Protein AF-A0A3S2P4Y9-F1 (afdb_monomer)

Nearest PDB structures (foldseek):
  6fpy-assembly2_B  TM=5.788E-01  e=8.755E-29  Homo sapiens
  6fpz-assembly2_B  TM=5.767E-01  e=5.624E-29  Homo sapiens
  6fpy-assembly1_A  TM=5.795E-01  e=1.075E-27  Homo sapiens
  9c4f-assembly1_I  TM=8.216E-01  e=9.064E-08  Homo sapiens
  8ebt-assembly1_E  TM=7.254E-01  e=9.772E-05  Homo sapiens

Organism: Oryzias javanicus (NCBI:txid123683)

Solvent-accessible surface area (backbone atoms only — not comparable to full-atom values): 72864 Å² total; per-residue (Å²): 137,90,83,88,80,89,87,90,84,88,91,83,93,82,94,76,88,78,83,87,80,83,86,76,89,74,84,61,69,68,46,63,61,51,43,27,37,67,83,71,46,73,41,50,61,53,39,37,41,38,45,37,43,32,52,64,63,33,34,41,42,38,42,37,42,34,31,35,35,83,49,96,50,65,33,50,26,48,31,43,45,66,51,61,36,77,43,20,45,49,48,49,34,41,30,50,79,88,52,73,45,68,38,49,62,36,48,38,65,63,29,49,50,58,40,55,52,32,50,74,63,36,32,42,24,36,41,37,35,50,40,94,54,42,66,27,32,36,41,33,40,40,38,56,48,46,49,67,40,39,42,40,40,39,41,32,34,35,38,78,45,50,75,49,98,84,57,23,35,44,48,76,47,76,48,54,66,60,49,28,50,57,75,96,80,67,88,67,79,53,31,50,47,75,82,78,60,54,89,67,60,85,29,41,40,48,42,38,38,39,41,35,32,102,41,35,58,73,53,75,50,55,82,58,68,62,44,82,76,39,66,77,46,97,73,28,31,29,36,36,38,32,55,40,92,81,36,59,61,56,54,60,50,36,37,38,40,30,45,51,77,58,78,59,66,47,70,51,32,37,61,37,43,94,88,41,60,77,86,40,80,58,24,28,29,35,35,42,37,42,39,49,54,81,72,60,68,72,63,67,66,62,55,54,48,51,27,28,40,36,38,39,37,53,16,17,48,74,30,58,38,67,42,35,100,86,52,101,84,49,27,44,37,57,53,52,42,57,34,49,52,52,51,68,52,41,51,54,64,73,16,28,34,37,45,36,40,32,2,67,53,67,50,62,79,48,102,56,70,39,68,56,39,54,68,54,48,54,56,49,48,66,53,47,78,71,64,61,38,76,41,46,44,57,52,61,60,58,54,50,57,50,59,73,69,49,81,82,55,88,90,22,60,30,36,36,39,40,42,37,48,44,40,50,50,62,38,56,65,44,37,58,53,38,43,77,43,37,90,65,36,30,20,32,20,37,23,47,27,81,51,30,36,48,41,51,27,46,37,42,2,63,41,11,54,48,51,54,48,78,33,39,70,87,55,60,57,45,38,56,56,36,49,53,49,57,54,70,36,48,73,74,52,40,78,58,44,82,48,78,48,61,55,93,60,47,48,76,46,76,38,40,80,79,71,79,63,73,51,74,81,45,77,44,76,46,30,27,41,46,50,43,78,58,77,80,47,101,60,96,58,64,75,29,37,43,33,44,32,32,26,47,87,92,40,84,48,75,51,76,47,76,42,58,72,73,48,54,80,87,74,79,60,53,66,55,31,47,35,48,39,40,32,44,54,51,50,64,49,54,35,75,71,47,80,55,87,60,29,63,59,45,51,48,50,44,39,53,52,23,50,72,60,40,25,69,41,87,57,25,18,33,29,24,69,54,86,78,65,85,71,56,64,88,68,88,83,74,90,65,88,74,89,85,90,88,80,86,74,89,65,84,73,81,83,79,82,83,80,88,84,83,87,84,80,82,90,77,92,81,83,91,80,89,79,90,86,87,86,87,88,84,88,85,88,84,90,87,86,85,90,85,87,88,88,84,87,85,90,87,88,88,80,91,87,85,90,86,87,85,85,86,80,91,87,84,92,78,87,86,75,90,77,81,86,75,80,85,76,76,86,81,70,57,58,65,61,52,54,54,69,58,42,41,55,74,30,40,25,60,74,40,63,67,52,18,56,63,72,76,48,51,47,68,57,56,59,72,49,50,58,96,78,54,56,57,40,59,51,29,31,49,54,52,49,52,44,43,70,72,77,35,64,95,47,40,66,54,46,50,56,42,49,52,40,24,52,53,40,60,62,64,75,49,80,50,72,75,50,78,47,76,50,76,52,74,54,98,58,35,34,43,38,40,40,37,43,32,35,43,38,84,47,97,49,31,30,29,40,37,48,57,34,40,52,63,82,71,49,33,45,57,46,48,34,38,30,47,86,87,52,76,42,68,39,48,65,37,46,32,68,62,29,49,52,58,39,52,56,30,49,78,63,30,30,39,24,36,39,42,32,41,36,81,76,17,74,20,24,33,40,37,39,40,35,57,45,46,51,68,40,39,41,41,36,42,40,31,32,36,39,78,42,50,71,46,100,85,72,47,73,51,83,82,81,78,92,66,56,73,69,68,54,82,90,74,46,60,30,74,86,72,98,76,74,74,66,71,56,80,58,82,75,61,65,76,68,72,67,48,78,64,63,67,30,35,38,38,40,37,40,50,12,16,51,73,29,57,41,55,44,31,96,90,44,83,87,45,24,41,38,55,54,52,42,56,37,48,55,51,50,64,75,64,57,63,93,84,46,47,72,44,45,35,41,32,3,71,50,76,47,81,56,80,70,60,75,68,56,43,51,57,51,50,76,69,63,62,40,74,43,38,52,59,49,64,55,60,60,49,58,52,54,75,68,50,81,64,65,93,74,28,40,39,38,36,38,39,40,41,45,59,72,49,97,57,46,68,63,43,41,52,51,41,32,56,58,61,66,46,91,56,96,51,64,49,32,19,34,21,36,23,44,34,94,67,25,33,63,58,56,29,44,40,43,5,61,46,20,69,49,48,55,48,76,35,46,67,87,53,63,56,57,60,58,53,50,52,52,50,53,60,71,40,50,81,71,49,64,84,59,80,88,86,86,90,67,62,93,92,60,84,85,82,81,52,65,79,78,61,59,65,54,52,77,80,53,76,52,83,57,66,72,55,40,47,49,27,14,43,41,24,40,67,28,58,25,83,69,41,94,54,89,62,24,65,66,26,52,51,50,36,36,54,48,26,53,74,69,46,34,72,39,62,56,24,18,33,31,25,67,52,88,79,63,87,69,56,62,85,68,78,73,43,79,45,67,52,79,42,79,57,65,57,49,73,51,74,111

Radius of gyration: 42.06 Å; Cα contacts (8 Å, |Δi|>4): 2464; chains: 1; bounding box: 150×98×100 Å

Sequence (1279 aa):
MPFGALQRSPPSSGRVLKRRDSLEFVGIKTNCCGLLTAQKNPVPLQSVEVELQVKDHVATVISTLNYQNKEDKPVEAVFVFPLPGDAAVCHFSAKIGQTHIVAELKEKQQAREEYDDALSSGQQAFLLGESEQSPDVFSLSVGSLPPGESASIRLEYVIELAVEADEALRFCLPAVLNPRYQPQGSEAPGLPVNSVPSSEVPYTLSFSARVSSPRPVSKVESSCSLEPLQYLNSDHTEAAVKLAAGHKFDRDVELLIYYKDAHQPSAVVEAGQDSAEPGTLMGDPVVMLSLYPEFPESVMSSRASCGEFVFLLDRSGSMDSMINNKNLVETRISSARDTLLLLLKSLPMGCYFNIYSFGSRFEQVFPKSVEYSEKSMEEALKKVEGMQADLGGTEILQPLKHIYSQPCISNQPRQLFVFTDGEVWNTKEVLDLVRKNAASHRCFSFGIGEGASSALINGLAQEGRGHAQFITGSDRMPAKVMQSLKFALQPVVKDISVTWDLPKGVSATVLSPPITTIFQGQRSLLYAQLRGKALVRKSSLTDCSVTVNYTLADHPYKNQMQFDLNPAKDTGLTVHRLAARSLIRSLEVEERENRGESDEDMKKKVVELSVQSGVSSAHTAFIAVNKDSGDAVQGPLVRRNVPTPGFISLMAAPRHAALHGMSFDRDEMDFDELDMGLEYEAMYDAHFHADEIDLDYEPHRSFSTPACPHPSGMGVATQCNAKRASKPEPPRRNPLLQLVSLQKASGCWLLDAALASVLGKTSEELEKSKPEKVSSEVWATILALTWLHGFKMDAKDEWELLAVKAASWVQAQNVPLQSVEVELQVKDHVATVISTLNYQNKEDKPVEAVFVFPLPGDAAVCHFSAKIGQTHIVAELKEKQQAREEYDDALSSGQQAFLLEESEQSPDVFSLSVGSLPPGESASIRLEYVIELAVEADEALRFCLPAVLNPRYQPQGTLMGDPVVMLSLYPEFPESVMSSRASCGEFVFLLDRSGSMSCPINNKNQQETRISSARDTLLLLLKSLPMGCYFNIYGFGKSVEYSEKSMEEALKKVEGMQADLGGTEILQPLKHIYSQPCISNQPRQLFVFTDGEVWNTKEVLDLVRKNAASHSSVVGRCFSFGIGEGASSALINGLAQEGRGHAQFITGSDRMQAKVMQSLKFALQPVVKDISVTWDLPKGVSATVLSPSITTIFQGQRLTVHRLAARSLIRSLEVEERENKGESDEDMKKKVVELSVQSGVSSGHTAFIAVNKDSGDAVQGPLVRRDVPTPRELFSILV

Mean predicted aligned error: 20.89 Å

pLDDT: mean 70.26, std 22.05, range [19.75, 98.25]

InterPro domains:
  IPR002035 von Willebrand factor, type A [PF13768] (310-470)
  IPR002035 von Willebrand factor, type A [PF13768] (986-1145)
  IPR002035 von Willebrand factor, type A [PS50234] (308-496)
  IPR002035 von Willebrand factor, type A [PS50234] (986-1171)
  IPR002035 von Willebrand factor, type A [SM00327] (306-489)
  IPR002035 von Willebrand factor, type A [SM00327] (984-1162)
  IPR013694 VIT domain [PF08487] (45-157)
  IPR013694 VIT domain [PF08487] (817-929)
  IPR013694 VIT domain [PS51468] (29-159)
  IPR013694 VIT domain [PS51468] (801-931)
  IPR013694 VIT domain [SM00609] (29-159)
  IPR013694 VIT domain [SM00609] (801-931)
  IPR036465 von Willebrand factor A-like domain superfamily [G3DSA:3.40.50.410] (308-486)
  IPR036465 von Willebrand factor A-like domain superfamily [G3DSA:3.40.50.410] (986-1161)
  IPR036465 von Willebrand factor A-like domain superfamily [SSF53300] (309-481)
  IPR036465 von Willebrand factor A-like domain superfamily [SSF53300] (987-1157)

Secondary structure (DSSP, 8-state):
---------------------------------EEE-TTS-B--EEEEEEEEEEETTEEEEEEEEEEE--SSS-EEEEEEEE--TT-EEEEEEEEETTEEEEPEEEEHHHHHHHHHHHHHTT--EEEEEE-SS-TTEEEEEEEEE-TT-EEEEEEEEEEEPEE-TTSPEEEEE----------TT-SS-----PPPPGGG--SEEEEEEEEE-SS-EEEEEESSPBPPPEESSTTSSEEEEEBPTT-B--S-EEEEEEETTTTS-EEEEEPPPTTSPTTSTTTS-EEEEEE-----HHHHHS--S--EEEEEEE-BGGGGSBS-TT-TT-BHHHHHHHHHHHHHHHPPTT-EEEEEEESSSEEESSSS-EE--HHHHHHHHHHHTT--S-SBS--THHHHHHHHHSPPPTT--EEEEEEE----S-HHHHHHHHHHTTTTEEEEEEEESTT--HHHHHHHHHHTTS-EEEE-TT--HHHHHHHHHHHHTSPPPEEEEEEEE--BTEEEEE-SPP-----TTPPEEEEEEEEETTTTS-S----EEEEEEEEETTEEEEEEEEE---PBS---SHHHHHHHHHHHHHHHHHHHH--STTHHHHHHHHHHHHHHHT---TTEEEEEE--S--S---S-------------------------------------------------------------------------------------PPPPPPPPPPP---HHHHHHHH--TTS----SHHHHHHHTS-HHHHHHTS-TTS-HHHHHHHHHHHHHHHH-GGGHHHHHHHHHHHHHHHHTTS--EEEEEEEEEEETTEEEEEEEEEEE--SSS-EEEEEEEE--TT-EEEEEEEEETTEEEEPEEEEHHHHHHHHHHHHHTT--EEEEEEETTEEEEEEEEEEEE-TT-EEEEEEEEEEEPEEPTTS-EE----SS-------------S-PPP--------HHHHTS-----EEEEEEE-SGGGGSBSSTT-TT-BHHHHHHHHHHHHHHTSPTT-EEEEEEESSSEEEE-S-HHHHHHHHHT--S-S-S--THHHHHHHHHSPPGGGPPEEEEEEESS--TTHHHHHHHHHHHHTS--S---EEEEEEESTT--HHHHHHHHHHTTSEEEEE-TT--HHHHHHHHHHHHHS--EES--------TT------S----EE-TT-----SSHHHHHHHHHHHHHHHH--STHHHHHHHHHHHHHHHHT---TTEEEEEE-TT--S---S--EEEE---HHHHHTT--

Structure (mmCIF, N/CA/C/O backbone):
data_AF-A0A3S2P4Y9-F1
#
_entry.id   AF-A0A3S2P4Y9-F1
#
loop_
_atom_site.group_PDB
_atom_site.id
_atom_site.type_symbol
_atom_site.label_atom_id
_atom_site.label_alt_id
_atom_site.label_comp_id
_atom_site.label_asym_id
_atom_site.label_entity_id
_atom_site.label_seq_id
_atom_site.pdbx_PDB_ins_code
_atom_site.Cartn_x
_atom_site.Cartn_y
_atom_site.Cartn_z
_atom_site.occupancy
_atom_site.B_iso_or_equiv
_atom_site.auth_seq_id
_atom_site.auth_comp_id
_atom_site.auth_asym_id
_atom_site.auth_atom_id
_atom_site.pdbx_PDB_model_num
ATOM 1 N N . MET A 1 1 ? -72.694 -19.494 0.933 1.00 24.64 1 MET A N 1
ATOM 2 C CA . MET A 1 1 ? -73.681 -20.514 1.369 1.00 24.64 1 MET A CA 1
ATOM 3 C C . MET A 1 1 ? -73.437 -20.835 2.856 1.00 24.64 1 MET A C 1
ATOM 5 O O . MET A 1 1 ? -72.425 -20.359 3.357 1.00 24.64 1 MET A O 1
ATOM 9 N N . PRO A 1 2 ? -74.391 -21.450 3.586 1.00 43.50 2 PRO A N 1
ATOM 10 C CA . PRO A 1 2 ? -74.563 -21.288 5.050 1.00 43.50 2 PRO A CA 1
ATOM 11 C C . PRO A 1 2 ? -73.961 -22.457 5.873 1.00 43.50 2 PRO A C 1
ATOM 13 O O . PRO A 1 2 ? -73.405 -23.365 5.268 1.00 43.50 2 PRO A O 1
ATOM 16 N N . PHE A 1 3 ? -74.012 -22.554 7.215 1.00 25.31 3 PHE A N 1
ATOM 17 C CA . PHE A 1 3 ? -74.630 -21.794 8.340 1.00 25.31 3 PHE A CA 1
ATOM 18 C C . PHE A 1 3 ? -73.515 -21.413 9.369 1.00 25.31 3 PHE A C 1
ATOM 20 O O . PHE A 1 3 ? -72.374 -21.799 9.159 1.00 25.31 3 PHE A O 1
ATOM 27 N N . GLY A 1 4 ? -73.663 -20.645 10.464 1.00 29.52 4 GLY A N 1
ATOM 28 C CA . GLY A 1 4 ? -74.808 -20.266 11.318 1.00 29.52 4 GLY A CA 1
ATOM 29 C C . GLY A 1 4 ? -74.863 -21.131 12.605 1.00 29.52 4 GLY A C 1
ATOM 30 O O . GLY A 1 4 ? -74.587 -22.319 12.519 1.00 29.52 4 GLY A O 1
ATOM 31 N N . ALA A 1 5 ? -75.227 -20.651 13.807 1.00 29.55 5 ALA A N 1
ATOM 32 C CA . ALA A 1 5 ? -75.594 -19.301 14.278 1.00 29.55 5 ALA A CA 1
ATOM 33 C C . ALA A 1 5 ? -75.728 -19.264 15.838 1.00 29.55 5 ALA A C 1
ATOM 35 O O . ALA A 1 5 ? -75.578 -20.303 16.471 1.00 29.55 5 ALA A O 1
ATOM 36 N N . LEU A 1 6 ? -76.154 -18.109 16.405 1.00 29.52 6 LEU A N 1
ATOM 37 C CA . LEU A 1 6 ? -76.733 -17.901 17.769 1.00 29.52 6 LEU A CA 1
ATOM 38 C C . LEU A 1 6 ? -75.754 -17.926 18.976 1.00 29.52 6 LEU A C 1
ATOM 40 O O . LEU A 1 6 ? -74.796 -18.680 18.959 1.00 29.52 6 LEU A O 1
ATOM 44 N N . GLN A 1 7 ? -75.957 -17.226 20.110 1.00 26.94 7 GLN A N 1
ATOM 45 C CA . GLN A 1 7 ? -76.559 -15.914 20.494 1.00 26.94 7 GLN A CA 1
ATOM 46 C C . GLN A 1 7 ? -76.173 -15.657 21.997 1.00 26.94 7 GLN A C 1
ATOM 48 O O . GLN A 1 7 ? -75.542 -16.527 22.583 1.00 26.94 7 GLN A O 1
ATOM 53 N N . ARG A 1 8 ? -76.452 -14.560 22.733 1.00 24.94 8 ARG A N 1
ATOM 54 C CA . ARG A 1 8 ? -77.341 -13.376 22.608 1.00 24.94 8 ARG A CA 1
ATOM 55 C C . ARG A 1 8 ? -76.698 -12.130 23.294 1.00 24.94 8 ARG A C 1
ATOM 57 O O . ARG A 1 8 ? -75.547 -12.163 23.702 1.00 24.94 8 ARG A O 1
ATOM 64 N N . SER A 1 9 ? -77.458 -11.041 23.394 1.00 22.39 9 SER A N 1
ATOM 65 C CA . SER A 1 9 ? -77.200 -9.700 23.968 1.00 22.39 9 SER A CA 1
ATOM 66 C C . SER A 1 9 ? -78.364 -9.295 24.917 1.00 22.39 9 SER A C 1
ATOM 68 O O . SER A 1 9 ? -79.208 -10.164 25.166 1.00 22.39 9 SER A O 1
ATOM 70 N N . PRO A 1 10 ? -78.583 -8.017 25.331 1.00 45.16 10 PRO A N 1
ATOM 71 C CA . PRO A 1 10 ? -77.719 -6.840 25.603 1.00 45.16 10 PRO A CA 1
ATOM 72 C C . PRO A 1 10 ? -77.788 -6.540 27.144 1.00 45.16 10 PRO A C 1
ATOM 74 O O . PRO A 1 10 ? -77.883 -7.528 27.871 1.00 45.16 10 PRO A O 1
ATOM 77 N N . PRO A 1 11 ? -77.869 -5.305 27.723 1.00 40.47 11 PRO A N 1
ATOM 78 C CA . PRO A 1 11 ? -77.462 -3.920 27.371 1.00 40.47 11 PRO A CA 1
ATOM 79 C C . PRO A 1 11 ? -76.451 -3.362 28.441 1.00 40.47 11 PRO A C 1
ATOM 81 O O . PRO A 1 11 ? -75.646 -4.154 28.907 1.00 40.47 11 PRO A O 1
ATOM 84 N N . SER A 1 12 ? -76.323 -2.092 28.898 1.00 24.92 12 SER A N 1
ATOM 85 C CA . SER A 1 12 ? -76.929 -0.762 28.617 1.00 24.92 12 SER A CA 1
ATOM 86 C C . SER A 1 12 ? -76.018 0.424 29.035 1.00 24.92 12 SER A C 1
ATOM 88 O O . SER A 1 12 ? -75.497 0.437 30.142 1.00 24.92 12 SER A O 1
ATOM 90 N N . SER A 1 13 ? -75.953 1.463 28.190 1.00 30.12 13 SER A N 1
ATOM 91 C CA . SER A 1 13 ? -75.682 2.902 28.453 1.00 30.12 13 SER A CA 1
ATOM 92 C C . SER A 1 13 ? -74.927 3.376 29.724 1.00 30.12 13 SER A C 1
ATOM 94 O O . SER A 1 13 ? -75.533 3.596 30.771 1.00 30.12 13 SER A O 1
ATOM 96 N N . GLY A 1 14 ? -73.676 3.820 29.535 1.00 26.36 14 GLY A N 1
ATOM 97 C CA . GLY A 1 14 ? -72.984 4.816 30.373 1.00 26.36 14 GLY A CA 1
ATOM 98 C C . GLY A 1 14 ? -71.970 5.614 29.533 1.00 26.36 14 GLY A C 1
ATOM 99 O O . GLY A 1 14 ? -71.284 5.026 28.699 1.00 26.36 14 GLY A O 1
ATOM 100 N N . ARG A 1 15 ? -71.897 6.949 29.675 1.00 30.95 15 ARG A N 1
ATOM 101 C CA . ARG A 1 15 ? -70.997 7.807 28.867 1.00 30.95 15 ARG A CA 1
ATOM 102 C C . ARG A 1 15 ? -69.619 7.970 29.520 1.00 30.95 15 ARG A C 1
ATOM 104 O O . ARG A 1 15 ? -69.534 8.555 30.593 1.00 30.95 15 ARG A O 1
ATOM 111 N N . VAL A 1 16 ? -68.558 7.607 28.800 1.00 26.58 16 VAL A N 1
ATOM 112 C CA . VAL A 1 16 ? -67.180 8.106 28.994 1.00 26.58 16 VAL A CA 1
ATOM 113 C C . VAL A 1 16 ? -66.602 8.437 27.608 1.00 26.58 16 VAL A C 1
ATOM 115 O O . VAL A 1 16 ? -67.036 7.862 26.606 1.00 26.58 16 VAL A O 1
ATOM 118 N N . LEU A 1 17 ? -65.698 9.417 27.515 1.00 25.88 17 LEU A N 1
ATOM 119 C CA . LEU A 1 17 ? -65.214 9.938 26.233 1.00 25.88 17 LEU A CA 1
ATOM 120 C C . LEU A 1 17 ? -64.321 8.928 25.497 1.00 25.88 17 LEU A C 1
ATOM 122 O O . LEU A 1 17 ? -63.355 8.422 26.060 1.00 25.88 17 LEU A O 1
ATOM 126 N N . LYS A 1 18 ? -64.570 8.735 24.196 1.00 25.16 18 LYS A N 1
ATOM 127 C CA . LYS A 1 18 ? -63.552 8.227 23.267 1.00 25.16 18 LYS A CA 1
ATOM 128 C C . LYS A 1 18 ? -62.760 9.404 22.702 1.00 25.16 18 LYS A C 1
ATOM 130 O O . LYS A 1 18 ? -63.318 10.177 21.926 1.00 25.16 18 LYS A O 1
ATOM 135 N N . ARG A 1 19 ? -61.458 9.480 22.994 1.00 24.64 19 ARG A N 1
ATOM 136 C CA . ARG A 1 19 ? -60.522 10.006 21.992 1.00 24.64 19 ARG A CA 1
ATOM 137 C C . ARG A 1 19 ? -60.370 8.954 20.893 1.00 24.64 19 ARG A C 1
ATOM 139 O O . ARG A 1 19 ? -60.270 7.762 21.180 1.00 24.64 19 ARG A O 1
ATOM 146 N N . ARG A 1 20 ? -60.386 9.404 19.642 1.00 28.20 20 ARG A N 1
ATOM 147 C CA . ARG A 1 20 ? -59.700 8.727 18.542 1.00 28.20 20 ARG A CA 1
ATOM 148 C C . ARG A 1 20 ? -58.362 9.434 18.424 1.00 28.20 20 ARG A C 1
ATOM 150 O O . ARG A 1 20 ? -58.381 10.611 18.103 1.00 28.20 20 ARG A O 1
ATOM 157 N N . ASP A 1 21 ? -57.277 8.710 18.632 1.00 25.95 21 ASP A N 1
ATOM 158 C CA . ASP A 1 21 ? -55.947 9.085 18.162 1.00 25.95 21 ASP A CA 1
ATOM 159 C C . ASP A 1 21 ? -55.282 7.782 17.706 1.00 25.95 21 ASP A C 1
ATOM 161 O O . ASP A 1 21 ? -54.760 7.010 18.507 1.00 25.95 21 ASP A O 1
ATOM 165 N N . SER A 1 22 ? -55.416 7.473 16.417 1.00 23.48 22 SER A N 1
ATOM 166 C CA . SER A 1 22 ? -54.584 6.471 15.753 1.00 23.48 22 SER A CA 1
ATOM 167 C C . SER A 1 22 ? -53.234 7.123 15.481 1.00 23.48 22 SER A C 1
ATOM 169 O O . SER A 1 22 ? -53.180 8.092 14.727 1.00 23.48 22 SER A O 1
ATOM 171 N N . LEU A 1 23 ? -52.171 6.628 16.114 1.00 25.73 23 LEU A N 1
ATOM 172 C CA . LEU A 1 23 ? -50.821 7.161 15.933 1.00 25.73 23 LEU A CA 1
ATOM 173 C C . LEU A 1 23 ? -50.298 6.802 14.537 1.00 25.73 23 LEU A C 1
ATOM 175 O O . LEU A 1 23 ? -49.822 5.693 14.302 1.00 25.73 23 LEU A O 1
ATOM 179 N N . GLU A 1 24 ? -50.419 7.750 13.613 1.00 22.31 24 GLU A N 1
ATOM 180 C CA . GLU A 1 24 ? -49.786 7.691 12.297 1.00 22.31 24 GLU A CA 1
ATOM 181 C C . GLU A 1 24 ? -48.262 7.818 12.450 1.00 22.31 24 GLU A C 1
ATOM 183 O O . GLU A 1 24 ? -47.763 8.712 13.140 1.00 22.31 24 GLU A O 1
ATOM 188 N N . PHE A 1 25 ? -47.510 6.934 11.791 1.00 25.89 25 PHE A N 1
ATOM 189 C CA . PHE A 1 25 ? -46.062 7.082 11.660 1.00 25.89 25 PHE A CA 1
ATOM 190 C C . PHE A 1 25 ? -45.765 8.233 10.691 1.00 25.89 25 PHE A C 1
ATOM 192 O O . PHE A 1 25 ? -45.989 8.116 9.489 1.00 25.89 25 PHE A O 1
ATOM 199 N N . VAL A 1 26 ? -45.250 9.347 11.213 1.00 23.16 26 VAL A N 1
ATOM 200 C CA . VAL A 1 26 ? -44.796 10.488 10.405 1.00 23.16 26 VAL A CA 1
ATOM 201 C C . VAL A 1 26 ? -43.286 10.383 10.193 1.00 23.16 26 VAL A C 1
ATOM 203 O O . VAL A 1 26 ? -42.527 10.315 11.160 1.00 23.16 26 VAL A O 1
ATOM 206 N N . GLY A 1 27 ? -42.862 10.372 8.926 1.00 24.41 27 GLY A N 1
ATOM 207 C CA . GLY A 1 27 ? -41.465 10.195 8.521 1.00 24.41 27 GLY A CA 1
ATOM 208 C C . GLY A 1 27 ? -40.502 11.234 9.113 1.00 24.41 27 GLY A C 1
ATOM 209 O O . GLY A 1 27 ? -40.839 12.404 9.294 1.00 24.41 27 GLY A O 1
ATOM 210 N N . ILE A 1 28 ? -39.281 10.790 9.410 1.00 27.31 28 ILE A N 1
ATOM 211 C CA . ILE A 1 28 ? -38.267 11.534 10.172 1.00 27.31 28 ILE A CA 1
ATOM 212 C C . ILE A 1 28 ? -37.176 12.032 9.212 1.00 27.31 28 ILE A C 1
ATOM 214 O O . ILE A 1 28 ? -36.656 11.230 8.441 1.00 27.31 28 ILE A O 1
ATOM 218 N N . LYS A 1 29 ? -36.797 13.326 9.266 1.00 28.58 29 LYS A N 1
ATOM 219 C CA . LYS A 1 29 ? -35.641 13.895 8.529 1.00 28.58 29 LYS A CA 1
ATOM 220 C C . LYS A 1 29 ? -34.794 14.883 9.360 1.00 28.58 29 LYS A C 1
ATOM 222 O O . LYS A 1 29 ? -35.354 15.709 10.078 1.00 28.58 29 LYS A O 1
ATOM 227 N N . THR A 1 30 ? -33.462 14.833 9.176 1.00 27.20 30 THR A N 1
ATOM 228 C CA . THR A 1 30 ? -32.332 15.569 9.838 1.00 27.20 30 THR A CA 1
ATOM 229 C C . THR A 1 30 ? -31.837 15.051 11.209 1.00 27.20 30 THR A C 1
ATOM 231 O O . THR A 1 30 ? -32.601 15.017 12.172 1.00 27.20 30 THR A O 1
ATOM 234 N N . ASN A 1 31 ? -30.543 14.689 11.277 1.00 31.19 31 ASN A N 1
ATOM 235 C CA . ASN A 1 31 ? -29.764 14.320 12.474 1.00 31.19 31 ASN A CA 1
ATOM 236 C C . ASN A 1 31 ? -28.810 15.476 12.814 1.00 31.19 31 ASN A C 1
ATOM 238 O O . ASN A 1 31 ? -28.437 16.243 11.937 1.00 31.19 31 ASN A O 1
ATOM 242 N N . CYS A 1 32 ? -28.324 15.538 14.050 1.00 36.84 32 CYS A N 1
ATOM 243 C CA . CYS A 1 32 ? -27.057 16.198 14.379 1.00 36.84 32 CYS A CA 1
ATOM 244 C C . CYS A 1 32 ? -26.282 15.280 15.337 1.00 36.84 32 CYS A C 1
ATOM 246 O O . CYS A 1 32 ? -26.895 14.466 16.029 1.00 36.84 32 CYS A O 1
ATOM 248 N N . CYS A 1 33 ? -24.957 15.401 15.378 1.00 42.50 33 CYS A N 1
ATOM 249 C CA . CYS A 1 33 ? -24.109 14.611 16.274 1.00 42.50 33 CYS A CA 1
ATOM 250 C C . CYS A 1 33 ? -23.752 15.410 17.542 1.00 42.50 33 CYS A C 1
ATOM 252 O O . CYS A 1 33 ? -23.764 16.642 17.536 1.00 42.50 33 CYS A O 1
ATOM 254 N N . GLY A 1 34 ? -23.438 14.708 18.633 1.00 46.53 34 GLY A N 1
ATOM 255 C CA . GLY A 1 34 ? -23.354 15.287 19.984 1.00 46.53 34 GLY A CA 1
ATOM 256 C C . GLY A 1 34 ? -24.630 15.061 20.808 1.00 46.53 34 GLY A C 1
ATOM 257 O O . GLY A 1 34 ? -25.580 14.455 20.326 1.00 46.53 34 GLY A O 1
ATOM 258 N N . LEU A 1 35 ? -24.633 15.502 22.068 1.00 51.97 35 LEU A N 1
ATOM 259 C CA . LEU A 1 35 ? -25.773 15.376 22.983 1.00 51.97 35 LEU A CA 1
ATOM 260 C C . LEU A 1 35 ? -26.730 16.563 22.761 1.00 51.97 35 LEU A C 1
ATOM 262 O O . LEU A 1 35 ? -26.292 17.709 22.847 1.00 51.97 35 LEU A O 1
ATOM 266 N N . LEU A 1 36 ? -28.009 16.324 22.452 1.00 50.84 36 LEU A N 1
ATOM 267 C CA . LEU A 1 36 ? -28.951 17.368 21.994 1.00 50.84 36 LEU A CA 1
ATOM 268 C C . LEU A 1 36 ? -30.247 17.407 22.819 1.00 50.84 36 LEU A C 1
ATOM 270 O O . LEU A 1 36 ? -30.720 16.363 23.253 1.00 50.84 36 LEU A O 1
ATOM 274 N N . THR A 1 37 ? -30.859 18.585 22.983 1.00 48.56 37 THR A N 1
ATOM 275 C CA . THR A 1 37 ? -32.151 18.755 23.677 1.00 48.56 37 THR A CA 1
ATOM 276 C C . THR A 1 37 ? -33.355 18.546 22.752 1.00 48.56 37 THR A C 1
ATOM 278 O O . THR A 1 37 ? -33.233 18.542 21.524 1.00 48.56 37 THR A O 1
ATOM 281 N N . ALA A 1 38 ? -34.554 18.429 23.335 1.00 47.03 38 ALA A N 1
ATOM 282 C CA . ALA A 1 38 ? -35.818 18.238 22.612 1.00 47.03 38 ALA A CA 1
ATOM 283 C C . ALA A 1 38 ? -36.155 19.357 21.595 1.00 47.03 38 ALA A C 1
ATOM 285 O O . ALA A 1 38 ? -37.004 19.170 20.724 1.00 47.03 38 ALA A O 1
ATOM 286 N N . GLN A 1 39 ? -35.493 20.514 21.677 1.00 42.09 39 GLN A N 1
ATOM 287 C CA . GLN A 1 39 ? -35.622 21.641 20.748 1.00 42.09 39 GLN A CA 1
ATOM 288 C C . GLN A 1 39 ? -34.568 21.619 19.621 1.00 42.09 39 GLN A C 1
ATOM 290 O O . GLN A 1 39 ? -34.534 22.545 18.816 1.00 42.09 39 GLN A O 1
ATOM 295 N N . LYS A 1 40 ? -33.728 20.572 19.546 1.00 47.47 40 LYS A N 1
ATOM 296 C CA . LYS A 1 40 ? -32.494 20.488 18.735 1.00 47.47 40 LYS A CA 1
ATOM 297 C C . LYS A 1 40 ? -31.388 21.477 19.151 1.00 47.47 40 LYS A C 1
ATOM 299 O O . LYS A 1 40 ? -30.454 21.698 18.382 1.00 47.47 40 LYS A O 1
ATOM 304 N N . ASN A 1 41 ? -31.433 22.030 20.368 1.00 51.09 41 ASN A N 1
ATOM 305 C CA . ASN A 1 41 ? -30.292 22.775 20.913 1.00 51.09 41 ASN A CA 1
ATOM 306 C C . ASN A 1 41 ? -29.163 21.786 21.264 1.00 51.09 41 ASN A C 1
ATOM 308 O O . ASN A 1 41 ? -29.454 20.731 21.831 1.00 51.09 41 ASN A O 1
ATOM 312 N N . PRO A 1 42 ? -27.882 22.085 20.997 1.00 54.69 42 PRO A N 1
ATOM 313 C CA . PRO A 1 42 ? -26.787 21.258 21.492 1.00 54.69 42 PRO A CA 1
ATOM 314 C C . PRO A 1 42 ? -26.605 21.444 23.006 1.00 54.69 42 PRO A C 1
ATOM 316 O O . PRO A 1 42 ? -26.438 22.568 23.480 1.00 54.69 42 PRO A O 1
ATOM 319 N N . VAL A 1 43 ? -26.574 20.343 23.765 1.00 62.03 43 VAL A N 1
ATOM 320 C CA . VAL A 1 43 ? -26.078 20.327 25.149 1.00 62.03 43 VAL A CA 1
ATOM 321 C C . VAL A 1 43 ? -24.560 20.514 25.077 1.00 62.03 43 VAL A C 1
ATOM 323 O O . VAL A 1 43 ? -23.879 19.654 24.512 1.00 62.03 43 VAL A O 1
ATOM 326 N N . PRO A 1 44 ? -23.984 21.617 25.591 1.00 62.91 44 PRO A N 1
ATOM 327 C CA . PRO A 1 44 ? -22.594 21.929 25.284 1.00 62.91 44 PRO A CA 1
ATOM 328 C C . PRO A 1 44 ? -21.601 20.908 25.859 1.00 62.91 44 PRO A C 1
ATOM 330 O O . PRO A 1 44 ? -21.400 20.821 27.074 1.00 62.91 44 PRO A O 1
ATOM 333 N N . LEU A 1 45 ? -20.912 20.195 24.966 1.00 69.62 45 LEU A N 1
ATOM 334 C CA . LEU A 1 45 ? -19.680 19.459 25.262 1.00 69.62 45 LEU A CA 1
ATOM 335 C C . LEU A 1 45 ? -18.631 20.444 25.808 1.00 69.62 45 LEU A C 1
ATOM 337 O O . LEU A 1 45 ? -18.460 21.530 25.254 1.00 69.62 45 LEU A O 1
ATOM 341 N N . GLN A 1 46 ? -17.996 20.112 26.933 1.00 76.44 46 GLN A N 1
ATOM 342 C CA . GLN A 1 46 ? -17.019 20.960 27.631 1.00 76.44 46 GLN A CA 1
ATOM 343 C C . GLN A 1 46 ? -15.580 20.467 27.413 1.00 76.44 46 GLN A C 1
ATOM 345 O O . GLN A 1 46 ? -14.698 21.272 27.123 1.00 76.44 46 GLN A O 1
ATOM 350 N N . SER A 1 47 ? -15.349 19.155 27.501 1.00 78.62 47 SER A N 1
ATOM 351 C CA . SER A 1 47 ? -14.067 18.521 27.169 1.00 78.62 47 SER A CA 1
ATOM 352 C C . SER A 1 47 ? -14.258 17.092 26.662 1.00 78.62 47 SER A C 1
ATOM 354 O O . SER A 1 47 ? -15.263 16.437 26.961 1.00 78.62 47 SER A O 1
ATOM 356 N N . VAL A 1 48 ? -13.264 16.620 25.911 1.00 83.31 48 VAL A N 1
ATOM 357 C CA . VAL A 1 48 ? -13.076 15.213 25.549 1.00 83.31 48 VAL A CA 1
ATOM 358 C C . VAL A 1 48 ? -11.730 14.756 26.105 1.00 83.31 48 VAL A C 1
ATOM 360 O O . VAL A 1 48 ? -10.728 15.457 25.969 1.00 83.31 48 VAL A O 1
ATOM 363 N N . GLU A 1 49 ? -11.702 13.586 26.729 1.00 89.25 49 GLU A N 1
ATOM 364 C CA . GLU A 1 49 ? -10.501 12.957 27.280 1.00 89.25 49 GLU A CA 1
ATOM 365 C C . GLU A 1 49 ? -10.369 11.549 26.692 1.00 89.25 49 GLU A C 1
ATOM 367 O O . GLU A 1 49 ? -11.298 10.750 26.806 1.00 89.25 49 GLU A O 1
ATOM 372 N N . VAL A 1 50 ? -9.241 11.245 26.043 1.00 91.19 50 VAL A N 1
ATOM 373 C CA . VAL A 1 50 ? -8.992 9.941 25.408 1.00 91.19 50 VAL A CA 1
ATOM 374 C C . VAL A 1 50 ? -7.682 9.328 25.895 1.00 91.19 50 VAL A C 1
ATOM 376 O O . VAL A 1 50 ? -6.617 9.949 25.836 1.00 91.19 50 VAL A O 1
ATOM 379 N N . GLU A 1 51 ? -7.762 8.075 26.334 1.00 95.19 51 GLU A N 1
ATOM 380 C CA . GLU A 1 51 ? -6.616 7.220 26.631 1.00 95.19 51 GLU A CA 1
ATOM 381 C C . GLU A 1 51 ? -6.546 6.085 25.605 1.00 95.19 51 GLU A C 1
ATOM 383 O O . GLU A 1 51 ? -7.494 5.317 25.436 1.00 95.19 51 GLU A O 1
ATOM 388 N N . LEU A 1 52 ? -5.403 5.967 24.932 1.00 95.12 52 LEU A N 1
ATOM 389 C CA . LEU A 1 52 ? -5.094 4.896 23.992 1.00 95.12 52 LEU A CA 1
ATOM 390 C C . LEU A 1 52 ? -4.073 3.937 24.618 1.00 95.12 52 LEU A C 1
ATOM 392 O O . LEU A 1 52 ? -3.006 4.362 25.064 1.00 95.12 52 LEU A O 1
ATOM 396 N N . GLN A 1 53 ? -4.366 2.639 24.619 1.00 94.00 53 GLN A N 1
ATOM 397 C CA . GLN A 1 53 ? -3.442 1.591 25.052 1.00 94.00 53 GLN A CA 1
ATOM 398 C C . GLN A 1 53 ? -3.195 0.616 23.900 1.00 94.00 53 GLN A C 1
ATOM 400 O O . GLN A 1 53 ? -4.029 -0.241 23.618 1.00 94.00 53 GLN A O 1
ATOM 405 N N . VAL A 1 54 ? -2.046 0.747 23.236 1.00 91.75 54 VAL A N 1
ATOM 406 C CA . VAL A 1 54 ? -1.627 -0.134 22.137 1.00 91.75 54 VAL A CA 1
ATOM 407 C C . VAL A 1 54 ? -0.781 -1.284 22.684 1.00 91.75 54 VAL A C 1
ATOM 409 O O . VAL A 1 54 ? 0.178 -1.047 23.422 1.00 91.75 54 VAL A O 1
ATOM 412 N N . LYS A 1 55 ? -1.129 -2.520 22.317 1.00 86.19 55 LYS A N 1
ATOM 413 C CA . LYS A 1 55 ? -0.408 -3.764 22.625 1.00 86.19 55 LYS A CA 1
ATOM 414 C C . LYS A 1 55 ? -0.159 -4.524 21.310 1.00 86.19 55 LYS A C 1
ATOM 416 O O . LYS A 1 55 ? -1.084 -5.110 20.753 1.00 86.19 55 LYS A O 1
ATOM 421 N N . ASP A 1 56 ? 1.083 -4.501 20.816 1.00 82.81 56 ASP A N 1
ATOM 422 C CA . ASP A 1 56 ? 1.480 -4.990 19.479 1.00 82.81 56 ASP A CA 1
ATOM 423 C C . ASP A 1 56 ? 0.547 -4.430 18.380 1.00 82.81 56 ASP A C 1
ATOM 425 O O . ASP A 1 56 ? 0.517 -3.223 18.164 1.00 82.81 56 ASP A O 1
ATOM 429 N N . HIS A 1 57 ? -0.246 -5.262 17.701 1.00 85.31 57 HIS A N 1
ATOM 430 C CA . HIS A 1 57 ? -1.102 -4.841 16.581 1.00 85.31 57 HIS A CA 1
ATOM 431 C C . HIS A 1 57 ? -2.526 -4.381 16.972 1.00 85.31 57 HIS A C 1
ATOM 433 O O . HIS A 1 57 ? -3.367 -4.182 16.094 1.00 85.31 57 HIS A O 1
ATOM 439 N N . VAL A 1 58 ? -2.824 -4.240 18.267 1.00 89.00 58 VAL A N 1
ATOM 440 C CA . VAL A 1 58 ? -4.183 -4.011 18.793 1.00 89.00 58 VAL A CA 1
ATOM 441 C C . VAL A 1 58 ? -4.215 -2.811 19.736 1.00 89.00 58 VAL A C 1
ATOM 443 O O . VAL A 1 58 ? -3.266 -2.586 20.486 1.00 89.00 58 VAL A O 1
ATOM 446 N N . ALA A 1 59 ? -5.317 -2.060 19.738 1.00 91.94 59 ALA A N 1
ATOM 447 C CA . ALA A 1 59 ? -5.517 -0.923 20.626 1.00 91.94 59 ALA A CA 1
ATOM 448 C C . ALA A 1 59 ? -6.831 -0.995 21.414 1.00 91.94 59 ALA A C 1
ATOM 450 O O . ALA A 1 59 ? -7.905 -1.175 20.842 1.00 91.94 59 ALA A O 1
ATOM 451 N N . THR A 1 60 ? -6.740 -0.758 22.723 1.00 93.81 60 THR A N 1
ATOM 452 C CA . THR A 1 60 ? -7.884 -0.423 23.580 1.00 93.81 60 THR A CA 1
ATOM 453 C C . THR A 1 60 ? -7.989 1.095 23.678 1.00 93.81 60 THR A C 1
ATOM 455 O O . THR A 1 60 ? -7.004 1.767 23.991 1.00 93.81 60 THR A O 1
ATOM 458 N N . VAL A 1 61 ? -9.178 1.635 23.428 1.00 92.75 61 VAL A N 1
ATOM 459 C CA . VAL A 1 61 ? -9.481 3.067 23.486 1.00 92.75 61 VAL A CA 1
ATOM 460 C C . VAL A 1 61 ? -10.488 3.315 24.601 1.00 92.75 61 VAL A C 1
ATOM 462 O O . VAL A 1 61 ? -11.535 2.669 24.655 1.00 92.75 61 VAL A O 1
ATOM 465 N N . ILE A 1 62 ? -10.181 4.265 25.479 1.00 92.94 62 ILE A N 1
ATOM 466 C CA . ILE A 1 62 ? -11.085 4.762 26.516 1.00 92.94 62 ILE A CA 1
ATOM 467 C C . ILE A 1 62 ? -11.367 6.228 26.198 1.00 92.94 62 ILE A C 1
ATOM 469 O O . ILE A 1 62 ? -10.446 7.041 26.196 1.00 92.94 62 ILE A O 1
ATOM 473 N N . SER A 1 63 ? -12.632 6.572 25.970 1.00 88.81 63 SER A N 1
ATOM 474 C CA . SER A 1 63 ? -13.071 7.936 25.655 1.00 88.81 63 SER A CA 1
ATOM 475 C C . SER A 1 63 ? -14.053 8.430 26.711 1.00 88.81 63 SER A C 1
ATOM 477 O O . SER A 1 63 ? -15.063 7.779 26.972 1.00 88.81 63 SER A O 1
ATOM 479 N N . THR A 1 64 ? -13.781 9.593 27.299 1.00 88.31 64 THR A N 1
ATOM 480 C CA . THR A 1 64 ? -14.643 10.262 28.281 1.00 88.31 64 THR A CA 1
ATOM 481 C C . THR A 1 64 ? -15.092 11.614 27.731 1.00 88.31 64 THR A C 1
ATOM 483 O O . THR A 1 64 ? -14.266 12.472 27.423 1.00 88.31 64 THR A O 1
ATOM 486 N N . LEU A 1 65 ? -16.404 11.804 27.583 1.00 82.00 65 LEU A N 1
ATOM 487 C CA . LEU A 1 65 ? -17.014 13.012 27.027 1.00 82.00 65 LEU A CA 1
ATOM 488 C C . LEU A 1 65 ? -17.807 13.736 28.119 1.00 82.00 65 LEU A C 1
ATOM 490 O O . LEU A 1 65 ? -18.720 13.159 28.711 1.00 82.00 65 LEU A O 1
ATOM 494 N N . ASN A 1 66 ? -17.467 14.998 28.386 1.00 82.69 66 ASN A N 1
ATOM 495 C CA . ASN A 1 66 ? -18.028 15.768 29.497 1.00 82.69 66 ASN A CA 1
ATOM 496 C C . ASN A 1 66 ? -19.010 16.837 28.997 1.00 82.69 66 ASN A C 1
ATOM 498 O O . ASN A 1 66 ? -18.602 17.853 28.435 1.00 82.69 66 ASN A O 1
ATOM 502 N N . TYR A 1 67 ? -20.304 16.637 29.239 1.00 78.81 67 TYR A N 1
ATOM 503 C CA . TYR A 1 67 ? -21.395 17.541 28.860 1.00 78.81 67 TYR A CA 1
ATOM 504 C C . TYR A 1 67 ? -21.968 18.274 30.077 1.00 78.81 67 TYR A C 1
ATOM 506 O O . TYR A 1 67 ? -21.935 17.753 31.191 1.00 78.81 67 TYR A O 1
ATOM 514 N N . GLN A 1 68 ? -22.563 19.450 29.863 1.00 81.88 68 GLN A N 1
ATOM 515 C CA . GLN A 1 68 ? -23.342 20.157 30.886 1.00 81.88 68 GLN A CA 1
ATOM 516 C C . GLN A 1 68 ? -24.687 20.626 30.331 1.00 81.88 68 GLN A C 1
ATOM 518 O O . GLN A 1 68 ? -24.721 21.343 29.329 1.00 81.88 68 GLN A O 1
ATOM 523 N N . ASN A 1 69 ? -25.786 20.301 31.016 1.00 81.12 69 ASN A N 1
ATOM 524 C CA . ASN A 1 69 ? -27.079 20.917 30.740 1.00 81.12 69 ASN A CA 1
ATOM 525 C C . ASN A 1 69 ? -27.072 22.370 31.236 1.00 81.12 69 ASN A C 1
ATOM 527 O O . ASN A 1 69 ? -26.928 22.627 32.429 1.00 81.12 69 ASN A O 1
ATOM 531 N N . LYS A 1 70 ? -27.217 23.326 30.314 1.00 78.50 70 LYS A N 1
ATOM 532 C CA . LYS A 1 70 ? -27.267 24.768 30.616 1.00 78.50 70 LYS A CA 1
ATOM 533 C C . LYS A 1 70 ? -28.687 25.347 30.510 1.00 78.50 70 LYS A C 1
ATOM 535 O O . LYS A 1 70 ? -28.854 26.553 30.662 1.00 78.50 70 LYS A O 1
ATOM 540 N N . GLU A 1 71 ? -29.695 24.507 30.260 1.00 72.38 71 GLU A N 1
ATOM 541 C CA . GLU A 1 71 ? -31.111 24.886 30.284 1.00 72.38 71 GLU A CA 1
ATOM 542 C C . GLU A 1 71 ? -31.689 24.832 31.715 1.00 72.38 71 GLU A C 1
ATOM 544 O O . GLU A 1 71 ? -31.132 24.218 32.626 1.00 72.38 71 GLU A O 1
ATOM 549 N N . ASP A 1 72 ? -32.841 25.476 31.918 1.00 77.19 72 ASP A N 1
ATOM 550 C CA . ASP A 1 72 ? -33.579 25.540 33.189 1.00 77.19 72 ASP A CA 1
ATOM 551 C C . ASP A 1 72 ? -34.496 24.321 33.433 1.00 77.19 72 ASP A C 1
ATOM 553 O O . ASP A 1 72 ? -35.301 24.319 34.365 1.00 77.19 72 ASP A O 1
ATOM 557 N N . LYS A 1 73 ? -34.410 23.294 32.578 1.00 73.50 73 LYS A N 1
ATOM 558 C CA . LYS A 1 73 ? -35.310 22.129 32.533 1.00 73.50 73 LYS A CA 1
ATOM 559 C C . LYS A 1 73 ? -34.518 20.820 32.403 1.00 73.50 73 LYS A C 1
ATOM 561 O O . LYS A 1 73 ? -33.411 20.840 31.862 1.00 73.50 73 LYS A O 1
ATOM 566 N N . PRO A 1 74 ? -35.052 19.686 32.897 1.00 71.69 74 PRO A N 1
ATOM 567 C CA . PRO A 1 74 ? -34.459 18.380 32.644 1.00 71.69 74 PRO A CA 1
ATOM 568 C C . PRO A 1 74 ? -34.558 18.035 31.153 1.00 71.69 74 PRO A C 1
ATOM 570 O O . PRO A 1 74 ? -35.578 18.295 30.512 1.00 71.69 74 PRO A O 1
ATOM 573 N N . VAL A 1 75 ? -33.497 17.441 30.615 1.00 67.62 75 VAL A N 1
ATOM 574 C CA . VAL A 1 75 ? -33.341 17.136 29.192 1.00 67.62 75 VAL A CA 1
ATOM 575 C C . VAL A 1 75 ? -33.239 15.624 28.991 1.00 67.62 75 VAL A C 1
ATOM 577 O O . VAL A 1 75 ? -32.309 14.987 29.479 1.00 67.62 75 VAL A O 1
ATOM 580 N N . GLU A 1 76 ? -34.168 15.049 28.228 1.00 64.81 76 GLU A N 1
ATOM 581 C CA . GLU A 1 76 ? -33.922 13.797 27.504 1.00 64.81 76 GLU A CA 1
ATOM 582 C C . GLU A 1 76 ? -33.084 14.132 26.263 1.00 64.81 76 GLU A C 1
ATOM 584 O O . GLU A 1 76 ? -33.424 15.065 25.529 1.00 64.81 76 GLU A O 1
ATOM 589 N N . ALA A 1 77 ? -31.982 13.412 26.050 1.00 60.84 77 ALA A N 1
ATOM 590 C CA . ALA A 1 77 ? -31.047 13.688 24.965 1.00 60.84 77 ALA A CA 1
ATOM 591 C C . ALA A 1 77 ? -30.594 12.412 24.260 1.00 60.84 77 ALA A C 1
ATOM 593 O O . ALA A 1 77 ? -30.352 11.392 24.897 1.00 60.84 77 ALA A O 1
ATOM 594 N N . VAL A 1 78 ? -30.411 12.488 22.943 1.00 60.38 78 VAL A N 1
ATOM 595 C CA . VAL A 1 78 ? -29.811 11.409 22.147 1.00 60.38 78 VAL A CA 1
ATOM 596 C C . VAL A 1 78 ? -28.444 11.871 21.653 1.00 60.38 78 VAL A C 1
ATOM 598 O O . VAL A 1 78 ? -28.286 13.025 21.256 1.00 60.38 78 VAL A O 1
ATOM 601 N N . PHE A 1 79 ? -27.466 10.970 21.698 1.00 63.91 79 PHE A N 1
ATOM 602 C CA . PHE A 1 79 ? -26.114 11.141 21.187 1.00 63.91 79 PHE A CA 1
ATOM 603 C C . PHE A 1 79 ? -25.821 10.040 20.165 1.00 63.91 79 PHE A C 1
ATOM 605 O O . PHE A 1 79 ? -25.673 8.870 20.518 1.00 63.91 79 PHE A O 1
ATOM 612 N N . VAL A 1 80 ? -25.742 10.423 18.890 1.00 60.84 80 VAL A N 1
ATOM 613 C CA . VAL A 1 80 ? -25.304 9.544 17.797 1.00 60.84 80 VAL A CA 1
ATOM 614 C C . VAL A 1 80 ? -23.841 9.831 17.480 1.00 60.84 80 VAL A C 1
ATOM 616 O O . VAL A 1 80 ? -23.445 10.996 17.378 1.00 60.84 80 VAL A O 1
ATOM 619 N N . PHE A 1 81 ? -23.047 8.771 17.327 1.00 63.69 81 PHE A N 1
ATOM 620 C CA . PHE A 1 81 ? -21.629 8.856 16.991 1.00 63.69 81 PHE A CA 1
ATOM 621 C C . PHE A 1 81 ? -21.161 7.632 16.180 1.00 63.69 81 PHE A C 1
ATOM 623 O O . PHE A 1 81 ? -21.575 6.505 16.469 1.00 63.69 81 PHE A O 1
ATOM 630 N N . PRO A 1 82 ? -20.305 7.818 15.160 1.00 64.25 82 PRO A N 1
ATOM 631 C CA . PRO A 1 82 ? -19.595 6.720 14.526 1.00 64.25 82 PRO A CA 1
ATOM 632 C C . PRO A 1 82 ? -18.488 6.137 15.416 1.00 64.25 82 PRO A C 1
ATOM 634 O O . PRO A 1 82 ? -17.899 6.826 16.249 1.00 64.25 82 PRO A O 1
ATOM 637 N N . LEU A 1 83 ? -18.179 4.867 15.170 1.00 75.12 83 LEU A N 1
ATOM 638 C CA . LEU A 1 83 ? -16.977 4.150 15.612 1.00 75.12 83 LEU A CA 1
ATOM 639 C C . LEU A 1 83 ? -16.469 3.306 14.430 1.00 75.12 83 LEU A C 1
ATOM 641 O O . LEU A 1 83 ? -17.249 3.062 13.508 1.00 75.12 83 LEU A O 1
ATOM 645 N N . PRO A 1 84 ? -15.221 2.808 14.429 1.00 76.50 84 PRO A N 1
ATOM 646 C CA . PRO A 1 84 ? -14.800 1.792 13.463 1.00 76.50 84 PRO A CA 1
ATOM 647 C C . PRO A 1 84 ? -15.759 0.582 13.489 1.00 76.50 84 PRO A C 1
ATOM 649 O O . PRO A 1 84 ? -16.112 0.098 14.563 1.00 76.50 84 PRO A O 1
ATOM 652 N N . GLY A 1 85 ? -16.257 0.121 12.335 1.00 72.62 85 GLY A N 1
ATOM 653 C CA . GLY A 1 85 ? -17.329 -0.899 12.272 1.00 72.62 85 GLY A CA 1
ATOM 654 C C . GLY A 1 85 ? -16.923 -2.303 12.751 1.00 72.62 85 GLY A C 1
ATOM 655 O O . GLY A 1 85 ? -17.774 -3.133 13.096 1.00 72.62 85 GLY A O 1
ATOM 656 N N . ASP A 1 86 ? -15.615 -2.534 12.790 1.00 79.69 86 ASP A N 1
ATOM 657 C CA . ASP A 1 86 ? -14.893 -3.666 13.368 1.00 79.69 86 ASP A CA 1
ATOM 658 C C . ASP A 1 86 ? -14.667 -3.529 14.887 1.00 79.69 86 ASP A C 1
ATOM 660 O O . ASP A 1 86 ? -14.446 -4.539 15.556 1.00 79.69 86 ASP A O 1
ATOM 664 N N . ALA A 1 87 ? -14.799 -2.328 15.466 1.00 86.50 87 ALA A N 1
ATOM 665 C CA . ALA A 1 87 ? -14.559 -2.084 16.886 1.00 86.50 87 ALA A CA 1
ATOM 666 C C . ALA A 1 87 ? -15.437 -2.953 17.791 1.00 86.50 87 ALA A C 1
ATOM 668 O O . ALA A 1 87 ? -16.663 -3.003 17.649 1.00 86.50 87 ALA A O 1
ATOM 669 N N . ALA A 1 88 ? -14.812 -3.593 18.774 1.00 90.38 88 ALA A N 1
ATOM 670 C CA . ALA A 1 88 ? -15.472 -4.314 19.849 1.00 90.38 88 ALA A CA 1
ATOM 671 C C . ALA A 1 88 ? -15.792 -3.339 20.994 1.00 90.38 88 ALA A C 1
ATOM 673 O O . ALA A 1 88 ? -14.958 -3.119 21.872 1.00 90.38 88 ALA A O 1
ATOM 674 N N . VAL A 1 89 ? -16.986 -2.733 20.987 1.00 90.19 89 VAL A N 1
ATOM 675 C CA . VAL A 1 89 ? -17.462 -1.907 22.113 1.00 90.19 89 VAL A CA 1
ATOM 676 C C . VAL A 1 89 ? -17.754 -2.820 23.295 1.00 90.19 89 VAL A C 1
ATOM 678 O O . VAL A 1 89 ? -18.597 -3.709 23.182 1.00 90.19 89 VAL A O 1
ATOM 681 N N . CYS A 1 90 ? -17.035 -2.617 24.400 1.00 88.75 90 CYS A N 1
ATOM 682 C CA . CYS A 1 90 ? -16.910 -3.614 25.464 1.00 88.75 90 CYS A CA 1
ATOM 683 C C . CYS A 1 90 ? -17.191 -3.102 26.885 1.00 88.75 90 CYS A C 1
ATOM 685 O O . CYS A 1 90 ? -17.309 -3.911 27.804 1.00 88.75 90 CYS A O 1
ATOM 687 N N . HIS A 1 91 ? -17.295 -1.786 27.092 1.00 90.38 91 HIS A N 1
ATOM 688 C CA . HIS A 1 91 ? -17.825 -1.209 28.333 1.00 90.38 91 HIS A CA 1
ATOM 689 C C . HIS A 1 91 ? -18.404 0.190 28.088 1.00 90.38 91 HIS A C 1
ATOM 691 O O . HIS A 1 91 ? -17.853 0.995 27.335 1.00 90.38 91 HIS A O 1
ATOM 697 N N . PHE A 1 92 ? -19.504 0.493 28.777 1.00 89.00 92 PHE A N 1
ATOM 698 C CA . PHE A 1 92 ? -20.135 1.809 28.799 1.00 89.00 92 PHE A CA 1
ATOM 699 C C . PHE A 1 92 ? -20.546 2.169 30.230 1.00 89.00 92 PHE A C 1
ATOM 701 O O . PHE A 1 92 ? -21.149 1.363 30.944 1.00 89.00 92 PHE A O 1
ATOM 708 N N . SER A 1 93 ? -20.240 3.391 30.662 1.00 88.88 93 SER A N 1
ATOM 709 C CA . SER A 1 93 ? -20.788 3.941 31.900 1.00 88.88 93 SER A CA 1
ATOM 710 C C . SER A 1 93 ? -21.001 5.448 31.824 1.00 88.88 93 SER A C 1
ATOM 712 O O . SER A 1 93 ? -20.304 6.165 31.108 1.00 88.88 93 SER A O 1
ATOM 714 N N . ALA A 1 94 ? -21.973 5.935 32.587 1.00 84.81 94 ALA A N 1
ATOM 715 C CA . ALA A 1 94 ? -22.291 7.349 32.692 1.00 84.81 94 ALA A CA 1
ATOM 716 C C . ALA A 1 94 ? -22.194 7.804 34.149 1.00 84.81 94 ALA A C 1
ATOM 718 O O . ALA A 1 94 ? -22.528 7.064 35.076 1.00 84.81 94 ALA A O 1
ATOM 719 N N . LYS A 1 95 ? -21.743 9.038 34.362 1.00 85.69 95 LYS A N 1
ATOM 720 C CA . LYS A 1 95 ? -21.775 9.705 35.660 1.00 85.69 95 LYS A CA 1
ATOM 721 C C . LYS A 1 95 ? -22.585 10.989 35.549 1.00 85.69 95 LYS A C 1
ATOM 723 O O . LYS A 1 95 ? -22.187 11.887 34.810 1.00 85.69 95 LYS A O 1
ATOM 728 N N . ILE A 1 96 ? -23.680 11.081 36.298 1.00 80.19 96 ILE A N 1
ATOM 729 C CA . ILE A 1 96 ? -24.461 12.311 36.469 1.00 80.19 96 ILE A CA 1
ATOM 730 C C . ILE A 1 96 ? -24.286 12.763 37.920 1.00 80.19 96 ILE A C 1
ATOM 732 O O . ILE A 1 96 ? -24.562 12.007 38.853 1.00 80.19 96 ILE A O 1
ATOM 736 N N . GLY A 1 97 ? -23.752 13.971 38.109 1.00 76.31 97 GLY A N 1
ATOM 737 C CA . GLY A 1 97 ? -23.480 14.527 39.437 1.00 76.31 97 GLY A CA 1
ATOM 738 C C . GLY A 1 97 ? -22.535 13.656 40.273 1.00 76.31 97 GLY A C 1
ATOM 739 O O . GLY A 1 97 ? -21.342 13.535 39.978 1.00 76.31 97 GLY A O 1
ATOM 740 N N . GLN A 1 98 ? -23.064 13.065 41.348 1.00 74.50 98 GLN A N 1
ATOM 741 C CA . GLN A 1 98 ? -22.348 12.100 42.198 1.00 74.50 98 GLN A CA 1
ATOM 742 C C . GLN A 1 98 ? -22.492 10.648 41.707 1.00 74.50 98 GLN A C 1
ATOM 744 O O . GLN A 1 98 ? -21.572 9.854 41.900 1.00 74.50 98 GLN A O 1
ATOM 749 N N . THR A 1 99 ? -23.613 10.304 41.072 1.00 78.12 99 THR A N 1
ATOM 750 C CA . THR A 1 99 ? -24.002 8.926 40.748 1.00 78.12 99 THR A CA 1
ATOM 751 C C . THR A 1 99 ? -23.219 8.402 39.550 1.00 78.12 99 THR A C 1
ATOM 753 O O . THR A 1 99 ? -23.243 9.006 38.478 1.00 78.12 99 THR A O 1
ATOM 756 N N . HIS A 1 100 ? -22.548 7.258 39.708 1.00 85.00 100 HIS A N 1
ATOM 757 C CA . HIS A 1 100 ? -21.888 6.532 38.619 1.00 85.00 100 HIS A CA 1
ATOM 758 C C . HIS A 1 100 ? -22.669 5.257 38.305 1.00 85.00 100 HIS A C 1
ATOM 760 O O . HIS A 1 100 ? -22.944 4.466 39.201 1.00 85.00 100 HIS A O 1
ATOM 766 N N . ILE A 1 101 ? -23.043 5.082 37.039 1.00 84.38 101 ILE A N 1
ATOM 767 C CA . ILE A 1 101 ? -23.942 4.027 36.577 1.00 84.38 101 ILE A CA 1
ATOM 768 C C . ILE A 1 101 ? -23.232 3.281 35.445 1.00 84.38 101 ILE A C 1
ATOM 770 O O . ILE A 1 101 ? -22.936 3.851 34.392 1.00 84.38 101 ILE A O 1
ATOM 774 N N . VAL A 1 102 ? -22.926 2.006 35.676 1.00 87.38 102 VAL A N 1
ATOM 775 C CA . VAL A 1 102 ? -22.372 1.091 34.668 1.00 87.38 102 VAL A CA 1
ATOM 776 C C . VAL A 1 102 ? -23.525 0.398 33.953 1.00 87.38 102 VAL A C 1
ATOM 778 O O . VAL A 1 102 ? -24.496 0.012 34.601 1.00 87.38 102 VAL A O 1
ATOM 781 N N . ALA A 1 103 ? -23.439 0.265 32.629 1.00 89.62 103 ALA A N 1
ATOM 782 C CA . ALA A 1 103 ? -24.469 -0.413 31.855 1.00 89.62 103 ALA A CA 1
ATOM 783 C C . ALA A 1 103 ? -24.212 -1.918 31.739 1.00 89.62 103 ALA A C 1
ATOM 785 O O . ALA A 1 103 ? -23.087 -2.364 31.520 1.00 89.62 103 ALA A O 1
ATOM 786 N N . GLU A 1 104 ? -25.290 -2.686 31.829 1.00 91.44 104 GLU A N 1
ATOM 787 C CA . GLU A 1 104 ? -25.325 -4.123 31.585 1.00 91.44 104 GLU A CA 1
ATOM 788 C C . GLU A 1 104 ? -25.645 -4.362 30.101 1.00 91.44 104 GLU A C 1
ATOM 790 O O . GLU A 1 104 ? -26.570 -3.757 29.558 1.00 91.44 104 GLU A O 1
ATOM 795 N N . LEU A 1 105 ? -24.900 -5.241 29.428 1.00 93.19 105 LEU A N 1
ATOM 796 C CA . LEU A 1 105 ? -25.213 -5.650 28.056 1.00 93.19 105 LEU A CA 1
ATOM 797 C C . LEU A 1 105 ? -26.323 -6.710 28.083 1.00 93.19 105 LEU A C 1
ATOM 799 O O . LEU A 1 105 ? -26.169 -7.741 28.739 1.00 93.19 105 LEU A O 1
ATOM 803 N N . LYS A 1 106 ? -27.438 -6.461 27.389 1.00 94.25 106 LYS A N 1
ATOM 804 C CA . LYS A 1 106 ? -28.603 -7.365 27.327 1.00 94.25 106 LYS A CA 1
ATOM 805 C C . LYS A 1 106 ? -29.102 -7.534 25.896 1.00 94.25 106 LYS A C 1
ATOM 807 O O . LYS A 1 106 ? -28.674 -6.823 24.986 1.00 94.25 106 LYS A O 1
ATOM 812 N N . GLU A 1 107 ? -30.023 -8.475 25.707 1.00 94.81 107 GLU A N 1
ATOM 813 C CA . GLU A 1 107 ? -30.779 -8.624 24.460 1.00 94.81 107 GLU A CA 1
ATOM 814 C C . GLU A 1 107 ? -31.501 -7.301 24.129 1.00 94.81 107 GLU A C 1
ATOM 816 O O . GLU A 1 107 ? -31.983 -6.594 25.016 1.00 94.81 107 GLU A O 1
ATOM 821 N N . LYS A 1 108 ? -31.477 -6.891 22.858 1.00 91.12 108 LYS A N 1
ATOM 822 C CA . LYS A 1 108 ? -31.794 -5.515 22.436 1.00 91.12 108 LYS A CA 1
ATOM 823 C C . LYS A 1 108 ? -33.266 -5.141 22.592 1.00 91.12 108 LYS A C 1
ATOM 825 O O . LYS A 1 108 ? -33.552 -3.953 22.715 1.00 91.12 108 LYS A O 1
ATOM 830 N N . GLN A 1 109 ? -34.181 -6.107 22.609 1.00 88.88 109 GLN A N 1
ATOM 831 C CA . GLN A 1 109 ? -35.583 -5.866 22.931 1.00 88.88 109 GLN A CA 1
ATOM 832 C C . GLN A 1 109 ? -35.765 -5.748 24.450 1.00 88.88 109 GLN A C 1
ATOM 834 O O . GLN A 1 109 ? -36.320 -4.750 24.907 1.00 88.88 109 GLN A O 1
ATOM 839 N N . GLN A 1 110 ? -35.180 -6.657 25.238 1.00 92.56 110 GLN A N 1
ATOM 840 C CA . GLN A 1 110 ? -35.181 -6.571 26.706 1.00 92.56 110 GLN A CA 1
ATOM 841 C C . GLN A 1 110 ? -34.590 -5.240 27.219 1.00 92.56 110 GLN A C 1
ATOM 843 O O . GLN A 1 110 ? -35.133 -4.618 28.130 1.00 92.56 110 GLN A O 1
ATOM 848 N N . ALA A 1 111 ? -33.491 -4.779 26.616 1.00 90.81 111 ALA A N 1
ATOM 849 C CA . ALA A 1 111 ? -32.830 -3.520 26.962 1.00 90.81 111 ALA A CA 1
ATOM 850 C C . ALA A 1 111 ? -33.687 -2.279 26.640 1.00 90.81 111 ALA A C 1
ATOM 852 O O . ALA A 1 111 ? -33.633 -1.292 27.374 1.00 90.81 111 ALA A O 1
ATOM 853 N N . ARG A 1 112 ? -34.486 -2.323 25.561 1.00 87.12 112 ARG A N 1
ATOM 854 C CA . ARG A 1 112 ? -35.461 -1.271 25.214 1.00 87.12 112 ARG A CA 1
ATOM 855 C C . ARG A 1 112 ? -36.618 -1.241 26.213 1.00 87.12 112 ARG A C 1
ATOM 857 O O . ARG A 1 112 ? -37.006 -0.164 26.649 1.00 87.12 112 ARG A O 1
ATOM 864 N N . GLU A 1 113 ? -37.122 -2.408 26.605 1.00 87.81 113 GLU A N 1
ATOM 865 C CA . GLU A 1 113 ? -38.221 -2.535 27.569 1.00 87.81 113 GLU A CA 1
ATOM 866 C C . GLU A 1 113 ? -37.813 -2.035 28.968 1.00 87.81 113 GLU A C 1
ATOM 868 O O . GLU A 1 113 ? -38.513 -1.200 29.536 1.00 87.81 113 GLU A O 1
ATOM 873 N N . GLU A 1 114 ? -36.634 -2.420 29.486 1.00 89.06 114 GLU A N 1
ATOM 874 C CA . GLU A 1 114 ? -36.119 -1.896 30.770 1.00 89.06 114 GLU A CA 1
ATOM 875 C C . GLU A 1 114 ? -35.837 -0.375 30.720 1.00 89.06 114 GLU A C 1
ATOM 877 O O . GLU A 1 114 ? -35.979 0.307 31.736 1.00 89.06 114 GLU A O 1
ATOM 882 N N . TYR A 1 115 ? -35.497 0.184 29.550 1.00 85.75 115 TYR A N 1
ATOM 883 C CA . TYR A 1 115 ? -35.341 1.633 29.355 1.00 85.75 115 TYR A CA 1
ATOM 884 C C . TYR A 1 115 ? -36.687 2.379 29.389 1.00 85.75 115 TYR A C 1
ATOM 886 O O . TYR A 1 115 ? -36.828 3.357 30.128 1.00 85.75 115 TYR A O 1
ATOM 894 N N . ASP A 1 116 ? -37.684 1.916 28.628 1.00 81.12 116 ASP A N 1
ATOM 895 C CA . ASP A 1 116 ? -39.008 2.547 28.557 1.00 81.12 116 ASP A CA 1
ATOM 896 C C . ASP A 1 116 ? -39.771 2.442 29.898 1.00 81.12 116 ASP A C 1
ATOM 898 O O . ASP A 1 116 ? -40.434 3.406 30.302 1.00 81.12 116 ASP A O 1
ATOM 902 N N . ASP A 1 117 ? -39.631 1.333 30.637 1.00 83.31 117 ASP A N 1
ATOM 903 C CA . ASP A 1 117 ? -40.189 1.169 31.992 1.00 83.31 117 ASP A CA 1
ATOM 904 C C . ASP A 1 117 ? -39.516 2.104 33.015 1.00 83.31 117 ASP A C 1
ATOM 906 O O . ASP A 1 117 ? -40.197 2.716 33.849 1.00 83.31 117 ASP A O 1
ATOM 910 N N . ALA A 1 118 ? -38.190 2.270 32.944 1.00 83.12 118 ALA A N 1
ATOM 911 C CA . ALA A 1 118 ? -37.447 3.176 33.819 1.00 83.12 118 ALA A CA 1
ATOM 912 C C . ALA A 1 118 ? -37.821 4.650 33.568 1.00 83.12 118 ALA A C 1
ATOM 914 O O . ALA A 1 118 ? -38.122 5.379 34.519 1.00 83.12 118 ALA A O 1
ATOM 915 N N . LEU A 1 119 ? -37.901 5.075 32.299 1.00 76.31 119 LEU A N 1
ATOM 916 C CA . LEU A 1 119 ? -38.397 6.407 31.930 1.00 76.31 119 LEU A CA 1
ATOM 917 C C . LEU A 1 119 ? -39.841 6.630 32.398 1.00 76.31 119 LEU A C 1
ATOM 919 O O . LEU A 1 119 ? -40.152 7.679 32.965 1.00 76.31 119 LEU A O 1
ATOM 923 N N . SER A 1 120 ? -40.717 5.638 32.209 1.00 75.31 120 SER A N 1
ATOM 924 C CA . SER A 1 120 ? -42.117 5.691 32.659 1.00 75.31 120 SER A CA 1
ATOM 925 C C . SER A 1 120 ? -42.246 5.785 34.184 1.00 75.31 120 SER A C 1
ATOM 927 O O . SER A 1 120 ? -43.215 6.352 34.692 1.00 75.31 120 SER A O 1
ATOM 929 N N . SER A 1 121 ? -41.246 5.281 34.911 1.00 78.31 121 SER A N 1
ATOM 930 C CA . SER A 1 121 ? -41.121 5.364 36.370 1.00 78.31 121 SER A CA 1
ATOM 931 C C . SER A 1 121 ? -40.450 6.658 36.862 1.00 78.31 121 SER A C 1
ATOM 933 O O . SER A 1 121 ? -40.329 6.860 38.069 1.00 78.31 121 SER A O 1
ATOM 935 N N . GLY A 1 122 ? -40.010 7.545 35.958 1.00 71.25 122 GLY A N 1
ATOM 936 C CA . GLY A 1 122 ? -39.308 8.789 36.297 1.00 71.25 122 GLY A CA 1
ATOM 937 C C . GLY A 1 122 ? -37.862 8.595 36.773 1.00 71.25 122 GLY A C 1
ATOM 938 O O . GLY A 1 122 ? -37.323 9.488 37.432 1.00 71.25 122 GLY A O 1
ATOM 939 N N . GLN A 1 123 ? -37.253 7.444 36.466 1.00 76.94 123 GLN A N 1
ATOM 940 C CA . GLN A 1 123 ? -35.856 7.121 36.769 1.00 76.94 123 GLN A CA 1
ATOM 941 C C . GLN A 1 123 ? -34.913 7.614 35.662 1.00 76.94 123 GLN A C 1
ATOM 943 O O . GLN A 1 123 ? -35.304 7.772 34.505 1.00 76.94 123 GLN A O 1
ATOM 948 N N . GLN A 1 124 ? -33.640 7.816 36.006 1.00 78.38 124 GLN A N 1
ATOM 949 C CA . GLN A 1 124 ? -32.589 8.059 35.015 1.00 78.38 124 GLN A CA 1
ATOM 950 C C . GLN A 1 124 ? -32.177 6.734 34.368 1.00 78.38 124 GLN A C 1
ATOM 952 O O . GLN A 1 124 ? -31.812 5.789 35.069 1.00 78.38 124 GLN A O 1
ATOM 957 N N . ALA A 1 125 ? -32.203 6.679 33.038 1.00 82.75 125 ALA A N 1
ATOM 958 C CA . ALA A 1 125 ? -31.866 5.489 32.263 1.00 82.75 125 ALA A CA 1
ATOM 959 C C . ALA A 1 125 ? -30.970 5.838 31.067 1.00 82.75 125 ALA A C 1
ATOM 961 O O . ALA A 1 125 ? -30.995 6.961 30.568 1.00 82.75 125 ALA A O 1
ATOM 962 N N . PHE A 1 126 ? -30.184 4.874 30.595 1.00 84.94 126 PHE A N 1
ATOM 963 C CA . PHE A 1 126 ? -29.276 5.016 29.458 1.00 84.94 126 PHE A CA 1
ATOM 964 C C . PHE A 1 126 ? -29.375 3.782 28.571 1.00 84.94 126 PHE A C 1
ATOM 966 O O . PHE A 1 126 ? -29.273 2.669 29.082 1.00 84.94 126 PHE A O 1
ATOM 973 N N . LEU A 1 127 ? -29.516 3.974 27.260 1.00 84.88 127 LEU A N 1
ATOM 974 C CA . LEU A 1 127 ? -29.566 2.887 26.281 1.00 84.88 127 LEU A CA 1
ATOM 975 C C . LEU A 1 127 ? -28.583 3.165 25.141 1.00 84.88 127 LEU A C 1
ATOM 977 O O . LEU A 1 127 ? -28.806 4.092 24.366 1.00 84.88 127 LEU A O 1
ATOM 981 N N . LEU A 1 128 ? -27.518 2.368 25.027 1.00 86.19 128 LEU A N 1
ATOM 982 C CA . LEU A 1 128 ? -26.536 2.430 23.937 1.00 86.19 128 LEU A CA 1
ATOM 983 C C . LEU A 1 128 ? -26.644 1.178 23.057 1.00 86.19 128 LEU A C 1
ATOM 985 O O . LEU A 1 128 ? -26.508 0.059 23.551 1.00 86.19 128 LEU A O 1
ATOM 989 N N . GLY A 1 129 ? -26.828 1.356 21.747 1.00 83.81 129 GLY A N 1
ATOM 990 C CA . GLY A 1 129 ? -26.922 0.246 20.795 1.00 83.81 129 GLY A CA 1
ATOM 991 C C . GLY A 1 129 ? -26.354 0.550 19.408 1.00 83.81 129 GLY A C 1
ATOM 992 O O . GLY A 1 129 ? -26.262 1.705 18.990 1.00 83.81 129 GLY A O 1
ATOM 993 N N . GLU A 1 130 ? -25.994 -0.520 18.696 1.00 83.38 130 GLU A N 1
ATOM 994 C CA . GLU A 1 130 ? -25.530 -0.481 17.305 1.00 83.38 130 GLU A CA 1
ATOM 995 C C . GLU A 1 130 ? -26.712 -0.285 16.332 1.00 83.38 130 GLU A C 1
ATOM 997 O O . GLU A 1 130 ? -27.793 -0.874 16.508 1.00 83.38 130 GLU A O 1
ATOM 1002 N N . SER A 1 131 ? -26.507 0.545 15.304 1.00 74.00 131 SER A N 1
ATOM 1003 C CA . SER A 1 131 ? -27.506 0.858 14.280 1.00 74.00 131 SER A CA 1
ATOM 1004 C C . SER A 1 131 ? -27.864 -0.354 13.417 1.00 74.00 131 SER A C 1
ATOM 1006 O O . SER A 1 131 ? -27.019 -1.121 12.959 1.00 74.00 131 SER A O 1
ATOM 1008 N N . GLU A 1 132 ? -29.155 -0.508 13.125 1.00 69.00 132 GLU A N 1
ATOM 1009 C CA . GLU A 1 132 ? -29.658 -1.620 12.311 1.00 69.00 132 GLU A CA 1
ATOM 1010 C C . GLU A 1 132 ? -29.273 -1.491 10.826 1.00 69.00 132 GLU A C 1
ATOM 1012 O O . GLU A 1 132 ? -29.227 -2.506 10.130 1.00 69.00 132 GLU A O 1
ATOM 1017 N N . GLN A 1 133 ? -28.913 -0.289 10.356 1.00 63.94 133 GLN A N 1
ATOM 1018 C CA . GLN A 1 133 ? -28.506 -0.044 8.964 1.00 63.94 133 GLN A CA 1
ATOM 1019 C C . GLN A 1 133 ? -26.996 -0.196 8.723 1.00 63.94 133 GLN A C 1
ATOM 1021 O O . GLN A 1 133 ? -26.610 -0.721 7.680 1.00 63.94 133 GLN A O 1
ATOM 1026 N N . SER A 1 134 ? -26.137 0.197 9.674 1.00 71.44 134 SER A N 1
ATOM 1027 C CA . SER A 1 134 ? -24.678 0.113 9.499 1.00 71.44 134 SER A CA 1
ATOM 1028 C C . SER A 1 134 ? -23.921 -0.078 10.825 1.00 71.44 134 SER A C 1
ATOM 1030 O O . SER A 1 134 ? -24.258 0.592 11.802 1.00 71.44 134 SER A O 1
ATOM 1032 N N . PRO A 1 135 ? -22.902 -0.961 10.873 1.00 76.00 135 PRO A N 1
ATOM 1033 C CA . PRO A 1 135 ? -22.230 -1.363 12.115 1.00 76.00 135 PRO A CA 1
ATOM 1034 C C . PRO A 1 135 ? -21.297 -0.310 12.733 1.00 76.00 135 PRO A C 1
ATOM 1036 O O . PRO A 1 135 ? -20.912 -0.425 13.892 1.00 76.00 135 PRO A O 1
ATOM 1039 N N . ASP A 1 136 ? -20.924 0.704 11.958 1.00 74.00 136 ASP A N 1
ATOM 1040 C CA . ASP A 1 136 ? -20.040 1.815 12.319 1.00 74.00 136 ASP A CA 1
ATOM 1041 C C . ASP A 1 136 ? -20.811 3.052 12.824 1.00 74.00 136 ASP A C 1
ATOM 1043 O O . ASP A 1 136 ? -20.311 4.172 12.751 1.00 74.00 136 ASP A O 1
ATOM 1047 N N . VAL A 1 137 ? -22.045 2.869 13.319 1.00 75.00 137 VAL A N 1
ATOM 1048 C CA . VAL A 1 137 ? -22.881 3.928 13.912 1.00 75.00 137 VAL A CA 1
ATOM 1049 C C . VAL A 1 137 ? -23.536 3.435 15.200 1.00 75.00 137 VAL A C 1
ATOM 1051 O O . VAL A 1 137 ? -24.306 2.472 15.189 1.00 75.00 137 VAL A O 1
ATOM 1054 N N . PHE A 1 138 ? -23.292 4.154 16.293 1.00 75.62 138 PHE A N 1
ATOM 1055 C CA . PHE A 1 138 ? -23.879 3.901 17.603 1.00 75.62 138 PHE A CA 1
ATOM 1056 C C . PHE A 1 138 ? -24.819 5.036 18.014 1.00 75.62 138 PHE A C 1
ATOM 1058 O O . PHE A 1 138 ? -24.599 6.205 17.693 1.00 75.62 138 PHE A O 1
ATOM 1065 N N . SER A 1 139 ? -25.883 4.678 18.733 1.00 74.69 139 SER A N 1
ATOM 1066 C CA . SER A 1 139 ? -26.857 5.617 19.292 1.00 74.69 139 SER A CA 1
ATOM 1067 C C . SER A 1 139 ? -26.985 5.389 20.791 1.00 74.69 139 SER A C 1
ATOM 1069 O O . SER A 1 139 ? -27.335 4.287 21.214 1.00 74.69 139 SER A O 1
ATOM 1071 N N . LEU A 1 140 ? -26.733 6.438 21.573 1.00 76.75 140 LEU A N 1
ATOM 1072 C CA . LEU A 1 140 ? -26.970 6.508 23.011 1.00 76.75 140 LEU A CA 1
ATOM 1073 C C . LEU A 1 140 ? -28.186 7.399 23.293 1.00 76.75 140 LEU A C 1
ATOM 1075 O O . LEU A 1 140 ? -28.167 8.580 22.957 1.00 76.75 140 LEU A O 1
ATOM 1079 N N . SER A 1 141 ? -29.192 6.875 23.984 1.00 75.50 141 SER A N 1
ATOM 1080 C CA . SER A 1 141 ? -30.263 7.672 24.591 1.00 75.50 141 SER A CA 1
ATOM 1081 C C . SER A 1 141 ? -29.961 7.913 26.073 1.00 75.50 141 SER A C 1
ATOM 1083 O O . SER A 1 141 ? -29.684 6.966 26.808 1.00 75.50 141 SER A O 1
ATOM 1085 N N . VAL A 1 142 ? -30.003 9.176 26.503 1.00 75.12 142 VAL A N 1
ATOM 1086 C CA . VAL A 1 142 ? -29.782 9.655 27.876 1.00 75.12 142 VAL A CA 1
ATOM 1087 C C . VAL A 1 142 ? -31.107 10.153 28.451 1.00 75.12 142 VAL A C 1
ATOM 1089 O O . VAL A 1 142 ? -31.612 11.218 28.084 1.00 75.12 142 VAL A O 1
ATOM 1092 N N . GLY A 1 143 ? -31.661 9.384 29.382 1.00 68.19 143 GLY A N 1
ATOM 1093 C CA . GLY A 1 143 ? -32.905 9.678 30.077 1.00 68.19 143 GLY A CA 1
ATOM 1094 C C . GLY A 1 143 ? -32.732 10.710 31.189 1.00 68.19 143 GLY A C 1
ATOM 1095 O O . GLY A 1 143 ? -32.204 10.398 32.255 1.00 68.19 143 GLY A O 1
ATOM 1096 N N . SER A 1 144 ? -33.259 11.916 30.961 1.00 71.62 144 SER A N 1
ATOM 1097 C CA . SER A 1 144 ? -33.452 12.973 31.964 1.00 71.62 144 SER A CA 1
ATOM 1098 C C . SER A 1 144 ? -32.183 13.446 32.705 1.00 71.62 144 SER A C 1
ATOM 1100 O O . SER A 1 144 ? -32.030 13.245 33.914 1.00 71.62 144 SER A O 1
ATOM 1102 N N . LEU A 1 145 ? -31.323 14.188 32.000 1.00 77.25 145 LEU A N 1
ATOM 1103 C CA . LEU A 1 145 ? -30.247 15.003 32.577 1.00 77.25 145 LEU A CA 1
ATOM 1104 C C . LEU A 1 145 ? -30.823 16.288 33.232 1.00 77.25 145 LEU A C 1
ATOM 1106 O O . LEU A 1 145 ? -31.368 17.127 32.508 1.00 77.25 145 LEU A O 1
ATOM 1110 N N . PRO A 1 146 ? -30.730 16.483 34.564 1.00 81.25 146 PRO A N 1
ATOM 1111 C CA . PRO A 1 146 ? -31.348 17.619 35.265 1.00 81.25 146 PRO A CA 1
ATOM 1112 C C . PRO A 1 146 ? -30.794 19.014 34.891 1.00 81.25 146 PRO A C 1
ATOM 1114 O O . PRO A 1 146 ? -29.724 19.111 34.286 1.00 81.25 146 PRO A O 1
ATOM 1117 N N . PRO A 1 147 ? -31.500 20.113 35.242 1.00 82.12 147 PRO A N 1
ATOM 1118 C CA . PRO A 1 147 ? -31.045 21.487 34.990 1.00 82.12 147 PRO A CA 1
ATOM 1119 C C . PRO A 1 147 ? -29.694 21.789 35.651 1.00 82.12 147 PRO A C 1
ATOM 1121 O O . PRO A 1 147 ? -29.499 21.491 36.828 1.00 82.12 147 PRO A O 1
ATOM 1124 N N . GLY A 1 148 ? -28.773 22.423 34.922 1.00 81.50 148 GLY A N 1
ATOM 1125 C CA . GLY A 1 148 ? -27.456 22.835 35.436 1.00 81.50 148 GLY A CA 1
ATOM 1126 C C . GLY A 1 148 ? -26.438 21.706 35.664 1.00 81.50 148 GLY A C 1
ATOM 1127 O O . GLY A 1 148 ? -25.253 21.994 35.863 1.00 81.50 148 GLY A O 1
ATOM 1128 N N . GLU A 1 149 ? -26.874 20.443 35.644 1.00 85.56 149 GLU A N 1
ATOM 1129 C CA . GLU A 1 149 ? -26.054 19.279 35.978 1.00 85.56 149 GLU A CA 1
ATOM 1130 C C . GLU A 1 149 ? -25.182 18.808 34.800 1.00 85.56 149 GLU A C 1
ATOM 1132 O O . GLU A 1 149 ? -25.472 19.057 33.625 1.00 85.56 149 GLU A O 1
ATOM 1137 N N . SER A 1 150 ? -24.084 18.125 35.128 1.00 85.00 150 SER A N 1
ATOM 1138 C CA . SER A 1 150 ? -23.116 17.606 34.162 1.00 85.00 150 SER A CA 1
ATOM 1139 C C . SER A 1 150 ? -23.193 16.087 34.033 1.00 85.00 150 SER A C 1
ATOM 1141 O O . SER A 1 150 ? -23.300 15.377 35.035 1.00 85.00 150 SER A O 1
ATOM 1143 N N . ALA A 1 151 ? -23.062 15.607 32.796 1.00 82.19 151 ALA A N 1
ATOM 1144 C CA . ALA A 1 151 ? -22.943 14.196 32.449 1.00 82.19 151 ALA A CA 1
ATOM 1145 C C . ALA A 1 151 ? -21.533 13.909 31.916 1.00 82.19 151 ALA A C 1
ATOM 1147 O O . ALA A 1 151 ? -21.109 14.503 30.925 1.00 82.19 151 ALA A O 1
ATOM 1148 N N . SER A 1 152 ? -20.822 12.982 32.552 1.00 86.50 152 SER A N 1
ATOM 1149 C CA . SER A 1 152 ? -19.561 12.429 32.054 1.00 86.50 152 SER A CA 1
ATOM 1150 C C . SER A 1 152 ? -19.832 11.036 31.491 1.00 86.50 152 SER A C 1
ATOM 1152 O O . SER A 1 152 ? -20.314 10.157 32.208 1.00 86.50 152 SER A O 1
ATOM 1154 N N . ILE A 1 153 ? -19.600 10.854 30.193 1.00 83.00 153 ILE A N 1
ATOM 1155 C CA . ILE A 1 153 ? -19.953 9.645 29.442 1.00 83.00 153 ILE A CA 1
ATOM 1156 C C . ILE A 1 153 ? -18.657 8.915 29.088 1.00 83.00 153 ILE A C 1
ATOM 1158 O O . ILE A 1 153 ? -17.867 9.439 28.305 1.00 83.00 153 ILE A O 1
ATOM 1162 N N . ARG A 1 154 ? -18.430 7.726 29.663 1.00 89.06 154 ARG A N 1
ATOM 1163 C CA . ARG A 1 154 ? -17.221 6.912 29.468 1.00 89.06 154 ARG A CA 1
ATOM 1164 C C . ARG A 1 154 ? -17.525 5.687 28.607 1.00 89.06 154 ARG A C 1
ATOM 1166 O O . ARG A 1 154 ? -18.319 4.825 28.983 1.00 89.06 154 ARG A O 1
ATOM 1173 N N . LEU A 1 155 ? -16.833 5.601 27.480 1.00 87.19 155 LEU A N 1
ATOM 1174 C CA . LEU A 1 155 ? -16.886 4.519 26.504 1.00 87.19 155 LEU A CA 1
ATOM 1175 C C . LEU A 1 155 ? -15.534 3.797 26.469 1.00 87.19 155 LEU A C 1
ATOM 1177 O O . LEU A 1 155 ? -14.490 4.445 26.508 1.00 87.19 155 LEU A O 1
ATOM 1181 N N . GLU A 1 156 ? -15.548 2.473 26.362 1.00 91.25 156 GLU A N 1
ATOM 1182 C CA . GLU A 1 156 ? -14.358 1.646 26.152 1.00 91.25 156 GLU A CA 1
ATOM 1183 C C . GLU A 1 156 ? -14.607 0.683 24.985 1.00 91.25 156 GLU A C 1
ATOM 1185 O O . GLU A 1 156 ? -15.630 -0.013 24.942 1.00 91.25 156 GLU A O 1
ATOM 1190 N N . TYR A 1 157 ? -13.678 0.655 24.030 1.00 91.62 157 TYR A N 1
ATOM 1191 C CA . TYR A 1 157 ? -13.731 -0.228 22.867 1.00 91.62 157 TYR A CA 1
ATOM 1192 C C . TYR A 1 157 ? -12.336 -0.703 22.449 1.00 91.62 157 TYR A C 1
ATOM 1194 O O . TYR A 1 157 ? -11.329 -0.070 22.763 1.00 91.62 157 TYR A O 1
ATOM 1202 N N . VAL A 1 158 ? -12.277 -1.826 21.734 1.00 93.25 158 VAL A N 1
ATOM 1203 C CA . VAL A 1 158 ? -11.032 -2.413 21.212 1.00 93.25 158 VAL A CA 1
ATOM 1204 C C . VAL A 1 158 ? -11.073 -2.461 19.684 1.00 93.25 158 VAL A C 1
ATOM 1206 O O . VAL A 1 158 ? -12.113 -2.791 19.116 1.00 93.25 158 VAL A O 1
ATOM 1209 N N . ILE A 1 159 ? -9.953 -2.157 19.024 1.00 91.12 159 ILE A N 1
ATOM 1210 C CA . ILE A 1 159 ? -9.768 -2.240 17.565 1.00 91.12 159 ILE A CA 1
ATOM 1211 C C . ILE A 1 159 ? -8.437 -2.899 17.190 1.00 91.12 159 ILE A C 1
ATOM 1213 O O . ILE A 1 159 ? -7.445 -2.809 17.916 1.00 91.12 159 ILE A O 1
ATOM 1217 N N . GLU A 1 160 ? -8.405 -3.518 16.014 1.00 89.50 160 GLU A N 1
ATOM 1218 C CA . GLU A 1 160 ? -7.162 -3.833 15.310 1.00 89.50 160 GLU A CA 1
ATOM 1219 C C . GLU A 1 160 ? -6.555 -2.546 14.725 1.00 89.50 160 GLU A C 1
ATOM 1221 O O . GLU A 1 160 ? -7.283 -1.675 14.250 1.00 89.50 160 GLU A O 1
ATOM 1226 N N . LEU A 1 161 ? -5.225 -2.415 14.719 1.00 87.62 161 LEU A N 1
ATOM 1227 C CA . LEU A 1 161 ? -4.547 -1.329 14.000 1.00 87.62 161 LEU A CA 1
ATOM 1228 C C . LEU A 1 161 ? -4.142 -1.794 12.599 1.00 87.62 161 LEU A C 1
ATOM 1230 O O . LEU A 1 161 ? -3.556 -2.871 12.445 1.00 87.62 161 LEU A O 1
ATOM 1234 N N . ALA A 1 162 ? -4.430 -0.990 11.577 1.00 80.94 162 ALA A N 1
ATOM 1235 C CA . ALA A 1 162 ? -4.010 -1.257 10.201 1.00 80.94 162 ALA A CA 1
ATOM 1236 C C . ALA A 1 162 ? -2.501 -1.008 10.020 1.00 80.94 162 ALA A C 1
ATOM 1238 O O . ALA A 1 162 ? -1.925 -0.179 10.724 1.00 80.94 162 ALA A O 1
ATOM 1239 N N . VAL A 1 163 ? -1.877 -1.715 9.070 1.00 79.94 163 VAL A N 1
ATOM 1240 C CA . VAL A 1 163 ? -0.485 -1.475 8.647 1.00 79.94 163 VAL A CA 1
ATOM 1241 C C . VAL A 1 163 ? -0.509 -0.656 7.357 1.00 79.94 163 VAL A C 1
ATOM 1243 O O . VAL A 1 163 ? -1.113 -1.090 6.375 1.00 79.94 163 VAL A O 1
ATOM 1246 N N . GLU A 1 164 ? 0.116 0.517 7.362 1.00 76.81 164 GLU A N 1
ATOM 1247 C CA . GLU A 1 164 ? 0.288 1.375 6.182 1.00 76.81 164 GLU A CA 1
ATOM 1248 C C . GLU A 1 164 ? 1.499 0.931 5.332 1.00 76.81 164 GLU A C 1
ATOM 1250 O O . GLU A 1 164 ? 2.242 0.012 5.683 1.00 76.81 164 GLU A O 1
ATOM 1255 N N . ALA A 1 165 ? 1.687 1.566 4.171 1.00 67.88 165 ALA A N 1
ATOM 1256 C CA . ALA A 1 165 ? 2.712 1.195 3.186 1.00 67.88 165 ALA A CA 1
ATOM 1257 C C . ALA A 1 165 ? 4.171 1.355 3.665 1.00 67.88 165 ALA A C 1
ATOM 1259 O O . ALA A 1 165 ? 5.072 0.775 3.064 1.00 67.88 165 ALA A O 1
ATOM 1260 N N . ASP A 1 166 ? 4.402 2.148 4.711 1.00 70.56 166 ASP A N 1
ATOM 1261 C CA . ASP A 1 166 ? 5.703 2.490 5.298 1.00 70.56 166 ASP A CA 1
ATOM 1262 C C . ASP A 1 166 ? 5.960 1.774 6.641 1.00 70.56 166 ASP A C 1
ATOM 1264 O O . ASP A 1 166 ? 6.680 2.273 7.506 1.00 70.56 166 ASP A O 1
ATOM 1268 N N . GLU A 1 167 ? 5.347 0.600 6.813 1.00 77.69 167 GLU A N 1
ATOM 1269 C CA . GLU A 1 167 ? 5.369 -0.249 8.016 1.00 77.69 167 GLU A CA 1
ATOM 1270 C C . GLU A 1 167 ? 4.693 0.352 9.270 1.00 77.69 167 GLU A C 1
ATOM 1272 O O . GLU A 1 167 ? 4.698 -0.271 10.337 1.00 77.69 167 GLU A O 1
ATOM 1277 N N . ALA A 1 168 ? 4.083 1.540 9.175 1.00 85.75 168 ALA A N 1
ATOM 1278 C CA . ALA A 1 168 ? 3.427 2.194 10.304 1.00 85.75 168 ALA A CA 1
ATOM 1279 C C . ALA A 1 168 ? 2.141 1.474 10.737 1.00 85.75 168 ALA A C 1
ATOM 1281 O O . ALA A 1 168 ? 1.296 1.136 9.906 1.00 85.75 168 ALA A O 1
ATOM 1282 N N . LEU A 1 169 ? 1.921 1.340 12.048 1.00 88.06 169 LEU A N 1
ATOM 1283 C CA . LEU A 1 169 ? 0.597 1.038 12.588 1.00 88.06 169 LEU A CA 1
ATOM 1284 C C . LEU A 1 169 ? -0.208 2.328 12.738 1.00 88.06 169 LEU A C 1
ATOM 1286 O O . LEU A 1 169 ? 0.169 3.212 13.512 1.00 88.06 169 LEU A O 1
ATOM 1290 N N . ARG A 1 170 ? -1.325 2.424 12.012 1.00 87.38 170 ARG A N 1
ATOM 1291 C CA . ARG A 1 170 ? -2.198 3.601 12.017 1.00 87.38 170 ARG A CA 1
ATOM 1292 C C . ARG A 1 170 ? -3.325 3.451 13.029 1.00 87.38 170 ARG A C 1
ATOM 1294 O O . ARG A 1 170 ? -4.132 2.526 12.950 1.00 87.38 170 ARG A O 1
ATOM 1301 N N . PHE A 1 171 ? -3.412 4.420 13.931 1.00 89.38 171 PHE A N 1
ATOM 1302 C CA . PHE A 1 171 ? -4.594 4.703 14.739 1.00 89.38 171 PHE A CA 1
ATOM 1303 C C . PHE A 1 171 ? -5.219 6.024 14.272 1.00 89.38 171 PHE A C 1
ATOM 1305 O O . PHE A 1 171 ? -4.496 6.979 13.992 1.00 89.38 171 PHE A O 1
ATOM 1312 N N . CYS A 1 172 ? -6.549 6.094 14.216 1.00 83.56 172 CYS A N 1
ATOM 1313 C CA . CYS A 1 172 ? -7.288 7.313 13.889 1.00 83.56 172 CYS A CA 1
ATOM 1314 C C . CYS A 1 172 ? -8.464 7.498 14.858 1.00 83.56 172 CYS A C 1
ATOM 1316 O O . CYS A 1 172 ? -9.290 6.599 15.030 1.00 83.56 172 CYS A O 1
ATOM 1318 N N . LEU A 1 173 ? -8.526 8.672 15.486 1.00 80.81 173 LEU A N 1
ATOM 1319 C CA . LEU A 1 173 ? -9.627 9.134 16.325 1.00 80.81 173 LEU A CA 1
ATOM 1320 C C . LEU A 1 173 ? -10.392 10.231 15.557 1.00 80.81 173 LEU A C 1
ATOM 1322 O O . LEU A 1 173 ? -9.885 11.355 15.467 1.00 80.81 173 LEU A O 1
ATOM 1326 N N . PRO A 1 174 ? -11.587 9.940 15.008 1.00 67.75 174 PRO A N 1
ATOM 1327 C CA . PRO A 1 174 ? -12.313 10.891 14.174 1.00 67.75 174 PRO A CA 1
ATOM 1328 C C . PRO A 1 174 ? -12.926 12.030 14.997 1.00 67.75 174 PRO A C 1
ATOM 1330 O O . PRO A 1 174 ? -13.582 11.789 16.013 1.00 67.75 174 PRO A O 1
ATOM 1333 N N . ALA A 1 175 ? -12.746 13.268 14.537 1.00 57.88 175 ALA A N 1
ATOM 1334 C CA . ALA A 1 175 ? -13.341 14.469 15.122 1.00 57.88 175 ALA A CA 1
ATOM 1335 C C . ALA A 1 175 ? -14.661 14.853 14.448 1.00 57.88 175 ALA A C 1
ATOM 1337 O O . ALA A 1 175 ? -15.576 15.350 15.111 1.00 57.88 175 ALA A O 1
ATOM 1338 N N . VAL A 1 176 ? -14.770 14.628 13.134 1.00 52.00 176 VAL A N 1
ATOM 1339 C CA . VAL A 1 176 ? -15.967 14.977 12.362 1.00 52.00 176 VAL A CA 1
ATOM 1340 C C . VAL A 1 176 ? -16.891 13.766 12.265 1.00 52.00 176 VAL A C 1
ATOM 1342 O O . VAL A 1 176 ? -16.628 12.782 11.576 1.00 52.00 176 VAL A O 1
ATOM 1345 N N . LEU A 1 177 ? -18.007 13.837 12.990 1.00 48.69 177 LEU A N 1
ATOM 1346 C CA . LEU A 1 177 ? -19.001 12.768 13.069 1.00 48.69 177 LEU A CA 1
ATOM 1347 C C . LEU A 1 177 ? -19.977 12.878 11.879 1.00 48.69 177 LEU A C 1
ATOM 1349 O O . LEU A 1 177 ? -21.079 13.410 12.025 1.00 48.69 177 LEU A O 1
ATOM 1353 N N . ASN A 1 178 ? -19.537 12.433 10.697 1.00 38.88 178 ASN A N 1
ATOM 1354 C CA . ASN A 1 178 ? -20.259 12.612 9.430 1.00 38.88 178 ASN A CA 1
ATOM 1355 C C . ASN A 1 178 ? -21.669 11.973 9.396 1.00 38.88 178 ASN A C 1
ATOM 1357 O O . ASN A 1 178 ? -21.916 10.945 10.038 1.00 38.88 178 ASN A O 1
ATOM 1361 N N . PRO A 1 179 ? -22.594 12.549 8.600 1.00 36.84 179 PRO A N 1
ATOM 1362 C CA . PRO A 1 179 ? -23.881 11.937 8.282 1.00 36.84 179 PRO A CA 1
ATOM 1363 C C . PRO A 1 179 ? -23.767 10.765 7.303 1.00 36.84 179 PRO A C 1
ATOM 1365 O O . PRO A 1 179 ? -22.687 10.380 6.865 1.00 36.84 179 PRO A O 1
ATOM 1368 N N . ARG A 1 180 ? -24.929 10.223 6.914 1.00 43.28 180 ARG A N 1
ATOM 1369 C CA . ARG A 1 180 ? -25.071 9.401 5.706 1.00 43.28 180 ARG A CA 1
ATOM 1370 C C . ARG A 1 180 ? -26.209 9.941 4.856 1.00 43.28 180 ARG A C 1
ATOM 1372 O O . ARG A 1 180 ? -27.322 10.124 5.360 1.00 43.28 180 ARG A O 1
ATOM 1379 N N . TYR A 1 181 ? -25.930 10.161 3.576 1.00 33.75 181 TYR A N 1
ATOM 1380 C CA . TYR A 1 181 ? -26.923 10.504 2.570 1.00 33.75 181 TYR A CA 1
ATOM 1381 C C . TYR A 1 181 ? -28.068 9.482 2.533 1.00 33.75 181 TYR A C 1
ATOM 1383 O O . TYR A 1 181 ? -27.834 8.274 2.523 1.00 33.75 181 TYR A O 1
ATOM 1391 N N . GLN A 1 182 ? -29.310 9.970 2.442 1.00 33.12 182 GLN A N 1
ATOM 1392 C CA . GLN A 1 182 ? -30.488 9.150 2.157 1.00 33.12 182 GLN A CA 1
ATOM 1393 C C . GLN A 1 182 ? -31.235 9.685 0.921 1.00 33.12 182 GLN A C 1
ATOM 1395 O O . GLN A 1 182 ? -31.510 10.891 0.856 1.00 33.12 182 GLN A O 1
ATOM 1400 N N . PRO A 1 183 ? -31.646 8.814 -0.021 1.00 29.89 183 PRO A N 1
ATOM 1401 C CA . PRO A 1 183 ? -32.405 9.203 -1.200 1.00 29.89 183 PRO A CA 1
ATOM 1402 C C . PRO A 1 183 ? -33.790 9.782 -0.884 1.00 29.89 183 PRO A C 1
ATOM 1404 O O . PRO A 1 183 ? -34.406 9.576 0.168 1.00 29.89 183 PRO A O 1
ATOM 1407 N N . GLN A 1 184 ? -34.326 10.511 -1.861 1.00 30.27 184 GLN A N 1
ATOM 1408 C CA . GLN A 1 184 ? -35.693 11.018 -1.823 1.00 30.27 184 GLN A CA 1
ATOM 1409 C C . GLN A 1 184 ? -36.675 9.923 -2.268 1.00 30.27 184 GLN A C 1
ATOM 1411 O O . GLN A 1 184 ? -36.993 9.816 -3.447 1.00 30.27 184 GLN A O 1
ATOM 1416 N N . GLY A 1 185 ? -37.159 9.109 -1.322 1.00 34.41 185 GLY A N 1
ATOM 1417 C CA . GLY A 1 185 ? -38.253 8.157 -1.577 1.00 34.41 185 GLY A CA 1
ATOM 1418 C C . GLY A 1 185 ? -38.333 6.944 -0.644 1.00 34.41 185 GLY A C 1
ATOM 1419 O O . GLY A 1 185 ? -39.373 6.299 -0.590 1.00 34.41 185 GLY A O 1
ATOM 1420 N N . SER A 1 186 ? -37.273 6.629 0.105 1.00 30.52 186 SER A N 1
ATOM 1421 C CA . SER A 1 186 ? -37.256 5.516 1.066 1.00 30.52 186 SER A CA 1
ATOM 1422 C C . SER A 1 186 ? -37.951 5.873 2.388 1.00 30.52 186 SER A C 1
ATOM 1424 O O . SER A 1 186 ? -37.652 6.917 2.964 1.00 30.52 186 SER A O 1
ATOM 1426 N N . GLU A 1 187 ? -38.801 4.984 2.914 1.00 28.08 187 GLU A N 1
ATOM 1427 C CA . GLU A 1 187 ? -39.575 5.204 4.157 1.00 28.08 187 GLU A CA 1
ATOM 1428 C C . GLU A 1 187 ? -38.769 5.039 5.468 1.00 28.08 187 GLU A C 1
ATOM 1430 O O . GLU A 1 187 ? -39.277 5.327 6.551 1.00 28.08 187 GLU A O 1
ATOM 1435 N N . ALA A 1 188 ? -37.508 4.599 5.398 1.00 29.47 188 ALA A N 1
ATOM 1436 C CA . ALA A 1 188 ? -36.626 4.491 6.564 1.00 29.47 188 ALA A CA 1
ATOM 1437 C C . ALA A 1 188 ? -36.150 5.875 7.081 1.00 29.47 188 ALA A C 1
ATOM 1439 O O . ALA A 1 188 ? -36.195 6.851 6.332 1.00 29.47 188 ALA A O 1
ATOM 1440 N N . PRO A 1 189 ? -35.612 5.991 8.312 1.00 30.48 189 PRO A N 1
ATOM 1441 C CA . PRO A 1 189 ? -34.931 7.206 8.776 1.00 30.48 189 PRO A CA 1
ATOM 1442 C C . PRO A 1 189 ? -33.422 7.185 8.436 1.00 30.48 189 PRO A C 1
ATOM 1444 O O . PRO A 1 189 ? -32.653 6.491 9.096 1.00 30.48 189 PRO A O 1
ATOM 1447 N N . GLY A 1 190 ? -32.975 7.965 7.442 1.00 27.16 190 GLY A N 1
ATOM 1448 C CA . GLY A 1 190 ? -31.551 8.252 7.172 1.00 27.16 190 GLY A CA 1
ATOM 1449 C C . GLY A 1 190 ? -31.322 9.752 6.934 1.00 27.16 190 GLY A C 1
ATOM 1450 O O . GLY A 1 190 ? -32.088 10.379 6.204 1.00 27.16 190 GLY A O 1
ATOM 1451 N N . LEU A 1 191 ? -30.362 10.379 7.628 1.00 32.09 191 LEU A N 1
ATOM 1452 C CA . LEU A 1 191 ? -30.429 11.825 7.880 1.00 32.09 191 LEU A CA 1
ATOM 1453 C C . LEU A 1 191 ? -29.077 12.570 7.731 1.00 32.09 191 LEU A C 1
ATOM 1455 O O . LEU A 1 191 ? -28.084 12.116 8.306 1.00 32.09 191 LEU A O 1
ATOM 1459 N N . PRO A 1 192 ? -29.048 13.752 7.070 1.00 27.80 192 PRO A N 1
ATOM 1460 C CA . PRO A 1 192 ? -27.880 14.636 7.028 1.00 27.80 192 PRO A CA 1
ATOM 1461 C C . PRO A 1 192 ? -27.642 15.343 8.374 1.00 27.80 192 PRO A C 1
ATOM 1463 O O . PRO A 1 192 ? -28.585 15.487 9.158 1.00 27.80 192 PRO A O 1
ATOM 1466 N N . VAL A 1 193 ? -26.397 15.791 8.592 1.00 29.95 193 VAL A N 1
ATOM 1467 C CA . VAL A 1 193 ? -25.832 16.395 9.817 1.00 29.95 193 VAL A CA 1
ATOM 1468 C C . VAL A 1 193 ? -25.101 17.682 9.449 1.00 29.95 193 VAL A C 1
AT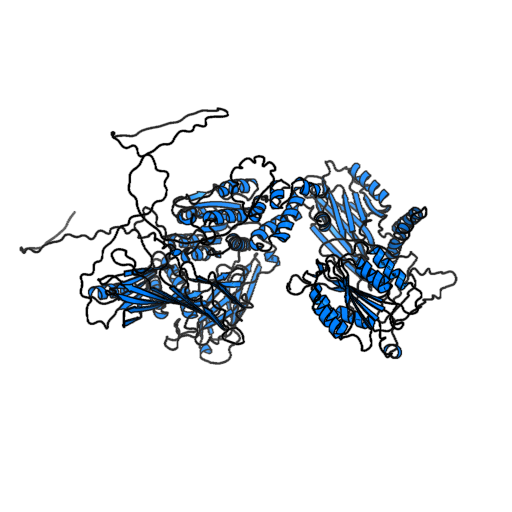OM 1470 O O . VAL A 1 193 ? -24.372 17.716 8.462 1.00 29.95 193 VAL A O 1
ATOM 1473 N N . ASN A 1 194 ? -25.249 18.718 10.276 1.00 29.88 194 ASN A N 1
ATOM 1474 C CA . ASN A 1 194 ? -24.442 19.933 10.179 1.00 29.88 194 ASN A CA 1
ATOM 1475 C C . ASN A 1 194 ? -23.144 19.763 10.984 1.00 29.88 194 ASN A C 1
ATOM 1477 O O . ASN A 1 194 ? -23.199 19.535 12.194 1.00 29.88 194 ASN A O 1
ATOM 1481 N N . SER A 1 195 ? -21.989 19.925 10.339 1.00 34.44 195 SER A N 1
ATOM 1482 C CA . SER A 1 195 ? -20.701 20.078 11.021 1.00 34.44 195 SER A CA 1
ATOM 1483 C C . SER A 1 195 ? -20.551 21.492 11.602 1.00 34.44 195 SER A C 1
ATOM 1485 O O . SER A 1 195 ? -21.050 22.472 11.046 1.00 34.44 195 SER A O 1
ATOM 1487 N N . VAL A 1 196 ? -19.861 21.608 12.739 1.00 34.91 196 VAL A N 1
ATOM 1488 C CA . VAL A 1 196 ? -19.438 22.906 13.293 1.00 34.91 196 VAL A CA 1
ATOM 1489 C C . VAL A 1 196 ? -18.151 23.332 12.573 1.00 34.91 196 VAL A C 1
ATOM 1491 O O . VAL A 1 196 ? -17.263 22.490 12.426 1.00 34.91 196 VAL A O 1
ATOM 1494 N N . PRO A 1 197 ? -17.993 24.600 12.142 1.00 37.41 197 PRO A N 1
ATOM 1495 C CA . PRO A 1 197 ? -16.734 25.075 11.576 1.00 37.41 197 PRO A CA 1
ATOM 1496 C C . PRO A 1 197 ? -15.565 24.853 12.546 1.00 37.41 197 PRO A C 1
ATOM 1498 O O . PRO A 1 197 ? -15.656 25.200 13.724 1.00 37.41 197 PRO A O 1
ATOM 1501 N N . SER A 1 198 ? -14.443 24.318 12.057 1.00 43.53 198 SER A N 1
ATOM 1502 C CA . SER A 1 198 ? -13.267 23.952 12.874 1.00 43.53 198 SER A CA 1
ATOM 1503 C C . SER A 1 198 ? -12.722 25.113 13.724 1.00 43.53 198 SER A C 1
ATOM 1505 O O . SER A 1 198 ? -12.286 24.919 14.860 1.00 43.53 198 SER A O 1
ATOM 1507 N N . SER A 1 199 ? -12.852 26.351 13.239 1.00 38.66 199 SER A N 1
ATOM 1508 C CA . SER A 1 199 ? -12.548 27.579 13.985 1.00 38.66 199 SER A CA 1
ATOM 1509 C C . SER A 1 199 ? -13.349 27.740 15.287 1.00 38.66 199 SER A C 1
ATOM 1511 O O . SER A 1 199 ? -12.816 28.241 16.283 1.00 38.66 199 SER A O 1
ATOM 1513 N N . GLU A 1 200 ? -14.609 27.306 15.305 1.00 48.41 200 GLU A N 1
ATOM 1514 C CA . GLU A 1 200 ? -15.593 27.607 16.354 1.00 48.41 200 GLU A CA 1
ATOM 1515 C C . GLU A 1 200 ? -15.688 26.543 17.456 1.00 48.41 200 GLU A C 1
ATOM 1517 O O . GLU A 1 200 ? -16.332 26.794 18.473 1.00 48.41 200 GLU A O 1
ATOM 1522 N N . VAL A 1 201 ? -15.001 25.399 17.316 1.00 55.88 201 VAL A N 1
ATOM 1523 C CA . VAL A 1 201 ? -14.997 24.307 18.312 1.00 55.88 201 VAL A CA 1
ATOM 1524 C C . VAL A 1 201 ? -14.705 24.856 19.727 1.00 55.88 201 VAL A C 1
ATOM 1526 O O . VAL A 1 201 ? -13.615 25.401 19.942 1.00 55.88 201 VAL A O 1
ATOM 1529 N N . PRO A 1 202 ? -15.651 24.761 20.689 1.00 60.47 202 PRO A N 1
ATOM 1530 C CA . PRO A 1 202 ? -15.557 25.444 21.985 1.00 60.47 202 PRO A CA 1
ATOM 1531 C C . PRO A 1 202 ? -15.003 24.569 23.124 1.00 60.47 202 PRO A C 1
ATOM 1533 O O . PRO A 1 202 ? -14.894 25.045 24.252 1.00 60.47 202 PRO A O 1
ATOM 1536 N N . TYR A 1 203 ? -14.678 23.304 22.847 1.00 67.88 203 TYR A N 1
ATOM 1537 C CA . TYR A 1 203 ? -14.172 22.316 23.805 1.00 67.88 203 TYR A CA 1
ATOM 1538 C C . TYR A 1 203 ? -12.732 21.894 23.484 1.00 67.88 203 TYR A C 1
ATOM 1540 O O . TYR A 1 203 ? -12.285 21.948 22.336 1.00 67.88 203 TYR A O 1
ATOM 1548 N N . THR A 1 204 ? -12.006 21.457 24.513 1.00 77.06 204 THR A N 1
ATOM 1549 C CA . THR A 1 204 ? -10.636 20.940 24.396 1.00 77.06 204 THR A CA 1
ATOM 1550 C C . THR A 1 204 ? -10.606 19.419 24.269 1.00 77.06 204 THR A C 1
ATOM 1552 O O . THR A 1 204 ? -11.491 18.721 24.772 1.00 77.06 204 THR A O 1
ATOM 1555 N N . LEU A 1 205 ? -9.547 18.913 23.634 1.00 82.94 205 LEU A N 1
ATOM 1556 C CA . LEU A 1 205 ? -9.167 17.504 23.661 1.00 82.94 205 LEU A CA 1
ATOM 1557 C C . LEU A 1 205 ? -7.952 17.312 24.574 1.00 82.94 205 LEU A C 1
ATOM 1559 O O . LEU A 1 205 ? -6.905 17.925 24.371 1.00 82.94 205 LEU A O 1
ATOM 1563 N N . SER A 1 206 ? -8.079 16.410 25.541 1.00 89.12 206 SER A N 1
ATOM 1564 C CA . SER A 1 206 ? -6.947 15.747 26.183 1.00 89.12 206 SER A CA 1
ATOM 1565 C C . SER A 1 206 ? -6.771 14.377 25.537 1.00 89.12 206 SER A C 1
ATOM 1567 O O . SER A 1 206 ? -7.731 13.615 25.436 1.00 89.12 206 SER A O 1
ATOM 1569 N N . PHE A 1 207 ? -5.558 14.050 25.102 1.00 92.19 207 PHE A N 1
ATOM 1570 C CA . PHE A 1 207 ? -5.248 12.749 24.517 1.00 92.19 207 PHE A CA 1
ATOM 1571 C C . PHE A 1 207 ? -3.902 12.249 25.037 1.00 92.19 207 PHE A C 1
ATOM 1573 O O . PHE A 1 207 ? -2.907 12.982 25.018 1.00 92.19 207 PHE A O 1
ATOM 1580 N N . SER A 1 208 ? -3.856 10.981 25.441 1.00 94.69 208 SER A N 1
ATOM 1581 C CA . SER A 1 208 ? -2.613 10.283 25.765 1.00 94.69 208 SER A CA 1
ATOM 1582 C C . SER A 1 208 ? -2.605 8.867 25.202 1.00 94.69 208 SER A C 1
ATOM 1584 O O . SER A 1 208 ? -3.625 8.183 25.211 1.00 94.69 208 SER A O 1
ATOM 1586 N N . ALA A 1 209 ? -1.442 8.422 24.734 1.00 96.19 209 ALA A N 1
ATOM 1587 C CA . ALA A 1 209 ? -1.218 7.065 24.267 1.00 96.19 209 ALA A CA 1
ATOM 1588 C C . ALA A 1 209 ? -0.084 6.402 25.051 1.00 96.19 209 ALA A C 1
ATOM 1590 O O . ALA A 1 209 ? 0.985 6.990 25.234 1.00 96.19 209 ALA A O 1
ATOM 1591 N N . ARG A 1 210 ? -0.302 5.152 25.462 1.00 95.44 210 ARG A N 1
ATOM 1592 C CA . ARG A 1 210 ? 0.743 4.210 25.871 1.00 95.44 210 ARG A CA 1
ATOM 1593 C C . ARG A 1 210 ? 0.851 3.130 24.802 1.00 95.44 210 ARG A C 1
ATOM 1595 O O . ARG A 1 210 ? -0.156 2.557 24.396 1.00 95.44 210 ARG A O 1
ATOM 1602 N N . VAL A 1 211 ? 2.072 2.839 24.382 1.00 94.00 211 VAL A N 1
ATOM 1603 C CA . VAL A 1 211 ? 2.402 1.807 23.402 1.00 94.00 211 VAL A CA 1
ATOM 1604 C C . VAL A 1 211 ? 3.267 0.757 24.085 1.00 94.00 211 VAL A C 1
ATOM 1606 O O . VAL A 1 211 ? 4.243 1.103 24.746 1.00 94.00 211 VAL A O 1
ATOM 1609 N N . SER A 1 212 ? 2.914 -0.513 23.923 1.00 88.94 212 SER A N 1
ATOM 1610 C CA . SER A 1 212 ? 3.690 -1.671 24.360 1.00 88.94 212 SER A CA 1
ATOM 1611 C C . SER A 1 212 ? 3.785 -2.670 23.207 1.00 88.94 212 SER A C 1
ATOM 1613 O O . SER A 1 212 ? 2.795 -2.923 22.522 1.00 88.94 212 SER A O 1
ATOM 1615 N N . SER A 1 213 ? 4.968 -3.218 22.949 1.00 86.25 213 SER A N 1
ATOM 1616 C CA . SER A 1 213 ? 5.210 -4.146 21.840 1.00 86.25 213 SER A CA 1
ATOM 1617 C C . SER A 1 213 ? 6.361 -5.094 22.176 1.00 86.25 213 SER A C 1
ATOM 1619 O O . SER A 1 213 ? 7.322 -4.663 22.807 1.00 86.25 213 SER A O 1
ATOM 1621 N N . PRO A 1 214 ? 6.343 -6.367 21.736 1.00 79.94 214 PRO A N 1
ATOM 1622 C CA . PRO A 1 214 ? 7.504 -7.251 21.868 1.00 79.94 214 PRO A CA 1
ATOM 1623 C C . PRO A 1 214 ? 8.700 -6.811 20.998 1.00 79.94 214 PRO A C 1
ATOM 1625 O O . PRO A 1 214 ? 9.771 -7.407 21.092 1.00 79.94 214 PRO A O 1
ATOM 1628 N N . ARG A 1 215 ? 8.530 -5.793 20.140 1.00 86.25 215 ARG A N 1
ATOM 1629 C CA . ARG A 1 215 ? 9.573 -5.187 19.301 1.00 86.25 215 ARG A CA 1
ATOM 1630 C C . ARG A 1 215 ? 9.770 -3.715 19.710 1.00 86.25 215 ARG A C 1
ATOM 1632 O O . ARG A 1 215 ? 8.775 -3.053 20.001 1.00 86.25 215 ARG A O 1
ATOM 1639 N N . PRO A 1 216 ? 11.004 -3.171 19.726 1.00 90.62 216 PRO A N 1
ATOM 1640 C CA . PRO A 1 216 ? 11.243 -1.782 20.122 1.00 90.62 216 PRO A CA 1
ATOM 1641 C C . PRO A 1 216 ? 10.449 -0.769 19.286 1.00 90.62 216 PRO A C 1
ATOM 1643 O O . PRO A 1 216 ? 10.410 -0.861 18.056 1.00 90.62 216 PRO A O 1
ATOM 1646 N N . VAL A 1 217 ? 9.863 0.227 19.952 1.00 93.31 217 VAL A N 1
ATOM 1647 C CA . VAL A 1 217 ? 9.237 1.391 19.310 1.00 93.31 217 VAL A CA 1
ATOM 1648 C C . VAL A 1 217 ? 10.342 2.286 18.746 1.00 93.31 217 VAL A C 1
ATOM 1650 O O . VAL A 1 217 ? 11.265 2.658 19.470 1.00 93.31 217 VAL A O 1
ATOM 1653 N N . SER A 1 218 ? 10.275 2.616 17.454 1.00 90.31 218 SER A N 1
ATOM 1654 C CA . SER A 1 218 ? 11.312 3.399 16.764 1.00 90.31 218 SER A CA 1
ATOM 1655 C C . SER A 1 218 ? 10.958 4.885 16.657 1.00 90.31 218 SER A C 1
ATOM 1657 O O . SER A 1 218 ? 11.813 5.741 16.891 1.00 90.31 218 SER A O 1
ATOM 1659 N N . LYS A 1 219 ? 9.694 5.197 16.345 1.00 91.75 219 LYS A N 1
ATOM 1660 C CA . LYS A 1 219 ? 9.110 6.547 16.383 1.00 91.75 219 LYS A CA 1
ATOM 1661 C C . LYS A 1 219 ? 7.583 6.486 16.518 1.00 91.75 219 LYS A C 1
ATOM 1663 O O . LYS A 1 219 ? 6.961 5.466 16.220 1.00 91.75 219 LYS A O 1
ATOM 1668 N N . VAL A 1 220 ? 6.986 7.601 16.939 1.00 92.56 220 VAL A N 1
ATOM 1669 C CA . VAL A 1 220 ? 5.538 7.849 16.868 1.00 92.56 220 VAL A CA 1
ATOM 1670 C C . VAL A 1 220 ? 5.325 9.242 16.278 1.00 92.56 220 VAL A C 1
ATOM 1672 O O . VAL A 1 220 ? 5.919 10.207 16.755 1.00 92.56 220 VAL A O 1
ATOM 1675 N N . GLU A 1 221 ? 4.495 9.339 15.244 1.00 90.69 221 GLU A N 1
ATOM 1676 C CA . GLU A 1 221 ? 4.168 10.576 14.521 1.00 90.69 221 GLU A CA 1
ATOM 1677 C C . GLU A 1 221 ? 2.652 10.830 14.532 1.00 90.69 221 GLU A C 1
ATOM 1679 O O . GLU A 1 221 ? 1.872 9.937 14.865 1.00 90.69 221 GLU A O 1
ATOM 1684 N N . SER A 1 222 ? 2.219 12.054 14.208 1.00 87.62 222 SER A N 1
ATOM 1685 C CA . SER A 1 222 ? 0.806 12.455 14.249 1.00 87.62 222 SER A CA 1
ATOM 1686 C C . SER A 1 222 ? 0.480 13.590 13.276 1.00 87.62 222 SER A C 1
ATOM 1688 O O . SER A 1 222 ? 1.341 14.409 12.951 1.00 87.62 222 SER A O 1
ATOM 1690 N N . SER A 1 223 ? -0.796 13.690 12.886 1.00 74.81 223 SER A N 1
ATOM 1691 C CA . SER A 1 223 ? -1.381 14.862 12.215 1.00 74.81 223 SER A CA 1
ATOM 1692 C C . SER A 1 223 ? -1.374 16.135 13.091 1.00 74.81 223 SER A C 1
ATOM 1694 O O . SER A 1 223 ? -1.478 17.255 12.568 1.00 74.81 223 SER A O 1
ATOM 1696 N N . CYS A 1 224 ? -1.218 15.967 14.412 1.00 81.50 224 CYS A N 1
ATOM 1697 C CA . CYS A 1 224 ? -1.298 16.991 15.455 1.00 81.50 224 CYS A CA 1
ATOM 1698 C C . CYS A 1 224 ? 0.001 17.104 16.283 1.00 81.50 224 CYS A C 1
ATOM 1700 O O . CYS A 1 224 ? 0.833 16.203 16.317 1.00 81.50 224 CYS A O 1
ATOM 1702 N N . SER A 1 225 ? 0.189 18.228 16.985 1.00 85.75 225 SER A N 1
ATOM 1703 C CA . SER A 1 225 ? 1.411 18.479 17.769 1.00 85.75 225 SER A CA 1
ATOM 1704 C C . SER A 1 225 ? 1.485 17.612 19.032 1.00 85.75 225 SER A C 1
ATOM 1706 O O . SER A 1 225 ? 0.669 17.780 19.945 1.00 85.75 225 SER A O 1
ATOM 1708 N N . LEU A 1 226 ? 2.492 16.741 19.101 1.00 89.12 226 LEU A N 1
ATOM 1709 C CA . LEU A 1 226 ? 2.775 15.856 20.234 1.00 89.12 226 LEU A CA 1
ATOM 1710 C C . LEU A 1 226 ? 3.735 16.495 21.257 1.00 89.12 226 LEU A C 1
ATOM 1712 O O . LEU A 1 226 ? 4.590 17.310 20.907 1.00 89.12 226 LEU A O 1
ATOM 1716 N N . GLU A 1 227 ? 3.632 16.076 22.519 1.00 91.88 227 GLU A N 1
ATOM 1717 C CA . GLU A 1 227 ? 4.736 16.168 23.485 1.00 91.88 227 GLU A CA 1
ATOM 1718 C C . GLU A 1 227 ? 5.871 15.190 23.098 1.00 91.88 227 GLU A C 1
ATOM 1720 O O . GLU A 1 227 ? 5.609 14.201 22.408 1.00 91.88 227 GLU A O 1
ATOM 1725 N N . PRO A 1 228 ? 7.131 15.403 23.534 1.00 91.31 228 PRO A N 1
ATOM 1726 C CA . PRO A 1 228 ? 8.226 14.475 23.245 1.00 91.31 228 PRO A CA 1
ATOM 1727 C C . PRO A 1 228 ? 7.928 13.039 23.705 1.00 91.31 228 PRO A C 1
ATOM 1729 O O . PRO A 1 228 ? 7.490 12.831 24.837 1.00 91.31 228 PRO A O 1
ATOM 1732 N N . LEU A 1 229 ? 8.203 12.059 22.838 1.00 93.38 229 LEU A N 1
ATOM 1733 C CA . LEU A 1 229 ? 8.017 10.627 23.100 1.00 93.38 229 LEU A CA 1
ATOM 1734 C C . LEU A 1 229 ? 8.851 10.171 24.311 1.00 93.38 229 LEU A C 1
ATOM 1736 O O . LEU A 1 229 ? 10.061 10.397 24.362 1.00 93.38 229 LEU A O 1
ATOM 1740 N N . GLN A 1 230 ? 8.209 9.508 25.274 1.00 95.62 230 GLN A N 1
ATOM 1741 C CA . GLN A 1 230 ? 8.825 9.049 26.521 1.00 95.62 230 GLN A CA 1
ATOM 1742 C C . GLN A 1 230 ? 8.921 7.522 26.523 1.00 95.62 230 GLN A C 1
ATOM 1744 O O . GLN A 1 230 ? 7.909 6.841 26.676 1.00 95.62 230 GLN A O 1
ATOM 1749 N N . TYR A 1 231 ? 10.126 6.972 26.377 1.00 95.62 231 TYR A N 1
ATOM 1750 C CA . TYR A 1 231 ? 10.360 5.539 26.581 1.00 95.62 231 TYR A CA 1
ATOM 1751 C C . TYR A 1 231 ? 10.234 5.200 28.071 1.00 95.62 231 TYR A C 1
ATOM 1753 O O . TYR A 1 231 ? 10.810 5.884 28.919 1.00 95.62 231 TYR A O 1
ATOM 1761 N N . LEU A 1 232 ? 9.456 4.165 28.393 1.00 93.75 232 LEU A N 1
ATOM 1762 C CA . LEU A 1 232 ? 9.167 3.763 29.776 1.00 93.75 232 LEU A CA 1
ATOM 1763 C C . LEU A 1 232 ? 10.141 2.691 30.292 1.00 93.75 232 LEU A C 1
ATOM 1765 O O . LEU A 1 232 ? 10.230 2.471 31.499 1.00 93.75 232 LEU A O 1
ATOM 1769 N N . ASN A 1 233 ? 10.882 2.042 29.390 1.00 92.94 233 ASN A N 1
ATOM 1770 C CA . ASN A 1 233 ? 11.878 1.018 29.689 1.00 92.94 233 ASN A CA 1
ATOM 1771 C C . ASN A 1 233 ? 13.130 1.143 28.796 1.00 92.94 233 ASN A C 1
ATOM 1773 O O . ASN A 1 233 ? 13.142 1.843 27.784 1.00 92.94 233 ASN A O 1
ATOM 1777 N N . SER A 1 234 ? 14.222 0.494 29.210 1.00 90.50 234 SER A N 1
ATOM 1778 C CA . SER A 1 234 ? 15.556 0.617 28.592 1.00 90.50 234 SER A CA 1
ATOM 1779 C C . SER A 1 234 ? 15.708 -0.095 27.245 1.00 90.50 234 SER A C 1
ATOM 1781 O O . SER A 1 234 ? 16.650 0.175 26.509 1.00 90.50 234 SER A O 1
ATOM 1783 N N . ASP A 1 235 ? 14.809 -1.025 26.947 1.00 90.31 235 ASP A N 1
ATOM 1784 C CA . ASP A 1 235 ? 14.710 -1.796 25.708 1.00 90.31 235 ASP A CA 1
ATOM 1785 C C . ASP A 1 235 ? 13.727 -1.175 24.695 1.00 90.31 235 ASP A C 1
ATOM 1787 O O . ASP A 1 235 ? 13.581 -1.685 23.585 1.00 90.31 235 ASP A O 1
ATOM 1791 N N . HIS A 1 236 ? 13.095 -0.049 25.056 1.00 93.25 236 HIS A N 1
ATOM 1792 C CA . HIS A 1 236 ? 12.161 0.730 24.233 1.00 93.25 236 HIS A CA 1
ATOM 1793 C C . HIS A 1 236 ? 10.926 -0.068 23.757 1.00 93.25 236 HIS A C 1
ATOM 1795 O O . HIS A 1 236 ? 10.266 0.317 22.791 1.00 93.25 236 HIS A O 1
ATOM 1801 N N . THR A 1 237 ? 10.588 -1.172 24.427 1.00 90.56 237 THR A N 1
ATOM 1802 C CA . THR A 1 237 ? 9.379 -1.974 24.166 1.00 90.56 237 THR A CA 1
ATOM 1803 C C . THR A 1 237 ? 8.118 -1.351 24.772 1.00 90.56 237 THR A C 1
ATOM 1805 O O . THR A 1 237 ? 7.011 -1.688 24.355 1.00 90.56 237 THR A O 1
ATOM 1808 N N . GLU A 1 238 ? 8.261 -0.400 25.704 1.00 93.88 238 GLU A N 1
ATOM 1809 C CA . GLU A 1 238 ? 7.184 0.474 26.178 1.00 93.88 238 GLU A CA 1
ATOM 1810 C C . GLU A 1 238 ? 7.508 1.958 25.948 1.00 93.88 238 GLU A C 1
ATOM 1812 O O . GLU A 1 238 ? 8.598 2.440 26.270 1.00 93.88 238 GLU A O 1
ATOM 1817 N N . ALA A 1 239 ? 6.522 2.714 25.463 1.00 95.81 239 ALA A N 1
ATOM 1818 C CA . ALA A 1 239 ? 6.601 4.159 25.277 1.00 95.81 239 ALA A CA 1
ATOM 1819 C C . ALA A 1 239 ? 5.268 4.857 25.603 1.00 95.81 239 ALA A C 1
ATOM 1821 O O . ALA A 1 239 ? 4.200 4.243 25.582 1.00 95.81 239 ALA A O 1
ATOM 1822 N N . ALA A 1 240 ? 5.319 6.157 25.883 1.00 96.50 240 ALA A N 1
ATOM 1823 C CA . ALA A 1 240 ? 4.154 7.010 26.085 1.00 96.50 240 ALA A CA 1
ATOM 1824 C C . ALA A 1 240 ? 4.302 8.353 25.360 1.00 96.50 240 ALA A C 1
ATOM 1826 O O . ALA A 1 240 ? 5.392 8.921 25.286 1.00 96.50 240 ALA A O 1
ATOM 1827 N N . VAL A 1 241 ? 3.188 8.878 24.852 1.00 95.56 241 VAL A N 1
ATOM 1828 C CA . VAL A 1 241 ? 3.115 10.181 24.178 1.00 95.56 241 VAL A CA 1
ATOM 1829 C C . VAL A 1 241 ? 1.770 10.855 24.461 1.00 95.56 241 VAL A C 1
ATOM 1831 O O . VAL A 1 241 ? 0.794 10.195 24.824 1.00 95.56 241 VAL A O 1
ATOM 1834 N N . LYS A 1 242 ? 1.708 12.179 24.324 1.00 94.31 242 LYS A N 1
ATOM 1835 C CA . LYS A 1 242 ? 0.491 12.977 24.527 1.00 94.31 242 LYS A CA 1
ATOM 1836 C C . LYS A 1 242 ? 0.333 14.014 23.431 1.00 94.31 242 LYS A C 1
ATOM 1838 O O . LYS A 1 242 ? 1.324 14.447 22.848 1.00 94.31 242 LYS A O 1
ATOM 1843 N N . LEU A 1 243 ? -0.900 14.454 23.206 1.00 90.94 243 LEU A N 1
ATOM 1844 C CA . LEU A 1 243 ? -1.141 15.724 22.526 1.00 90.94 243 LEU A CA 1
ATOM 1845 C C . LEU A 1 243 ? -0.702 16.890 23.428 1.00 90.94 243 LEU A C 1
ATOM 1847 O O . LEU A 1 243 ? -0.869 16.838 24.645 1.00 90.94 243 LEU A O 1
ATOM 1851 N N . ALA A 1 244 ? -0.151 17.946 22.825 1.00 86.31 244 ALA A N 1
ATOM 1852 C CA . ALA A 1 244 ? 0.253 19.154 23.544 1.00 86.31 244 ALA A CA 1
ATOM 1853 C C . ALA A 1 244 ? -0.931 19.860 24.248 1.00 86.31 244 ALA A C 1
ATOM 1855 O O . ALA A 1 244 ? -2.091 19.748 23.848 1.00 86.31 244 ALA A O 1
ATOM 1856 N N . ALA A 1 245 ? -0.646 20.632 25.298 1.00 81.12 245 ALA A N 1
ATOM 1857 C CA . ALA A 1 245 ? -1.688 21.312 26.067 1.00 81.12 245 ALA A CA 1
ATOM 1858 C C . ALA A 1 245 ? -2.503 22.312 25.217 1.00 81.12 245 ALA A C 1
ATOM 1860 O O . ALA A 1 245 ? -1.944 23.212 24.592 1.00 81.12 245 ALA A O 1
ATOM 1861 N N . GLY A 1 246 ? -3.836 22.195 25.264 1.00 73.62 246 GLY A N 1
ATOM 1862 C CA . GLY A 1 246 ? -4.766 23.165 24.670 1.00 73.62 246 GLY A CA 1
ATOM 1863 C C . GLY A 1 246 ? -5.252 22.863 23.247 1.00 73.62 246 GLY A C 1
ATOM 1864 O O . GLY A 1 246 ? -5.864 23.740 22.641 1.00 73.62 246 GLY A O 1
ATOM 1865 N N . HIS A 1 247 ? -5.024 21.658 22.712 1.00 78.06 247 HIS A N 1
ATOM 1866 C CA . HIS A 1 247 ? -5.604 21.259 21.422 1.00 78.06 247 HIS A CA 1
ATOM 1867 C C . HIS A 1 247 ? -7.141 21.319 21.423 1.00 78.06 247 HIS A C 1
ATOM 1869 O O . HIS A 1 247 ? -7.808 20.906 22.378 1.00 78.06 247 HIS A O 1
ATOM 1875 N N . LYS A 1 248 ? -7.698 21.802 20.308 1.00 72.69 248 LYS A N 1
ATOM 1876 C CA . LYS A 1 248 ? -9.111 21.637 19.947 1.00 72.69 248 LYS A CA 1
ATOM 1877 C C . LYS A 1 248 ? -9.287 20.313 19.204 1.00 72.69 248 LYS A C 1
ATOM 1879 O O . LYS A 1 248 ? -8.373 19.867 18.518 1.00 72.69 248 LYS A O 1
ATOM 1884 N N . PHE A 1 249 ? -10.474 19.724 19.284 1.00 73.19 249 PHE A N 1
ATOM 1885 C CA . PHE A 1 249 ? -10.839 18.564 18.465 1.00 73.19 249 PHE A CA 1
ATOM 1886 C C . PHE A 1 249 ? -11.475 19.063 17.154 1.00 73.19 249 PHE A C 1
ATOM 1888 O O . PHE A 1 249 ? -12.694 19.059 17.004 1.00 73.19 249 PHE A O 1
ATOM 1895 N N . ASP A 1 250 ? -10.646 19.624 16.267 1.00 65.19 250 ASP A N 1
ATOM 1896 C CA . ASP A 1 250 ? -11.070 20.358 15.059 1.00 65.19 250 ASP A CA 1
ATOM 1897 C C . ASP A 1 250 ? -10.741 19.646 13.728 1.00 65.19 250 ASP A C 1
ATOM 1899 O O . ASP A 1 250 ? -10.946 20.220 12.656 1.00 65.19 250 ASP A O 1
ATOM 1903 N N . ARG A 1 251 ? -10.193 18.428 13.828 1.00 66.38 251 ARG A N 1
ATOM 1904 C CA . ARG A 1 251 ? -9.731 17.522 12.763 1.00 66.38 251 ARG A CA 1
ATOM 190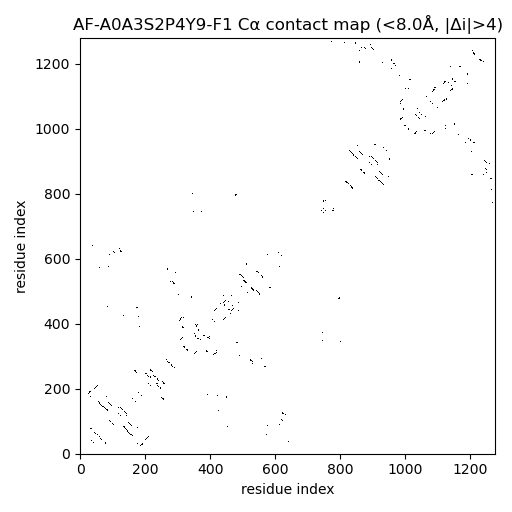5 C C . ARG A 1 251 ? -9.472 16.134 13.351 1.00 66.38 251 ARG A C 1
ATOM 1907 O O . ARG A 1 251 ? -9.225 16.026 14.557 1.00 66.38 251 ARG A O 1
ATOM 1914 N N . ASP A 1 252 ? -9.440 15.111 12.508 1.00 74.12 252 ASP A N 1
ATOM 1915 C CA . ASP A 1 252 ? -9.133 13.740 12.927 1.00 74.12 252 ASP A CA 1
ATOM 1916 C C . ASP A 1 252 ? -7.709 13.635 13.529 1.00 74.12 252 ASP A C 1
ATOM 1918 O O . ASP A 1 252 ? -6.722 14.142 12.978 1.00 74.12 252 ASP A O 1
ATOM 1922 N N . VAL A 1 253 ? -7.596 12.989 14.697 1.00 79.69 253 VAL A N 1
ATOM 1923 C CA . VAL A 1 253 ? -6.320 12.798 15.406 1.00 79.69 253 VAL A CA 1
ATOM 1924 C C . VAL A 1 253 ? -5.739 11.448 15.025 1.00 79.69 253 VAL A C 1
ATOM 1926 O O . VAL A 1 253 ? -6.213 10.397 15.457 1.00 79.69 253 VAL A O 1
ATOM 1929 N N . GLU A 1 254 ? -4.683 11.489 14.225 1.00 85.62 254 GLU A N 1
ATOM 1930 C CA . GLU A 1 254 ? -4.012 10.301 13.711 1.00 85.62 254 GLU A CA 1
ATOM 1931 C C . GLU A 1 254 ? -2.712 10.050 14.471 1.00 85.62 254 GLU A C 1
ATOM 1933 O O . GLU A 1 254 ? -2.008 10.993 14.841 1.00 85.62 254 GLU A O 1
ATOM 1938 N N . LEU A 1 255 ? -2.376 8.779 14.679 1.00 90.25 255 LEU A N 1
ATOM 1939 C CA . LEU A 1 255 ? -1.062 8.337 15.133 1.00 90.25 255 LEU A CA 1
ATOM 1940 C C . LEU A 1 255 ? -0.510 7.293 14.168 1.00 90.25 255 LEU A C 1
ATOM 1942 O O . LEU A 1 255 ? -1.192 6.318 13.852 1.00 90.25 255 LEU A O 1
ATOM 1946 N N . LEU A 1 256 ? 0.747 7.477 13.776 1.00 91.56 256 LEU A N 1
ATOM 1947 C CA . LEU A 1 256 ? 1.548 6.494 13.054 1.00 91.56 256 LEU A CA 1
ATOM 1948 C C . LEU A 1 256 ? 2.616 5.967 14.015 1.00 91.56 256 LEU A C 1
ATOM 1950 O O . LEU A 1 256 ? 3.513 6.704 14.432 1.00 91.56 256 LEU A O 1
ATOM 1954 N N . ILE A 1 257 ? 2.472 4.710 14.428 1.00 93.06 257 ILE A N 1
ATOM 1955 C CA . ILE A 1 257 ? 3.329 4.044 15.414 1.00 93.06 257 ILE A CA 1
ATOM 1956 C C . ILE A 1 257 ? 4.242 3.077 14.670 1.00 93.06 257 ILE A C 1
ATOM 1958 O O . ILE A 1 257 ? 3.769 2.130 14.048 1.00 93.06 257 ILE A O 1
ATOM 1962 N N . TYR A 1 258 ? 5.551 3.290 14.760 1.00 91.69 258 TYR A N 1
ATOM 1963 C CA . TYR A 1 258 ? 6.529 2.469 14.059 1.00 91.69 258 TYR A CA 1
ATOM 1964 C C . TYR A 1 258 ? 7.247 1.552 15.047 1.00 91.69 258 TYR A C 1
ATOM 1966 O O . TYR A 1 258 ? 7.780 1.995 16.071 1.00 91.69 258 TYR A O 1
ATOM 1974 N N . TYR A 1 259 ? 7.287 0.265 14.716 1.00 89.19 259 TYR A N 1
ATOM 1975 C CA . TYR A 1 259 ? 8.118 -0.720 15.399 1.00 89.19 259 TYR A CA 1
ATOM 1976 C C . TYR A 1 259 ? 9.344 -1.033 14.557 1.00 89.19 259 TYR A C 1
ATOM 1978 O O . TYR A 1 259 ? 9.312 -0.958 13.331 1.00 89.19 259 TYR A O 1
ATOM 1986 N N . LYS A 1 260 ? 10.431 -1.432 15.211 1.00 84.25 260 LYS A N 1
ATOM 1987 C CA . LYS A 1 260 ? 11.518 -2.104 14.508 1.00 84.25 260 LYS A CA 1
ATOM 1988 C C . LYS A 1 260 ? 11.034 -3.483 14.030 1.00 84.25 260 LYS A C 1
ATOM 1990 O O . LYS A 1 260 ? 10.345 -4.177 14.775 1.00 84.25 260 LYS A O 1
ATOM 1995 N N . ASP A 1 261 ? 11.426 -3.882 12.820 1.00 76.38 261 ASP A N 1
ATOM 1996 C CA . ASP A 1 261 ? 11.164 -5.214 12.255 1.00 76.38 261 ASP A CA 1
ATOM 1997 C C . ASP A 1 261 ? 9.648 -5.561 12.205 1.00 76.38 261 ASP A C 1
ATOM 1999 O O . ASP A 1 261 ? 9.223 -6.652 12.594 1.00 76.38 261 ASP A O 1
ATOM 2003 N N . ALA A 1 262 ? 8.806 -4.608 11.781 1.00 70.62 262 ALA A N 1
ATOM 2004 C CA . ALA A 1 262 ? 7.347 -4.662 11.944 1.00 70.62 262 ALA A CA 1
ATOM 2005 C C . ALA A 1 262 ? 6.647 -5.777 11.140 1.00 70.62 262 ALA A C 1
ATOM 2007 O O . ALA A 1 262 ? 5.647 -6.323 11.608 1.00 70.62 262 ALA A O 1
ATOM 2008 N N . HIS A 1 263 ? 7.198 -6.154 9.982 1.00 72.94 263 HIS A N 1
ATOM 2009 C CA . HIS A 1 263 ? 6.661 -7.191 9.089 1.00 72.94 263 HIS A CA 1
ATOM 2010 C C . HIS A 1 263 ? 6.978 -8.645 9.492 1.00 72.94 263 HIS A C 1
ATOM 2012 O O . HIS A 1 263 ? 6.677 -9.569 8.735 1.00 72.94 263 HIS A O 1
ATOM 2018 N N . GLN A 1 264 ? 7.567 -8.900 10.666 1.00 77.56 264 GLN A N 1
ATOM 2019 C CA . GLN A 1 264 ? 7.733 -10.280 11.134 1.00 77.56 264 GLN A CA 1
ATOM 2020 C C . GLN A 1 264 ? 6.392 -10.873 11.610 1.00 77.56 264 GLN A C 1
ATOM 2022 O O . GLN A 1 264 ? 5.663 -10.207 12.352 1.00 77.56 264 GLN A O 1
ATOM 2027 N N . PRO A 1 265 ? 6.055 -12.126 11.238 1.00 83.00 265 PRO A N 1
ATOM 2028 C CA . PRO A 1 265 ? 4.896 -12.823 11.787 1.00 83.00 265 PRO A CA 1
ATOM 2029 C C . PRO A 1 265 ? 4.936 -12.885 13.322 1.00 83.00 265 PRO A C 1
ATOM 2031 O O . PRO A 1 265 ? 5.983 -13.165 13.907 1.00 83.00 265 PRO A O 1
ATOM 2034 N N . SER A 1 266 ? 3.800 -12.634 13.977 1.00 84.44 266 SER A N 1
ATOM 2035 C CA . SER A 1 266 ? 3.677 -12.654 15.441 1.00 84.44 266 SER A CA 1
ATOM 2036 C C . SER A 1 266 ? 2.471 -13.470 15.906 1.00 84.44 266 SER A C 1
ATOM 2038 O O . SER A 1 266 ? 1.492 -13.653 15.182 1.00 84.44 266 SER A O 1
ATOM 2040 N N . ALA A 1 267 ? 2.535 -13.962 17.141 1.00 86.81 267 ALA A N 1
ATOM 2041 C CA . ALA A 1 267 ? 1.421 -14.612 17.814 1.00 86.81 267 ALA A CA 1
ATOM 2042 C C . ALA A 1 267 ? 1.273 -14.045 19.228 1.00 86.81 267 ALA A C 1
ATOM 2044 O O . ALA A 1 267 ? 2.255 -13.936 19.963 1.00 86.81 267 ALA A O 1
ATOM 2045 N N . VAL A 1 268 ? 0.045 -13.707 19.614 1.00 86.12 268 VAL A N 1
ATOM 2046 C CA . VAL A 1 268 ? -0.298 -13.234 20.959 1.00 86.12 268 VAL A CA 1
ATOM 2047 C C . VAL A 1 268 ? -1.291 -14.217 21.560 1.00 86.12 268 VAL A C 1
ATOM 2049 O O . VAL A 1 268 ? -2.447 -14.268 21.140 1.00 86.12 268 VAL A O 1
ATOM 2052 N N . VAL A 1 269 ? -0.838 -15.012 22.532 1.00 87.44 269 VAL A N 1
ATOM 2053 C CA . VAL A 1 269 ? -1.708 -15.883 23.334 1.00 87.44 269 VAL A CA 1
ATOM 2054 C C . VAL A 1 269 ? -2.184 -15.114 24.562 1.00 87.44 269 VAL A C 1
ATOM 2056 O O . VAL A 1 269 ? -1.387 -14.531 25.296 1.00 87.44 269 VAL A O 1
ATOM 2059 N N . GLU A 1 270 ? -3.487 -15.131 24.797 1.00 88.50 270 GLU A N 1
ATOM 2060 C CA . GLU A 1 270 ? -4.170 -14.448 25.887 1.00 88.50 270 GLU A CA 1
ATOM 2061 C C . GLU A 1 270 ? -4.834 -15.472 26.818 1.00 88.50 270 GLU A C 1
ATOM 2063 O O . GLU A 1 270 ? -5.471 -16.422 26.361 1.00 88.50 270 GLU A O 1
ATOM 2068 N N . ALA A 1 271 ? -4.677 -15.298 28.133 1.00 88.25 271 ALA A N 1
ATOM 2069 C CA . ALA A 1 271 ? -5.291 -16.183 29.122 1.00 88.25 271 ALA A CA 1
ATOM 2070 C C . ALA A 1 271 ? -6.804 -15.941 29.221 1.00 88.25 271 ALA A C 1
ATOM 2072 O O . ALA A 1 271 ? -7.243 -14.791 29.225 1.00 88.25 271 ALA A O 1
ATOM 2073 N N . GLY A 1 272 ? -7.575 -17.023 29.360 1.00 86.62 272 GLY A N 1
ATOM 2074 C CA . GLY A 1 272 ? -8.986 -16.945 29.736 1.00 86.62 272 GLY A CA 1
ATOM 2075 C C . GLY A 1 272 ? -9.176 -16.371 31.145 1.00 86.62 272 GLY A C 1
ATOM 2076 O O . GLY A 1 272 ? -8.261 -16.355 31.971 1.00 86.62 272 GLY A O 1
ATOM 2077 N N . GLN A 1 273 ? -10.383 -15.893 31.419 1.00 86.00 273 GLN A N 1
ATOM 2078 C CA . GLN A 1 273 ? -10.791 -15.287 32.679 1.00 86.00 273 GLN A CA 1
ATOM 2079 C C . GLN A 1 273 ? -11.101 -16.364 33.735 1.00 86.00 273 GLN A C 1
ATOM 2081 O O . GLN A 1 273 ? -12.034 -17.143 33.564 1.00 86.00 273 GLN A O 1
ATOM 2086 N N . ASP A 1 274 ? -10.402 -16.344 34.879 1.00 81.94 274 ASP A N 1
ATOM 2087 C CA . ASP A 1 274 ? -10.540 -17.326 35.983 1.00 81.94 274 ASP A CA 1
ATOM 2088 C C . ASP A 1 274 ? -11.975 -17.502 36.543 1.00 81.94 274 ASP A C 1
ATOM 2090 O O . ASP A 1 274 ? -12.250 -18.469 37.252 1.00 81.94 274 ASP A O 1
ATOM 2094 N N . SER A 1 275 ? -12.886 -16.561 36.269 1.00 84.19 275 SER A N 1
ATOM 2095 C CA . SER A 1 275 ? -14.298 -16.596 36.697 1.00 84.19 275 SER A CA 1
ATOM 2096 C C . SER A 1 275 ? -15.287 -17.055 35.616 1.00 84.19 275 SER A C 1
ATOM 2098 O O . SER A 1 275 ? -16.475 -17.175 35.909 1.00 84.19 275 SER A O 1
ATOM 2100 N N . ALA A 1 276 ? -14.829 -17.320 34.390 1.00 85.25 276 ALA A N 1
ATOM 2101 C CA . ALA A 1 276 ? -15.649 -17.885 33.320 1.00 85.25 276 ALA A CA 1
ATOM 2102 C C . ALA A 1 276 ? -15.606 -19.424 33.341 1.00 85.25 276 ALA A C 1
ATOM 2104 O O . ALA A 1 276 ? -14.630 -20.028 33.788 1.00 85.25 276 ALA A O 1
ATOM 2105 N N . GLU A 1 277 ? -16.654 -20.086 32.841 1.00 84.25 277 GLU A N 1
ATOM 2106 C CA . GLU A 1 277 ? -16.676 -21.552 32.804 1.00 84.25 277 GLU A CA 1
ATOM 2107 C C . GLU A 1 277 ? -15.645 -22.104 31.794 1.00 84.25 277 GLU A C 1
ATOM 2109 O O . GLU A 1 277 ? -15.661 -21.702 30.621 1.00 84.25 277 GLU A O 1
ATOM 2114 N N . PRO A 1 278 ? -14.766 -23.047 32.197 1.00 82.44 278 PRO A N 1
ATOM 2115 C CA . PRO A 1 278 ? -13.845 -23.716 31.281 1.00 82.44 278 PRO A CA 1
ATOM 2116 C C . PRO A 1 278 ? -14.603 -24.413 30.149 1.00 82.44 278 PRO A C 1
ATOM 2118 O O . PRO A 1 278 ? -15.599 -25.096 30.385 1.00 82.44 278 PRO A O 1
ATOM 2121 N N . GLY A 1 279 ? -14.127 -24.269 28.916 1.00 81.69 279 GLY A N 1
ATOM 2122 C CA . GLY A 1 279 ? -14.842 -24.707 27.719 1.00 81.69 279 GLY A CA 1
ATOM 2123 C C . GLY A 1 279 ? -15.627 -23.600 26.997 1.00 81.69 279 GLY A C 1
ATOM 2124 O O . GLY A 1 279 ? -16.034 -23.812 25.849 1.00 81.69 279 GLY A O 1
ATOM 2125 N N . THR A 1 280 ? -15.826 -22.430 27.609 1.00 88.06 280 THR A N 1
ATOM 2126 C CA . THR A 1 280 ? -16.443 -21.252 26.962 1.00 88.06 280 THR A CA 1
ATOM 2127 C C . THR A 1 280 ? -15.388 -20.334 26.335 1.00 88.06 280 THR A C 1
ATOM 2129 O O . THR A 1 280 ? -14.200 -20.487 26.621 1.00 88.06 280 THR A O 1
ATOM 2132 N N . LEU A 1 281 ? -15.789 -19.381 25.475 1.00 90.00 281 LEU A N 1
ATOM 2133 C CA . LEU A 1 281 ? -14.824 -18.471 24.832 1.00 90.00 281 LEU A CA 1
ATOM 2134 C C . LEU A 1 281 ? -14.018 -17.685 25.868 1.00 90.00 281 LEU A C 1
ATOM 2136 O O . LEU A 1 281 ? -12.811 -17.591 25.728 1.00 90.00 281 LEU A O 1
ATOM 2140 N N . MET A 1 282 ? -14.671 -17.174 26.913 1.00 90.81 282 MET A N 1
ATOM 2141 C CA . MET A 1 282 ? -14.005 -16.368 27.939 1.00 90.81 282 MET A CA 1
ATOM 2142 C C . MET A 1 282 ? -13.223 -17.197 28.972 1.00 90.81 282 MET A C 1
ATOM 2144 O O . MET A 1 282 ? -12.497 -16.611 29.765 1.00 90.81 282 MET A O 1
ATOM 2148 N N . GLY A 1 283 ? -13.378 -18.528 29.004 1.00 88.44 283 GLY A N 1
ATOM 2149 C CA . GLY A 1 283 ? -12.708 -19.416 29.970 1.00 88.44 283 GLY A CA 1
ATOM 2150 C C . GLY A 1 283 ? -11.506 -20.191 29.411 1.00 88.44 283 GLY A C 1
ATOM 2151 O O . GLY A 1 283 ? -10.590 -20.520 30.163 1.00 88.44 283 GLY A O 1
ATOM 2152 N N . ASP A 1 284 ? -11.481 -20.469 28.105 1.00 89.62 284 ASP A N 1
ATOM 2153 C CA . ASP A 1 284 ? -10.344 -21.111 27.429 1.00 89.62 284 ASP A CA 1
ATOM 2154 C C . ASP A 1 284 ? -9.418 -20.044 26.804 1.00 89.62 284 ASP A C 1
ATOM 2156 O O . ASP A 1 284 ? -9.934 -19.075 26.255 1.00 89.62 284 ASP A O 1
ATOM 2160 N N . PRO A 1 285 ? -8.078 -20.206 26.801 1.00 90.31 285 PRO A N 1
ATOM 2161 C CA . PRO A 1 285 ? -7.167 -19.243 26.175 1.00 90.31 285 PRO A CA 1
ATOM 2162 C C . PRO A 1 285 ? -7.449 -19.004 24.684 1.00 90.31 285 PRO A C 1
ATOM 2164 O O . PRO A 1 285 ? -7.817 -19.926 23.954 1.00 90.31 285 PRO A O 1
ATOM 2167 N N . VAL A 1 286 ? -7.180 -17.791 24.203 1.00 91.56 286 VAL A N 1
ATOM 2168 C CA . VAL A 1 286 ? -7.329 -17.401 22.790 1.00 91.56 286 VAL A CA 1
ATOM 2169 C C . VAL A 1 286 ? -5.979 -16.961 22.232 1.00 91.56 286 VAL A C 1
ATOM 2171 O O . VAL A 1 286 ? -5.191 -16.326 22.927 1.00 91.56 286 VAL A O 1
ATOM 2174 N N . VAL A 1 287 ? -5.701 -17.285 20.970 1.00 90.62 287 VAL A N 1
ATOM 2175 C CA . VAL A 1 287 ? -4.536 -16.792 20.229 1.00 90.62 287 VAL A CA 1
ATOM 2176 C C . VAL A 1 287 ? -4.960 -15.905 19.061 1.00 90.62 287 VAL A C 1
ATOM 2178 O O . VAL A 1 287 ? -5.871 -16.244 18.303 1.00 90.62 287 VAL A O 1
ATOM 2181 N N . MET A 1 288 ? -4.264 -14.780 18.914 1.00 90.94 288 MET A N 1
ATOM 2182 C CA . MET A 1 288 ? -4.244 -13.944 17.717 1.00 90.94 288 MET A CA 1
ATOM 2183 C C . MET A 1 288 ? -2.956 -14.222 16.941 1.00 90.94 288 MET A C 1
ATOM 2185 O O . MET A 1 288 ? -1.877 -14.200 17.533 1.00 90.94 288 MET A O 1
ATOM 2189 N N . LEU A 1 289 ? -3.054 -14.454 15.633 1.00 89.12 289 LEU A N 1
ATOM 2190 C CA . LEU A 1 289 ? -1.909 -14.617 14.735 1.00 89.12 289 LEU A CA 1
ATOM 2191 C C . LEU A 1 289 ? -1.852 -13.451 13.747 1.00 89.12 289 LEU A C 1
ATOM 2193 O O . LEU A 1 289 ? -2.818 -13.223 13.021 1.00 89.12 289 LEU A O 1
ATOM 2197 N N . SER A 1 290 ? -0.705 -12.782 13.675 1.00 87.62 290 SER A N 1
ATOM 2198 C CA . SER A 1 290 ? -0.335 -11.827 12.630 1.00 87.62 290 SER A CA 1
ATOM 2199 C C . SER A 1 290 ? 0.568 -12.527 11.625 1.00 87.62 290 SER A C 1
ATOM 2201 O O . SER A 1 290 ? 1.697 -12.896 11.941 1.00 87.62 290 SER A O 1
ATOM 2203 N N . LEU A 1 291 ? 0.074 -12.722 10.409 1.00 86.00 291 LEU A N 1
ATOM 2204 C CA . LEU A 1 291 ? 0.747 -13.470 9.352 1.00 86.00 291 LEU A CA 1
ATOM 2205 C C . LEU A 1 291 ? 1.132 -12.505 8.225 1.00 86.00 291 LEU A C 1
ATOM 2207 O O . LEU A 1 291 ? 0.277 -11.779 7.724 1.00 86.00 291 LEU A O 1
ATOM 2211 N N . TYR A 1 292 ? 2.393 -12.530 7.796 1.00 84.25 292 TYR A N 1
ATOM 2212 C CA . TYR A 1 292 ? 2.892 -11.759 6.651 1.00 84.25 292 TYR A CA 1
ATOM 2213 C C . TYR A 1 292 ? 3.399 -12.726 5.571 1.00 84.25 292 TYR A C 1
ATOM 2215 O O . TYR A 1 292 ? 4.516 -13.234 5.680 1.00 84.25 292 TYR A O 1
ATOM 2223 N N . PRO A 1 293 ? 2.580 -13.072 4.562 1.00 79.00 293 PRO A N 1
ATOM 2224 C CA . PRO A 1 293 ? 3.010 -13.988 3.515 1.00 79.00 293 PRO A CA 1
ATOM 2225 C C . PRO A 1 293 ? 3.943 -13.324 2.495 1.00 79.00 293 PRO A C 1
ATOM 2227 O O . PRO A 1 293 ? 3.569 -12.373 1.809 1.00 79.00 293 PRO A O 1
ATOM 2230 N N . GLU A 1 294 ? 5.152 -13.865 2.364 1.00 77.56 294 GLU A N 1
ATOM 2231 C CA . GLU A 1 294 ? 6.093 -13.514 1.298 1.00 77.56 294 GLU A CA 1
ATOM 2232 C C . GLU A 1 294 ? 5.842 -14.365 0.045 1.00 77.56 294 GLU A C 1
ATOM 2234 O O . GLU A 1 294 ? 5.529 -15.553 0.158 1.00 77.56 294 GLU A O 1
ATOM 2239 N N . PHE A 1 295 ? 6.003 -13.769 -1.143 1.00 83.44 295 PHE A N 1
ATOM 2240 C CA . PHE A 1 295 ? 5.939 -14.458 -2.437 1.00 83.44 295 PHE A CA 1
ATOM 2241 C C . PHE A 1 295 ? 7.323 -14.450 -3.119 1.00 83.44 295 PHE A C 1
ATOM 2243 O O . PHE A 1 295 ? 8.069 -13.480 -2.954 1.00 83.44 295 PHE A O 1
ATOM 2250 N N . PRO A 1 296 ? 7.681 -15.474 -3.923 1.00 79.94 296 PRO A N 1
ATOM 2251 C CA . PRO A 1 296 ? 8.968 -15.507 -4.618 1.00 79.94 296 PRO A CA 1
ATOM 2252 C C . PRO A 1 296 ? 9.121 -14.394 -5.666 1.00 79.94 296 PRO A C 1
ATOM 2254 O O . PRO A 1 296 ? 8.219 -14.142 -6.468 1.00 79.94 296 PRO A O 1
ATOM 2257 N N . GLU A 1 297 ? 10.314 -13.801 -5.733 1.00 73.12 297 GLU A N 1
ATOM 2258 C CA . GLU A 1 297 ? 10.660 -12.707 -6.656 1.00 73.12 297 GLU A CA 1
ATOM 2259 C C . GLU A 1 297 ? 10.454 -13.065 -8.141 1.00 73.12 297 GLU A C 1
ATOM 2261 O O . GLU A 1 297 ? 10.064 -12.217 -8.945 1.00 73.12 297 GLU A O 1
ATOM 2266 N N . SER A 1 298 ? 10.631 -14.338 -8.508 1.00 68.25 298 SER A N 1
ATOM 2267 C CA . SER A 1 298 ? 10.355 -14.847 -9.857 1.00 68.25 298 SER A CA 1
ATOM 2268 C C . SER A 1 298 ? 8.879 -14.722 -10.254 1.00 68.25 298 SER A C 1
ATOM 2270 O O . SER A 1 298 ? 8.583 -14.322 -11.378 1.00 68.25 298 SER A O 1
ATOM 2272 N N . VAL A 1 299 ? 7.952 -14.988 -9.327 1.00 70.00 299 VAL A N 1
ATOM 2273 C CA . VAL A 1 299 ? 6.502 -14.870 -9.561 1.00 70.00 299 VAL A CA 1
ATOM 2274 C C . VAL A 1 299 ? 6.060 -13.402 -9.548 1.00 70.00 299 VAL A C 1
ATOM 2276 O O . VAL A 1 299 ? 5.179 -13.003 -10.308 1.00 70.00 299 VAL A O 1
ATOM 2279 N N . MET A 1 300 ? 6.718 -12.571 -8.736 1.00 67.12 300 MET A N 1
ATOM 2280 C CA . MET A 1 300 ? 6.481 -11.121 -8.681 1.00 67.12 300 MET A CA 1
ATOM 2281 C C . MET A 1 300 ? 7.040 -10.361 -9.890 1.00 67.12 300 MET A C 1
ATOM 2283 O O . MET A 1 300 ? 6.570 -9.267 -10.214 1.00 67.12 300 MET A O 1
ATOM 2287 N N . SER A 1 301 ? 8.016 -10.953 -10.579 1.00 57.94 301 SER A N 1
ATOM 2288 C CA . SER A 1 301 ? 8.552 -10.469 -11.852 1.00 57.94 301 SER A CA 1
ATOM 2289 C C . SER A 1 301 ? 7.614 -10.794 -13.023 1.00 57.94 301 SER A C 1
ATOM 2291 O O . SER A 1 301 ? 7.438 -9.961 -13.912 1.00 57.94 301 SER A O 1
ATOM 2293 N N . SER A 1 302 ? 6.918 -11.938 -12.991 1.00 55.50 302 SER A N 1
ATOM 2294 C CA . SER A 1 302 ? 5.806 -12.246 -13.903 1.00 55.50 302 SER A CA 1
ATOM 2295 C C . SER A 1 302 ? 4.522 -11.490 -13.524 1.00 55.50 302 SER A C 1
ATOM 2297 O O . SER A 1 302 ? 3.509 -12.087 -13.155 1.00 55.50 302 SER A O 1
ATOM 2299 N N . ARG A 1 303 ? 4.564 -10.153 -13.597 1.00 55.09 303 ARG A N 1
ATOM 2300 C CA . ARG A 1 303 ? 3.398 -9.282 -13.373 1.00 55.09 303 ARG A CA 1
ATOM 2301 C C . ARG A 1 303 ? 2.300 -9.578 -14.396 1.00 55.09 303 ARG A C 1
ATOM 2303 O O . ARG A 1 303 ? 2.588 -9.803 -15.570 1.00 55.09 303 ARG A O 1
ATOM 2310 N N . ALA A 1 304 ? 1.041 -9.536 -13.965 1.00 54.59 304 ALA A N 1
ATOM 2311 C CA . ALA A 1 304 ? -0.085 -9.816 -14.847 1.00 54.59 304 ALA A CA 1
ATOM 2312 C C . ALA A 1 304 ? -0.244 -8.726 -15.927 1.00 54.59 304 ALA A C 1
ATOM 2314 O O . ALA A 1 304 ? -0.559 -7.577 -15.623 1.00 54.59 304 ALA A O 1
ATOM 2315 N N . SER A 1 305 ? -0.094 -9.105 -17.199 1.00 57.69 305 SER A N 1
ATOM 2316 C CA . SER A 1 305 ? -0.471 -8.287 -18.364 1.00 57.69 305 SER A CA 1
ATOM 2317 C C . SER A 1 305 ? -1.985 -8.285 -18.640 1.00 57.69 305 SER A C 1
ATOM 2319 O O . SER A 1 305 ? -2.446 -7.601 -19.549 1.00 57.69 305 SER A O 1
ATOM 2321 N N . CYS A 1 306 ? -2.762 -9.039 -17.855 1.00 69.88 306 CYS A N 1
ATOM 2322 C CA . CYS A 1 306 ? -4.191 -9.276 -18.048 1.00 69.88 306 CYS A CA 1
ATOM 2323 C C . CYS A 1 306 ? -4.990 -8.907 -16.785 1.00 69.88 306 CYS A C 1
ATOM 2325 O O . CYS A 1 306 ? -4.639 -9.306 -15.675 1.00 69.88 306 CYS A O 1
ATOM 2327 N N . GLY A 1 307 ? -6.102 -8.200 -16.969 1.00 88.56 307 GLY A N 1
ATOM 2328 C CA . GLY A 1 307 ? -7.085 -7.807 -15.961 1.00 88.56 307 GLY A CA 1
ATOM 2329 C C . GLY A 1 307 ? -8.213 -6.985 -16.595 1.00 88.56 307 GLY A C 1
ATOM 2330 O O . GLY A 1 307 ? -8.016 -6.364 -17.637 1.00 88.56 307 GLY A O 1
ATOM 2331 N N . GLU A 1 308 ? -9.395 -6.963 -15.978 1.00 94.88 308 GLU A N 1
ATOM 2332 C CA . GLU A 1 308 ? -10.497 -6.067 -16.369 1.00 94.88 308 GLU A CA 1
ATOM 2333 C C . GLU A 1 308 ? -10.685 -4.985 -15.290 1.00 94.88 308 GLU A C 1
ATOM 2335 O O . GLU A 1 308 ? -11.314 -5.224 -14.261 1.00 94.88 308 GLU A O 1
ATOM 2340 N N . PHE A 1 309 ? -10.114 -3.802 -15.502 1.00 96.44 309 PHE A N 1
ATOM 2341 C CA . PHE A 1 309 ? -10.048 -2.710 -14.529 1.00 96.44 309 PHE A CA 1
ATOM 2342 C C . PHE A 1 309 ? -11.279 -1.798 -14.616 1.00 96.44 309 PHE A C 1
ATOM 2344 O O . PHE A 1 309 ? -11.427 -1.002 -15.542 1.00 96.44 309 PHE A O 1
ATOM 2351 N N . VAL A 1 310 ? -12.182 -1.908 -13.644 1.00 97.81 310 VAL A N 1
ATOM 2352 C CA . VAL A 1 310 ? -13.417 -1.119 -13.576 1.00 97.81 310 VAL A CA 1
ATOM 2353 C C . VAL A 1 310 ? -13.276 -0.068 -12.482 1.00 97.81 310 VAL A C 1
ATOM 2355 O O . VAL A 1 310 ? -13.260 -0.400 -11.301 1.00 97.81 310 VAL A O 1
ATOM 2358 N N . PHE A 1 311 ? -13.198 1.205 -12.857 1.00 98.06 311 PHE A N 1
ATOM 2359 C CA . PHE A 1 311 ? -13.148 2.318 -11.906 1.00 98.06 311 PHE A CA 1
ATOM 2360 C C . PHE A 1 311 ? -14.568 2.839 -11.659 1.00 98.06 311 PHE A C 1
ATOM 2362 O O . PHE A 1 311 ? -15.273 3.145 -12.615 1.00 98.06 311 PHE A O 1
ATOM 2369 N N . LEU A 1 312 ? -14.996 2.941 -10.402 1.00 97.56 312 LEU A N 1
ATOM 2370 C CA . LEU A 1 312 ? -16.297 3.456 -9.976 1.00 97.56 312 LEU A CA 1
ATOM 2371 C C . LEU A 1 312 ? -16.068 4.688 -9.092 1.00 97.56 312 LEU A C 1
ATOM 2373 O O . LEU A 1 312 ? -15.704 4.564 -7.924 1.00 97.56 312 LEU A O 1
ATOM 2377 N N . LEU A 1 313 ? -16.243 5.874 -9.679 1.00 96.56 313 LEU A N 1
ATOM 2378 C CA . LEU A 1 313 ? -15.946 7.159 -9.047 1.00 96.56 313 LEU A CA 1
ATOM 2379 C C . LEU A 1 313 ? -17.216 7.878 -8.580 1.00 96.56 313 LEU A C 1
ATOM 2381 O O . LEU A 1 313 ? -18.115 8.169 -9.370 1.00 96.56 313 LEU A O 1
ATOM 2385 N N . ASP A 1 314 ? -17.253 8.208 -7.299 1.00 94.44 314 ASP A N 1
ATOM 2386 C CA . ASP A 1 314 ? -18.256 9.077 -6.700 1.00 94.44 314 ASP A CA 1
ATOM 2387 C C . ASP A 1 314 ? -18.121 10.527 -7.207 1.00 94.44 314 ASP A C 1
ATOM 2389 O O . ASP A 1 314 ? -17.028 11.097 -7.258 1.00 94.44 314 ASP A O 1
ATOM 2393 N N . ARG A 1 315 ? -19.250 11.107 -7.615 1.00 93.75 315 ARG A N 1
ATOM 2394 C CA . ARG A 1 315 ? -19.434 12.510 -8.027 1.00 93.75 315 ARG A CA 1
ATOM 2395 C C . ARG A 1 315 ? -20.666 13.117 -7.336 1.00 93.75 315 ARG A C 1
ATOM 2397 O O . ARG A 1 315 ? -21.324 14.004 -7.884 1.00 93.75 315 ARG A O 1
ATOM 2404 N N . SER A 1 316 ? -21.009 12.613 -6.152 1.00 87.94 316 SER A N 1
ATOM 2405 C CA . SER A 1 316 ? -21.934 13.249 -5.212 1.00 87.94 316 SER A CA 1
ATOM 2406 C C . SER A 1 316 ? -21.471 14.659 -4.827 1.00 87.94 316 SER A C 1
ATOM 2408 O O . SER A 1 316 ? -20.304 15.015 -4.986 1.00 87.94 316 SER A O 1
ATOM 2410 N N . GLY A 1 317 ? -22.382 15.483 -4.305 1.00 81.88 317 GLY A N 1
ATOM 2411 C CA . GLY A 1 317 ? -22.066 16.860 -3.906 1.00 81.88 317 GLY A CA 1
ATOM 2412 C C . GLY A 1 317 ? -21.078 16.969 -2.735 1.00 81.88 317 GLY A C 1
ATOM 2413 O O . GLY A 1 317 ? -20.385 17.977 -2.619 1.00 81.88 317 GLY A O 1
ATOM 2414 N N . SER A 1 318 ? -20.966 15.941 -1.888 1.00 78.25 318 SER A N 1
ATOM 2415 C CA . SER A 1 318 ? -19.994 15.891 -0.784 1.00 78.25 318 SER A CA 1
ATOM 2416 C C . SER A 1 318 ? -18.546 15.801 -1.291 1.00 78.25 318 SER A C 1
ATOM 2418 O O . SER A 1 318 ? -17.639 16.349 -0.655 1.00 78.25 318 SER A O 1
ATOM 2420 N N . MET A 1 319 ? -18.332 15.262 -2.498 1.00 84.69 319 MET A N 1
ATOM 2421 C CA . MET A 1 319 ? -17.029 15.222 -3.169 1.00 84.69 319 MET A CA 1
ATOM 2422 C C . MET A 1 319 ? -16.514 16.600 -3.646 1.00 84.69 319 MET A C 1
ATOM 2424 O O . MET A 1 319 ? -15.354 16.697 -4.053 1.00 84.69 319 MET A O 1
ATOM 2428 N N . ASP A 1 320 ? -17.303 17.680 -3.561 1.00 84.25 320 ASP A N 1
ATOM 2429 C CA . ASP A 1 320 ? -16.802 19.055 -3.773 1.00 84.25 320 ASP A CA 1
ATOM 2430 C C . ASP A 1 320 ? -16.043 19.609 -2.549 1.00 84.25 320 ASP A C 1
ATOM 2432 O O . ASP A 1 320 ? -15.370 20.636 -2.621 1.00 84.25 320 ASP A O 1
ATOM 2436 N N . SER A 1 321 ? -16.116 18.915 -1.407 1.00 72.69 321 SER A N 1
ATOM 2437 C CA . SER A 1 321 ? -15.431 19.304 -0.169 1.00 72.69 321 SER A CA 1
ATOM 2438 C C . SER A 1 321 ? -13.908 19.360 -0.333 1.00 72.69 321 SER A C 1
ATOM 2440 O O . SER A 1 321 ? -13.315 18.598 -1.099 1.00 72.69 321 SER A O 1
ATOM 2442 N N . MET A 1 322 ? -13.245 20.210 0.456 1.00 71.81 322 MET A N 1
ATOM 2443 C CA . MET A 1 322 ? -11.781 20.203 0.582 1.00 71.81 322 MET A CA 1
ATOM 2444 C C . MET A 1 322 ? -11.288 18.907 1.245 1.00 71.81 322 MET A C 1
ATOM 2446 O O . MET A 1 322 ? -11.981 18.321 2.078 1.00 71.81 322 MET A O 1
ATOM 2450 N N . ILE A 1 323 ? -10.067 18.477 0.911 1.00 65.69 323 ILE A N 1
ATOM 2451 C CA . ILE A 1 323 ? -9.420 17.330 1.580 1.00 65.69 323 ILE A CA 1
ATOM 2452 C C . ILE A 1 323 ? -8.805 17.739 2.926 1.00 65.69 323 ILE A C 1
ATOM 2454 O O . ILE A 1 323 ? -8.813 16.951 3.867 1.00 65.69 323 ILE A O 1
ATOM 2458 N N . ASN A 1 324 ? -8.282 18.966 3.038 1.00 60.66 324 ASN A N 1
ATOM 2459 C CA . ASN A 1 324 ? -7.603 19.441 4.244 1.00 60.66 324 ASN A CA 1
ATOM 2460 C C . ASN A 1 324 ? -7.718 20.964 4.406 1.00 60.66 324 ASN A C 1
ATOM 2462 O O . ASN A 1 324 ? -7.317 21.721 3.523 1.00 60.66 324 ASN A O 1
ATOM 2466 N N . ASN A 1 325 ? -8.135 21.404 5.597 1.00 50.84 325 ASN A N 1
ATOM 2467 C CA . ASN A 1 325 ? -8.228 22.811 6.013 1.00 50.84 325 ASN A CA 1
ATOM 2468 C C . ASN A 1 325 ? -6.907 23.621 5.914 1.00 50.84 325 ASN A C 1
ATOM 2470 O O . ASN A 1 325 ? -6.920 24.830 6.132 1.00 50.84 325 ASN A O 1
ATOM 2474 N N . LYS A 1 326 ? -5.759 22.986 5.626 1.00 44.72 326 LYS A N 1
ATOM 2475 C CA . LYS A 1 326 ? -4.450 23.641 5.432 1.00 44.72 326 LYS A CA 1
ATOM 2476 C C . LYS A 1 326 ? -4.179 24.100 3.984 1.00 44.72 326 LYS A C 1
ATOM 2478 O O . LYS A 1 326 ? -3.425 25.053 3.815 1.00 44.72 326 LYS A O 1
ATOM 2483 N N . ASN A 1 327 ? -4.780 23.473 2.962 1.00 46.91 327 ASN A N 1
ATOM 2484 C CA . ASN A 1 327 ? -4.483 23.735 1.541 1.00 46.91 327 ASN A CA 1
ATOM 2485 C C . ASN A 1 327 ? -5.746 24.156 0.762 1.00 46.91 327 ASN A C 1
ATOM 2487 O O . ASN A 1 327 ? -6.520 23.317 0.313 1.00 46.91 327 ASN A O 1
ATOM 2491 N N . LEU A 1 328 ? -5.914 25.463 0.538 1.00 45.44 328 LEU A N 1
ATOM 2492 C CA . LEU A 1 328 ? -7.102 26.103 -0.065 1.00 45.44 328 LEU A CA 1
ATOM 2493 C C . LEU A 1 328 ? -7.287 25.870 -1.590 1.00 45.44 328 LEU A C 1
ATOM 2495 O O . LEU A 1 328 ? -7.798 26.751 -2.280 1.00 45.44 328 LEU A O 1
ATOM 2499 N N . VAL A 1 329 ? -6.813 24.748 -2.147 1.00 53.72 329 VAL A N 1
ATOM 2500 C CA . VAL A 1 329 ? -6.654 24.564 -3.611 1.00 53.72 329 VAL A CA 1
ATOM 2501 C C . VAL A 1 329 ? -7.224 23.243 -4.152 1.00 53.72 329 VAL A C 1
ATOM 2503 O O . VAL A 1 329 ? -7.553 23.186 -5.334 1.00 53.72 329 VAL A O 1
ATOM 2506 N N . GLU A 1 330 ? -7.382 22.196 -3.332 1.00 70.00 330 GLU A N 1
ATOM 2507 C CA . GLU A 1 330 ? -7.774 20.855 -3.806 1.00 70.00 330 GLU A CA 1
ATOM 2508 C C . GLU A 1 330 ? -9.026 20.303 -3.101 1.00 70.00 330 GLU A C 1
ATOM 2510 O O . GLU A 1 330 ? -9.130 20.302 -1.869 1.00 70.00 330 GLU A O 1
ATOM 2515 N N . THR A 1 331 ? -9.964 19.794 -3.904 1.00 83.25 331 THR A N 1
ATOM 2516 C CA . THR A 1 331 ? -11.197 19.126 -3.466 1.00 83.25 331 THR A CA 1
ATOM 2517 C C . THR A 1 331 ? -11.076 17.605 -3.582 1.00 83.25 331 THR A C 1
ATOM 2519 O O . THR A 1 331 ? -10.192 17.082 -4.273 1.00 83.25 331 THR A O 1
ATOM 2522 N N . ARG A 1 332 ? -11.978 16.864 -2.920 1.00 87.06 332 ARG A N 1
ATOM 2523 C CA . ARG A 1 332 ? -12.031 15.391 -2.990 1.00 87.06 332 ARG A CA 1
ATOM 2524 C C . ARG A 1 332 ? -12.126 14.922 -4.448 1.00 87.06 332 ARG A C 1
ATOM 2526 O O . ARG A 1 332 ? -11.340 14.070 -4.864 1.00 87.06 332 ARG A O 1
ATOM 2533 N N . ILE A 1 333 ? -13.002 15.539 -5.250 1.00 90.50 333 ILE A N 1
ATOM 2534 C CA . ILE A 1 333 ? -13.157 15.223 -6.676 1.00 90.50 333 ILE A CA 1
ATOM 2535 C C . ILE A 1 333 ? -11.929 15.597 -7.519 1.00 90.50 333 ILE A C 1
ATOM 2537 O O . ILE A 1 333 ? -11.566 14.823 -8.405 1.00 90.50 333 ILE A O 1
ATOM 2541 N N . SER A 1 334 ? -11.237 16.718 -7.255 1.00 88.69 334 SER A N 1
ATOM 2542 C CA . SER A 1 334 ? -10.049 17.076 -8.049 1.00 88.69 334 SER A CA 1
ATOM 2543 C C . SER A 1 334 ? -8.895 16.097 -7.824 1.00 88.69 334 SER A C 1
ATOM 2545 O O . SER A 1 334 ? -8.258 15.678 -8.788 1.00 88.69 334 SER A O 1
ATOM 2547 N N . SER A 1 335 ? -8.665 15.676 -6.577 1.00 89.00 335 SER A N 1
ATOM 2548 C CA . SER A 1 335 ? -7.623 14.693 -6.252 1.00 89.00 335 SER A CA 1
ATOM 2549 C C . SER A 1 335 ? -7.969 13.290 -6.770 1.00 89.00 335 SER A C 1
ATOM 2551 O O . SER A 1 335 ? -7.108 12.607 -7.329 1.00 89.00 335 SER A O 1
ATOM 2553 N N . ALA A 1 336 ? -9.242 12.880 -6.686 1.00 91.56 336 ALA A N 1
ATOM 2554 C CA . ALA A 1 336 ? -9.707 11.605 -7.237 1.00 91.56 336 ALA A CA 1
ATOM 2555 C C . ALA A 1 336 ? -9.579 11.551 -8.770 1.00 91.56 336 ALA A C 1
ATOM 2557 O O . ALA A 1 336 ? -9.116 10.552 -9.319 1.00 91.56 336 ALA A O 1
ATOM 2558 N N . ARG A 1 337 ? -9.912 12.646 -9.466 1.00 91.75 337 ARG A N 1
ATOM 2559 C CA . ARG A 1 337 ? -9.731 12.794 -10.919 1.00 91.75 337 ARG A CA 1
ATOM 2560 C C . ARG A 1 337 ? -8.260 12.703 -11.329 1.00 91.75 337 ARG A C 1
ATOM 2562 O O . ARG A 1 337 ? -7.922 11.970 -12.258 1.00 91.75 337 ARG A O 1
ATOM 2569 N N . ASP A 1 338 ? -7.387 13.428 -10.638 1.00 89.88 338 ASP A N 1
ATOM 2570 C CA . ASP A 1 338 ? -5.960 13.486 -10.965 1.00 89.88 338 ASP A CA 1
ATOM 2571 C C . ASP A 1 338 ? -5.243 12.166 -10.595 1.00 89.88 338 ASP A C 1
ATOM 2573 O O . ASP A 1 338 ? -4.312 11.741 -11.283 1.00 89.88 338 ASP A O 1
ATOM 2577 N N . THR A 1 339 ? -5.757 11.436 -9.598 1.00 92.56 339 THR A N 1
ATOM 2578 C CA . THR A 1 339 ? -5.357 10.052 -9.288 1.00 92.56 339 THR A CA 1
ATOM 2579 C C . THR A 1 339 ? -5.871 9.046 -10.329 1.00 92.56 339 THR A C 1
ATOM 2581 O O . THR A 1 339 ? -5.149 8.123 -10.708 1.00 92.56 339 THR A O 1
ATOM 2584 N N . LEU A 1 340 ? -7.086 9.225 -10.859 1.00 94.94 340 LEU A N 1
ATOM 2585 C CA . LEU A 1 340 ? -7.626 8.386 -11.935 1.00 94.94 340 LEU A CA 1
ATOM 2586 C C . LEU A 1 340 ? -6.840 8.568 -13.248 1.00 94.94 340 LEU A C 1
ATOM 2588 O O . LEU A 1 340 ? -6.583 7.587 -13.943 1.00 94.94 340 LEU A O 1
ATOM 2592 N N . LEU A 1 341 ? -6.374 9.785 -13.552 1.00 93.81 341 LEU A N 1
ATOM 2593 C CA . LEU A 1 341 ? -5.391 10.037 -14.616 1.00 93.81 341 LEU A CA 1
ATOM 2594 C C . LEU A 1 341 ? -4.125 9.179 -14.421 1.00 93.81 341 LEU A C 1
ATOM 2596 O O . LEU A 1 341 ? -3.699 8.503 -15.359 1.00 93.81 341 LEU A O 1
ATOM 2600 N N . LEU A 1 342 ? -3.547 9.168 -13.215 1.00 92.69 342 LEU A N 1
ATOM 2601 C CA . LEU A 1 342 ? -2.344 8.387 -12.906 1.00 92.69 342 LEU A CA 1
ATOM 2602 C C . LEU A 1 342 ? -2.564 6.874 -13.079 1.00 92.69 342 LEU A C 1
ATOM 2604 O O . LEU A 1 342 ? -1.747 6.201 -13.714 1.00 92.69 342 LEU A O 1
ATOM 2608 N N . LEU A 1 343 ? -3.687 6.352 -12.578 1.00 94.44 343 LEU A N 1
ATOM 2609 C CA . LEU A 1 343 ? -4.093 4.957 -12.764 1.00 94.44 343 LEU A CA 1
ATOM 2610 C C . LEU A 1 343 ? -4.203 4.586 -14.247 1.00 94.44 343 LEU A C 1
ATOM 2612 O O . LEU A 1 343 ? -3.607 3.602 -14.680 1.00 94.44 343 LEU A O 1
ATOM 2616 N N . LEU A 1 344 ? -4.917 5.392 -15.039 1.00 94.88 344 LEU A N 1
ATOM 2617 C CA . LEU A 1 344 ? -5.153 5.131 -16.463 1.00 94.88 344 LEU A CA 1
ATOM 2618 C C . LEU A 1 344 ? -3.868 5.160 -17.296 1.00 94.88 344 LEU A C 1
ATOM 2620 O O . LEU A 1 344 ? -3.765 4.422 -18.273 1.00 94.88 344 LEU A O 1
ATOM 2624 N N . LYS A 1 345 ? -2.866 5.962 -16.925 1.00 94.12 345 LYS A N 1
ATOM 2625 C CA . LYS A 1 345 ? -1.535 5.903 -17.553 1.00 94.12 345 LYS A CA 1
ATOM 2626 C C . LYS A 1 345 ? -0.742 4.667 -17.108 1.00 94.12 345 LYS A C 1
ATOM 2628 O O . LYS A 1 345 ? -0.007 4.095 -17.910 1.00 94.12 345 LYS A O 1
ATOM 2633 N N . SER A 1 346 ? -0.948 4.202 -15.876 1.00 92.69 346 SER A N 1
ATOM 2634 C CA . SER A 1 346 ? -0.224 3.076 -15.261 1.00 92.69 346 SER A CA 1
ATOM 2635 C C . SER A 1 346 ? -0.726 1.677 -15.637 1.00 92.69 346 SER A C 1
ATOM 2637 O O . SER A 1 346 ? -0.039 0.698 -15.346 1.00 92.69 346 SER A O 1
ATOM 2639 N N . LEU A 1 347 ? -1.895 1.553 -16.275 1.00 92.56 347 LEU A N 1
ATOM 2640 C CA . LEU A 1 347 ? -2.437 0.258 -16.707 1.00 92.56 347 LEU A CA 1
ATOM 2641 C C . LEU A 1 347 ? -1.515 -0.466 -17.715 1.00 92.56 347 LEU A C 1
ATOM 2643 O O . LEU A 1 347 ? -0.948 0.189 -18.597 1.00 92.56 347 LEU A O 1
ATOM 2647 N N . PRO A 1 348 ? -1.367 -1.803 -17.630 1.00 88.25 348 PRO A N 1
ATOM 2648 C CA . PRO A 1 348 ? -0.560 -2.577 -18.573 1.00 88.25 348 PRO A CA 1
ATOM 2649 C C . PRO A 1 348 ? -1.241 -2.712 -19.946 1.00 88.25 348 PRO A C 1
ATOM 2651 O O . PRO A 1 348 ? -2.466 -2.709 -20.060 1.00 88.25 348 PRO A O 1
ATOM 2654 N N . MET A 1 349 ? -0.445 -2.890 -21.002 1.00 86.19 349 MET A N 1
ATOM 2655 C CA . MET A 1 349 ? -0.969 -3.238 -22.331 1.00 86.19 349 MET A CA 1
ATOM 2656 C C . MET A 1 349 ? -1.585 -4.646 -22.326 1.00 86.19 349 MET A C 1
ATOM 2658 O O . MET A 1 349 ? -1.029 -5.553 -21.711 1.00 86.19 349 MET A O 1
ATOM 2662 N N . GLY A 1 350 ? -2.703 -4.830 -23.038 1.00 86.06 350 GLY A N 1
ATOM 2663 C CA . GLY A 1 350 ? -3.427 -6.110 -23.122 1.00 86.06 350 GLY A CA 1
ATOM 2664 C C . GLY A 1 350 ? -4.473 -6.347 -22.021 1.00 86.06 350 GLY A C 1
ATOM 2665 O O . GLY A 1 350 ? -5.162 -7.373 -22.039 1.00 86.06 350 GLY A O 1
ATOM 2666 N N . CYS A 1 351 ? -4.636 -5.401 -21.090 1.00 92.00 351 CYS A N 1
ATOM 2667 C CA . CYS A 1 351 ? -5.762 -5.387 -20.159 1.00 92.00 351 CYS A CA 1
ATOM 2668 C C . CYS A 1 351 ? -7.015 -4.739 -20.776 1.00 92.00 351 CYS A C 1
ATOM 2670 O O . CYS A 1 351 ? -6.964 -4.114 -21.836 1.00 92.00 351 CYS A O 1
ATOM 2672 N N . TYR A 1 352 ? -8.147 -4.879 -20.091 1.00 95.62 352 TYR A N 1
ATOM 2673 C CA . TYR A 1 352 ? -9.415 -4.227 -20.421 1.00 95.62 352 TYR A CA 1
ATOM 2674 C C . TYR A 1 352 ? -9.784 -3.238 -19.317 1.00 95.62 352 TYR A C 1
ATOM 2676 O O . TYR A 1 352 ? -9.412 -3.446 -18.163 1.00 95.62 352 TYR A O 1
ATOM 2684 N N . PHE A 1 353 ? -10.540 -2.184 -19.626 1.00 97.25 353 PHE A N 1
ATOM 2685 C CA . PHE A 1 353 ? -10.986 -1.231 -18.610 1.00 97.25 353 PHE A CA 1
ATOM 2686 C C . PHE A 1 353 ? -12.334 -0.563 -18.915 1.00 97.25 353 PHE A C 1
ATOM 2688 O O . PHE A 1 353 ? -12.783 -0.512 -20.061 1.00 97.25 353 PHE A O 1
ATOM 2695 N N . ASN A 1 354 ? -12.978 -0.031 -17.873 1.00 97.81 354 ASN A N 1
ATOM 2696 C CA . ASN A 1 354 ? -14.103 0.900 -17.985 1.00 97.81 354 ASN A CA 1
ATOM 2697 C C . ASN A 1 354 ? -14.100 1.896 -16.816 1.00 97.81 354 ASN A C 1
ATOM 2699 O O . ASN A 1 354 ? -13.530 1.628 -15.759 1.00 97.81 354 ASN A O 1
ATOM 2703 N N . ILE A 1 355 ? -14.777 3.029 -16.993 1.00 98.25 355 ILE A N 1
ATOM 2704 C CA . ILE A 1 355 ? -14.970 4.042 -15.955 1.00 98.25 355 ILE A CA 1
ATOM 2705 C C . ILE A 1 355 ? -16.468 4.290 -15.799 1.00 98.25 355 ILE A C 1
ATOM 2707 O O . ILE A 1 355 ? -17.149 4.682 -16.746 1.00 98.25 355 ILE A O 1
ATOM 2711 N N . TYR A 1 356 ? -16.952 4.088 -14.584 1.00 98.00 356 TYR A N 1
ATOM 2712 C CA . TYR A 1 356 ? -18.273 4.453 -14.110 1.00 98.00 356 TYR A CA 1
ATOM 2713 C C . TYR A 1 356 ? -18.159 5.679 -13.206 1.00 98.00 356 TYR A C 1
ATOM 2715 O O . TYR A 1 356 ? -17.209 5.822 -12.434 1.00 98.00 356 TYR A O 1
ATOM 2723 N N . SER A 1 357 ? -19.167 6.539 -13.256 1.00 96.19 357 SER A N 1
ATOM 2724 C CA . SER A 1 357 ? -19.373 7.592 -12.269 1.00 96.19 357 SER A CA 1
ATOM 2725 C C . SER A 1 357 ? -20.745 7.451 -11.634 1.00 96.19 357 SER A C 1
ATOM 2727 O O . SER A 1 357 ? -21.686 7.047 -12.317 1.00 96.19 357 SER A O 1
ATOM 2729 N N . PHE A 1 358 ? -20.888 7.806 -10.359 1.00 95.31 358 PHE A N 1
ATOM 2730 C CA . PHE A 1 358 ? -22.180 7.734 -9.680 1.00 95.31 358 PHE A CA 1
ATOM 2731 C C . PHE A 1 358 ? -22.481 8.938 -8.789 1.00 95.31 358 PHE A C 1
ATOM 2733 O O . PHE A 1 358 ? -21.589 9.647 -8.333 1.00 95.31 358 PHE A O 1
ATOM 2740 N N . GLY A 1 359 ? -23.775 9.160 -8.588 1.00 90.81 359 GLY A N 1
ATOM 2741 C CA . GLY A 1 359 ? -24.348 10.101 -7.644 1.00 90.81 359 GLY A CA 1
ATOM 2742 C C . GLY A 1 359 ? -25.818 9.741 -7.390 1.00 90.81 359 GLY A C 1
ATOM 2743 O O . GLY A 1 359 ? -26.112 8.583 -7.114 1.00 90.81 359 GLY A O 1
ATOM 2744 N N . SER A 1 360 ? -26.774 10.660 -7.592 1.00 85.88 360 SER A N 1
ATOM 2745 C CA . SER A 1 360 ? -28.216 10.318 -7.690 1.00 85.88 360 SER A CA 1
ATOM 2746 C C . SER A 1 360 ? -28.549 9.446 -8.912 1.00 85.88 360 SER A C 1
ATOM 2748 O O . SER A 1 360 ? -29.611 8.831 -8.982 1.00 85.88 360 SER A O 1
ATOM 2750 N N . ARG A 1 361 ? -27.665 9.450 -9.912 1.00 91.00 361 ARG A N 1
ATOM 2751 C CA . ARG A 1 361 ? -27.701 8.655 -11.148 1.00 91.00 361 ARG A CA 1
ATOM 2752 C C . ARG A 1 361 ? -26.314 8.061 -11.377 1.00 91.00 361 ARG A C 1
ATOM 2754 O O . ARG A 1 361 ? -25.353 8.567 -10.804 1.00 91.00 361 ARG A O 1
ATOM 2761 N N . PHE A 1 362 ? -26.179 7.060 -12.243 1.00 95.50 362 PHE A N 1
ATOM 2762 C CA . PHE A 1 362 ? -24.860 6.615 -12.697 1.00 95.50 362 PHE A CA 1
ATOM 2763 C C . PHE A 1 362 ? -24.675 6.817 -14.200 1.00 95.50 362 PHE A C 1
ATOM 2765 O O . PHE A 1 362 ? -25.630 6.804 -14.975 1.00 95.50 362 PHE A O 1
ATOM 2772 N N . GLU A 1 363 ? -23.423 7.019 -14.587 1.00 95.44 363 GLU A N 1
ATOM 2773 C CA . GLU A 1 363 ? -22.949 7.234 -15.951 1.00 95.44 363 GLU A CA 1
ATOM 2774 C C . GLU A 1 363 ? -21.769 6.281 -16.205 1.00 95.44 363 GLU A C 1
ATOM 2776 O O . GLU A 1 363 ? -21.086 5.869 -15.266 1.00 95.44 363 GLU A O 1
ATOM 2781 N N . GLN A 1 364 ? -21.519 5.915 -17.462 1.00 95.56 364 GLN A N 1
ATOM 2782 C CA . GLN A 1 364 ? -20.383 5.071 -17.849 1.00 95.56 364 GLN A CA 1
ATOM 2783 C C . GLN A 1 364 ? -19.702 5.642 -19.093 1.00 95.56 364 GLN A C 1
ATOM 2785 O O . GLN A 1 364 ? -20.378 6.156 -19.987 1.00 95.56 364 GLN A O 1
ATOM 2790 N N . VAL A 1 365 ? -18.372 5.570 -19.146 1.00 96.56 365 VAL A N 1
ATOM 2791 C CA . VAL A 1 365 ? -17.578 6.074 -20.276 1.00 96.56 365 VAL A CA 1
ATOM 2792 C C . VAL A 1 365 ? -17.741 5.169 -21.495 1.00 96.56 365 VAL A C 1
ATOM 2794 O O . VAL A 1 365 ? -17.993 5.677 -22.585 1.00 96.56 365 VAL A O 1
ATOM 2797 N N . PHE A 1 366 ? -17.684 3.846 -21.310 1.00 97.19 366 PHE A N 1
ATOM 2798 C CA . PHE A 1 366 ? -17.898 2.870 -22.378 1.00 97.19 366 PHE A CA 1
ATOM 2799 C C . PHE A 1 366 ? -19.121 1.976 -22.091 1.00 97.19 366 PHE A C 1
ATOM 2801 O O . PHE A 1 366 ? -19.356 1.621 -20.933 1.00 97.19 366 PHE A O 1
ATOM 2808 N N . PRO A 1 367 ? -19.895 1.547 -23.113 1.00 94.25 367 PRO A N 1
ATOM 2809 C CA . PRO A 1 367 ? -21.044 0.649 -22.926 1.00 94.25 367 PRO A CA 1
ATOM 2810 C C . PRO A 1 367 ? -20.697 -0.733 -22.347 1.00 94.25 367 PRO A C 1
ATOM 2812 O O . PRO A 1 367 ? -21.569 -1.409 -21.803 1.00 94.25 367 PRO A O 1
ATOM 2815 N N . LYS A 1 368 ? -19.439 -1.155 -22.513 1.00 95.12 368 LYS A N 1
ATOM 2816 C CA . LYS A 1 368 ? -18.787 -2.347 -21.951 1.00 95.12 368 LYS A CA 1
ATOM 2817 C C . LYS A 1 368 ? -17.298 -2.039 -21.791 1.00 95.12 368 LYS A C 1
ATOM 2819 O O . LYS A 1 368 ? -16.806 -1.130 -22.455 1.00 95.12 368 LYS A O 1
ATOM 2824 N N . SER A 1 369 ? -16.589 -2.809 -20.973 1.00 96.62 369 SER A N 1
ATOM 2825 C CA . SER A 1 369 ? -15.133 -2.702 -20.830 1.00 96.62 369 SER A CA 1
ATOM 2826 C C . SER A 1 369 ? -14.421 -2.898 -22.174 1.00 96.62 369 SER A C 1
ATOM 2828 O O . SER A 1 369 ? -14.713 -3.850 -22.900 1.00 96.62 369 SER A O 1
ATOM 2830 N N . VAL A 1 370 ? -13.504 -1.989 -22.507 1.00 96.50 370 VAL A N 1
ATOM 2831 C CA . VAL A 1 370 ? -12.759 -1.958 -23.778 1.00 96.50 370 VAL A CA 1
ATOM 2832 C C . VAL A 1 370 ? -11.298 -2.337 -23.562 1.00 96.50 370 VAL A C 1
ATOM 2834 O O . VAL A 1 370 ? -10.771 -2.157 -22.467 1.00 96.50 370 VAL A O 1
ATOM 2837 N N . GLU A 1 371 ? -10.639 -2.858 -24.597 1.00 95.38 371 GLU A N 1
ATOM 2838 C CA . GLU A 1 371 ? -9.200 -3.133 -24.559 1.00 95.38 371 GLU A CA 1
ATOM 2839 C C . GLU A 1 371 ? -8.405 -1.832 -24.375 1.00 95.38 371 GLU A C 1
ATOM 2841 O O . GLU A 1 371 ? -8.697 -0.810 -25.004 1.00 95.38 371 GLU A O 1
ATOM 2846 N N . TYR A 1 372 ? -7.391 -1.870 -23.513 1.00 94.31 372 TYR A N 1
ATOM 2847 C CA . TYR A 1 372 ? -6.542 -0.729 -23.214 1.00 94.31 372 TYR A CA 1
ATOM 2848 C C . TYR A 1 372 ? -5.616 -0.397 -24.397 1.00 94.31 372 TYR A C 1
ATOM 2850 O O . TYR A 1 372 ? -4.586 -1.030 -24.631 1.00 94.31 372 TYR A O 1
ATOM 2858 N N . SER A 1 373 ? -6.010 0.636 -25.137 1.00 93.44 373 SER A N 1
ATOM 2859 C CA . SER A 1 373 ? -5.316 1.193 -26.300 1.00 93.44 373 SER A CA 1
ATOM 2860 C C . SER A 1 373 ? -5.174 2.715 -26.192 1.00 93.44 373 SER A C 1
ATOM 2862 O O . SER A 1 373 ? -5.875 3.359 -25.406 1.00 93.44 373 SER A O 1
ATOM 2864 N N . GLU A 1 374 ? -4.325 3.307 -27.038 1.00 93.38 374 GLU A N 1
ATOM 2865 C CA . GLU A 1 374 ? -4.145 4.764 -27.132 1.00 93.38 374 GLU A CA 1
ATOM 2866 C C . GLU A 1 374 ? -5.479 5.502 -27.299 1.00 93.38 374 GLU A C 1
ATOM 2868 O O . GLU A 1 374 ? -5.822 6.359 -26.490 1.00 93.38 374 GLU A O 1
ATOM 2873 N N . LYS A 1 375 ? -6.282 5.093 -28.289 1.00 96.19 375 LYS A N 1
ATOM 2874 C CA . LYS A 1 375 ? -7.571 5.718 -28.602 1.00 96.19 375 LYS A CA 1
ATOM 2875 C C . LYS A 1 375 ? -8.537 5.671 -27.414 1.00 96.19 375 LYS A C 1
ATOM 2877 O O . LYS A 1 375 ? -9.144 6.684 -27.077 1.00 96.19 375 LYS A O 1
ATOM 2882 N N . SER A 1 376 ? -8.681 4.507 -26.775 1.00 96.31 376 SER A N 1
ATOM 2883 C CA . SER A 1 376 ? -9.554 4.360 -25.603 1.00 96.31 376 SER A CA 1
ATOM 2884 C C . SER A 1 376 ? -9.040 5.148 -24.398 1.00 96.31 376 SER A C 1
ATOM 2886 O O . SER A 1 376 ? -9.839 5.699 -23.648 1.00 96.31 376 SER A O 1
ATOM 2888 N N . MET A 1 377 ? -7.718 5.235 -24.212 1.00 95.94 377 MET A N 1
ATOM 2889 C CA . MET A 1 377 ? -7.117 6.038 -23.149 1.00 95.94 377 MET A CA 1
ATOM 2890 C C . MET A 1 377 ? -7.397 7.528 -23.385 1.00 95.94 377 MET A C 1
ATOM 2892 O O . MET A 1 377 ? -7.867 8.197 -22.472 1.00 95.94 377 MET A O 1
ATOM 2896 N N . GLU A 1 378 ? -7.160 8.054 -24.589 1.00 94.44 378 GLU A N 1
ATOM 2897 C CA . GLU A 1 378 ? -7.434 9.460 -24.924 1.00 94.44 378 GLU A CA 1
ATOM 2898 C C . GLU A 1 378 ? -8.931 9.806 -24.782 1.00 94.44 378 GLU A C 1
ATOM 2900 O O . GLU A 1 378 ? -9.275 10.841 -24.207 1.00 94.44 378 GLU A O 1
ATOM 2905 N N . GLU A 1 379 ? -9.832 8.919 -25.221 1.00 96.25 379 GLU A N 1
ATOM 2906 C CA . GLU A 1 379 ? -11.284 9.080 -25.053 1.00 96.25 379 GLU A CA 1
ATOM 2907 C C . GLU A 1 379 ? -11.704 9.092 -23.572 1.00 96.25 379 GLU A C 1
ATOM 2909 O O . GLU A 1 379 ? -12.476 9.959 -23.148 1.00 96.25 379 GLU A O 1
ATOM 2914 N N . ALA A 1 380 ? -11.150 8.183 -22.764 1.00 96.38 380 ALA A N 1
ATOM 2915 C CA . ALA A 1 380 ? -11.396 8.127 -21.327 1.00 96.38 380 ALA A CA 1
ATOM 2916 C C . ALA A 1 380 ? -10.850 9.360 -20.593 1.00 96.38 380 ALA A C 1
ATOM 2918 O O . ALA A 1 380 ? -11.567 9.968 -19.799 1.00 96.38 380 ALA A O 1
ATOM 2919 N N . LEU A 1 381 ? -9.617 9.782 -20.884 1.00 94.25 381 LEU A N 1
ATOM 2920 C CA . LEU A 1 381 ? -9.002 10.956 -20.258 1.00 94.25 381 LEU A CA 1
ATOM 2921 C C . LEU A 1 381 ? -9.781 12.239 -20.574 1.00 94.25 381 LEU A C 1
ATOM 2923 O O . LEU A 1 381 ? -10.038 13.027 -19.667 1.00 94.25 381 LEU A O 1
ATOM 2927 N N . LYS A 1 382 ? -10.270 12.398 -21.812 1.00 93.88 382 LYS A N 1
ATOM 2928 C CA . LYS A 1 382 ? -11.141 13.519 -22.201 1.00 93.88 382 LYS A CA 1
ATOM 2929 C C . LYS A 1 382 ? -12.457 13.568 -21.409 1.00 93.88 382 LYS A C 1
ATOM 2931 O O . LYS A 1 382 ? -13.004 14.650 -21.207 1.00 93.88 382 LYS A O 1
ATOM 2936 N N . LYS A 1 383 ? -12.977 12.421 -20.954 1.00 93.94 383 LYS A N 1
ATOM 2937 C CA . LYS A 1 383 ? -14.125 12.361 -20.030 1.00 93.94 383 LYS A CA 1
ATOM 2938 C C . LYS A 1 383 ? -13.714 12.682 -18.593 1.00 93.94 383 LYS A C 1
ATOM 2940 O O . LYS A 1 383 ? -14.427 13.426 -17.928 1.00 93.94 383 LYS A O 1
ATOM 2945 N N . VAL A 1 384 ? -12.578 12.152 -18.134 1.00 93.38 384 VAL A N 1
ATOM 2946 C CA . VAL A 1 384 ? -12.061 12.343 -16.768 1.00 93.38 384 VAL A CA 1
ATOM 2947 C C . VAL A 1 384 ? -11.724 13.808 -16.485 1.00 93.38 384 VAL A C 1
ATOM 2949 O O . VAL A 1 384 ? -12.151 14.322 -15.457 1.00 93.38 384 VAL A O 1
ATOM 2952 N N . GLU A 1 385 ? -11.049 14.526 -17.391 1.00 89.56 385 GLU A N 1
ATOM 2953 C CA . GLU A 1 385 ? -10.674 15.936 -17.164 1.00 89.56 385 GLU A CA 1
ATOM 2954 C C . GLU A 1 385 ? -11.869 16.853 -16.841 1.00 89.56 385 GLU A C 1
ATOM 2956 O O . GLU A 1 385 ? -11.723 17.798 -16.063 1.00 89.56 385 GLU A O 1
ATOM 2961 N N . GLY A 1 386 ? -13.048 16.553 -17.399 1.00 90.06 386 GLY A N 1
ATOM 2962 C CA . GLY A 1 386 ? -14.287 17.309 -17.196 1.00 90.06 386 GLY A CA 1
ATOM 2963 C C . GLY A 1 386 ? -15.135 16.895 -15.985 1.00 90.06 386 GLY A C 1
ATOM 2964 O O . GLY A 1 386 ? -16.212 17.459 -15.808 1.00 90.06 386 GLY A O 1
ATOM 2965 N N . MET A 1 387 ? -14.707 15.923 -15.172 1.00 92.56 387 MET A N 1
ATOM 2966 C CA . MET A 1 387 ? -15.491 15.446 -14.023 1.00 92.56 387 MET A CA 1
ATOM 2967 C C . MET A 1 387 ? -15.548 16.473 -12.882 1.00 92.56 387 MET A C 1
ATOM 2969 O O . MET A 1 387 ? -14.533 17.053 -12.498 1.00 92.56 387 MET A O 1
ATOM 2973 N N . GLN A 1 388 ? -16.750 16.656 -12.327 1.00 92.00 388 GLN A N 1
ATOM 2974 C CA . GLN A 1 388 ? -17.069 17.524 -11.185 1.00 92.00 388 GLN A CA 1
ATOM 2975 C C . GLN A 1 388 ? -18.026 16.798 -10.219 1.00 92.00 388 GLN A C 1
ATOM 2977 O O . GLN A 1 388 ? -18.503 15.706 -10.529 1.00 92.00 388 GLN A O 1
ATOM 2982 N N . ALA A 1 389 ? -18.300 17.389 -9.056 1.00 91.69 389 ALA A N 1
ATOM 2983 C CA . ALA A 1 389 ? -19.188 16.866 -8.010 1.00 91.69 389 ALA A CA 1
ATOM 2984 C C . ALA A 1 389 ? -20.683 17.181 -8.282 1.00 91.69 389 ALA A C 1
ATOM 2986 O O . ALA A 1 389 ? -21.384 17.789 -7.476 1.00 91.69 389 ALA A O 1
ATOM 2987 N N . ASP A 1 390 ? -21.164 16.822 -9.475 1.00 91.50 390 ASP A N 1
ATOM 2988 C CA . ASP A 1 390 ? -22.430 17.273 -10.080 1.00 91.50 390 ASP A CA 1
ATOM 2989 C C . ASP A 1 390 ? -23.472 16.153 -10.312 1.00 91.50 390 ASP A C 1
ATOM 2991 O O . ASP A 1 390 ? -24.528 16.386 -10.914 1.00 91.50 390 ASP A O 1
ATOM 2995 N N . LEU A 1 391 ? -23.216 14.924 -9.844 1.00 87.56 391 LEU A N 1
ATOM 2996 C CA . LEU A 1 391 ? -24.153 13.801 -9.991 1.00 87.56 391 LEU A CA 1
ATOM 2997 C C . LEU A 1 391 ? -25.199 13.717 -8.863 1.00 87.56 391 LEU A C 1
ATOM 2999 O O . LEU A 1 391 ? -26.204 13.022 -9.035 1.00 87.56 391 LEU A O 1
ATOM 3003 N N . GLY A 1 392 ? -25.033 14.455 -7.758 1.00 84.69 392 GLY A N 1
ATOM 3004 C CA . GLY A 1 392 ? -26.068 14.676 -6.735 1.00 84.69 392 GLY A CA 1
ATOM 3005 C C . GLY A 1 392 ? -25.854 13.915 -5.421 1.00 84.69 392 GLY A C 1
ATOM 3006 O O . GLY A 1 392 ? -24.988 14.286 -4.637 1.00 84.69 392 GLY A O 1
ATOM 3007 N N . GLY A 1 393 ? -26.705 12.920 -5.150 1.00 78.56 393 GLY A N 1
ATOM 3008 C CA . GLY A 1 393 ? -26.624 12.004 -4.002 1.00 78.56 393 GLY A CA 1
ATOM 3009 C C . GLY A 1 393 ? -25.580 10.903 -4.181 1.00 78.56 393 GLY A C 1
ATOM 3010 O O . GLY A 1 393 ? -24.673 11.090 -4.976 1.00 78.56 393 GLY A O 1
ATOM 3011 N N . THR A 1 394 ? -25.734 9.753 -3.510 1.00 83.38 394 THR A N 1
ATOM 3012 C CA . THR A 1 394 ? -24.657 8.738 -3.381 1.00 83.38 394 THR A CA 1
ATOM 3013 C C . THR A 1 394 ? -25.161 7.292 -3.605 1.00 83.38 394 THR A C 1
ATOM 3015 O O . THR A 1 394 ? -24.921 6.380 -2.815 1.00 83.38 394 THR A O 1
ATOM 3018 N N . GLU A 1 395 ? -25.908 7.047 -4.689 1.00 87.12 395 GLU A N 1
ATOM 3019 C CA . GLU A 1 395 ? -26.613 5.776 -4.964 1.00 87.12 395 GLU A CA 1
ATOM 3020 C C . GLU A 1 395 ? -25.718 4.688 -5.601 1.00 87.12 395 GLU A C 1
ATOM 3022 O O . GLU A 1 395 ? -25.908 4.271 -6.747 1.00 87.12 395 GLU A O 1
ATOM 3027 N N . ILE A 1 396 ? -24.744 4.178 -4.839 1.00 92.62 396 ILE A N 1
ATOM 3028 C CA . ILE A 1 396 ? -23.756 3.186 -5.313 1.00 92.62 396 ILE A CA 1
ATOM 3029 C C . ILE A 1 396 ? -24.352 1.814 -5.707 1.00 92.62 396 ILE A C 1
ATOM 3031 O O . ILE A 1 396 ? -23.774 1.078 -6.510 1.00 92.62 396 ILE A O 1
ATOM 3035 N N . LEU A 1 397 ? -25.527 1.439 -5.184 1.00 92.00 397 LEU A N 1
ATOM 3036 C CA . LEU A 1 397 ? -26.082 0.091 -5.383 1.00 92.00 397 LEU A CA 1
ATOM 3037 C C . LEU A 1 397 ? -26.464 -0.200 -6.850 1.00 92.00 397 LEU A C 1
ATOM 3039 O O . LEU A 1 397 ? -26.348 -1.338 -7.306 1.00 92.00 397 LEU A O 1
ATOM 3043 N N . GLN A 1 398 ? -26.921 0.806 -7.601 1.00 93.44 398 GLN A N 1
ATOM 3044 C CA . GLN A 1 398 ? -27.346 0.636 -8.998 1.00 93.44 398 GLN A CA 1
ATOM 3045 C C . GLN A 1 398 ? -26.181 0.436 -9.989 1.00 93.44 398 GLN A C 1
ATOM 3047 O O . GLN A 1 398 ? -26.247 -0.530 -10.754 1.00 93.44 398 GLN A O 1
ATOM 3052 N N . PRO A 1 399 ? -25.095 1.243 -9.987 1.00 96.12 399 PRO A N 1
ATOM 3053 C CA . PRO A 1 399 ? -23.932 0.963 -10.829 1.00 96.12 399 PRO A CA 1
ATOM 3054 C C . PRO A 1 399 ? -23.279 -0.377 -10.480 1.00 96.12 399 PRO A C 1
ATOM 3056 O O . PRO A 1 399 ? -22.904 -1.098 -11.397 1.00 96.12 399 PRO A O 1
ATOM 3059 N N . LEU A 1 400 ? -23.225 -0.784 -9.203 1.00 96.56 400 LEU A N 1
ATOM 3060 C CA . LEU A 1 400 ? -22.735 -2.120 -8.832 1.00 96.56 400 LEU A CA 1
ATOM 3061 C C . LEU A 1 400 ? -23.593 -3.240 -9.446 1.00 96.56 400 LEU A C 1
ATOM 3063 O O . LEU A 1 400 ? -23.051 -4.149 -10.073 1.00 96.56 400 LEU A O 1
ATOM 3067 N N . LYS A 1 401 ? -24.931 -3.152 -9.365 1.00 96.12 401 LYS A N 1
ATOM 3068 C CA . LYS A 1 401 ? -25.839 -4.091 -10.060 1.00 96.12 401 LYS A CA 1
ATOM 3069 C C . LYS A 1 401 ? -25.601 -4.109 -11.573 1.00 96.12 401 LYS A C 1
ATOM 3071 O O . LYS A 1 401 ? -25.661 -5.175 -12.182 1.00 96.12 401 LYS A O 1
ATOM 3076 N N . HIS A 1 402 ? -25.302 -2.958 -12.179 1.00 96.44 402 HIS A N 1
ATOM 3077 C CA . HIS A 1 402 ? -24.982 -2.891 -13.601 1.00 96.44 402 HIS A CA 1
ATOM 3078 C C . HIS A 1 402 ? -23.643 -3.577 -13.914 1.00 96.44 402 HIS A C 1
ATOM 3080 O O . HIS A 1 402 ? -23.617 -4.465 -14.763 1.00 96.44 402 HIS A O 1
ATOM 3086 N N . ILE A 1 403 ? -22.571 -3.251 -13.185 1.00 96.44 403 ILE A N 1
ATOM 3087 C CA . ILE A 1 403 ? -21.226 -3.832 -13.337 1.00 96.44 403 ILE A CA 1
ATOM 3088 C C . ILE A 1 403 ? -21.271 -5.359 -13.203 1.00 96.44 403 ILE A C 1
ATOM 3090 O O . ILE A 1 403 ? -20.733 -6.062 -14.055 1.00 96.44 403 ILE A O 1
ATOM 3094 N N . TYR A 1 404 ? -21.965 -5.895 -12.194 1.00 95.25 404 TYR A N 1
ATOM 3095 C CA . TYR A 1 404 ? -22.096 -7.346 -12.016 1.00 95.25 404 TYR A CA 1
ATOM 3096 C C . TYR A 1 404 ? -23.022 -8.025 -13.040 1.00 95.25 404 TYR A C 1
ATOM 3098 O O . TYR A 1 404 ? -22.914 -9.233 -13.234 1.00 95.25 404 TYR A O 1
ATOM 3106 N N . SER A 1 405 ? -23.886 -7.282 -13.743 1.00 94.31 405 SER A N 1
ATOM 3107 C CA . SER A 1 405 ? -24.663 -7.839 -14.866 1.00 94.31 405 SER A CA 1
ATOM 3108 C C . SER A 1 405 ? -23.888 -7.874 -16.192 1.00 94.31 405 SER A C 1
ATOM 3110 O O . SER A 1 405 ? -24.286 -8.596 -17.108 1.00 94.31 405 SER A O 1
ATOM 3112 N N . GLN A 1 406 ? -22.758 -7.161 -16.303 1.00 94.00 406 GLN A N 1
ATOM 3113 C CA . GLN A 1 406 ? -21.866 -7.270 -17.460 1.00 94.00 406 GLN A CA 1
ATOM 3114 C C . GLN A 1 406 ? -21.016 -8.552 -17.379 1.00 94.00 406 GLN A C 1
ATOM 3116 O O . GLN A 1 406 ? -20.352 -8.773 -16.360 1.00 94.00 406 GLN A O 1
ATOM 3121 N N . PRO A 1 407 ? -20.967 -9.378 -18.444 1.00 90.31 407 PRO A N 1
ATOM 3122 C CA . PRO A 1 407 ? -20.224 -10.637 -18.438 1.00 90.31 407 PRO A CA 1
ATOM 3123 C C . PRO A 1 407 ? -18.728 -10.399 -18.208 1.00 90.31 407 PRO A C 1
ATOM 3125 O O . PRO A 1 407 ? -18.162 -9.446 -18.741 1.00 90.31 407 PRO A O 1
ATOM 3128 N N . CYS A 1 408 ? -18.090 -11.267 -17.424 1.00 89.06 408 CYS A N 1
ATOM 3129 C CA . CYS A 1 408 ? -16.642 -11.243 -17.219 1.00 89.06 408 CYS A CA 1
ATOM 3130 C C . CYS A 1 408 ? -15.901 -11.630 -18.503 1.00 89.06 408 CYS A C 1
ATOM 3132 O O . CYS A 1 408 ? -16.339 -12.514 -19.245 1.00 89.06 408 CYS A O 1
ATOM 3134 N N . ILE A 1 409 ? -14.759 -10.992 -18.747 1.00 90.12 409 ILE A N 1
ATOM 3135 C CA . ILE A 1 409 ? -13.931 -11.265 -19.924 1.00 90.12 409 ILE A CA 1
ATOM 3136 C C . ILE A 1 409 ? -13.035 -12.484 -19.644 1.00 90.12 409 ILE A C 1
ATOM 3138 O O . ILE A 1 409 ? -12.428 -12.607 -18.580 1.00 90.12 409 ILE A O 1
ATOM 3142 N N . SER A 1 410 ? -12.973 -13.423 -20.594 1.00 84.94 410 SER A N 1
ATOM 3143 C CA . SER A 1 410 ? -12.226 -14.678 -20.426 1.00 84.94 410 SER A CA 1
ATOM 3144 C C . SER A 1 410 ? -10.740 -14.417 -20.160 1.00 84.94 410 SER A C 1
ATOM 3146 O O . SER A 1 410 ? -10.113 -13.637 -20.874 1.00 84.94 410 SER A O 1
ATOM 3148 N N . ASN A 1 411 ? -10.181 -15.073 -19.138 1.00 80.94 411 ASN A N 1
ATOM 3149 C CA . ASN A 1 411 ? -8.796 -14.922 -18.661 1.00 80.94 411 ASN A CA 1
ATOM 3150 C C . ASN A 1 411 ? -8.383 -13.492 -18.229 1.00 80.94 411 ASN A C 1
ATOM 3152 O O . ASN A 1 411 ? -7.200 -13.238 -18.014 1.00 80.94 411 ASN A O 1
ATOM 3156 N N . GLN A 1 412 ? -9.335 -12.569 -18.066 1.00 86.25 412 GLN A N 1
ATOM 3157 C CA . GLN A 1 412 ? -9.105 -11.168 -17.696 1.00 86.25 412 GLN A CA 1
ATOM 3158 C C . GLN A 1 412 ? -9.822 -10.895 -16.356 1.00 86.25 412 GLN A C 1
ATOM 3160 O O . GLN A 1 412 ? -10.994 -10.515 -16.347 1.00 86.25 412 GLN A O 1
ATOM 3165 N N . PRO A 1 413 ? -9.182 -11.155 -15.197 1.00 88.19 413 PRO A N 1
ATOM 3166 C CA . PRO A 1 413 ? -9.853 -11.092 -13.898 1.00 88.19 413 PRO A CA 1
ATOM 3167 C C . PRO A 1 413 ? -10.275 -9.657 -13.555 1.00 88.19 413 PRO A C 1
ATOM 3169 O O . PRO A 1 413 ? -9.454 -8.737 -13.591 1.00 88.19 413 PRO A O 1
ATOM 3172 N N . ARG A 1 414 ? -11.545 -9.462 -13.179 1.00 94.00 414 ARG A N 1
ATOM 3173 C CA . ARG A 1 414 ? -12.113 -8.136 -12.901 1.00 94.00 414 ARG A CA 1
ATOM 3174 C C . ARG A 1 414 ? -11.542 -7.529 -11.618 1.00 94.00 414 ARG A C 1
ATOM 3176 O O . ARG A 1 414 ? -11.607 -8.145 -10.559 1.00 94.00 414 ARG A O 1
ATOM 3183 N N . GLN A 1 415 ? -10.998 -6.320 -11.716 1.00 95.12 415 GLN A N 1
ATOM 3184 C CA . GLN A 1 415 ? -10.507 -5.511 -10.601 1.00 95.12 415 GLN A CA 1
ATOM 3185 C C . GLN A 1 415 ? -11.393 -4.260 -10.515 1.00 95.12 415 GLN A C 1
ATOM 3187 O O . GLN A 1 415 ? -11.328 -3.391 -11.381 1.00 95.12 415 GLN A O 1
ATOM 3192 N N . LEU A 1 416 ? -12.256 -4.183 -9.507 1.00 97.25 416 LEU A N 1
ATOM 3193 C CA . LEU A 1 416 ? -13.141 -3.049 -9.248 1.00 97.25 416 LEU A CA 1
ATOM 3194 C C . LEU A 1 416 ? -12.443 -2.069 -8.295 1.00 97.25 416 LEU A C 1
ATOM 3196 O O . LEU A 1 416 ? -11.971 -2.487 -7.246 1.00 97.25 416 LEU A O 1
ATOM 3200 N N . PHE A 1 417 ? -12.382 -0.786 -8.642 1.00 97.88 417 PHE A N 1
ATOM 3201 C CA . PHE A 1 417 ? -11.783 0.283 -7.835 1.00 97.88 417 PHE A CA 1
ATOM 3202 C C . PHE A 1 417 ? -12.870 1.303 -7.478 1.00 97.88 417 PHE A C 1
ATOM 3204 O O . PHE A 1 417 ? -13.368 1.989 -8.367 1.00 97.88 417 PHE A O 1
ATOM 3211 N N . VAL A 1 418 ? -13.251 1.402 -6.204 1.00 97.50 418 VAL A N 1
ATOM 3212 C CA . VAL A 1 418 ? -14.362 2.238 -5.718 1.00 97.50 418 VAL A CA 1
ATOM 3213 C C . VAL A 1 418 ? -13.830 3.445 -4.952 1.00 97.50 418 VAL A C 1
ATOM 3215 O O . VAL A 1 418 ? -13.250 3.287 -3.882 1.00 97.50 418 VAL A O 1
ATOM 3218 N N . PHE A 1 419 ? -14.074 4.647 -5.467 1.00 95.38 419 PHE A N 1
ATOM 3219 C CA . PHE A 1 419 ? -13.704 5.917 -4.836 1.00 95.38 419 PHE A CA 1
ATOM 3220 C C . PHE A 1 419 ? -14.962 6.597 -4.313 1.00 95.38 419 PHE A C 1
ATOM 3222 O O . PHE A 1 419 ? -15.849 6.861 -5.118 1.00 95.38 419 PHE A O 1
ATOM 3229 N N . THR A 1 420 ? -15.050 6.873 -3.011 1.00 90.62 420 THR A N 1
ATOM 3230 C CA . THR A 1 420 ? -16.205 7.540 -2.379 1.00 90.62 420 THR A CA 1
ATOM 3231 C C . THR A 1 420 ? -15.805 8.161 -1.041 1.00 90.62 420 THR A C 1
ATOM 3233 O O . THR A 1 420 ? -14.881 7.686 -0.384 1.00 90.62 420 THR A O 1
ATOM 3236 N N . ASP A 1 421 ? -16.503 9.204 -0.596 1.00 79.25 421 ASP A N 1
ATOM 3237 C CA . ASP A 1 421 ? -16.402 9.681 0.790 1.00 79.25 421 ASP A CA 1
ATOM 3238 C C . ASP A 1 421 ? -17.315 8.910 1.765 1.00 79.25 421 ASP A C 1
ATOM 3240 O O . ASP A 1 421 ? -17.287 9.128 2.974 1.00 79.25 421 ASP A O 1
ATOM 3244 N N . GLY A 1 422 ? -18.041 7.904 1.270 1.00 67.25 422 GLY A N 1
ATOM 3245 C CA . GLY A 1 422 ? -18.665 6.869 2.088 1.00 67.25 422 GLY A CA 1
ATOM 3246 C C . GLY A 1 422 ? -20.023 7.237 2.682 1.00 67.25 422 GLY A C 1
ATOM 3247 O O . GLY A 1 422 ? -20.511 6.508 3.548 1.00 67.25 422 GLY A O 1
ATOM 3248 N N . GLU A 1 423 ? -20.664 8.309 2.210 1.00 69.94 423 GLU A N 1
ATOM 3249 C CA . GLU A 1 423 ? -22.040 8.671 2.572 1.00 69.94 423 GLU A CA 1
ATOM 3250 C C . GLU A 1 423 ? -23.085 7.702 1.965 1.00 69.94 423 GLU A C 1
ATOM 3252 O O . GLU A 1 423 ? -23.932 8.088 1.170 1.00 69.94 423 GLU A O 1
ATOM 3257 N N . VAL A 1 424 ? -23.066 6.418 2.340 1.00 70.69 424 VAL A N 1
ATOM 3258 C CA . VAL A 1 424 ? -24.020 5.401 1.850 1.00 70.69 424 VAL A CA 1
ATOM 3259 C C . VAL A 1 424 ? -24.863 4.852 3.002 1.00 70.69 424 VAL A C 1
ATOM 3261 O O . VAL A 1 424 ? -24.331 4.281 3.955 1.00 70.69 424 VAL A O 1
ATOM 3264 N N . TRP A 1 425 ? -26.190 4.996 2.910 1.00 65.81 425 TRP A N 1
ATOM 3265 C CA . TRP A 1 425 ? -27.134 4.530 3.936 1.00 65.81 425 TRP A CA 1
ATOM 3266 C C . TRP A 1 425 ? -27.349 3.009 3.942 1.00 65.81 425 TRP A C 1
ATOM 3268 O O . TRP A 1 425 ? -27.350 2.403 5.010 1.00 65.81 425 TRP A O 1
ATOM 3278 N N . ASN A 1 426 ? -27.526 2.379 2.775 1.00 73.75 426 ASN A N 1
ATOM 3279 C CA . ASN A 1 426 ? -27.859 0.955 2.645 1.00 73.75 426 ASN A CA 1
ATOM 3280 C C . ASN A 1 426 ? -26.612 0.060 2.586 1.00 73.75 426 ASN A C 1
ATOM 3282 O O . ASN A 1 426 ? -26.520 -0.859 1.770 1.00 73.75 426 ASN A O 1
ATOM 3286 N N . THR A 1 427 ? -25.652 0.315 3.481 1.00 83.88 427 THR A N 1
ATOM 3287 C CA . THR A 1 427 ? -24.351 -0.368 3.545 1.00 83.88 427 THR A CA 1
ATOM 3288 C C . THR A 1 427 ? -24.500 -1.892 3.463 1.00 83.88 427 THR A C 1
ATOM 3290 O O . THR A 1 427 ? -23.845 -2.527 2.642 1.00 83.88 427 THR A O 1
ATOM 3293 N N . LYS A 1 428 ? -25.429 -2.486 4.228 1.00 83.12 428 LYS A N 1
ATOM 3294 C CA . LYS A 1 428 ? -25.677 -3.941 4.226 1.00 83.12 428 LYS A CA 1
ATOM 3295 C C . LYS A 1 428 ? -26.093 -4.493 2.853 1.00 83.12 428 LYS A C 1
ATOM 3297 O O . LYS A 1 428 ? -25.550 -5.509 2.433 1.00 83.12 428 LYS A O 1
ATOM 3302 N N . GLU A 1 429 ? -26.989 -3.818 2.127 1.00 86.88 429 GLU A N 1
ATOM 3303 C CA . GLU A 1 429 ? -27.428 -4.260 0.788 1.00 86.88 429 GLU A CA 1
ATOM 3304 C C . GLU A 1 429 ? -26.286 -4.232 -0.235 1.00 86.88 429 GLU A C 1
ATOM 3306 O O . GLU A 1 429 ? -26.204 -5.097 -1.109 1.00 86.88 429 GLU A O 1
ATOM 3311 N N . VAL A 1 430 ? -25.409 -3.231 -0.118 1.00 91.75 430 VAL A N 1
ATOM 3312 C CA . VAL A 1 430 ? -24.221 -3.072 -0.961 1.00 91.75 430 VAL A CA 1
ATOM 3313 C C . VAL A 1 430 ? -23.221 -4.194 -0.683 1.00 91.75 430 VAL A C 1
ATOM 3315 O O . VAL A 1 430 ? -22.812 -4.880 -1.618 1.00 91.75 430 VAL A O 1
ATOM 3318 N N . LEU A 1 431 ? -22.886 -4.449 0.585 1.00 91.06 431 LEU A N 1
ATOM 3319 C CA . LEU A 1 431 ? -21.953 -5.518 0.963 1.00 91.06 431 LEU A CA 1
ATOM 3320 C C . LEU A 1 431 ? -22.471 -6.911 0.574 1.00 91.06 431 LEU A C 1
ATOM 3322 O O . LEU A 1 431 ? -21.735 -7.699 -0.019 1.00 91.06 431 LEU A O 1
ATOM 3326 N N . ASP A 1 432 ? -23.756 -7.191 0.805 1.00 89.38 432 ASP A N 1
ATOM 3327 C CA . ASP A 1 432 ? -24.372 -8.466 0.423 1.00 89.38 432 ASP A CA 1
ATOM 3328 C C . ASP A 1 432 ? -24.435 -8.657 -1.109 1.00 89.38 432 ASP A C 1
ATOM 3330 O O . ASP A 1 432 ? -24.475 -9.796 -1.580 1.00 89.38 432 ASP A O 1
ATOM 3334 N N . LEU A 1 433 ? -24.444 -7.580 -1.907 1.00 93.56 433 LEU A N 1
ATOM 3335 C CA . LEU A 1 433 ? -24.313 -7.648 -3.369 1.00 93.56 433 LEU A CA 1
ATOM 3336 C C . LEU A 1 433 ? -22.869 -7.946 -3.798 1.00 93.56 433 LEU A C 1
ATOM 3338 O O . LEU A 1 433 ? -22.667 -8.757 -4.704 1.00 93.56 433 LEU A O 1
ATOM 3342 N N . VAL A 1 434 ? -21.877 -7.323 -3.154 1.00 94.69 434 VAL A N 1
ATOM 3343 C CA . VAL A 1 434 ? -20.454 -7.575 -3.432 1.00 94.69 434 VAL A CA 1
ATOM 3344 C C . VAL A 1 434 ? -20.083 -9.020 -3.080 1.00 94.69 434 VAL A C 1
ATOM 3346 O O . VAL A 1 434 ? -19.550 -9.721 -3.943 1.00 94.69 434 VAL A O 1
ATOM 3349 N N . ARG A 1 435 ? -20.467 -9.517 -1.891 1.00 90.44 435 ARG A N 1
ATOM 3350 C CA . ARG A 1 435 ? -20.222 -10.909 -1.448 1.00 90.44 435 ARG A CA 1
ATOM 3351 C C . ARG A 1 435 ? -20.734 -11.934 -2.461 1.00 90.44 435 ARG A C 1
ATOM 3353 O O . ARG A 1 435 ? -20.011 -12.852 -2.846 1.00 90.44 435 ARG A O 1
ATOM 3360 N N . LYS A 1 436 ? -21.957 -11.741 -2.974 1.00 91.94 436 LYS A N 1
ATOM 3361 C CA . LYS A 1 436 ? -22.582 -12.621 -3.987 1.00 91.94 436 LYS A CA 1
ATOM 3362 C C . LYS A 1 436 ? -21.823 -12.673 -5.317 1.00 91.94 436 LYS A C 1
ATOM 3364 O O . LYS A 1 436 ? -22.022 -13.609 -6.084 1.00 91.94 436 LYS A O 1
ATOM 3369 N N . ASN A 1 437 ? -20.938 -11.710 -5.576 1.00 92.25 437 ASN A N 1
ATOM 3370 C CA . ASN A 1 437 ? -20.101 -11.630 -6.772 1.00 92.25 437 ASN A CA 1
ATOM 3371 C C . ASN A 1 437 ? -18.597 -11.819 -6.470 1.00 92.25 437 ASN A C 1
ATOM 3373 O O . ASN A 1 437 ? -17.766 -11.676 -7.364 1.00 92.25 437 ASN A O 1
ATOM 3377 N N . ALA A 1 438 ? -18.213 -12.189 -5.244 1.00 88.75 438 ALA A N 1
ATOM 3378 C CA . ALA A 1 438 ? -16.814 -12.318 -4.809 1.00 88.75 438 ALA A CA 1
ATOM 3379 C C . ALA A 1 438 ? -15.993 -13.395 -5.552 1.00 88.75 438 ALA A C 1
ATOM 3381 O O . ALA A 1 438 ? -14.773 -13.458 -5.420 1.00 88.75 438 ALA A O 1
ATOM 3382 N N . ALA A 1 439 ? -16.648 -14.265 -6.327 1.00 85.62 439 ALA A N 1
ATOM 3383 C CA . ALA A 1 439 ? -15.988 -15.242 -7.195 1.00 85.62 439 ALA A CA 1
ATOM 3384 C C . ALA A 1 439 ? -15.585 -14.674 -8.572 1.00 85.62 439 ALA A C 1
ATOM 3386 O O . ALA A 1 439 ? -14.812 -15.315 -9.282 1.00 85.62 439 ALA A O 1
ATOM 3387 N N . SER A 1 440 ? -16.111 -13.508 -8.971 1.00 85.25 440 SER A N 1
ATOM 3388 C CA . SER A 1 440 ? -15.948 -12.943 -10.321 1.00 85.25 440 SER A CA 1
ATOM 3389 C C . SER A 1 440 ? -15.123 -11.653 -10.385 1.00 85.25 440 SER A C 1
ATOM 3391 O O . SER A 1 440 ? -14.859 -11.163 -11.484 1.00 85.25 440 SER A O 1
ATOM 3393 N N . HIS A 1 441 ? -14.694 -11.104 -9.243 1.00 90.44 441 HIS A N 1
ATOM 3394 C CA . HIS A 1 441 ? -13.888 -9.883 -9.172 1.00 90.44 441 HIS A CA 1
ATOM 3395 C C . HIS A 1 441 ? -13.040 -9.802 -7.888 1.00 90.44 441 HIS A C 1
ATOM 3397 O O . HIS A 1 441 ? -13.303 -10.526 -6.930 1.00 90.44 441 HIS A O 1
ATOM 3403 N N . ARG A 1 442 ? -12.064 -8.882 -7.870 1.00 93.00 442 ARG A N 1
ATOM 3404 C CA . ARG A 1 442 ? -11.506 -8.269 -6.651 1.00 93.00 442 ARG A CA 1
ATOM 3405 C C . ARG A 1 442 ? -12.018 -6.830 -6.511 1.00 93.00 442 ARG A C 1
ATOM 3407 O O . ARG A 1 442 ? -12.161 -6.161 -7.533 1.00 93.00 442 ARG A O 1
ATOM 3414 N N . CYS A 1 443 ? -12.264 -6.337 -5.298 1.00 95.50 443 CYS A N 1
ATOM 3415 C CA . CYS A 1 443 ? -12.718 -4.967 -5.025 1.00 95.50 443 CYS A CA 1
ATOM 3416 C C . CYS A 1 443 ? -11.724 -4.200 -4.144 1.00 95.50 443 CYS A C 1
ATOM 3418 O O . CYS A 1 443 ? -11.414 -4.614 -3.032 1.00 95.50 443 CYS A O 1
ATOM 3420 N N . PHE A 1 444 ? -11.264 -3.056 -4.633 1.00 95.75 444 PHE A N 1
ATOM 3421 C CA . PHE A 1 444 ? -10.386 -2.113 -3.952 1.00 95.75 444 PHE A CA 1
ATOM 3422 C C . PHE A 1 444 ? -11.195 -0.858 -3.623 1.00 95.75 444 PHE A C 1
ATOM 3424 O O . PHE A 1 444 ? -11.896 -0.347 -4.497 1.00 95.75 444 PHE A O 1
ATOM 3431 N N . SER A 1 445 ? -11.154 -0.386 -2.381 1.00 95.12 445 SER A N 1
ATOM 3432 C CA . SER A 1 445 ? -12.051 0.666 -1.882 1.00 95.12 445 SER A CA 1
ATOM 3433 C C . SER A 1 445 ? -11.285 1.800 -1.205 1.00 95.12 445 SER A C 1
ATOM 3435 O O . SER A 1 445 ? -10.403 1.576 -0.378 1.00 95.12 445 SER A O 1
ATOM 3437 N N . PHE A 1 446 ? -11.651 3.032 -1.552 1.00 94.00 446 PHE A N 1
ATOM 3438 C CA . PHE A 1 446 ? -10.958 4.251 -1.150 1.00 94.00 446 PHE A CA 1
ATOM 3439 C C . PHE A 1 446 ? -11.943 5.195 -0.465 1.00 94.00 446 PHE A C 1
ATOM 3441 O O . PHE A 1 446 ? -12.803 5.772 -1.131 1.00 94.00 446 PHE A O 1
ATOM 3448 N N . GLY A 1 447 ? -11.815 5.329 0.858 1.00 89.62 447 GLY A N 1
ATOM 3449 C CA . GLY A 1 447 ? -12.549 6.300 1.667 1.00 89.62 447 GLY A CA 1
ATOM 3450 C C . GLY A 1 447 ? -11.863 7.660 1.618 1.00 89.62 447 GLY A C 1
ATOM 3451 O O . GLY A 1 447 ? -10.720 7.780 2.062 1.00 89.62 447 GLY A O 1
ATOM 3452 N N . ILE A 1 448 ? -12.532 8.668 1.060 1.00 86.75 448 ILE A N 1
ATOM 3453 C CA . ILE A 1 448 ? -11.928 9.972 0.754 1.00 86.75 448 ILE A CA 1
ATOM 3454 C C . ILE A 1 448 ? -12.422 11.060 1.718 1.00 86.75 448 ILE A C 1
ATOM 3456 O O . ILE A 1 448 ? -13.582 11.454 1.691 1.00 86.75 448 ILE A O 1
ATOM 3460 N N . GLY A 1 449 ? -11.503 11.627 2.500 1.00 75.81 449 GLY A N 1
ATOM 3461 C CA . GLY A 1 449 ? -11.757 12.721 3.436 1.00 75.81 449 GLY A CA 1
ATOM 3462 C C . GLY A 1 449 ? -12.118 12.271 4.855 1.00 75.81 449 GLY A C 1
ATOM 3463 O O . GLY A 1 449 ? -12.456 11.114 5.104 1.00 75.81 449 GLY A O 1
ATOM 3464 N N . GLU A 1 450 ? -12.016 13.215 5.797 1.00 69.62 450 GLU A N 1
ATOM 3465 C CA . GLU A 1 450 ? -12.340 13.010 7.218 1.00 69.62 450 GLU A CA 1
ATOM 3466 C C . GLU A 1 450 ? -13.773 12.464 7.385 1.00 69.62 450 GLU A C 1
ATOM 3468 O O . GLU A 1 450 ? -14.712 12.944 6.738 1.00 69.62 450 GLU A O 1
ATOM 3473 N N . GLY A 1 451 ? -13.924 11.447 8.242 1.00 64.06 451 GLY A N 1
ATOM 3474 C CA . GLY A 1 451 ? -15.204 10.809 8.580 1.00 64.06 451 GLY A CA 1
ATOM 3475 C C . GLY A 1 451 ? -15.825 9.847 7.545 1.00 64.06 451 GLY A C 1
ATOM 3476 O O . GLY A 1 451 ? -17.028 9.589 7.628 1.00 64.06 451 GLY A O 1
ATOM 3477 N N . ALA A 1 452 ? -15.073 9.312 6.575 1.00 76.56 452 ALA A N 1
ATOM 3478 C CA . ALA A 1 452 ? -15.596 8.315 5.626 1.00 76.56 452 ALA A CA 1
ATOM 3479 C C . ALA A 1 452 ? -16.024 6.987 6.304 1.00 76.56 452 ALA A C 1
ATOM 3481 O O . ALA A 1 452 ? -15.376 6.519 7.243 1.00 76.56 452 ALA A O 1
ATOM 3482 N N . SER A 1 453 ? -17.106 6.344 5.831 1.00 78.94 453 SER A N 1
ATOM 3483 C CA . SER A 1 453 ? -17.662 5.134 6.477 1.00 78.94 453 SER A CA 1
ATOM 3484 C C . SER A 1 453 ? -16.695 3.945 6.457 1.00 78.94 453 SER A C 1
ATOM 3486 O O . SER A 1 453 ? -16.485 3.301 5.425 1.00 78.94 453 SER A O 1
ATOM 3488 N N . SER A 1 454 ? -16.184 3.587 7.638 1.00 80.44 454 SER A N 1
ATOM 3489 C CA . SER A 1 454 ? -15.319 2.417 7.819 1.00 80.44 454 SER A CA 1
ATOM 3490 C C . SER A 1 454 ? -16.016 1.107 7.443 1.00 80.44 454 SER A C 1
ATOM 3492 O O . SER A 1 454 ? -15.404 0.261 6.796 1.00 80.44 454 SER A O 1
ATOM 3494 N N . ALA A 1 455 ? -17.308 0.953 7.763 1.00 82.75 455 ALA A N 1
ATOM 3495 C CA . ALA A 1 455 ? -18.058 -0.259 7.434 1.00 82.75 455 ALA A CA 1
ATOM 3496 C C . ALA A 1 455 ? -18.250 -0.453 5.927 1.00 82.75 455 ALA A C 1
ATOM 3498 O O . ALA A 1 455 ? -18.145 -1.579 5.442 1.00 82.75 455 ALA A O 1
ATOM 3499 N N . LEU A 1 456 ? -18.522 0.627 5.185 1.00 87.06 456 LEU A N 1
ATOM 3500 C CA . LEU A 1 456 ? -18.614 0.556 3.730 1.00 87.06 456 LEU A CA 1
ATOM 3501 C C . LEU A 1 456 ? -17.245 0.229 3.131 1.00 87.06 456 LEU A C 1
ATOM 3503 O O . LEU A 1 456 ? -17.126 -0.722 2.367 1.00 87.06 456 LEU A O 1
ATOM 3507 N N . ILE A 1 457 ? -16.213 0.999 3.479 1.00 90.31 457 ILE A N 1
ATOM 3508 C CA . ILE A 1 457 ? -14.902 0.903 2.832 1.00 90.31 457 ILE A CA 1
ATOM 3509 C C . ILE A 1 457 ? -14.214 -0.430 3.157 1.00 90.31 457 ILE A C 1
ATOM 3511 O O . ILE A 1 457 ? -13.845 -1.142 2.222 1.00 90.31 457 ILE A O 1
ATOM 3515 N N . ASN A 1 458 ? -14.128 -0.834 4.430 1.00 87.81 458 ASN A N 1
ATOM 3516 C CA . ASN A 1 458 ? -13.541 -2.129 4.803 1.00 87.81 458 ASN A CA 1
ATOM 3517 C C . ASN A 1 458 ? -14.389 -3.294 4.278 1.00 87.81 458 ASN A C 1
ATOM 3519 O O . ASN A 1 458 ? -13.844 -4.248 3.724 1.00 87.81 458 ASN A O 1
ATOM 3523 N N . GLY A 1 459 ? -15.719 -3.196 4.379 1.00 89.31 459 GLY A N 1
ATOM 3524 C CA . GLY A 1 459 ? -16.632 -4.231 3.901 1.00 89.31 459 GLY A CA 1
ATOM 3525 C C . GLY A 1 459 ? -16.533 -4.470 2.393 1.00 89.31 459 GLY A C 1
ATOM 3526 O O . GLY A 1 459 ? -16.471 -5.620 1.966 1.00 89.31 459 GLY A O 1
ATOM 3527 N N . LEU A 1 460 ? -16.464 -3.410 1.575 1.00 93.31 460 LEU A N 1
ATOM 3528 C CA . LEU A 1 460 ? -16.322 -3.527 0.116 1.00 93.31 460 LEU A CA 1
ATOM 3529 C C . LEU A 1 460 ? -15.069 -4.331 -0.262 1.00 93.31 460 LEU A C 1
ATOM 3531 O O . LEU A 1 460 ? -15.144 -5.206 -1.124 1.00 93.31 460 LEU A O 1
ATOM 3535 N N . ALA A 1 461 ? -13.939 -4.080 0.406 1.00 91.94 461 ALA A N 1
ATOM 3536 C CA . ALA A 1 461 ? -12.703 -4.823 0.174 1.00 91.94 461 ALA A CA 1
ATOM 3537 C C . ALA A 1 461 ? -12.748 -6.253 0.723 1.00 91.94 461 ALA A C 1
ATOM 3539 O O . ALA A 1 461 ? -12.303 -7.176 0.044 1.00 91.94 461 ALA A O 1
ATOM 3540 N N . GLN A 1 462 ? -13.278 -6.451 1.932 1.00 87.88 462 GLN A N 1
ATOM 3541 C CA . GLN A 1 462 ? -13.323 -7.757 2.589 1.00 87.88 462 GLN A CA 1
ATOM 3542 C C . GLN A 1 462 ? -14.231 -8.735 1.833 1.00 87.88 462 GLN A C 1
ATOM 3544 O O . GLN A 1 462 ? -13.802 -9.830 1.464 1.00 87.88 462 GLN A O 1
ATOM 3549 N N . GLU A 1 463 ? -15.466 -8.320 1.547 1.00 90.56 463 GLU A N 1
ATOM 3550 C CA . GLU A 1 463 ? -16.439 -9.120 0.796 1.00 90.56 463 GLU A CA 1
ATOM 3551 C C . GLU A 1 463 ? -16.012 -9.278 -0.665 1.00 90.56 463 GLU A C 1
ATOM 3553 O O . GLU A 1 463 ? -16.194 -10.333 -1.269 1.00 90.56 463 GLU A O 1
ATOM 3558 N N . GLY A 1 464 ? -15.401 -8.236 -1.230 1.00 92.12 464 GLY A N 1
ATOM 3559 C CA . GLY A 1 464 ? -14.902 -8.215 -2.596 1.00 92.12 464 GLY A CA 1
ATOM 3560 C C . GLY A 1 464 ? -13.484 -8.755 -2.773 1.00 92.12 464 GLY A C 1
ATOM 3561 O O . GLY A 1 464 ? -12.952 -8.596 -3.861 1.00 92.12 464 GLY A O 1
ATOM 3562 N N . ARG A 1 465 ? -12.845 -9.374 -1.771 1.00 91.12 465 ARG A N 1
ATOM 3563 C CA . ARG A 1 465 ? -11.500 -9.991 -1.886 1.00 91.12 465 ARG A CA 1
ATOM 3564 C C . ARG A 1 465 ? -10.401 -9.062 -2.438 1.00 91.12 465 ARG A C 1
ATOM 3566 O O . ARG A 1 465 ? -9.614 -9.450 -3.305 1.00 91.12 465 ARG A O 1
ATOM 3573 N N . GLY A 1 466 ? -10.353 -7.822 -1.961 1.00 91.25 466 GLY A N 1
ATOM 3574 C CA . GLY A 1 466 ? -9.308 -6.851 -2.298 1.00 91.25 466 GLY A CA 1
ATOM 3575 C C . GLY A 1 466 ? -8.774 -6.110 -1.074 1.00 91.25 466 GLY A C 1
ATOM 3576 O O . GLY A 1 466 ? -8.534 -6.724 -0.036 1.00 91.25 466 GLY A O 1
ATOM 3577 N N . HIS A 1 467 ? -8.528 -4.807 -1.208 1.00 89.88 467 HIS A N 1
ATOM 3578 C CA . HIS A 1 467 ? -7.843 -3.994 -0.197 1.00 89.88 467 HIS A CA 1
ATOM 3579 C C . HIS A 1 467 ? -8.538 -2.633 -0.006 1.00 89.88 467 HIS A C 1
ATOM 3581 O O . HIS A 1 467 ? -8.969 -2.013 -0.979 1.00 89.88 467 HIS A O 1
ATOM 3587 N N . ALA A 1 468 ? -8.660 -2.194 1.249 1.00 90.31 468 ALA A N 1
ATOM 3588 C CA . ALA A 1 468 ? -9.345 -0.968 1.662 1.00 90.31 468 ALA A CA 1
ATOM 3589 C C . ALA A 1 468 ? -8.342 0.070 2.171 1.00 90.31 468 ALA A C 1
ATOM 3591 O O . ALA A 1 468 ? -7.423 -0.276 2.911 1.00 90.31 468 ALA A O 1
ATOM 3592 N N . GLN A 1 469 ? -8.531 1.339 1.806 1.00 88.75 469 GLN A N 1
ATOM 3593 C CA . GLN A 1 469 ? -7.658 2.441 2.212 1.00 88.75 469 GLN A CA 1
ATOM 3594 C C . GLN A 1 469 ? -8.453 3.709 2.531 1.00 88.75 469 GLN A C 1
ATOM 3596 O O . GLN A 1 469 ? -9.448 4.022 1.877 1.00 88.75 469 GLN A O 1
ATOM 3601 N N . PHE A 1 470 ? -7.965 4.473 3.509 1.00 85.44 470 PHE A N 1
ATOM 3602 C CA . PHE A 1 470 ? -8.508 5.777 3.890 1.00 85.44 470 PHE A CA 1
ATOM 3603 C C . PHE A 1 470 ? -7.496 6.874 3.571 1.00 85.44 470 PHE A C 1
ATOM 3605 O O . PHE A 1 470 ? -6.299 6.712 3.841 1.00 85.44 470 PHE A O 1
ATOM 3612 N N . ILE A 1 471 ? -8.003 7.958 2.985 1.00 85.94 471 ILE A N 1
ATOM 3613 C CA . ILE A 1 471 ? -7.261 9.125 2.506 1.00 85.94 471 ILE A CA 1
ATOM 3614 C C . ILE A 1 471 ? -7.782 10.354 3.257 1.00 85.94 471 ILE A C 1
ATOM 3616 O O . ILE A 1 471 ? -8.816 10.918 2.901 1.00 85.94 471 ILE A O 1
ATOM 3620 N N . THR A 1 472 ? -7.074 10.763 4.303 1.00 76.88 472 THR A N 1
ATOM 3621 C CA . THR A 1 472 ? -7.449 11.857 5.220 1.00 76.88 472 THR A CA 1
ATOM 3622 C C . THR A 1 472 ? -6.269 12.804 5.440 1.00 76.88 472 THR A C 1
ATOM 3624 O O . THR A 1 472 ? -5.136 12.503 5.066 1.00 76.88 472 THR A O 1
ATOM 3627 N N . GLY A 1 473 ? -6.509 13.970 6.049 1.00 67.75 473 GLY A N 1
ATOM 3628 C CA . GLY A 1 473 ? -5.438 14.836 6.546 1.00 67.75 473 GLY A CA 1
ATOM 3629 C C . GLY A 1 473 ? -4.392 15.200 5.483 1.00 67.75 473 GLY A C 1
ATOM 3630 O O . GLY A 1 473 ? -4.652 16.002 4.588 1.00 67.75 473 GLY A O 1
ATOM 3631 N N . SER A 1 474 ? -3.176 14.667 5.612 1.00 66.44 474 SER A N 1
ATOM 3632 C CA . SER A 1 474 ? -2.059 14.883 4.672 1.00 66.44 474 SER A CA 1
ATOM 3633 C C . SER A 1 474 ? -1.712 13.660 3.808 1.00 66.44 474 SER A C 1
ATOM 3635 O O . SER A 1 474 ? -0.621 13.611 3.241 1.00 66.44 474 SER A O 1
ATOM 3637 N N . ASP A 1 475 ? -2.612 12.679 3.698 1.00 73.06 475 ASP A N 1
ATOM 3638 C CA . ASP A 1 475 ? -2.424 11.494 2.859 1.00 73.06 475 ASP A CA 1
ATOM 3639 C C . ASP A 1 475 ? -2.237 11.848 1.375 1.00 73.06 475 ASP A C 1
ATOM 3641 O O . ASP A 1 475 ? -3.030 12.572 0.767 1.00 73.06 475 ASP A O 1
ATOM 3645 N N . ARG A 1 476 ? -1.228 11.239 0.743 1.00 77.88 476 ARG A N 1
ATOM 3646 C CA . ARG A 1 476 ? -1.076 11.266 -0.717 1.00 77.88 476 ARG A CA 1
ATOM 3647 C C . ARG A 1 476 ? -2.006 10.236 -1.349 1.00 77.88 476 ARG A C 1
ATOM 3649 O O . ARG A 1 476 ? -1.625 9.073 -1.491 1.00 77.88 476 ARG A O 1
ATOM 3656 N N . MET A 1 477 ? -3.197 10.674 -1.773 1.00 87.38 477 MET A N 1
ATOM 3657 C CA . MET A 1 477 ? -4.149 9.832 -2.515 1.00 87.38 477 MET A CA 1
ATOM 3658 C C . MET A 1 477 ? -3.487 9.015 -3.642 1.00 87.38 477 MET A C 1
ATOM 3660 O O . MET A 1 477 ? -3.721 7.804 -3.680 1.00 87.38 477 MET A O 1
ATOM 3664 N N . PRO A 1 478 ? -2.610 9.594 -4.494 1.00 89.06 478 PRO A N 1
ATOM 3665 C CA . PRO A 1 478 ? -2.014 8.843 -5.592 1.00 89.06 478 PRO A CA 1
ATOM 3666 C C . PRO A 1 478 ? -1.145 7.676 -5.109 1.00 89.06 478 PRO A C 1
ATOM 3668 O O . PRO A 1 478 ? -1.258 6.578 -5.642 1.00 89.06 478 PRO A O 1
ATOM 3671 N N . ALA A 1 479 ? -0.335 7.864 -4.062 1.00 86.81 479 ALA A N 1
ATOM 3672 C CA . ALA A 1 479 ? 0.573 6.828 -3.565 1.00 86.81 479 ALA A CA 1
ATOM 3673 C C . ALA A 1 479 ? -0.185 5.615 -2.992 1.00 86.81 479 ALA A C 1
ATOM 3675 O O . ALA A 1 479 ? 0.144 4.472 -3.318 1.00 86.81 479 ALA A O 1
ATOM 3676 N N . LYS A 1 480 ? -1.240 5.854 -2.197 1.00 88.06 480 LYS A N 1
ATOM 3677 C CA . LYS A 1 480 ? -2.080 4.780 -1.634 1.00 88.06 480 LYS A CA 1
ATOM 3678 C C . LYS A 1 480 ? -2.809 4.013 -2.739 1.00 88.06 480 LYS A C 1
ATOM 3680 O O . LYS A 1 480 ? -2.660 2.797 -2.868 1.00 88.06 480 LYS A O 1
ATOM 3685 N N . VAL A 1 481 ? -3.494 4.731 -3.626 1.00 91.69 481 VAL A N 1
ATOM 3686 C CA . VAL A 1 481 ? -4.238 4.132 -4.744 1.00 91.69 481 VAL A CA 1
ATOM 3687 C C . VAL A 1 481 ? -3.316 3.347 -5.690 1.00 91.69 481 VAL A C 1
ATOM 3689 O O . VAL A 1 481 ? -3.690 2.274 -6.171 1.00 91.69 481 VAL A O 1
ATOM 3692 N N . MET A 1 482 ? -2.077 3.804 -5.896 1.00 90.50 482 MET A N 1
ATOM 3693 C CA . MET A 1 482 ? -1.071 3.075 -6.671 1.00 90.50 482 MET A CA 1
ATOM 3694 C C . MET A 1 482 ? -0.542 1.822 -5.961 1.00 90.50 482 MET A C 1
ATOM 3696 O O . MET A 1 482 ? -0.306 0.821 -6.635 1.00 90.50 482 MET A O 1
ATOM 3700 N N . GLN A 1 483 ? -0.440 1.796 -4.626 1.00 87.50 483 GLN A N 1
ATOM 3701 C CA . GLN A 1 483 ? -0.206 0.554 -3.871 1.00 87.50 483 GLN A CA 1
ATOM 3702 C C . GLN A 1 483 ? -1.347 -0.455 -4.101 1.00 87.50 483 GLN A C 1
ATOM 3704 O O . GLN A 1 483 ? -1.088 -1.629 -4.369 1.00 87.50 483 GLN A O 1
ATOM 3709 N N . SER A 1 484 ? -2.601 0.003 -4.102 1.00 91.25 484 SER A N 1
ATOM 3710 C CA . SER A 1 484 ? -3.748 -0.851 -4.440 1.00 91.25 484 SER A CA 1
ATOM 3711 C C . SER A 1 484 ? -3.715 -1.348 -5.893 1.00 91.25 484 SER A C 1
ATOM 3713 O O . SER A 1 484 ? -4.080 -2.494 -6.148 1.00 91.25 484 SER A O 1
ATOM 3715 N N . LEU A 1 485 ? -3.187 -0.568 -6.848 1.00 91.56 485 LEU A N 1
ATOM 3716 C CA . LEU A 1 485 ? -2.902 -1.070 -8.200 1.00 91.56 485 LEU A CA 1
ATOM 3717 C C . LEU A 1 485 ? -1.758 -2.103 -8.212 1.00 91.56 485 LEU A C 1
ATOM 3719 O O . LEU A 1 485 ? -1.880 -3.116 -8.902 1.00 91.56 485 LEU A O 1
ATOM 3723 N N . LYS A 1 486 ? -0.688 -1.922 -7.418 1.00 87.56 486 LYS A N 1
ATOM 3724 C CA . LYS A 1 486 ? 0.359 -2.950 -7.239 1.00 87.56 486 LYS A CA 1
ATOM 3725 C C . LYS A 1 486 ? -0.260 -4.269 -6.736 1.00 87.56 486 LYS A C 1
ATOM 3727 O O . LYS A 1 486 ? 0.083 -5.321 -7.267 1.00 87.56 486 LYS A O 1
ATOM 3732 N N . PHE A 1 487 ? -1.211 -4.225 -5.796 1.00 88.00 487 PHE A N 1
ATOM 3733 C CA . PHE A 1 487 ? -1.971 -5.400 -5.333 1.00 88.00 487 PHE A CA 1
ATOM 3734 C C . PHE A 1 487 ? -2.905 -5.985 -6.411 1.00 88.00 487 PHE A C 1
ATOM 3736 O O . PHE A 1 487 ? -2.928 -7.200 -6.611 1.00 88.00 487 PHE A O 1
ATOM 3743 N N . ALA A 1 488 ? -3.625 -5.152 -7.166 1.00 90.31 488 ALA A N 1
ATOM 3744 C CA . ALA A 1 488 ? -4.496 -5.594 -8.260 1.00 90.31 488 ALA A CA 1
ATOM 3745 C C . ALA A 1 488 ? -3.740 -6.259 -9.431 1.00 90.31 488 ALA A C 1
ATOM 3747 O O . ALA A 1 488 ? -4.335 -7.047 -10.168 1.00 90.31 488 ALA A O 1
ATOM 3748 N N . LEU A 1 489 ? -2.438 -5.984 -9.576 1.00 86.62 489 LEU A N 1
ATOM 3749 C CA . LEU A 1 489 ? -1.533 -6.611 -10.550 1.00 86.62 489 LEU A CA 1
ATOM 3750 C C . LEU A 1 489 ? -0.830 -7.883 -10.027 1.00 86.62 489 LEU A C 1
ATOM 3752 O O . LEU A 1 489 ? -0.196 -8.588 -10.817 1.00 86.62 489 LEU A O 1
ATOM 3756 N N . GLN A 1 490 ? -0.942 -8.209 -8.730 1.00 84.62 490 GLN A N 1
ATOM 3757 C CA . GLN A 1 490 ? -0.462 -9.490 -8.192 1.00 84.62 490 GLN A CA 1
ATOM 3758 C C . GLN A 1 490 ? -1.378 -10.643 -8.650 1.00 84.62 490 GLN A C 1
ATOM 3760 O O . GLN A 1 490 ? -2.610 -10.475 -8.640 1.00 84.62 490 GLN A O 1
ATOM 3765 N N . PRO A 1 491 ? -0.821 -11.824 -8.997 1.00 79.75 491 PRO A N 1
ATOM 3766 C CA . PRO A 1 491 ? -1.608 -13.018 -9.299 1.00 79.75 491 PRO A CA 1
ATOM 3767 C C . PRO A 1 491 ? -2.591 -13.366 -8.174 1.00 79.75 491 PRO A C 1
ATOM 3769 O O . PRO A 1 491 ? -2.319 -13.142 -6.996 1.00 79.75 491 PRO A O 1
ATOM 3772 N N . VAL A 1 492 ? -3.748 -13.926 -8.530 1.00 82.44 492 VAL A N 1
ATOM 3773 C CA . VAL A 1 492 ? -4.753 -14.336 -7.539 1.00 82.44 492 VAL A CA 1
ATOM 3774 C C . VAL A 1 492 ? -4.272 -15.588 -6.806 1.00 82.44 492 VAL A C 1
ATOM 3776 O O . VAL A 1 492 ? -4.072 -16.634 -7.426 1.00 82.44 492 VAL A O 1
ATOM 3779 N N . VAL A 1 493 ? -4.126 -15.478 -5.486 1.00 85.69 493 VAL A N 1
ATOM 3780 C CA . VAL A 1 493 ? -3.875 -16.614 -4.593 1.00 85.69 493 VAL A CA 1
ATOM 3781 C C . VAL A 1 493 ? -5.132 -17.484 -4.496 1.00 85.69 493 VAL A C 1
ATOM 3783 O O . VAL A 1 493 ? -6.238 -16.971 -4.325 1.00 85.69 493 VAL A O 1
ATOM 3786 N N . LYS A 1 494 ? -4.961 -18.803 -4.604 1.00 86.88 494 LYS A N 1
ATOM 3787 C CA . LYS A 1 494 ? -6.018 -19.823 -4.523 1.00 86.88 494 LYS A CA 1
ATOM 3788 C C . LYS A 1 494 ? -5.739 -20.785 -3.360 1.00 86.88 494 LYS A C 1
ATOM 3790 O O . LYS A 1 494 ? -4.661 -20.757 -2.769 1.00 86.88 494 LYS A O 1
ATOM 3795 N N . ASP A 1 495 ? -6.709 -21.644 -3.052 1.00 89.31 495 ASP A N 1
ATOM 3796 C CA . ASP A 1 495 ? -6.556 -22.829 -2.184 1.00 89.31 495 ASP A CA 1
ATOM 3797 C C . ASP A 1 495 ? -5.978 -22.557 -0.777 1.00 89.31 495 ASP A C 1
ATOM 3799 O O . ASP A 1 495 ? -5.319 -23.409 -0.175 1.00 89.31 495 ASP A O 1
ATOM 3803 N N . ILE A 1 496 ? -6.227 -21.355 -0.245 1.00 91.31 496 ILE A N 1
ATOM 3804 C CA . ILE A 1 496 ? -5.701 -20.906 1.048 1.00 91.31 496 ILE A CA 1
ATOM 3805 C C . ILE A 1 496 ? -6.262 -21.787 2.169 1.00 91.31 496 ILE A C 1
ATOM 3807 O O . ILE A 1 496 ? -7.474 -21.922 2.337 1.00 91.31 496 ILE A O 1
ATOM 3811 N N . SER A 1 497 ? -5.370 -22.373 2.964 1.00 91.94 497 SER A N 1
ATOM 3812 C CA . SER A 1 497 ? -5.716 -23.240 4.090 1.00 91.94 497 SER A CA 1
ATOM 3813 C C . SER A 1 497 ? -4.722 -23.088 5.241 1.00 91.94 497 SER A C 1
ATOM 3815 O O . SER A 1 497 ? -3.515 -22.961 5.035 1.00 91.94 497 SER A O 1
ATOM 3817 N N . VAL A 1 498 ? -5.230 -23.112 6.475 1.00 91.62 498 VAL A N 1
ATOM 3818 C CA . VAL A 1 498 ? -4.424 -22.964 7.696 1.00 91.62 498 VAL A CA 1
ATOM 3819 C C . VAL A 1 498 ? -4.382 -24.295 8.441 1.00 91.62 498 VAL A C 1
ATOM 3821 O O . VAL A 1 498 ? -5.416 -24.797 8.882 1.00 91.62 498 VAL A O 1
ATOM 3824 N N . THR A 1 499 ? -3.188 -24.864 8.597 1.00 92.00 499 THR A N 1
ATOM 3825 C CA . THR A 1 499 ? -2.953 -26.114 9.330 1.00 92.00 499 THR A CA 1
ATOM 3826 C C . THR A 1 499 ? -2.169 -25.857 10.614 1.00 92.00 499 THR A C 1
ATOM 3828 O O . THR A 1 499 ? -1.210 -25.086 10.636 1.00 92.00 499 THR A O 1
ATOM 3831 N N . TRP A 1 500 ? -2.585 -26.515 11.696 1.00 92.06 500 TRP A N 1
ATOM 3832 C CA . TRP A 1 500 ? -2.041 -26.337 13.043 1.00 92.06 500 TRP A CA 1
ATOM 3833 C C . TRP A 1 500 ? -1.277 -27.590 13.472 1.00 92.06 500 TRP A C 1
ATOM 3835 O O . TRP A 1 500 ? -1.835 -28.686 13.427 1.00 92.06 500 TRP A O 1
ATOM 3845 N N . ASP A 1 501 ? -0.035 -27.423 13.922 1.00 90.62 501 ASP A N 1
ATOM 3846 C CA . ASP A 1 501 ? 0.743 -28.463 14.598 1.00 90.62 501 ASP A CA 1
ATOM 3847 C C . ASP A 1 501 ? 0.850 -28.105 16.085 1.00 90.62 501 ASP A C 1
ATOM 3849 O O . ASP A 1 501 ? 1.357 -27.037 16.444 1.00 90.62 501 ASP A O 1
ATOM 3853 N N . LEU A 1 502 ? 0.277 -28.956 16.940 1.00 89.00 502 LEU A N 1
ATOM 3854 C CA . LEU A 1 502 ? -0.003 -28.669 18.348 1.00 89.00 502 LEU A CA 1
ATOM 3855 C C . LEU A 1 502 ? 0.303 -29.888 19.243 1.00 89.00 502 LEU A C 1
ATOM 3857 O O . LEU A 1 502 ? 0.038 -31.030 18.849 1.00 89.00 502 LEU A O 1
ATOM 3861 N N . PRO A 1 503 ? 0.771 -29.679 20.490 1.00 85.75 503 PRO A N 1
ATOM 3862 C CA . PRO A 1 503 ? 1.003 -30.741 21.463 1.00 85.75 503 PRO A CA 1
ATOM 3863 C C . PRO A 1 503 ? -0.205 -31.663 21.673 1.00 85.75 503 PRO A C 1
ATOM 3865 O O . PRO A 1 503 ? -1.350 -31.225 21.790 1.00 85.75 503 PRO A O 1
ATOM 3868 N N . LYS A 1 504 ? 0.058 -32.971 21.793 1.00 80.38 504 LYS A N 1
ATOM 3869 C CA . LYS A 1 504 ? -0.977 -34.013 21.924 1.00 80.38 504 LYS A CA 1
ATOM 3870 C C . LYS A 1 504 ? -1.947 -33.721 23.076 1.00 80.38 504 LYS A C 1
ATOM 3872 O O . LYS A 1 504 ? -1.570 -33.774 24.245 1.00 80.38 504 LYS A O 1
ATOM 3877 N N . GLY A 1 505 ? -3.216 -33.493 22.736 1.00 81.25 505 GLY A N 1
ATOM 3878 C CA . GLY A 1 505 ? -4.271 -33.142 23.694 1.00 81.25 505 GLY A CA 1
ATOM 3879 C C . GLY A 1 505 ? -4.533 -31.638 23.837 1.00 81.25 505 GLY A C 1
ATOM 3880 O O . GLY A 1 505 ? -5.290 -31.259 24.731 1.00 81.25 505 GLY A O 1
ATOM 3881 N N . VAL A 1 506 ? -3.931 -30.814 22.974 1.00 87.25 506 VAL A N 1
ATOM 3882 C CA . VAL A 1 506 ? -4.337 -29.441 22.642 1.00 87.25 506 VAL A CA 1
ATOM 3883 C C . VAL A 1 506 ? -4.974 -29.442 21.246 1.00 87.25 506 VAL A C 1
ATOM 3885 O O . VAL A 1 506 ? -4.656 -30.282 20.406 1.00 87.25 506 VAL A O 1
ATOM 3888 N N . SER A 1 507 ? -5.900 -28.520 21.012 1.00 89.88 507 SER A N 1
ATOM 3889 C CA . SER A 1 507 ? -6.587 -28.296 19.740 1.00 89.88 507 SER A CA 1
ATOM 3890 C C . SER A 1 507 ? -6.911 -26.810 19.585 1.00 89.88 507 SER A C 1
ATOM 3892 O O . SER A 1 507 ? -7.157 -26.138 20.587 1.00 89.88 507 SER A O 1
ATOM 3894 N N . ALA A 1 508 ? -6.912 -26.305 18.352 1.00 91.81 508 ALA A N 1
ATOM 3895 C CA . ALA A 1 508 ? -7.327 -24.942 18.033 1.00 91.81 508 ALA A CA 1
ATOM 3896 C C . ALA A 1 508 ? -8.685 -24.960 17.318 1.00 91.81 508 ALA A C 1
ATOM 3898 O O . ALA A 1 508 ? -8.912 -25.772 16.421 1.00 91.81 508 ALA A O 1
ATOM 3899 N N . THR A 1 509 ? -9.588 -24.064 17.705 1.00 92.62 509 THR A N 1
ATOM 3900 C CA . THR A 1 509 ? -10.843 -23.782 16.995 1.00 92.62 509 THR A CA 1
ATOM 3901 C C . THR A 1 509 ? -10.758 -22.365 16.449 1.00 92.62 509 THR A C 1
ATOM 3903 O O . THR A 1 509 ? -10.705 -21.423 17.233 1.00 92.62 509 THR A O 1
ATOM 3906 N N . VAL A 1 510 ? -10.699 -22.207 15.126 1.00 92.44 510 VAL A N 1
ATOM 3907 C CA . VAL A 1 510 ? -10.654 -20.881 14.488 1.00 92.44 510 VAL A CA 1
ATOM 3908 C C . VAL A 1 510 ? -11.977 -20.148 14.747 1.00 92.44 510 VAL A C 1
ATOM 3910 O O . VAL A 1 510 ? -13.045 -20.750 14.656 1.00 92.44 510 VAL A O 1
ATOM 3913 N N . LEU A 1 511 ? -11.883 -18.871 15.118 1.00 91.75 511 LEU A N 1
ATOM 3914 C CA . LEU A 1 511 ? -12.999 -17.996 15.503 1.00 91.75 511 LEU A CA 1
ATOM 3915 C C . LEU A 1 511 ? -13.276 -16.909 14.455 1.00 91.75 511 LEU A C 1
ATOM 3917 O O . LEU A 1 511 ? -14.404 -16.443 14.337 1.00 91.75 511 LEU A O 1
ATOM 3921 N N . SER A 1 512 ? -12.244 -16.504 13.713 1.00 89.12 512 SER A N 1
ATOM 3922 C CA . SER A 1 512 ? -12.340 -15.559 12.600 1.00 89.12 512 SER A CA 1
ATOM 3923 C C . SER A 1 512 ? -12.786 -16.246 11.301 1.00 89.12 512 SER A C 1
ATOM 3925 O O . SER A 1 512 ? -12.529 -17.442 11.130 1.00 89.12 512 SER A O 1
ATOM 3927 N N . PRO A 1 513 ? -13.356 -15.507 10.331 1.00 84.88 513 PRO A N 1
ATOM 3928 C CA . PRO A 1 513 ? -13.576 -16.017 8.979 1.00 84.88 513 PRO A CA 1
ATOM 3929 C C . PRO A 1 513 ? -12.292 -16.592 8.338 1.00 84.88 513 PRO A C 1
ATOM 3931 O O . PRO A 1 513 ? -11.186 -16.154 8.676 1.00 84.88 513 PRO A O 1
ATOM 3934 N N . PRO A 1 514 ? -12.397 -17.552 7.397 1.00 84.75 514 PRO A N 1
ATOM 3935 C CA . PRO A 1 514 ? -11.243 -18.062 6.658 1.00 84.75 514 PRO A CA 1
ATOM 3936 C C . PRO A 1 514 ? -10.522 -16.962 5.866 1.00 84.75 514 PRO A C 1
ATOM 3938 O O . PRO A 1 514 ? -11.161 -16.080 5.295 1.00 84.75 514 PRO A O 1
ATOM 3941 N N . ILE A 1 515 ? -9.193 -17.053 5.760 1.00 86.81 515 ILE A N 1
ATOM 3942 C CA . ILE A 1 515 ? -8.390 -16.135 4.937 1.00 86.81 515 ILE A CA 1
ATOM 3943 C C . ILE A 1 515 ? -8.721 -16.389 3.456 1.00 86.81 515 ILE A C 1
ATOM 3945 O O . ILE A 1 515 ? -8.288 -17.382 2.876 1.00 86.81 515 ILE A O 1
ATOM 3949 N N . THR A 1 516 ? -9.513 -15.506 2.843 1.00 83.81 516 THR A N 1
ATOM 3950 C CA . THR A 1 516 ? -9.973 -15.632 1.443 1.00 83.81 516 THR A CA 1
ATOM 3951 C C . THR A 1 516 ? -9.005 -15.050 0.416 1.00 83.81 516 THR A C 1
ATOM 3953 O O . THR A 1 516 ? -9.126 -15.350 -0.771 1.00 83.81 516 THR A O 1
ATOM 3956 N N . THR A 1 517 ? -8.090 -14.186 0.862 1.00 85.94 517 THR A N 1
ATOM 3957 C CA . THR A 1 517 ? -7.232 -13.347 0.018 1.00 85.94 517 THR A CA 1
ATOM 3958 C C . THR A 1 517 ? -5.906 -13.107 0.731 1.00 85.94 517 THR A C 1
ATOM 3960 O O . THR A 1 517 ? -5.892 -12.917 1.944 1.00 85.94 517 THR A O 1
ATOM 3963 N N . ILE A 1 518 ? -4.801 -13.097 -0.015 1.00 87.62 518 ILE A N 1
ATOM 3964 C CA . ILE A 1 518 ? -3.460 -12.756 0.475 1.00 87.62 518 ILE A CA 1
ATOM 3965 C C . ILE A 1 518 ? -2.798 -11.846 -0.567 1.00 87.62 518 ILE A C 1
ATOM 3967 O O . ILE A 1 518 ? -2.858 -12.141 -1.760 1.00 87.62 518 ILE A O 1
ATOM 3971 N N . PHE A 1 519 ? -2.140 -10.782 -0.106 1.00 86.31 519 PHE A N 1
ATOM 3972 C CA . PHE A 1 519 ? -1.284 -9.903 -0.906 1.00 86.31 519 PHE A CA 1
ATOM 3973 C C . PHE A 1 519 ? 0.091 -9.797 -0.239 1.00 86.31 519 PHE A C 1
ATOM 3975 O O . PHE A 1 519 ? 0.170 -9.727 0.989 1.00 86.31 519 PHE A O 1
ATOM 3982 N N . GLN A 1 520 ? 1.174 -9.761 -1.020 1.00 82.25 520 GLN A N 1
ATOM 3983 C CA . GLN A 1 520 ? 2.518 -9.657 -0.444 1.00 82.25 520 GLN A CA 1
ATOM 3984 C C . GLN A 1 520 ? 2.693 -8.335 0.314 1.00 82.25 520 GLN A C 1
ATOM 3986 O O . GLN A 1 520 ? 2.386 -7.267 -0.216 1.00 82.25 520 GLN A O 1
ATOM 3991 N N . GLY A 1 521 ? 3.208 -8.421 1.543 1.00 75.38 521 GLY A N 1
ATOM 3992 C CA . GLY A 1 521 ? 3.405 -7.284 2.451 1.00 75.38 521 GLY A CA 1
ATOM 3993 C C . GLY A 1 521 ? 2.175 -6.917 3.293 1.00 75.38 521 GLY A C 1
ATOM 3994 O O . GLY A 1 521 ? 2.323 -6.252 4.316 1.00 75.38 521 GLY A O 1
ATOM 3995 N N . GLN A 1 522 ? 0.972 -7.388 2.940 1.00 80.81 522 GLN A N 1
ATOM 3996 C CA . GLN A 1 522 ? -0.223 -7.156 3.753 1.00 80.81 522 GLN A CA 1
ATOM 3997 C C . GLN A 1 522 ? -0.307 -8.158 4.917 1.00 80.81 522 GLN A C 1
ATOM 3999 O O . GLN A 1 522 ? -0.216 -9.373 4.723 1.00 80.81 522 GLN A O 1
ATOM 4004 N N . ARG A 1 523 ? -0.563 -7.650 6.131 1.00 85.88 523 ARG A N 1
ATOM 4005 C CA . ARG A 1 523 ? -0.882 -8.482 7.300 1.00 85.88 523 ARG A CA 1
ATOM 4006 C C . ARG A 1 523 ? -2.209 -9.212 7.084 1.00 85.88 523 ARG A C 1
ATOM 4008 O O . ARG A 1 523 ? -3.233 -8.582 6.831 1.00 85.88 523 ARG A O 1
ATOM 4015 N N . SER A 1 524 ? -2.203 -10.529 7.251 1.00 86.06 524 SER A N 1
ATOM 4016 C CA . SER A 1 524 ? -3.404 -11.349 7.437 1.00 86.06 524 SER A CA 1
ATOM 4017 C C . SER A 1 524 ? -3.548 -11.671 8.924 1.00 86.06 524 SER A C 1
ATOM 4019 O O . SER A 1 524 ? -2.564 -12.067 9.549 1.00 86.06 524 SER A O 1
ATOM 4021 N N . LEU A 1 525 ? -4.742 -11.506 9.499 1.00 87.06 525 LEU A N 1
ATOM 4022 C CA . LEU A 1 525 ? -5.001 -11.822 10.908 1.00 87.06 525 LEU A CA 1
ATOM 4023 C C . LEU A 1 525 ? -5.857 -13.089 11.052 1.00 87.06 525 LEU A C 1
ATOM 4025 O O . LEU A 1 525 ? -6.678 -13.392 10.186 1.00 87.06 525 LEU A O 1
ATOM 4029 N N . LEU A 1 526 ? -5.663 -13.830 12.144 1.00 91.00 526 LEU A N 1
ATOM 4030 C CA . LEU A 1 526 ? -6.470 -15.000 12.493 1.00 91.00 526 LEU A CA 1
ATOM 4031 C C . LEU A 1 526 ? -6.685 -15.079 14.011 1.00 91.00 526 LEU A C 1
ATOM 4033 O O . LEU A 1 526 ? -5.728 -14.937 14.772 1.00 91.00 526 LEU A O 1
ATOM 4037 N N . TYR A 1 527 ? -7.908 -15.388 14.444 1.00 92.88 527 TYR A N 1
ATOM 4038 C CA . TYR A 1 527 ? -8.239 -15.667 15.846 1.00 92.88 527 TYR A CA 1
ATOM 4039 C C . TYR A 1 527 ? -8.576 -17.146 16.045 1.00 92.88 527 TYR A C 1
ATOM 4041 O O . TYR A 1 527 ? -9.312 -17.723 15.242 1.00 92.88 527 TYR A O 1
ATOM 4049 N N . ALA A 1 528 ? -8.096 -17.763 17.129 1.00 93.38 528 ALA A N 1
ATOM 4050 C CA . ALA A 1 528 ? -8.468 -19.132 17.491 1.00 93.38 528 ALA A CA 1
ATOM 4051 C C . ALA A 1 528 ? -8.528 -19.374 19.008 1.00 93.38 528 ALA A C 1
ATOM 4053 O O . ALA A 1 528 ? -7.675 -18.913 19.760 1.00 93.38 528 ALA A O 1
ATOM 4054 N N . GLN A 1 529 ? -9.506 -20.164 19.447 1.00 93.19 529 GLN A N 1
ATOM 4055 C CA . GLN A 1 529 ? -9.629 -20.667 20.815 1.00 93.19 529 GLN A CA 1
ATOM 4056 C C . GLN A 1 529 ? -8.763 -21.920 21.000 1.00 93.19 529 GLN A C 1
ATOM 4058 O O . GLN A 1 529 ? -8.835 -22.849 20.192 1.00 93.19 529 GLN A O 1
ATOM 4063 N N . LEU A 1 530 ? -7.976 -21.975 22.073 1.00 90.44 530 LEU A N 1
ATOM 4064 C CA . LEU A 1 530 ? -7.067 -23.072 22.398 1.00 90.44 530 LEU A CA 1
ATOM 4065 C C . LEU A 1 530 ? -7.664 -23.962 23.493 1.00 90.44 530 LEU A C 1
ATOM 4067 O O . LEU A 1 530 ? -7.839 -23.553 24.637 1.00 90.44 530 LEU A O 1
ATOM 4071 N N . ARG A 1 531 ? -7.948 -25.220 23.151 1.00 87.31 531 ARG A N 1
ATOM 4072 C CA . ARG A 1 531 ? -8.653 -26.178 24.014 1.00 87.31 531 ARG A CA 1
ATOM 4073 C C . ARG A 1 531 ? -7.780 -27.389 24.307 1.00 87.31 531 ARG A C 1
ATOM 4075 O O . ARG A 1 531 ? -7.403 -28.112 23.382 1.00 87.31 531 ARG A O 1
ATOM 4082 N N . GLY A 1 532 ? -7.480 -27.663 25.579 1.00 75.94 532 GLY A N 1
ATOM 4083 C CA . GLY A 1 532 ? -6.718 -28.861 25.939 1.00 75.94 532 GLY A CA 1
ATOM 4084 C C . GLY A 1 532 ? -6.299 -28.987 27.402 1.00 75.94 532 GLY A C 1
ATOM 4085 O O . GLY A 1 532 ? -5.875 -28.024 28.033 1.00 75.94 532 GLY A O 1
ATOM 4086 N N . LYS A 1 533 ? -6.311 -30.219 27.935 1.00 61.50 533 LYS A N 1
ATOM 4087 C CA . LYS A 1 533 ? -5.897 -30.512 29.328 1.00 61.50 533 LYS A CA 1
ATOM 4088 C C . LYS A 1 533 ? -4.409 -30.248 29.601 1.00 61.50 533 LYS A C 1
ATOM 4090 O O . LYS A 1 533 ? -4.013 -30.192 30.763 1.00 61.50 533 LYS A O 1
ATOM 4095 N N . ALA A 1 534 ? -3.588 -30.111 28.559 1.00 55.75 534 ALA A N 1
ATOM 4096 C CA . ALA A 1 534 ? -2.173 -29.777 28.693 1.00 55.75 534 ALA A CA 1
ATOM 4097 C C . ALA A 1 534 ? -1.947 -28.312 29.114 1.00 55.75 534 ALA A C 1
ATOM 4099 O O . ALA A 1 534 ? -1.030 -28.061 29.889 1.00 55.75 534 ALA A O 1
ATOM 4100 N N . LEU A 1 535 ? -2.823 -27.382 28.703 1.00 59.03 535 LEU A N 1
ATOM 4101 C CA . LEU A 1 535 ? -2.725 -25.941 29.004 1.00 59.03 535 LEU A CA 1
ATOM 4102 C C . LEU A 1 535 ? -2.768 -25.641 30.517 1.00 59.03 535 LEU A C 1
ATOM 4104 O O . LEU A 1 535 ? -2.207 -24.658 30.985 1.00 59.03 535 LEU A O 1
ATOM 4108 N N . VAL A 1 536 ? -3.385 -26.530 31.303 1.00 50.56 536 VAL A N 1
ATOM 4109 C CA . VAL A 1 536 ? -3.503 -26.420 32.769 1.00 50.56 536 VAL A CA 1
ATOM 4110 C C . VAL A 1 536 ? -2.184 -26.762 33.491 1.00 50.56 536 VAL A C 1
ATOM 4112 O O . VAL A 1 536 ? -2.030 -26.498 34.685 1.00 50.56 536 VAL A O 1
ATOM 4115 N N . ARG A 1 537 ? -1.195 -27.350 32.801 1.00 48.19 537 ARG A N 1
ATOM 4116 C CA . ARG A 1 537 ? 0.127 -27.653 33.370 1.00 48.19 537 ARG A CA 1
ATOM 4117 C C . ARG A 1 537 ? 1.154 -26.630 32.900 1.00 48.19 537 ARG A C 1
ATOM 4119 O O . ARG A 1 537 ? 1.465 -26.562 31.719 1.00 48.19 537 ARG A O 1
ATOM 4126 N N . LYS A 1 538 ? 1.760 -25.920 33.859 1.00 48.38 538 LYS A N 1
ATOM 4127 C CA . LYS A 1 538 ? 2.908 -25.011 33.663 1.00 48.38 538 LYS A CA 1
ATOM 4128 C C . LYS A 1 538 ? 4.205 -25.780 33.353 1.00 48.38 538 LYS A C 1
ATOM 4130 O O . LYS A 1 538 ? 5.172 -25.725 34.107 1.00 48.38 538 LYS A O 1
ATOM 4135 N N . SER A 1 539 ? 4.193 -26.543 32.267 1.00 43.78 539 SER A N 1
ATOM 4136 C CA . SER A 1 539 ? 5.353 -27.177 31.639 1.00 43.78 539 SER A CA 1
ATOM 4137 C C . SER A 1 539 ? 5.658 -26.451 30.334 1.00 43.78 539 SER A C 1
ATOM 4139 O O . SER A 1 539 ? 4.731 -26.158 29.586 1.00 43.78 539 SER A O 1
ATOM 4141 N N . SER A 1 540 ? 6.935 -26.197 30.053 1.00 50.38 540 SER A N 1
ATOM 4142 C CA . SER A 1 540 ? 7.407 -25.547 28.826 1.00 50.38 540 SER A CA 1
ATOM 4143 C C . SER A 1 540 ? 6.991 -26.334 27.574 1.00 50.38 540 SER A 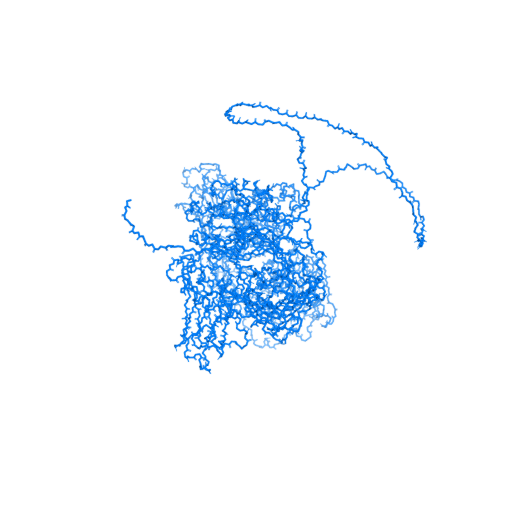C 1
ATOM 4145 O O . SER A 1 540 ? 7.607 -27.347 27.245 1.00 50.38 540 SER A O 1
ATOM 4147 N N . LEU A 1 541 ? 5.933 -25.870 26.904 1.00 55.12 541 LEU A N 1
ATOM 4148 C CA . LEU A 1 541 ? 5.398 -26.407 25.650 1.00 55.12 541 LEU A CA 1
ATOM 4149 C C . LEU A 1 541 ? 5.663 -25.391 24.530 1.00 55.12 541 LEU A C 1
ATOM 4151 O O . LEU A 1 541 ? 4.755 -24.709 24.067 1.00 55.12 541 LEU A O 1
ATOM 4155 N N . THR A 1 542 ? 6.933 -25.283 24.143 1.00 57.34 542 THR A N 1
ATOM 4156 C CA . THR A 1 542 ? 7.465 -24.287 23.195 1.00 57.34 542 THR A CA 1
ATOM 4157 C C . THR A 1 542 ? 7.159 -24.582 21.726 1.00 57.34 542 THR A C 1
ATOM 4159 O O . THR A 1 542 ? 7.300 -23.706 20.879 1.00 57.34 542 THR A O 1
ATOM 4162 N N . ASP A 1 543 ? 6.756 -25.814 21.420 1.00 67.38 543 ASP A N 1
ATOM 4163 C CA . ASP A 1 543 ? 6.800 -26.362 20.065 1.00 67.38 543 ASP A CA 1
ATOM 4164 C C . ASP A 1 543 ? 5.384 -26.417 19.465 1.00 67.38 543 ASP A C 1
ATOM 4166 O O . ASP A 1 543 ? 4.811 -27.491 19.275 1.00 67.38 543 ASP A O 1
ATOM 4170 N N . CYS A 1 544 ? 4.7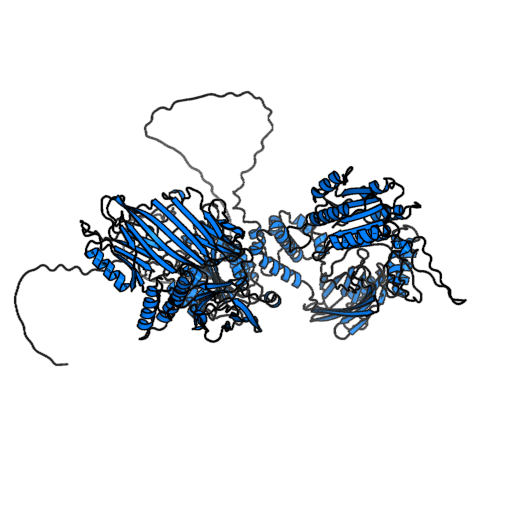98 -25.246 19.195 1.00 83.25 544 CYS A N 1
ATOM 4171 C CA . CYS A 1 544 ? 3.599 -25.120 18.358 1.00 83.25 544 CYS A CA 1
ATOM 4172 C C . CYS A 1 544 ? 3.943 -24.426 17.044 1.00 83.25 544 CYS A C 1
ATOM 4174 O O . CYS A 1 544 ? 4.787 -23.527 17.007 1.00 83.25 544 CYS A O 1
ATOM 4176 N N . SER A 1 545 ? 3.258 -24.794 15.960 1.00 88.50 545 SER A N 1
ATOM 4177 C CA . SER A 1 545 ? 3.361 -24.039 14.712 1.00 88.50 545 SER A CA 1
ATOM 4178 C C . SER A 1 545 ? 2.051 -23.956 13.940 1.00 88.50 545 SER A C 1
ATOM 4180 O O . SER A 1 545 ? 1.194 -24.836 14.015 1.00 88.50 545 SER A O 1
ATOM 4182 N N . VAL A 1 546 ? 1.914 -22.880 13.172 1.00 91.56 546 VAL A N 1
ATOM 4183 C CA . VAL A 1 546 ? 0.837 -22.688 12.202 1.00 91.56 546 VAL A CA 1
ATOM 4184 C C . VAL A 1 546 ? 1.458 -22.588 10.823 1.00 91.56 546 VAL A C 1
ATOM 4186 O O . VAL A 1 546 ? 2.432 -21.864 10.631 1.00 91.56 546 VAL A O 1
ATOM 4189 N N . THR A 1 547 ? 0.900 -23.318 9.863 1.00 91.06 547 THR A N 1
ATOM 4190 C CA . THR A 1 547 ? 1.299 -23.250 8.457 1.00 91.06 547 THR A CA 1
ATOM 4191 C C . THR A 1 547 ? 0.130 -22.753 7.620 1.00 91.06 547 THR A C 1
ATOM 4193 O O . THR A 1 547 ? -0.947 -23.346 7.635 1.00 91.06 547 THR A O 1
ATOM 4196 N N . VAL A 1 548 ? 0.348 -21.676 6.870 1.00 91.06 548 VAL A N 1
ATOM 4197 C CA . VAL A 1 548 ? -0.554 -21.228 5.805 1.00 91.06 548 VAL A CA 1
ATOM 4198 C C . VAL A 1 548 ? -0.084 -21.875 4.510 1.00 91.06 548 VAL A C 1
ATOM 4200 O O . VAL A 1 548 ? 1.036 -21.619 4.073 1.00 91.06 548 VAL A O 1
ATOM 4203 N N . ASN A 1 549 ? -0.923 -22.706 3.902 1.00 91.62 549 ASN A N 1
ATOM 4204 C CA . ASN A 1 549 ? -0.682 -23.335 2.605 1.00 91.62 549 ASN A CA 1
ATOM 4205 C C . ASN A 1 549 ? -1.573 -22.644 1.568 1.00 91.62 549 ASN A C 1
ATOM 4207 O O . ASN A 1 549 ? -2.722 -22.324 1.875 1.00 91.62 549 ASN A O 1
ATOM 4211 N N . TYR A 1 550 ? -1.056 -22.384 0.370 1.00 92.06 550 TYR A N 1
ATOM 4212 C CA . TYR A 1 550 ? -1.773 -21.645 -0.672 1.00 92.06 550 TYR A CA 1
ATOM 4213 C C . TYR A 1 550 ? -1.195 -21.933 -2.063 1.00 92.06 550 TYR A C 1
ATOM 4215 O O . TYR A 1 550 ? -0.029 -22.300 -2.194 1.00 92.06 550 TYR A O 1
ATOM 4223 N N . THR A 1 551 ? -1.992 -21.730 -3.109 1.00 89.75 551 THR A N 1
ATOM 4224 C CA . THR A 1 551 ? -1.561 -21.842 -4.509 1.00 89.75 551 THR A CA 1
ATOM 4225 C C . THR A 1 551 ? -1.360 -20.443 -5.093 1.00 89.75 551 THR A C 1
ATOM 4227 O O . THR A 1 551 ? -2.266 -19.612 -5.048 1.00 89.75 551 THR A O 1
ATOM 4230 N N . LEU A 1 552 ? -0.195 -20.174 -5.683 1.00 87.06 552 LEU A N 1
ATOM 4231 C CA . LEU A 1 552 ? 0.140 -18.920 -6.370 1.00 87.06 552 LEU A CA 1
ATOM 4232 C C . LEU A 1 552 ? 0.715 -19.261 -7.752 1.00 87.06 552 LEU A C 1
ATOM 4234 O O . LEU A 1 552 ? 1.581 -20.123 -7.856 1.00 87.06 552 LEU A O 1
ATOM 4238 N N . ALA A 1 553 ? 0.223 -18.609 -8.813 1.00 81.06 553 ALA A N 1
ATOM 4239 C CA . ALA A 1 553 ? 0.603 -18.917 -10.203 1.00 81.06 553 ALA A CA 1
ATOM 4240 C C . ALA A 1 553 ? 0.558 -20.434 -10.522 1.00 81.06 553 ALA A C 1
ATOM 4242 O O . ALA A 1 553 ? 1.463 -20.986 -11.143 1.00 81.06 553 ALA A O 1
ATOM 4243 N N . ASP A 1 554 ? -0.488 -21.107 -10.027 1.00 82.69 554 ASP A N 1
ATOM 4244 C CA . ASP A 1 554 ? -0.741 -22.553 -10.138 1.00 82.69 554 ASP A CA 1
ATOM 4245 C C . ASP A 1 554 ? 0.344 -23.478 -9.538 1.00 82.69 554 ASP A C 1
ATOM 4247 O O . ASP A 1 554 ? 0.344 -24.684 -9.777 1.00 82.69 554 ASP A O 1
ATOM 4251 N N . HIS A 1 555 ? 1.216 -22.933 -8.680 1.00 86.31 555 HIS A N 1
ATOM 4252 C CA . HIS A 1 555 ? 2.199 -23.670 -7.882 1.00 86.31 555 HIS A CA 1
ATOM 4253 C C . HIS A 1 555 ? 1.859 -23.601 -6.376 1.00 86.31 555 HIS A C 1
ATOM 4255 O O . HIS A 1 555 ? 1.429 -22.547 -5.898 1.00 86.31 555 HIS A O 1
ATOM 4261 N N . PRO A 1 556 ? 2.043 -24.689 -5.602 1.00 91.50 556 PRO A N 1
ATOM 4262 C CA . PRO A 1 556 ? 1.755 -24.706 -4.169 1.00 91.50 556 PRO A CA 1
ATOM 4263 C C . PRO A 1 556 ? 2.916 -24.145 -3.332 1.00 91.50 556 PRO A C 1
ATOM 4265 O O . PRO A 1 556 ? 4.074 -24.526 -3.506 1.00 91.50 556 PRO A O 1
ATOM 4268 N N . TYR A 1 557 ? 2.579 -23.307 -2.355 1.00 90.25 557 TYR A N 1
ATOM 4269 C CA . TYR A 1 557 ? 3.491 -22.686 -1.397 1.00 90.25 557 TYR A CA 1
ATOM 4270 C C . TYR A 1 557 ? 3.004 -22.886 0.041 1.00 90.25 557 TYR A C 1
ATOM 4272 O O . TYR A 1 557 ? 1.832 -23.180 0.294 1.00 90.25 557 TYR A O 1
ATOM 4280 N N . LYS A 1 558 ? 3.921 -22.727 1.001 1.00 89.44 558 LYS A N 1
ATOM 4281 C CA . LYS A 1 558 ? 3.614 -22.784 2.432 1.00 89.44 558 LYS A CA 1
ATOM 4282 C C . LYS A 1 558 ? 4.486 -21.825 3.239 1.00 89.44 558 LYS A C 1
ATOM 4284 O O . LYS A 1 558 ? 5.701 -21.811 3.064 1.00 89.44 558 LYS A O 1
ATOM 4289 N N . ASN A 1 559 ? 3.872 -21.102 4.170 1.00 87.25 559 ASN A N 1
ATOM 4290 C CA . ASN A 1 559 ? 4.551 -20.207 5.106 1.00 87.25 559 ASN A CA 1
ATOM 4291 C C . ASN A 1 559 ? 4.244 -20.682 6.536 1.00 87.25 559 ASN A C 1
ATOM 4293 O O . ASN A 1 559 ? 3.075 -20.836 6.890 1.00 87.25 559 ASN A O 1
ATOM 4297 N N . GLN A 1 560 ? 5.277 -20.957 7.339 1.00 87.44 560 GLN A N 1
ATOM 4298 C CA . GLN A 1 560 ? 5.156 -21.559 8.674 1.00 87.44 560 GLN A CA 1
ATOM 4299 C C . GLN A 1 560 ? 5.687 -20.611 9.756 1.00 87.44 560 GLN A C 1
ATOM 4301 O O . GLN A 1 560 ? 6.792 -20.091 9.635 1.00 87.44 560 GLN A O 1
ATOM 4306 N N . MET A 1 561 ? 4.915 -20.430 10.827 1.00 87.75 561 MET A N 1
ATOM 4307 C CA . MET A 1 561 ? 5.264 -19.632 12.007 1.00 87.75 561 MET A CA 1
ATOM 4308 C C . MET A 1 561 ? 5.250 -20.518 13.257 1.00 87.75 561 MET A C 1
ATOM 4310 O O . MET A 1 561 ? 4.336 -21.324 13.425 1.00 87.75 561 MET A O 1
ATOM 4314 N N . GLN A 1 562 ? 6.237 -20.356 14.141 1.00 87.25 562 GLN A N 1
ATOM 4315 C CA . GLN A 1 562 ? 6.276 -20.999 15.462 1.00 87.25 562 GLN A CA 1
ATOM 4316 C C . GLN A 1 562 ? 5.788 -20.039 16.553 1.00 87.25 562 GLN A C 1
ATOM 4318 O O . GLN A 1 562 ? 5.967 -18.829 16.426 1.00 87.25 562 GLN A O 1
ATOM 4323 N N . PHE A 1 563 ? 5.177 -20.566 17.617 1.00 86.44 563 PHE A N 1
ATOM 4324 C CA . PHE A 1 563 ? 4.710 -19.770 18.758 1.00 86.44 563 PHE A CA 1
ATOM 4325 C C . PHE A 1 563 ? 4.660 -20.582 20.063 1.00 86.44 563 PHE A C 1
ATOM 4327 O O . PHE A 1 563 ? 4.557 -21.807 20.041 1.00 86.44 563 PHE A O 1
ATOM 4334 N N . ASP A 1 564 ? 4.715 -19.886 21.200 1.00 82.06 564 ASP A N 1
ATOM 4335 C CA . ASP A 1 564 ? 4.571 -20.463 22.543 1.00 82.06 564 ASP A CA 1
ATOM 4336 C C . ASP A 1 564 ? 3.091 -20.448 22.981 1.00 82.06 564 ASP A C 1
ATOM 4338 O O . ASP A 1 564 ? 2.351 -19.521 22.654 1.00 82.06 564 ASP A O 1
ATOM 4342 N N . LEU A 1 565 ? 2.657 -21.459 23.741 1.00 80.69 565 LEU A N 1
ATOM 4343 C CA . LEU A 1 565 ? 1.329 -21.523 24.369 1.00 80.69 565 LEU A CA 1
ATOM 4344 C C . LEU A 1 565 ? 1.236 -20.735 25.684 1.00 80.69 565 LEU A C 1
ATOM 4346 O O . LEU A 1 565 ? 0.136 -20.587 26.216 1.00 80.69 565 LEU A O 1
ATOM 4350 N N . ASN A 1 566 ? 2.357 -20.274 26.247 1.00 78.19 566 ASN A N 1
ATOM 4351 C CA . ASN A 1 566 ? 2.359 -19.467 27.465 1.00 78.19 566 ASN A CA 1
ATOM 4352 C C . ASN A 1 566 ? 1.627 -18.126 27.232 1.00 78.19 566 ASN A C 1
ATOM 4354 O O . ASN A 1 566 ? 2.117 -17.299 26.461 1.00 78.19 566 ASN A O 1
ATOM 4358 N N . PRO A 1 567 ? 0.487 -17.861 27.902 1.00 72.25 567 PRO A N 1
ATOM 4359 C CA . PRO A 1 567 ? -0.258 -16.629 27.687 1.00 72.25 567 PRO A CA 1
ATOM 4360 C C . PRO A 1 567 ? 0.476 -15.408 28.249 1.00 72.25 567 PRO A C 1
ATOM 4362 O O . PRO A 1 567 ? 1.104 -15.462 29.314 1.00 72.25 567 PRO A O 1
ATOM 4365 N N . ALA A 1 568 ? 0.324 -14.276 27.565 1.00 67.38 568 ALA A N 1
ATOM 4366 C CA . ALA A 1 568 ? 0.741 -12.975 28.061 1.00 67.38 568 ALA A CA 1
ATOM 4367 C C . ALA A 1 568 ? 0.013 -12.632 29.375 1.00 67.38 568 ALA A C 1
ATOM 4369 O O . ALA A 1 568 ? -1.166 -12.940 29.563 1.00 67.38 568 ALA A O 1
ATOM 4370 N N . LYS A 1 569 ? 0.725 -11.982 30.302 1.00 60.50 569 LYS A N 1
ATOM 4371 C CA . LYS A 1 569 ? 0.154 -11.544 31.583 1.00 60.50 569 LYS A CA 1
ATOM 4372 C C . LYS A 1 569 ? -0.653 -10.262 31.391 1.00 60.50 569 LYS A C 1
ATOM 4374 O O . LYS A 1 569 ? -0.139 -9.311 30.815 1.00 60.50 569 LYS A O 1
ATOM 4379 N N . ASP A 1 570 ? -1.859 -10.247 31.951 1.00 61.78 570 ASP A N 1
ATOM 4380 C CA . ASP A 1 570 ? -2.737 -9.079 32.099 1.00 61.78 570 ASP A CA 1
ATOM 4381 C C . ASP A 1 570 ? -2.862 -8.188 30.844 1.00 61.78 570 ASP A C 1
ATOM 4383 O O . ASP A 1 570 ? -2.409 -7.041 30.737 1.00 61.78 570 ASP A O 1
ATOM 4387 N N . THR A 1 571 ? -3.486 -8.763 29.824 1.00 61.72 571 THR A N 1
ATOM 4388 C CA . THR A 1 571 ? -3.744 -8.084 28.555 1.00 61.72 571 THR A CA 1
ATOM 4389 C C . THR A 1 571 ? -4.999 -7.205 28.578 1.00 61.72 571 THR A C 1
ATOM 4391 O O . THR A 1 571 ? -5.085 -6.303 27.742 1.00 61.72 571 THR A O 1
ATOM 4394 N N . GLY A 1 572 ? -5.929 -7.421 29.518 1.00 74.25 572 GLY A N 1
ATOM 4395 C CA . GLY A 1 572 ? -7.242 -6.760 29.584 1.00 74.25 572 GLY A CA 1
ATOM 4396 C C . GLY A 1 572 ? -8.386 -7.474 28.841 1.00 74.25 572 GLY A C 1
ATOM 4397 O O . GLY A 1 572 ? -9.371 -6.821 28.505 1.00 74.25 572 GLY A O 1
ATOM 4398 N N . LEU A 1 573 ? -8.258 -8.781 28.551 1.00 86.62 573 LEU A N 1
ATOM 4399 C CA . LEU A 1 573 ? -9.196 -9.566 27.710 1.00 86.62 573 LEU A CA 1
ATOM 4400 C C . LEU A 1 573 ? -9.382 -8.980 26.294 1.00 86.62 573 LEU A C 1
ATOM 4402 O O . LEU A 1 573 ? -10.424 -9.115 25.650 1.00 86.62 573 LEU A O 1
ATOM 4406 N N . THR A 1 574 ? -8.349 -8.286 25.826 1.00 89.44 574 THR A N 1
ATOM 4407 C CA . THR A 1 574 ? -8.342 -7.465 24.618 1.00 89.44 574 THR A CA 1
ATOM 4408 C C . THR A 1 574 ? -8.420 -8.328 23.351 1.00 89.44 574 THR A C 1
ATOM 4410 O O . THR A 1 574 ? -9.200 -8.029 22.447 1.00 89.44 574 THR A O 1
ATOM 4413 N N . VAL A 1 575 ? -7.688 -9.448 23.308 1.00 90.19 575 VAL A N 1
ATOM 4414 C CA . VAL A 1 575 ? -7.757 -10.428 22.210 1.00 90.19 575 VAL A CA 1
ATOM 4415 C C . VAL A 1 575 ? -9.070 -11.217 22.251 1.00 90.19 575 VAL A C 1
ATOM 4417 O O . VAL A 1 575 ? -9.668 -11.430 21.199 1.00 90.19 575 VAL A O 1
ATOM 4420 N N . HIS A 1 576 ? -9.574 -11.595 23.432 1.00 92.38 576 HIS A N 1
ATOM 4421 C CA . HIS A 1 576 ? -10.876 -12.262 23.577 1.00 92.38 576 HIS A CA 1
ATOM 4422 C C . HIS A 1 576 ? -12.019 -11.389 23.046 1.00 92.38 576 HIS A C 1
ATOM 4424 O O . HIS A 1 576 ? -12.886 -11.894 22.335 1.00 92.38 576 HIS A O 1
ATOM 4430 N N . ARG A 1 577 ? -12.008 -10.080 23.335 1.00 93.56 577 ARG A N 1
ATOM 4431 C CA . ARG A 1 577 ? -13.014 -9.117 22.850 1.00 93.56 577 ARG A CA 1
ATOM 4432 C C . ARG A 1 577 ? -13.016 -8.998 21.319 1.00 93.56 577 ARG A C 1
ATOM 4434 O O . ARG A 1 577 ? -14.088 -9.040 20.716 1.00 93.56 577 ARG A O 1
ATOM 4441 N N . LEU A 1 578 ? -11.849 -8.922 20.672 1.00 93.00 578 LEU A N 1
ATOM 4442 C CA . LEU A 1 578 ? -11.768 -8.910 19.201 1.00 93.00 578 LEU A CA 1
ATOM 4443 C C . LEU A 1 578 ? -12.142 -10.261 18.577 1.00 93.00 578 LEU A C 1
ATOM 4445 O O . LEU A 1 578 ? -12.907 -10.301 17.616 1.00 93.00 578 LEU A O 1
ATOM 4449 N N . ALA A 1 579 ? -11.691 -11.374 19.155 1.00 93.25 579 ALA A N 1
ATOM 4450 C CA . ALA A 1 579 ? -12.062 -12.710 18.696 1.00 93.25 579 ALA A CA 1
ATOM 4451 C C . ALA A 1 579 ? -13.578 -12.964 18.817 1.00 93.25 579 ALA A C 1
ATOM 4453 O O . ALA A 1 579 ? -14.186 -13.530 17.907 1.00 93.25 579 ALA A O 1
ATOM 4454 N N . ALA A 1 580 ? -14.205 -12.484 19.898 1.00 94.19 580 ALA A N 1
ATOM 4455 C CA . ALA A 1 580 ? -15.654 -12.491 20.071 1.00 94.19 580 ALA A CA 1
ATOM 4456 C C . ALA A 1 580 ? -16.352 -11.621 19.017 1.00 94.19 580 ALA A C 1
ATOM 4458 O O . ALA A 1 580 ? -17.296 -12.089 18.391 1.00 94.19 580 ALA A O 1
ATOM 4459 N N . ARG A 1 581 ? -15.868 -10.396 18.755 1.00 93.00 581 ARG A N 1
ATOM 4460 C CA . ARG A 1 581 ? -16.414 -9.509 17.710 1.00 93.00 581 ARG A CA 1
ATOM 4461 C C . ARG A 1 581 ? -16.330 -10.139 16.318 1.00 93.00 581 ARG A C 1
ATOM 4463 O O . ARG A 1 581 ? -17.315 -10.106 15.587 1.00 93.00 581 ARG A O 1
ATOM 4470 N N . SER A 1 582 ? -15.198 -10.758 15.982 1.00 91.75 582 SER A N 1
ATOM 4471 C CA . SER A 1 582 ? -14.979 -11.466 14.713 1.00 91.75 582 SER A CA 1
ATOM 4472 C C . SER A 1 582 ? -15.976 -12.623 14.532 1.00 91.75 582 SER A C 1
ATOM 4474 O O . SER A 1 582 ? -16.645 -12.712 13.501 1.00 91.75 582 SER A O 1
ATOM 4476 N N . LEU A 1 583 ? -16.167 -13.443 15.574 1.00 92.88 583 LEU A N 1
ATOM 4477 C CA . LEU A 1 583 ? -17.130 -14.548 15.564 1.00 92.88 583 LEU A CA 1
ATOM 4478 C C . LEU A 1 583 ? -18.592 -14.063 15.534 1.00 92.88 583 LEU A C 1
ATOM 4480 O O . LEU A 1 583 ? -19.395 -14.611 14.782 1.00 92.88 583 LEU A O 1
ATOM 4484 N N . ILE A 1 584 ? -18.936 -13.020 16.299 1.00 92.50 584 ILE A N 1
ATOM 4485 C CA . ILE A 1 584 ? -20.257 -12.365 16.266 1.00 92.50 584 ILE A CA 1
ATOM 4486 C C . ILE A 1 584 ? -20.579 -11.914 14.838 1.00 92.50 584 ILE A C 1
ATOM 4488 O O . ILE A 1 584 ? -21.659 -12.220 14.342 1.00 92.50 584 ILE A O 1
ATOM 4492 N N . ARG A 1 585 ? -19.637 -11.265 14.138 1.00 88.19 585 ARG A N 1
ATOM 4493 C CA . ARG A 1 585 ? -19.846 -10.820 12.751 1.00 88.19 585 ARG A CA 1
ATOM 4494 C C . ARG A 1 585 ? -20.022 -11.966 11.755 1.00 88.19 585 ARG A C 1
ATOM 4496 O O . ARG A 1 585 ? -20.839 -11.814 10.851 1.00 88.19 585 ARG A O 1
ATOM 4503 N N . SER A 1 586 ? -19.323 -13.094 11.920 1.00 88.31 586 SER A N 1
ATOM 4504 C CA . SER A 1 586 ? -19.561 -14.292 11.091 1.00 88.31 586 SER A CA 1
ATOM 4505 C C . SER A 1 586 ? -20.987 -14.811 11.286 1.00 88.31 586 SER A C 1
ATOM 4507 O O . SER A 1 586 ? -21.745 -14.935 10.325 1.00 88.31 586 SER A O 1
ATOM 4509 N N . LEU A 1 587 ? -21.397 -15.004 12.545 1.00 89.31 587 LEU A N 1
ATOM 4510 C CA . LEU A 1 587 ? -22.721 -15.526 12.887 1.00 89.31 587 LEU A CA 1
ATOM 4511 C C . LEU A 1 587 ? -23.852 -14.584 12.441 1.00 89.31 587 LEU A C 1
ATOM 4513 O O . LEU A 1 587 ? -24.828 -15.049 11.865 1.00 89.31 587 LEU A O 1
ATOM 4517 N N . GLU A 1 588 ? -23.695 -13.267 12.606 1.00 87.56 588 GLU A N 1
ATOM 4518 C CA . GLU A 1 588 ? -24.643 -12.260 12.103 1.00 87.56 588 GLU A CA 1
ATOM 4519 C C . GLU A 1 588 ? -24.785 -12.260 10.568 1.00 87.56 588 GLU A C 1
ATOM 4521 O O . GLU A 1 588 ? -25.742 -11.678 10.052 1.00 87.56 588 GLU A O 1
ATOM 4526 N N . VAL A 1 589 ? -23.825 -12.807 9.813 1.00 81.69 589 VAL A N 1
ATOM 4527 C CA . VAL A 1 589 ? -23.915 -12.983 8.350 1.00 81.69 589 VAL A CA 1
ATOM 4528 C C . VAL A 1 589 ? -24.553 -14.333 8.013 1.00 81.69 589 VAL A C 1
ATOM 4530 O O . VAL A 1 589 ? -25.478 -14.370 7.203 1.00 81.69 589 VAL A O 1
ATOM 4533 N N . GLU A 1 590 ? -24.132 -15.411 8.680 1.00 82.31 590 GLU A N 1
ATOM 4534 C CA . GLU A 1 590 ? -24.711 -16.758 8.541 1.00 82.31 590 GLU A CA 1
ATOM 4535 C C . GLU A 1 590 ? -26.225 -16.772 8.838 1.00 82.31 590 GLU A C 1
ATOM 4537 O O . GLU A 1 590 ? -26.993 -17.380 8.092 1.00 82.31 590 GLU A O 1
ATOM 4542 N N . GLU A 1 591 ? -26.660 -16.043 9.869 1.00 82.19 591 GLU A N 1
ATOM 4543 C CA . GLU A 1 591 ? -28.062 -15.795 10.236 1.00 82.19 591 GLU A CA 1
ATOM 4544 C C . GLU A 1 591 ? -28.856 -15.187 9.064 1.00 82.19 591 GLU A C 1
ATOM 4546 O O . GLU A 1 591 ? -29.840 -15.755 8.586 1.00 82.19 591 GLU A O 1
ATOM 4551 N N . ARG A 1 592 ? -28.367 -14.065 8.511 1.00 76.00 592 ARG A N 1
ATOM 4552 C CA . ARG A 1 592 ? -29.028 -13.322 7.421 1.00 76.00 592 ARG A CA 1
ATOM 4553 C C . ARG A 1 592 ? -29.245 -14.148 6.152 1.00 76.00 592 ARG A C 1
ATOM 4555 O O . ARG A 1 592 ? -30.179 -13.847 5.397 1.00 76.00 592 ARG A O 1
ATOM 4562 N N . GLU A 1 593 ? -28.396 -15.145 5.912 1.00 70.12 593 GLU A N 1
ATOM 4563 C CA . GLU A 1 593 ? -28.477 -16.052 4.765 1.00 70.12 593 GLU A CA 1
ATOM 4564 C C . GLU A 1 593 ? -29.400 -17.263 5.031 1.00 70.12 593 GLU A C 1
ATOM 4566 O O . GLU A 1 593 ? -30.137 -17.668 4.130 1.00 70.12 593 GLU A O 1
ATOM 4571 N N . ASN A 1 594 ? -29.453 -17.793 6.261 1.00 67.31 594 ASN A N 1
ATOM 4572 C CA . ASN A 1 594 ? -30.164 -19.034 6.618 1.00 67.31 594 ASN A CA 1
ATOM 4573 C C . ASN A 1 594 ? -31.559 -18.818 7.245 1.00 67.31 594 ASN A C 1
ATOM 4575 O O . ASN A 1 594 ? -31.891 -19.402 8.280 1.00 67.31 594 ASN A O 1
ATOM 4579 N N . ARG A 1 595 ? -32.412 -18.023 6.586 1.00 58.34 595 ARG A N 1
ATOM 4580 C CA . ARG A 1 595 ? -33.786 -17.721 7.043 1.00 58.34 595 ARG A CA 1
ATOM 4581 C C . ARG A 1 595 ? -34.663 -18.981 7.151 1.00 58.34 595 ARG A C 1
ATOM 4583 O O . ARG A 1 595 ? -35.185 -19.468 6.146 1.00 58.34 595 ARG A O 1
ATOM 4590 N N . GLY A 1 596 ? -34.860 -19.479 8.370 1.00 61.03 596 GLY A N 1
ATOM 4591 C CA . GLY A 1 596 ? -35.602 -20.706 8.684 1.00 61.03 596 GLY A CA 1
ATOM 4592 C C . GLY A 1 596 ? -35.717 -20.935 10.196 1.00 61.03 596 GLY A C 1
ATOM 4593 O O . GLY A 1 596 ? -35.465 -20.029 10.978 1.00 61.03 596 GLY A O 1
ATOM 4594 N N . GLU A 1 597 ? -36.069 -22.143 10.646 1.00 53.22 597 GLU A N 1
ATOM 4595 C CA . GLU A 1 597 ? -36.193 -22.430 12.094 1.00 53.22 597 GLU A CA 1
ATOM 4596 C C . GLU A 1 597 ? -34.854 -22.335 12.859 1.00 53.22 597 GLU A C 1
ATOM 4598 O O . GLU A 1 597 ? -34.854 -22.144 14.070 1.00 53.22 597 GLU A O 1
ATOM 4603 N N . SER A 1 598 ? -33.714 -22.395 12.160 1.00 60.69 598 SER A N 1
ATOM 4604 C CA . SER A 1 598 ? -32.365 -22.192 12.715 1.00 60.69 598 SER A CA 1
ATOM 4605 C C . SER A 1 598 ? -32.013 -20.734 13.044 1.00 60.69 598 SER A C 1
ATOM 4607 O O . SER A 1 598 ? -31.005 -20.494 13.705 1.00 60.69 598 SER A O 1
ATOM 4609 N N . ASP A 1 599 ? -32.807 -19.772 12.569 1.00 70.19 599 ASP A N 1
ATOM 4610 C CA . ASP A 1 599 ? -32.543 -18.327 12.645 1.00 70.19 599 ASP A CA 1
ATOM 4611 C C . ASP A 1 599 ? -32.531 -17.835 14.111 1.00 70.19 599 ASP A C 1
ATOM 4613 O O . ASP A 1 599 ? -31.562 -17.236 14.578 1.00 70.19 599 ASP A O 1
ATOM 4617 N N . GLU A 1 600 ? -33.539 -18.221 14.907 1.00 76.56 600 GLU A N 1
ATOM 4618 C CA . GLU A 1 600 ? -33.600 -17.887 16.343 1.00 76.56 600 GLU A CA 1
ATOM 4619 C C . GLU A 1 600 ? -32.521 -18.603 17.179 1.00 76.56 600 GLU A C 1
ATOM 4621 O O . GLU A 1 600 ? -32.019 -18.022 18.140 1.00 76.56 600 GLU A O 1
ATOM 4626 N N . ASP A 1 601 ? -32.095 -19.820 16.812 1.00 83.25 601 ASP A N 1
ATOM 4627 C CA . ASP A 1 601 ? -30.973 -20.504 17.482 1.00 83.25 601 ASP A CA 1
ATOM 4628 C C . ASP A 1 601 ? -29.631 -19.794 17.202 1.00 83.25 601 ASP A C 1
ATOM 4630 O O . ASP A 1 601 ? -28.797 -19.656 18.104 1.00 83.25 601 ASP A O 1
ATOM 4634 N N . MET A 1 602 ? -29.424 -19.289 15.977 1.00 85.19 602 MET A N 1
ATOM 4635 C CA . MET A 1 602 ? -28.252 -18.475 15.626 1.00 85.19 602 MET A CA 1
ATOM 4636 C C . MET A 1 602 ? -28.269 -17.126 16.351 1.00 85.19 602 MET A C 1
ATOM 4638 O O . MET A 1 602 ? -27.299 -16.797 17.037 1.00 85.19 602 MET A O 1
ATOM 4642 N N . LYS A 1 603 ? -29.385 -16.391 16.294 1.00 88.81 603 LYS A N 1
ATOM 4643 C CA . LYS A 1 603 ? -29.580 -15.130 17.024 1.00 88.81 603 LYS A CA 1
ATOM 4644 C C . LYS A 1 603 ? -29.370 -15.305 18.531 1.00 88.81 603 LYS A C 1
ATOM 4646 O O . LYS A 1 603 ? -28.648 -14.522 19.148 1.00 88.81 603 LYS A O 1
ATOM 4651 N N . LYS A 1 604 ? -29.925 -16.361 19.137 1.00 90.56 604 LYS A N 1
ATOM 4652 C CA . LYS A 1 604 ? -29.728 -16.682 20.561 1.00 90.56 604 LYS A CA 1
ATOM 4653 C C . LYS A 1 604 ? -28.255 -16.929 20.889 1.00 90.56 604 LYS A C 1
ATOM 4655 O O . LYS A 1 604 ? -27.763 -16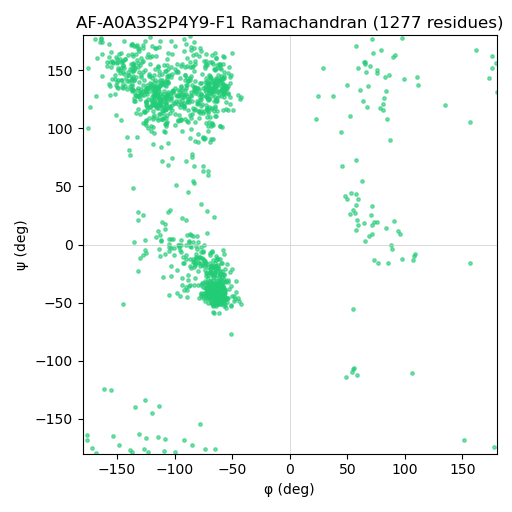.387 21.874 1.00 90.56 604 LYS A O 1
ATOM 4660 N N . LYS A 1 605 ? -27.532 -17.670 20.044 1.00 90.88 605 LYS A N 1
ATOM 4661 C CA . LYS A 1 605 ? -26.082 -17.888 20.179 1.00 90.88 605 LYS A CA 1
ATOM 4662 C C . LYS A 1 605 ? -25.277 -16.585 20.044 1.00 90.88 605 LYS A C 1
ATOM 4664 O O . LYS A 1 605 ? -24.304 -16.410 20.775 1.00 90.88 605 LYS A O 1
ATOM 4669 N N . VAL A 1 606 ? -25.675 -15.664 19.158 1.00 92.81 606 VAL A N 1
ATOM 4670 C CA . VAL A 1 606 ? -25.069 -14.320 19.048 1.00 92.81 606 VAL A CA 1
ATOM 4671 C C . VAL A 1 606 ? -25.291 -13.516 20.329 1.00 92.81 606 VAL A C 1
ATOM 4673 O O . VAL A 1 606 ? -24.333 -12.957 20.857 1.00 92.81 606 VAL A O 1
ATOM 4676 N N . VAL A 1 607 ? -26.514 -13.503 20.870 1.00 94.19 607 VAL A N 1
ATOM 4677 C CA . VAL A 1 607 ? -26.838 -12.820 22.135 1.00 94.19 607 VAL A CA 1
ATOM 4678 C C . VAL A 1 607 ? -26.063 -13.426 23.311 1.00 94.19 607 VAL A C 1
ATOM 4680 O O . VAL A 1 607 ? -25.456 -12.681 24.073 1.00 94.19 607 VAL A O 1
ATOM 4683 N N . GLU A 1 608 ? -26.011 -14.754 23.442 1.00 92.62 608 GLU A N 1
ATOM 4684 C CA . GLU A 1 608 ? -25.244 -15.438 24.496 1.00 92.62 608 GLU A CA 1
ATOM 4685 C C . GLU A 1 608 ? -23.747 -15.097 24.433 1.00 92.62 608 GLU A C 1
ATOM 4687 O O . GLU A 1 608 ? -23.155 -14.726 25.447 1.00 92.62 608 GLU A O 1
ATOM 4692 N N . LEU A 1 609 ? -23.141 -15.155 23.243 1.00 93.06 609 LEU A N 1
ATOM 4693 C CA . LEU A 1 609 ? -21.733 -14.812 23.020 1.00 93.06 609 LEU A CA 1
ATOM 4694 C C . LEU A 1 609 ? -21.440 -13.324 23.283 1.00 93.06 609 LEU A C 1
ATOM 4696 O O . LEU A 1 609 ? -20.423 -12.980 23.889 1.00 93.06 609 LEU A O 1
ATOM 4700 N N . SER A 1 610 ? -22.335 -12.446 22.835 1.00 94.56 610 SER A N 1
ATOM 4701 C CA . SER A 1 610 ? -22.255 -10.998 23.028 1.00 94.56 610 SER A CA 1
ATOM 4702 C C . SER A 1 610 ? -22.318 -10.630 24.512 1.00 94.56 610 SER A C 1
ATOM 4704 O O . SER A 1 610 ? -21.410 -9.970 25.016 1.00 94.56 610 SER A O 1
ATOM 4706 N N . VAL A 1 611 ? -23.304 -11.153 25.246 1.00 93.44 611 VAL A N 1
ATOM 4707 C CA . VAL A 1 611 ? -23.437 -10.949 26.696 1.00 93.44 611 VAL A CA 1
ATOM 4708 C C . VAL A 1 611 ? -22.263 -11.571 27.464 1.00 93.44 611 VAL A C 1
ATOM 4710 O O . VAL A 1 611 ? -21.750 -10.929 28.378 1.00 93.44 611 VAL A O 1
ATOM 4713 N N . GLN A 1 612 ? -21.774 -12.764 27.090 1.00 91.12 612 GLN A N 1
ATOM 4714 C CA . GLN A 1 612 ? -20.639 -13.387 27.790 1.00 91.12 612 GLN A CA 1
ATOM 4715 C C . GLN A 1 612 ? -19.328 -12.598 27.620 1.00 91.12 612 GLN A C 1
ATOM 4717 O O . GLN A 1 612 ? -18.558 -12.467 28.569 1.00 91.12 612 GLN A O 1
ATOM 4722 N N . SER A 1 613 ? -19.058 -12.091 26.415 1.00 91.62 613 SER A N 1
ATOM 4723 C CA . SER A 1 613 ? -17.834 -11.331 26.112 1.00 91.62 613 SER A CA 1
ATOM 4724 C C . SER A 1 613 ? -17.919 -9.845 26.484 1.00 91.62 613 SER A C 1
ATOM 4726 O O . SER A 1 613 ? -16.900 -9.152 26.488 1.00 91.62 613 SER A O 1
ATOM 4728 N N . GLY A 1 614 ? -19.124 -9.347 26.779 1.00 91.31 614 GLY A N 1
ATOM 4729 C CA . GLY A 1 614 ? -19.409 -7.925 26.970 1.00 91.31 614 GLY A CA 1
ATOM 4730 C C . GLY A 1 614 ? -19.359 -7.106 25.676 1.00 91.31 614 GLY A C 1
ATOM 4731 O O . GLY A 1 614 ? -19.393 -5.881 25.747 1.00 91.31 614 GLY A O 1
ATOM 4732 N N . VAL A 1 615 ? -19.256 -7.745 24.506 1.00 92.94 615 VAL A N 1
ATOM 4733 C CA . VAL A 1 615 ? -19.058 -7.079 23.211 1.00 92.94 615 VAL A CA 1
ATOM 4734 C C . VAL A 1 615 ? -20.386 -6.881 22.490 1.00 92.94 615 VAL A C 1
ATOM 4736 O O . VAL A 1 615 ? -21.107 -7.848 22.257 1.00 92.94 615 VAL A O 1
ATOM 4739 N N . SER A 1 616 ? -20.688 -5.655 22.060 1.00 91.44 616 SER A N 1
ATOM 4740 C CA . SER A 1 616 ? -21.925 -5.337 21.329 1.00 91.44 616 SER A CA 1
ATOM 4741 C C . SER A 1 616 ? -22.117 -6.156 20.041 1.00 91.44 616 SER A C 1
ATOM 4743 O O . SER A 1 616 ? -21.174 -6.357 19.272 1.00 91.44 616 SER A O 1
ATOM 4745 N N . SER A 1 617 ? -23.365 -6.524 19.759 1.00 91.62 617 SER A N 1
ATOM 4746 C CA . SER A 1 617 ? -23.859 -7.108 18.501 1.00 91.62 617 SER A CA 1
ATOM 4747 C C . SER A 1 617 ? -25.070 -6.333 17.962 1.00 91.62 617 SER A C 1
ATOM 4749 O O . SER A 1 617 ? -25.652 -5.503 18.669 1.00 91.62 617 SER A O 1
ATOM 4751 N N . ALA A 1 618 ? -25.514 -6.651 16.745 1.00 88.12 618 ALA A N 1
ATOM 4752 C CA . ALA A 1 618 ? -26.753 -6.130 16.166 1.00 88.12 618 ALA A CA 1
ATOM 4753 C C . ALA A 1 618 ? -28.004 -6.429 17.024 1.00 88.12 618 ALA A C 1
ATOM 4755 O O . ALA A 1 618 ? -28.969 -5.657 16.964 1.00 88.12 618 ALA A O 1
ATOM 4756 N N . HIS A 1 619 ? -27.961 -7.496 17.838 1.00 91.25 619 HIS A N 1
ATOM 4757 C CA . HIS A 1 619 ? -29.053 -8.032 18.671 1.00 91.25 619 HIS A CA 1
ATOM 4758 C C . HIS A 1 619 ? -28.953 -7.699 20.162 1.00 91.25 619 HIS A C 1
ATOM 4760 O O . HIS A 1 619 ? -29.782 -8.152 20.950 1.00 91.25 619 HIS A O 1
ATOM 4766 N N . THR A 1 620 ? -27.974 -6.896 20.576 1.00 93.81 620 THR A N 1
ATOM 4767 C CA . THR A 1 620 ? -27.785 -6.505 21.987 1.00 93.81 620 THR A CA 1
ATOM 4768 C C . THR A 1 620 ? -27.663 -4.996 22.159 1.00 93.81 620 THR A C 1
ATOM 4770 O O . THR A 1 620 ? -27.274 -4.289 21.230 1.00 93.81 620 THR A O 1
ATOM 4773 N N . ALA A 1 621 ? -27.954 -4.504 23.359 1.00 92.19 621 ALA A N 1
ATOM 4774 C CA . ALA A 1 621 ? -27.741 -3.113 23.740 1.00 92.19 621 ALA A CA 1
ATOM 4775 C C . ALA A 1 621 ? -27.315 -3.006 25.212 1.00 92.19 621 ALA A C 1
ATOM 4777 O O . ALA A 1 621 ? -27.704 -3.821 26.050 1.00 92.19 621 ALA A O 1
ATOM 4778 N N . PHE A 1 622 ? -26.503 -1.997 25.515 1.00 91.81 622 PHE A N 1
ATOM 4779 C CA . PHE A 1 622 ? -26.114 -1.644 26.876 1.00 91.81 622 PHE A CA 1
ATOM 4780 C C . PHE A 1 622 ? -27.242 -0.836 27.525 1.00 91.81 622 PHE A C 1
ATOM 4782 O O . PHE A 1 622 ? -27.593 0.232 27.020 1.00 91.81 622 PHE A O 1
ATOM 4789 N N . ILE A 1 623 ? -27.776 -1.321 28.647 1.00 91.25 623 ILE A N 1
ATOM 4790 C CA . ILE A 1 623 ? -28.803 -0.655 29.456 1.00 91.25 623 ILE A CA 1
ATOM 4791 C C . ILE A 1 623 ? -28.261 -0.349 30.856 1.00 91.25 623 ILE A C 1
ATOM 4793 O O . ILE A 1 623 ? -27.730 -1.215 31.548 1.00 91.25 623 ILE A O 1
ATOM 4797 N N . ALA A 1 624 ? -28.391 0.905 31.280 1.00 87.56 624 ALA A N 1
ATOM 4798 C CA . ALA A 1 624 ? -28.057 1.378 32.620 1.00 87.56 624 ALA A CA 1
ATOM 4799 C C . ALA A 1 624 ? -29.281 2.074 33.226 1.00 87.56 624 ALA A C 1
ATOM 4801 O O . ALA A 1 624 ? -29.860 2.945 32.585 1.00 87.56 624 ALA A O 1
ATOM 4802 N N . VAL A 1 625 ? -29.659 1.730 34.460 1.00 84.06 625 VAL A N 1
ATOM 4803 C CA . VAL A 1 625 ? -30.798 2.344 35.169 1.00 84.06 625 VAL A CA 1
ATOM 4804 C C . VAL A 1 625 ? -30.369 2.747 36.574 1.00 84.06 625 VAL A C 1
ATOM 4806 O O . VAL A 1 625 ? -29.845 1.923 37.325 1.00 84.06 625 VAL A O 1
ATOM 4809 N N . ASN A 1 626 ? -30.615 4.005 36.943 1.00 79.00 626 ASN A N 1
ATOM 4810 C CA . ASN A 1 626 ? -30.402 4.502 38.296 1.00 79.00 626 ASN A CA 1
ATOM 4811 C C . ASN A 1 626 ? -31.480 3.937 39.233 1.00 79.00 626 ASN A C 1
ATOM 4813 O O . ASN A 1 626 ? -32.633 4.368 39.208 1.00 79.00 626 ASN A O 1
ATOM 4817 N N . LYS A 1 627 ? -31.091 2.958 40.055 1.00 69.19 627 LYS A N 1
ATOM 4818 C CA . LYS A 1 627 ? -31.967 2.290 41.030 1.00 69.19 627 LYS A CA 1
ATOM 4819 C C . LYS A 1 627 ? -31.865 2.910 42.438 1.00 69.19 627 LYS A C 1
ATOM 4821 O O . LYS A 1 627 ? -32.656 2.549 43.305 1.00 69.19 627 LYS A O 1
ATOM 4826 N N . ASP A 1 628 ? -30.962 3.878 42.636 1.00 64.00 628 ASP A N 1
ATOM 4827 C CA . ASP A 1 628 ? -30.685 4.529 43.927 1.00 64.00 628 ASP A CA 1
ATOM 4828 C C . ASP A 1 628 ? -31.405 5.883 44.098 1.00 64.00 628 ASP A C 1
ATOM 4830 O O . ASP A 1 628 ? -31.638 6.333 45.223 1.00 64.00 628 ASP A O 1
ATOM 4834 N N . SER A 1 629 ? -31.799 6.545 43.002 1.00 54.75 629 SER A N 1
ATOM 4835 C CA . SER A 1 629 ? -32.589 7.784 43.045 1.00 54.75 629 SER A CA 1
ATOM 4836 C C . SER A 1 629 ? -34.054 7.508 43.409 1.00 54.75 629 SER A C 1
ATOM 4838 O O . SER A 1 629 ? -34.891 7.284 42.535 1.00 54.75 629 SER A O 1
ATOM 4840 N N . GLY A 1 630 ? -34.370 7.548 44.707 1.00 49.75 630 GLY A N 1
ATOM 4841 C CA . GLY A 1 630 ? -35.744 7.418 45.216 1.00 49.75 630 GLY A CA 1
ATOM 4842 C C . GLY A 1 630 ? -36.668 8.609 44.910 1.00 49.75 630 GLY A C 1
ATOM 4843 O O . GLY A 1 630 ? -37.887 8.474 45.014 1.00 49.75 630 GLY A O 1
ATOM 4844 N N . ASP A 1 631 ? -36.108 9.756 44.515 1.00 53.50 631 ASP A N 1
ATOM 4845 C CA . ASP A 1 631 ? -36.852 10.943 44.089 1.00 53.50 631 ASP A CA 1
ATOM 4846 C C . ASP A 1 631 ? -37.095 10.914 42.571 1.00 53.50 631 ASP A C 1
ATOM 4848 O O . ASP A 1 631 ? -36.178 11.130 41.776 1.00 53.50 631 ASP A O 1
ATOM 4852 N N . ALA A 1 632 ? -38.342 10.673 42.157 1.00 54.97 632 ALA A N 1
ATOM 4853 C CA . ALA A 1 632 ? -38.735 10.729 40.747 1.00 54.97 632 ALA A CA 1
ATOM 4854 C C . ALA A 1 632 ? -38.630 12.163 40.193 1.00 54.97 632 ALA A C 1
ATOM 4856 O O . ALA A 1 632 ? -39.088 13.120 40.830 1.00 54.97 632 ALA A O 1
ATOM 4857 N N . VAL A 1 633 ? -38.073 12.320 38.986 1.00 57.31 633 VAL A N 1
ATOM 4858 C CA . VAL A 1 633 ? -37.843 13.643 38.379 1.00 57.31 633 VAL A CA 1
ATOM 4859 C C . VAL A 1 633 ? -39.176 14.350 38.098 1.00 57.31 633 VAL A C 1
ATOM 4861 O O . VAL A 1 633 ? -39.940 13.955 37.218 1.00 57.31 633 VAL A O 1
ATOM 4864 N N . GLN A 1 634 ? -39.469 15.422 38.841 1.00 45.41 634 GLN A N 1
ATOM 4865 C CA . GLN A 1 634 ? -40.756 16.113 38.736 1.00 45.41 634 GLN A CA 1
ATOM 4866 C C . GLN A 1 634 ? -40.808 17.101 37.565 1.00 45.41 634 GLN A C 1
ATOM 4868 O O . GLN A 1 634 ? -40.294 18.216 37.633 1.00 45.41 634 GLN A O 1
ATOM 4873 N N . GLY A 1 635 ? -41.527 16.716 36.514 1.00 49.56 635 GLY A N 1
ATOM 4874 C CA . GLY A 1 635 ? -41.921 17.593 35.416 1.00 49.56 635 GLY A CA 1
ATOM 4875 C C . GLY A 1 635 ? -42.651 16.824 34.311 1.00 49.56 635 GLY A C 1
ATOM 4876 O O . GLY A 1 635 ? -42.560 15.599 34.252 1.00 49.56 635 GLY A O 1
ATOM 4877 N N . PRO A 1 636 ? -43.391 17.502 33.418 1.00 41.06 636 PRO A N 1
ATOM 4878 C CA . PRO A 1 636 ? -43.898 16.860 32.214 1.00 41.06 636 PRO A CA 1
ATOM 4879 C C . PRO A 1 636 ? -42.732 16.579 31.253 1.00 41.06 636 PRO A C 1
ATOM 4881 O O . PRO A 1 636 ? -42.152 17.511 30.702 1.00 41.06 636 PRO A O 1
ATOM 4884 N N . LEU A 1 637 ? -42.409 15.305 31.022 1.00 41.84 637 LEU A N 1
ATOM 4885 C CA . LEU A 1 637 ? -41.488 14.880 29.960 1.00 41.84 637 LEU A CA 1
ATOM 4886 C C . LEU A 1 637 ? -42.089 15.239 28.583 1.00 41.84 637 LEU A C 1
ATOM 4888 O O . LEU A 1 637 ? -43.214 14.842 28.268 1.00 41.84 637 LEU A O 1
ATOM 4892 N N . VAL A 1 638 ? -41.367 16.014 27.762 1.00 36.34 638 VAL A N 1
ATOM 4893 C CA . VAL A 1 638 ? -41.874 16.554 26.480 1.00 36.34 638 VAL A CA 1
ATOM 4894 C C . VAL A 1 638 ? -41.164 15.926 25.277 1.00 36.34 638 VAL A C 1
ATOM 4896 O O . VAL A 1 638 ? -40.260 16.510 24.687 1.00 36.34 638 VAL A O 1
ATOM 4899 N N . ARG A 1 639 ? -41.646 14.756 24.852 1.00 36.06 639 ARG A N 1
ATOM 4900 C CA . ARG A 1 639 ? -41.220 14.077 23.615 1.00 36.06 639 ARG A CA 1
ATOM 4901 C C . ARG A 1 639 ? -41.906 14.702 22.385 1.00 36.06 639 ARG A C 1
ATOM 4903 O O . ARG A 1 639 ? -43.134 14.629 22.271 1.00 36.06 639 ARG A O 1
ATOM 4910 N N . ARG A 1 640 ? -41.150 15.336 21.471 1.00 35.81 640 ARG A N 1
ATOM 4911 C CA . ARG A 1 640 ? -41.652 15.971 20.224 1.00 35.81 640 ARG A CA 1
ATOM 4912 C C . ARG A 1 640 ? -40.633 15.934 19.073 1.00 35.81 640 ARG A C 1
ATOM 4914 O O . ARG A 1 640 ? -39.434 15.973 19.307 1.00 35.81 640 ARG A O 1
ATOM 4921 N N . ASN A 1 641 ? -41.138 15.928 17.834 1.00 28.44 641 ASN A N 1
ATOM 4922 C CA . ASN A 1 641 ? -40.353 15.924 16.588 1.00 28.44 641 ASN A CA 1
ATOM 4923 C C . ASN A 1 641 ? -40.276 17.347 15.981 1.00 28.44 641 ASN A C 1
ATOM 4925 O O . ASN A 1 641 ? -41.199 18.138 16.185 1.00 28.44 641 ASN A O 1
ATOM 4929 N N . VAL A 1 642 ? -39.202 17.684 15.242 1.00 34.91 642 VAL A N 1
ATOM 4930 C CA . VAL A 1 642 ? -38.820 19.092 14.944 1.00 34.91 642 VAL A CA 1
ATOM 4931 C C . VAL A 1 642 ? -38.285 19.310 13.499 1.00 34.91 642 VAL A C 1
ATOM 4933 O O . VAL A 1 642 ? -37.412 18.547 13.077 1.00 34.91 642 VAL A O 1
ATOM 4936 N N . PRO A 1 643 ? -38.727 20.353 12.752 1.00 31.42 643 PRO A N 1
ATOM 4937 C CA . PRO A 1 643 ? -38.212 20.745 11.419 1.00 31.42 643 PRO A CA 1
ATOM 4938 C C . PRO A 1 643 ? -36.962 21.667 11.477 1.00 31.42 643 PRO A C 1
ATOM 4940 O O . PRO A 1 643 ? -36.410 21.876 12.553 1.00 31.42 643 PRO A O 1
ATOM 4943 N N . THR A 1 644 ? -36.494 22.213 10.340 1.00 28.38 644 THR A N 1
ATOM 4944 C CA . THR A 1 644 ? -35.242 23.013 10.226 1.00 28.38 644 THR A CA 1
ATOM 4945 C C . THR A 1 644 ? -35.272 24.108 9.132 1.00 28.38 644 THR A C 1
ATOM 4947 O O . THR A 1 644 ? -35.916 23.901 8.103 1.00 28.38 644 THR A O 1
ATOM 4950 N N . PRO A 1 645 ? -34.533 25.230 9.295 1.00 30.11 645 PRO A N 1
ATOM 4951 C CA . PRO A 1 645 ? -34.134 26.159 8.224 1.00 30.11 645 PRO A CA 1
ATOM 4952 C C . PRO A 1 645 ? -32.758 25.785 7.614 1.00 30.11 645 PRO A C 1
ATOM 4954 O O . PRO A 1 645 ? -32.107 24.861 8.098 1.00 30.11 645 PRO A O 1
ATOM 4957 N N . GLY A 1 646 ? -32.297 26.500 6.577 1.00 26.41 646 GLY A N 1
ATOM 4958 C CA . GLY A 1 646 ? -31.019 26.236 5.885 1.00 26.41 646 GLY A CA 1
ATOM 4959 C C . GLY A 1 646 ? -30.202 27.494 5.552 1.00 26.41 646 GLY A C 1
ATOM 4960 O O . GLY A 1 646 ? -30.619 28.606 5.872 1.00 26.41 646 GLY A O 1
ATOM 4961 N N . PHE A 1 647 ? -29.048 27.311 4.896 1.00 23.66 647 PHE A N 1
ATOM 4962 C CA . PHE A 1 647 ? -28.141 28.387 4.466 1.00 23.66 647 PHE A CA 1
ATOM 4963 C C . PHE A 1 647 ? -27.941 28.422 2.940 1.00 23.66 647 PHE A C 1
ATOM 4965 O O . PHE A 1 647 ? -28.271 27.475 2.227 1.00 23.66 647 PHE A O 1
ATOM 4972 N N . ILE A 1 648 ? -27.453 29.557 2.437 1.00 22.33 648 ILE A N 1
ATOM 4973 C CA . ILE A 1 648 ? -27.533 29.934 1.020 1.00 22.33 648 ILE A CA 1
ATOM 4974 C C . ILE A 1 648 ? -26.353 29.367 0.218 1.00 22.33 648 ILE A C 1
ATOM 4976 O O . ILE A 1 648 ? -25.234 29.865 0.320 1.00 22.33 648 ILE A O 1
ATOM 4980 N N . SER A 1 649 ? -26.630 28.4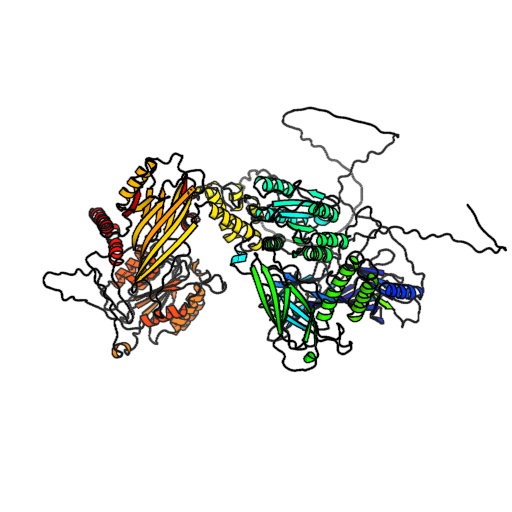05 -0.666 1.00 22.56 649 SER A N 1
ATOM 4981 C CA . SER A 1 649 ? -25.848 28.264 -1.902 1.00 22.56 649 SER A CA 1
ATOM 4982 C C . SER A 1 649 ? -26.154 29.460 -2.804 1.00 22.56 649 SER A C 1
ATOM 4984 O O . SER A 1 649 ? -27.324 29.825 -2.960 1.00 22.56 649 SER A O 1
ATOM 4986 N N . LEU A 1 650 ? -25.127 30.081 -3.394 1.00 23.44 650 LEU A N 1
ATOM 4987 C CA . LEU A 1 650 ? -25.284 31.235 -4.282 1.00 23.44 650 LEU A CA 1
ATOM 4988 C C . LEU A 1 650 ? -25.812 30.798 -5.660 1.00 23.44 650 LEU A C 1
ATOM 4990 O O . LEU A 1 650 ? -25.115 30.876 -6.671 1.00 23.44 650 LEU A O 1
ATOM 4994 N N . MET A 1 651 ? -27.060 30.327 -5.701 1.00 23.78 651 MET A N 1
ATOM 4995 C CA . MET A 1 651 ? -27.744 30.016 -6.951 1.00 23.78 651 MET A CA 1
ATOM 4996 C C . MET A 1 651 ? -27.773 31.255 -7.849 1.00 23.78 651 MET A C 1
ATOM 4998 O O . MET A 1 651 ? -28.288 32.305 -7.458 1.00 23.78 651 MET A O 1
ATOM 5002 N N . ALA A 1 652 ? -27.300 31.107 -9.088 1.00 22.91 652 ALA A N 1
ATOM 5003 C CA . ALA A 1 652 ? -27.647 32.027 -10.161 1.00 22.91 652 ALA A CA 1
ATOM 5004 C C . ALA A 1 652 ? -29.174 31.976 -10.338 1.00 22.91 652 ALA A C 1
ATOM 5006 O O . ALA A 1 652 ? -29.719 30.996 -10.845 1.00 22.91 652 ALA A O 1
ATOM 5007 N N . ALA A 1 653 ? -29.869 32.987 -9.813 1.00 21.17 653 ALA A N 1
ATOM 5008 C CA . ALA A 1 653 ? -31.298 32.885 -9.549 1.00 21.17 653 ALA A CA 1
ATOM 5009 C C . ALA A 1 653 ? -32.118 32.688 -10.842 1.00 21.17 653 ALA A C 1
ATOM 5011 O O . ALA A 1 653 ? -32.033 33.527 -11.749 1.00 21.17 653 ALA A O 1
ATOM 5012 N N . PRO A 1 654 ? -32.971 31.646 -10.933 1.00 23.25 654 PRO A N 1
ATOM 5013 C CA . PRO A 1 654 ? -33.934 31.550 -12.019 1.00 23.25 654 PRO A CA 1
ATOM 5014 C C . PRO A 1 654 ? -34.921 32.718 -11.906 1.00 23.25 654 PRO A C 1
ATOM 5016 O O . PRO A 1 654 ? -35.555 32.925 -10.869 1.00 23.25 654 PRO A O 1
ATOM 5019 N N . ARG A 1 655 ? -35.053 33.504 -12.981 1.00 22.98 655 ARG A N 1
ATOM 5020 C CA . ARG A 1 655 ? -35.975 34.648 -13.039 1.00 22.98 655 ARG A CA 1
ATOM 5021 C C . ARG A 1 655 ? -37.428 34.166 -13.051 1.00 22.98 655 ARG A C 1
ATOM 5023 O O . ARG A 1 655 ? -38.021 34.012 -14.116 1.00 22.98 655 ARG A O 1
ATOM 5030 N N . HIS A 1 656 ? -38.018 33.976 -11.874 1.00 23.61 656 HIS A N 1
ATOM 5031 C CA . HIS A 1 656 ? -39.454 33.740 -11.744 1.00 23.61 656 HIS A CA 1
ATOM 5032 C C . HIS A 1 656 ? -40.253 35.000 -12.104 1.00 23.61 656 HIS A C 1
ATOM 5034 O O . HIS A 1 656 ? -40.579 35.827 -11.254 1.00 23.61 656 HIS A O 1
ATOM 5040 N N . ALA A 1 657 ? -40.618 35.116 -13.380 1.00 23.11 657 ALA A N 1
ATOM 5041 C CA . ALA A 1 657 ? -41.805 35.862 -13.764 1.00 23.11 657 ALA A CA 1
ATOM 5042 C C . ALA A 1 657 ? -43.037 35.063 -13.311 1.00 23.11 657 ALA A C 1
ATOM 5044 O O . ALA A 1 657 ? -43.186 33.893 -13.660 1.00 23.11 657 ALA A O 1
ATOM 5045 N N . ALA A 1 658 ? -43.915 35.686 -12.529 1.00 22.41 658 ALA A N 1
ATOM 5046 C CA . ALA A 1 658 ? -45.160 35.079 -12.081 1.00 22.41 658 ALA A CA 1
ATOM 5047 C C . ALA A 1 658 ? -46.335 35.988 -12.443 1.00 22.41 658 ALA A C 1
ATOM 5049 O O . ALA A 1 658 ? -46.448 37.073 -11.881 1.00 22.41 658 ALA A O 1
ATOM 5050 N N . LEU A 1 659 ? -47.212 35.531 -13.346 1.00 23.58 659 LEU A N 1
ATOM 5051 C CA . LEU A 1 659 ? -48.623 35.932 -13.412 1.00 23.58 659 LEU A CA 1
ATOM 5052 C C . LEU A 1 659 ? -49.421 35.020 -14.368 1.00 23.58 659 LEU A C 1
ATOM 5054 O O . LEU A 1 659 ? -49.040 34.843 -15.514 1.00 23.58 659 LEU A O 1
ATOM 5058 N N . HIS A 1 660 ? -50.530 34.484 -13.845 1.00 24.86 660 HIS A N 1
ATOM 5059 C CA . HIS A 1 660 ? -51.728 33.923 -14.505 1.00 24.86 660 HIS A CA 1
ATOM 5060 C C . HIS A 1 660 ? -51.636 33.099 -15.814 1.00 24.86 660 HIS A C 1
ATOM 5062 O O . HIS A 1 660 ? -51.312 33.632 -16.868 1.00 24.86 660 HIS A O 1
ATOM 5068 N N . GLY A 1 661 ? -52.249 31.901 -15.802 1.00 22.23 661 GLY A N 1
ATOM 5069 C CA . GLY A 1 661 ? -53.037 31.451 -16.967 1.00 22.23 661 GLY A CA 1
ATOM 5070 C C . GLY A 1 661 ? -53.248 29.943 -17.167 1.00 22.23 661 GLY A C 1
ATOM 5071 O O . GLY A 1 661 ? -52.359 29.263 -17.646 1.00 22.23 661 GLY A O 1
ATOM 5072 N N . MET A 1 662 ? -54.464 29.463 -16.880 1.00 23.17 662 MET A N 1
ATOM 5073 C CA . MET A 1 662 ? -55.223 28.455 -17.659 1.00 23.17 662 MET A CA 1
ATOM 5074 C C . MET A 1 662 ? -54.527 27.175 -18.202 1.00 23.17 662 MET A C 1
ATOM 5076 O O . MET A 1 662 ? -54.037 27.143 -19.319 1.00 23.17 662 MET A O 1
ATOM 5080 N N . SER A 1 663 ? -54.681 26.082 -17.441 1.00 21.38 663 SER A N 1
ATOM 5081 C CA . SER A 1 663 ? -55.389 24.830 -17.818 1.00 21.38 663 SER A CA 1
ATOM 5082 C C . SER A 1 663 ? -55.149 24.059 -19.143 1.00 21.38 663 SER A C 1
ATOM 5084 O O . SER A 1 663 ? -55.356 24.597 -20.223 1.00 21.38 663 SER A O 1
ATOM 5086 N N . PHE A 1 664 ? -55.081 22.726 -18.964 1.00 21.14 664 PHE A N 1
ATOM 5087 C CA . PHE A 1 664 ? -55.438 21.605 -19.867 1.00 21.14 664 PHE A CA 1
ATOM 5088 C C . PHE A 1 664 ? -54.447 21.083 -20.937 1.00 21.14 664 PHE A C 1
ATOM 5090 O O . PHE A 1 664 ? -53.877 21.827 -21.719 1.00 21.14 664 PHE A O 1
ATOM 5097 N N . ASP A 1 665 ? -54.347 19.744 -20.922 1.00 22.81 665 ASP A N 1
ATOM 5098 C CA . ASP A 1 665 ? -54.213 18.756 -22.008 1.00 22.81 665 ASP A CA 1
ATOM 5099 C C . ASP A 1 665 ? -53.135 18.855 -23.115 1.00 22.81 665 ASP A C 1
ATOM 5101 O O . ASP A 1 665 ? -53.244 19.635 -24.050 1.00 22.81 665 ASP A O 1
ATOM 5105 N N . ARG A 1 666 ? -52.187 17.898 -23.019 1.00 22.92 666 ARG A N 1
ATOM 5106 C CA . ARG A 1 666 ? -52.000 16.708 -23.900 1.00 22.92 666 ARG A CA 1
ATOM 5107 C C . ARG A 1 666 ? -51.618 16.847 -25.392 1.00 22.92 666 ARG A C 1
ATOM 5109 O O . ARG A 1 666 ? -51.997 17.792 -26.064 1.00 22.92 666 ARG A O 1
ATOM 5116 N N . ASP A 1 667 ? -50.988 15.759 -25.869 1.00 24.33 667 ASP A N 1
ATOM 5117 C CA . ASP A 1 667 ? -50.734 15.365 -27.273 1.00 24.33 667 ASP A CA 1
ATOM 5118 C C . ASP A 1 667 ? -49.781 16.322 -28.055 1.00 24.33 667 ASP A C 1
ATOM 5120 O O . ASP A 1 667 ? -49.605 17.471 -27.669 1.00 24.33 667 ASP A O 1
ATOM 5124 N N . GLU A 1 668 ? -49.066 15.973 -29.136 1.00 23.52 668 GLU A N 1
ATOM 5125 C CA . GLU A 1 668 ? -48.509 14.716 -29.694 1.00 23.52 668 GLU A CA 1
ATOM 5126 C C . GLU A 1 668 ? -47.429 15.116 -30.742 1.00 23.52 668 GLU A C 1
ATOM 5128 O O . GLU A 1 668 ? -47.684 16.072 -31.467 1.00 23.52 668 GLU A O 1
ATOM 5133 N N . MET A 1 669 ? -46.322 14.353 -30.892 1.00 21.83 669 MET A N 1
ATOM 5134 C CA . MET A 1 669 ? -45.529 14.176 -32.152 1.00 21.83 669 MET A CA 1
ATOM 5135 C C . MET A 1 669 ? -44.931 15.454 -32.840 1.00 21.83 669 MET A C 1
ATOM 5137 O O . MET A 1 669 ? -45.208 16.579 -32.449 1.00 21.83 669 MET A O 1
ATOM 5141 N N . ASP A 1 670 ? -44.066 15.424 -33.868 1.00 21.91 670 ASP A N 1
ATOM 5142 C CA . ASP A 1 670 ? -42.979 14.502 -34.266 1.00 21.91 670 ASP A CA 1
ATOM 5143 C C . ASP A 1 670 ? -41.952 15.251 -35.166 1.00 21.91 670 ASP A C 1
ATOM 5145 O O . ASP A 1 670 ? -42.329 16.202 -35.842 1.00 21.91 670 ASP A O 1
ATOM 5149 N N . PHE A 1 671 ? -40.707 14.740 -35.212 1.00 22.27 671 PHE A N 1
ATOM 5150 C CA . PHE A 1 671 ? -39.747 14.700 -36.349 1.00 22.27 671 PHE A CA 1
ATOM 5151 C C . PHE A 1 671 ? -39.210 15.970 -37.083 1.00 22.27 671 PHE A C 1
ATOM 5153 O O . PHE A 1 671 ? -39.879 16.983 -37.232 1.00 22.27 671 PHE A O 1
ATOM 5160 N N . ASP A 1 672 ? -37.986 15.788 -37.624 1.00 21.72 672 ASP A N 1
ATOM 5161 C CA . ASP A 1 672 ? -37.395 16.357 -38.863 1.00 21.72 672 ASP A CA 1
ATOM 5162 C C . ASP A 1 672 ? -37.103 17.874 -39.012 1.00 21.72 672 ASP A C 1
ATOM 5164 O O . ASP A 1 672 ? -37.823 18.728 -38.508 1.00 21.72 672 ASP A O 1
ATOM 5168 N N . GLU A 1 673 ? -36.074 18.326 -39.756 1.00 23.53 673 GLU A N 1
ATOM 5169 C CA . GLU A 1 673 ? -34.783 17.751 -40.232 1.00 23.53 673 GLU A CA 1
ATOM 5170 C C . GLU A 1 673 ? -33.886 18.940 -40.718 1.00 23.53 673 GLU A C 1
ATOM 5172 O O . GLU A 1 673 ? -34.381 20.062 -40.832 1.00 23.53 673 GLU A O 1
ATOM 5177 N N . LEU A 1 674 ? -32.612 18.689 -41.081 1.00 23.19 674 LEU A N 1
ATOM 5178 C CA . LEU A 1 674 ? -31.682 19.559 -41.854 1.00 23.19 674 LEU A CA 1
ATOM 5179 C C . LEU A 1 674 ? -31.096 20.811 -41.144 1.00 23.19 674 LEU A C 1
ATOM 5181 O O . LEU A 1 674 ? -31.642 21.298 -40.161 1.00 23.19 674 LEU A O 1
ATOM 5185 N N . ASP A 1 675 ? -30.039 21.474 -41.647 1.00 20.73 675 ASP A N 1
ATOM 5186 C CA . ASP A 1 675 ? -28.709 21.027 -42.140 1.00 20.73 675 ASP A CA 1
ATOM 5187 C C . ASP A 1 675 ? -27.749 22.261 -42.209 1.00 20.73 675 ASP A C 1
ATOM 5189 O O . ASP A 1 675 ? -28.223 23.392 -42.165 1.00 20.73 675 ASP A O 1
ATOM 5193 N N . MET A 1 676 ? -26.424 22.048 -42.305 1.00 21.44 676 MET A N 1
ATOM 5194 C CA . MET A 1 676 ? -25.310 22.969 -42.675 1.00 21.44 676 MET A CA 1
ATOM 5195 C C . MET A 1 676 ? -25.436 24.513 -42.499 1.00 21.44 676 MET A C 1
ATOM 5197 O O . MET A 1 676 ? -26.241 25.167 -43.157 1.00 21.44 676 MET A O 1
ATOM 5201 N N . GLY A 1 677 ? -24.462 25.159 -41.823 1.00 21.28 677 GLY A N 1
ATOM 5202 C CA . GLY A 1 677 ? -24.304 26.632 -41.891 1.00 21.28 677 GLY A CA 1
ATOM 5203 C C . GLY A 1 677 ? -23.084 27.250 -41.176 1.00 21.28 677 GLY A C 1
ATOM 5204 O O . GLY A 1 677 ? -23.107 27.465 -39.973 1.00 21.28 677 GLY A O 1
ATOM 5205 N N . LEU A 1 678 ? -22.036 27.566 -41.941 1.00 22.56 678 LEU A N 1
ATOM 5206 C CA . LEU A 1 678 ? -20.708 28.088 -41.556 1.00 22.56 678 LEU A CA 1
ATOM 5207 C C . LEU A 1 678 ? -20.637 29.429 -40.766 1.00 22.56 678 LEU A C 1
ATOM 5209 O O . LEU A 1 678 ? -21.312 30.393 -41.102 1.00 22.56 678 LEU A O 1
ATOM 5213 N N . GLU A 1 679 ? -19.673 29.474 -39.831 1.00 22.77 679 GLU A N 1
ATOM 5214 C CA . GLU A 1 679 ? -18.634 30.513 -39.587 1.00 22.77 679 GLU A CA 1
ATOM 5215 C C . GLU A 1 679 ? -18.910 32.009 -39.226 1.00 22.77 679 GLU A C 1
ATOM 5217 O O . GLU A 1 679 ? -19.563 32.765 -39.933 1.00 22.77 679 GLU A O 1
ATOM 5222 N N . TYR A 1 680 ? -18.153 32.437 -38.195 1.00 22.36 680 TYR A N 1
ATOM 5223 C CA . TYR A 1 680 ? -17.422 33.715 -37.991 1.00 22.36 680 TYR A CA 1
ATOM 5224 C C . TYR A 1 680 ? -18.082 35.063 -37.562 1.00 22.36 680 TYR A C 1
ATOM 5226 O O . TYR A 1 680 ? -18.778 35.741 -38.303 1.00 22.36 680 TYR A O 1
ATOM 5234 N N . GLU A 1 681 ? -17.628 35.499 -36.372 1.00 21.91 681 GLU A N 1
ATOM 5235 C CA . GLU A 1 681 ? -17.207 36.854 -35.931 1.00 21.91 681 GLU A CA 1
ATOM 5236 C C . GLU A 1 681 ? -18.146 38.087 -35.774 1.00 21.91 681 GLU A C 1
ATOM 5238 O O . GLU A 1 681 ? -18.555 38.743 -36.725 1.00 21.91 681 GLU A O 1
ATOM 5243 N N . ALA A 1 682 ? -18.197 38.544 -34.505 1.00 22.58 682 ALA A N 1
ATOM 5244 C CA . ALA A 1 682 ? -17.710 39.856 -34.013 1.00 22.58 682 ALA A CA 1
ATOM 5245 C C . ALA A 1 682 ? -18.695 40.959 -33.542 1.00 22.58 682 ALA A C 1
ATOM 5247 O O . ALA A 1 682 ? -19.724 41.246 -34.143 1.00 22.58 682 ALA A O 1
ATOM 5248 N N . MET A 1 683 ? -18.223 41.669 -32.496 1.00 19.75 683 MET A N 1
ATOM 5249 C CA . MET A 1 683 ? -18.759 42.896 -31.863 1.00 19.75 683 MET A CA 1
ATOM 5250 C C . MET A 1 683 ? -20.083 42.717 -31.069 1.00 19.75 683 MET A C 1
ATOM 5252 O O . MET A 1 683 ? -20.827 41.775 -31.300 1.00 19.75 683 MET A O 1
ATOM 5256 N N . TYR A 1 684 ? -20.419 43.523 -30.049 1.00 23.17 684 TYR A N 1
ATOM 5257 C CA . TYR A 1 684 ? -19.880 44.822 -29.606 1.00 23.17 684 TYR A CA 1
ATOM 5258 C C . TYR A 1 684 ? -19.593 44.903 -28.092 1.00 23.17 684 TYR A C 1
ATOM 5260 O O . TYR A 1 684 ? -20.191 44.196 -27.287 1.00 23.17 684 TYR A O 1
ATOM 5268 N N . ASP A 1 685 ? -18.719 45.845 -27.732 1.00 22.38 685 ASP A N 1
ATOM 5269 C CA . ASP A 1 685 ? -18.467 46.331 -26.368 1.00 22.38 685 ASP A CA 1
ATOM 5270 C C . ASP A 1 685 ? -19.389 47.533 -26.052 1.00 22.38 685 ASP A C 1
ATOM 5272 O O . ASP A 1 685 ? -19.673 48.331 -26.952 1.00 22.38 685 ASP A O 1
ATOM 5276 N N . ALA A 1 686 ? -19.852 47.691 -24.804 1.00 24.45 686 ALA A N 1
ATOM 5277 C CA . ALA A 1 686 ? -20.664 48.841 -24.371 1.00 24.45 686 ALA A CA 1
ATOM 5278 C C . ALA A 1 686 ? -20.582 49.097 -22.849 1.00 24.45 686 ALA A C 1
ATOM 5280 O O . ALA A 1 686 ? -20.814 48.205 -22.037 1.00 24.45 686 ALA A O 1
ATOM 5281 N N . HIS A 1 687 ? -20.276 50.343 -22.470 1.00 23.56 687 HIS A N 1
ATOM 5282 C CA . HIS A 1 687 ? -20.288 50.857 -21.086 1.00 23.56 687 HIS A CA 1
ATOM 5283 C C . HIS A 1 687 ? -21.660 51.489 -20.717 1.00 23.56 687 HIS A C 1
ATOM 5285 O O . HIS A 1 687 ? -22.590 51.393 -21.513 1.00 23.56 687 HIS A O 1
ATOM 5291 N N . PHE A 1 688 ? -21.712 52.205 -19.571 1.00 21.67 688 PHE A N 1
ATOM 5292 C CA . PHE A 1 688 ? -22.783 53.022 -18.926 1.00 21.67 688 PHE A CA 1
ATOM 5293 C C . PHE A 1 688 ? -23.327 52.384 -17.625 1.00 21.67 688 PHE A C 1
ATOM 5295 O O . PHE A 1 688 ? -23.575 51.186 -17.599 1.00 21.67 688 PHE A O 1
ATOM 5302 N N . HIS A 1 689 ? -23.577 53.112 -16.524 1.00 23.55 689 HIS A N 1
ATOM 5303 C CA . HIS A 1 689 ? -23.078 54.434 -16.080 1.00 23.55 689 HIS A CA 1
ATOM 5304 C C . HIS A 1 689 ? -23.134 54.501 -14.525 1.00 23.55 689 HIS A C 1
ATOM 5306 O O . HIS A 1 689 ? -23.224 53.450 -13.895 1.00 23.55 689 HIS A O 1
ATOM 5312 N N . ALA A 1 690 ? -23.035 55.686 -13.905 1.00 24.42 690 ALA A N 1
ATOM 5313 C CA . ALA A 1 690 ? -22.963 55.873 -12.443 1.00 24.42 690 ALA A CA 1
ATOM 5314 C C . ALA A 1 690 ? -24.199 56.613 -11.857 1.00 24.42 690 ALA A C 1
ATOM 5316 O O . ALA A 1 690 ? -25.193 56.767 -12.565 1.00 24.42 690 ALA A O 1
ATOM 5317 N N . ASP A 1 691 ? -24.068 57.082 -10.603 1.00 23.88 691 ASP A N 1
ATOM 5318 C CA . ASP A 1 691 ? -24.906 58.068 -9.874 1.00 23.88 691 ASP A CA 1
ATOM 5319 C C . ASP A 1 691 ? -26.210 57.538 -9.203 1.00 23.88 691 ASP A C 1
ATOM 5321 O O . ASP A 1 691 ? -26.893 56.688 -9.766 1.00 23.88 691 ASP A O 1
ATOM 5325 N N . GLU A 1 692 ? -26.683 58.005 -8.026 1.00 24.14 692 GLU A N 1
ATOM 5326 C CA . GLU A 1 692 ? -26.053 58.594 -6.810 1.00 24.14 692 GLU A CA 1
ATOM 5327 C C . GLU A 1 692 ? -27.106 58.666 -5.642 1.00 24.14 692 GLU A C 1
ATOM 5329 O O . GLU A 1 692 ? -28.268 58.317 -5.847 1.00 24.14 692 GLU A O 1
ATOM 5334 N N . ILE A 1 693 ? -26.720 59.191 -4.460 1.00 24.94 693 ILE A N 1
ATOM 5335 C CA . ILE A 1 693 ? -27.550 59.890 -3.430 1.00 24.94 693 ILE A CA 1
ATOM 5336 C C . ILE A 1 693 ? -28.304 59.080 -2.318 1.00 24.94 693 ILE A C 1
ATOM 5338 O O . ILE A 1 693 ? -29.476 58.735 -2.431 1.00 24.94 693 ILE A O 1
ATOM 5342 N N . ASP A 1 694 ? -27.587 58.881 -1.192 1.00 23.34 694 ASP A N 1
ATOM 5343 C CA . ASP A 1 694 ? -27.723 59.606 0.113 1.00 23.34 694 ASP A CA 1
ATOM 5344 C C . ASP A 1 694 ? -28.663 59.169 1.287 1.00 23.34 694 ASP A C 1
ATOM 5346 O O . ASP A 1 694 ? -29.650 58.454 1.122 1.00 23.34 694 ASP A O 1
ATOM 5350 N N . LEU A 1 695 ? -28.334 59.728 2.475 1.00 23.19 695 LEU A N 1
ATOM 5351 C CA . LEU A 1 695 ? -28.976 59.728 3.815 1.00 23.19 695 LEU A CA 1
ATOM 5352 C C . LEU A 1 695 ? -28.730 58.490 4.729 1.00 23.19 695 LEU A C 1
ATOM 5354 O O . LEU A 1 695 ? -29.035 57.363 4.355 1.00 23.19 695 LEU A O 1
ATOM 5358 N N . ASP A 1 696 ? -28.258 58.613 5.987 1.00 22.78 696 ASP A N 1
ATOM 5359 C CA . ASP A 1 696 ? -27.821 59.803 6.758 1.00 22.78 696 ASP A CA 1
ATOM 5360 C C . ASP A 1 696 ? -26.958 59.431 8.010 1.00 22.78 696 ASP A C 1
ATOM 5362 O O . ASP A 1 696 ? -26.894 58.266 8.403 1.00 22.78 696 ASP A O 1
ATOM 5366 N N . TYR A 1 697 ? -26.427 60.454 8.702 1.00 22.34 697 TYR A N 1
ATOM 5367 C CA . TYR A 1 697 ? -25.975 60.502 10.116 1.00 22.34 697 TYR A CA 1
ATOM 5368 C C . TYR A 1 697 ? -24.548 60.036 10.546 1.00 22.34 697 TYR A C 1
ATOM 5370 O O . TYR A 1 697 ? -24.254 58.858 10.737 1.00 22.34 697 TYR A O 1
ATOM 5378 N N . GLU A 1 698 ? -23.704 61.024 10.888 1.00 22.17 698 GLU A N 1
ATOM 5379 C CA . GLU A 1 698 ? -22.517 60.957 11.786 1.00 22.17 698 GLU A CA 1
ATOM 5380 C C . GLU A 1 698 ? -22.873 61.718 13.118 1.00 22.17 698 GLU A C 1
ATOM 5382 O O . GLU A 1 698 ? -24.056 62.035 13.275 1.00 22.17 698 GLU A O 1
ATOM 5387 N N . PRO A 1 699 ? -21.998 62.091 14.100 1.00 43.31 699 PRO A N 1
ATOM 5388 C CA . PRO A 1 699 ? -20.539 61.926 14.229 1.00 43.31 699 PRO A CA 1
ATOM 5389 C C . PRO A 1 699 ? -19.992 61.491 15.630 1.00 43.31 699 PRO A C 1
ATOM 5391 O O . PRO A 1 699 ? -20.689 61.555 16.640 1.00 43.31 699 PRO A O 1
ATOM 5394 N N . HIS A 1 700 ? -18.676 61.187 15.692 1.00 24.78 700 HIS A N 1
ATOM 5395 C CA . HIS A 1 700 ? -17.654 61.766 16.617 1.00 24.78 700 HIS A CA 1
ATOM 5396 C C . HIS A 1 700 ? -16.626 60.858 17.355 1.00 24.78 700 HIS A C 1
ATOM 5398 O O . HIS A 1 700 ? -16.924 60.190 18.338 1.00 24.78 700 HIS A O 1
ATOM 5404 N N . ARG A 1 701 ? -15.351 61.169 17.037 1.00 24.45 701 ARG A N 1
ATOM 5405 C CA . ARG A 1 701 ? -14.150 61.329 17.903 1.00 24.45 701 ARG A CA 1
ATOM 5406 C C . ARG A 1 701 ? -13.344 60.115 18.400 1.00 24.45 701 ARG A C 1
ATOM 5408 O O . ARG A 1 701 ? -13.720 59.384 19.307 1.00 24.45 701 ARG A O 1
ATOM 5415 N N . SER A 1 702 ? -12.101 60.093 17.916 1.00 24.16 702 SER A N 1
ATOM 5416 C CA . SER A 1 702 ? -10.935 59.351 18.404 1.00 24.16 702 SER A CA 1
ATOM 5417 C C . SER A 1 702 ? -9.984 60.219 19.260 1.00 24.16 702 SER A C 1
ATOM 5419 O O . SER A 1 702 ? -10.103 61.444 19.302 1.00 24.16 702 SER A O 1
ATOM 5421 N N . PHE A 1 703 ? -8.996 59.574 19.893 1.00 23.70 703 PHE A N 1
ATOM 5422 C CA . PHE A 1 703 ? -7.788 60.158 20.508 1.00 23.70 703 PHE A CA 1
ATOM 5423 C C . PHE A 1 703 ? -6.582 59.321 20.000 1.00 23.70 703 PHE A C 1
ATOM 5425 O O . PHE A 1 703 ? -6.642 58.100 20.061 1.00 23.70 703 PHE A O 1
ATOM 5432 N N . SER A 1 704 ? -5.625 59.890 19.242 1.00 23.78 704 SER A N 1
ATOM 5433 C CA . SER A 1 704 ? -4.295 60.397 19.688 1.00 23.78 704 SER A CA 1
ATOM 5434 C C . SER A 1 704 ? -3.313 59.295 20.164 1.00 23.78 704 SER A C 1
ATOM 5436 O O . SER A 1 704 ? -3.729 58.480 20.975 1.00 23.78 704 SER A O 1
ATOM 5438 N N . THR A 1 705 ? -2.003 59.205 19.853 1.00 24.64 705 THR A N 1
ATOM 5439 C CA . THR A 1 705 ? -0.952 60.052 19.196 1.00 24.64 705 THR A CA 1
ATOM 5440 C C . THR A 1 705 ? 0.402 59.256 19.252 1.00 24.64 705 THR A C 1
ATOM 5442 O O . THR A 1 705 ? 0.382 58.191 19.866 1.00 24.64 705 THR A O 1
ATOM 5445 N N . PRO A 1 706 ? 1.614 59.741 18.855 1.00 34.78 706 PRO A N 1
ATOM 5446 C CA . PRO A 1 706 ? 2.056 60.574 17.712 1.00 34.78 706 PRO A CA 1
ATOM 5447 C C . PRO A 1 706 ? 3.407 60.129 17.034 1.00 34.78 706 PRO A C 1
ATOM 5449 O O . PRO A 1 706 ? 4.107 59.248 17.518 1.00 34.78 706 PRO A O 1
ATOM 5452 N N . ALA A 1 707 ? 3.844 60.923 16.037 1.00 22.08 707 ALA A N 1
ATOM 5453 C CA . ALA A 1 707 ? 5.245 61.299 15.706 1.00 22.08 707 ALA A CA 1
ATOM 5454 C C . ALA A 1 707 ? 6.146 60.417 14.792 1.00 22.08 707 ALA A C 1
ATOM 5456 O O . ALA A 1 707 ? 6.089 59.195 14.772 1.00 22.08 707 ALA A O 1
ATOM 5457 N N . CYS A 1 708 ? 7.000 61.114 14.020 1.00 23.39 708 CYS A N 1
ATOM 5458 C CA . CYS A 1 708 ? 7.954 60.624 12.999 1.00 23.39 708 CYS A CA 1
ATOM 5459 C C . CYS A 1 708 ? 9.400 61.091 13.339 1.00 23.39 708 CYS A C 1
ATOM 5461 O O . CYS A 1 708 ? 9.568 61.785 14.346 1.00 23.39 708 CYS A O 1
ATOM 5463 N N . PRO A 1 709 ? 10.441 60.792 12.521 1.00 33.66 709 PRO A N 1
ATOM 5464 C CA . PRO A 1 709 ? 10.794 61.739 11.438 1.00 33.66 709 PRO A CA 1
ATOM 5465 C C . PRO A 1 709 ? 11.395 61.129 10.138 1.00 33.66 709 PRO A C 1
ATOM 5467 O O . PRO A 1 709 ? 11.894 60.009 10.120 1.00 33.66 709 PRO A O 1
ATOM 5470 N N . HIS A 1 710 ? 11.405 61.924 9.056 1.00 27.22 710 HIS A N 1
ATOM 5471 C CA . HIS A 1 710 ? 12.141 61.675 7.795 1.00 27.22 710 HIS A CA 1
ATOM 5472 C C . HIS A 1 710 ? 13.568 62.273 7.816 1.00 27.22 710 HIS A C 1
ATOM 5474 O O . HIS A 1 710 ? 13.889 63.064 8.707 1.00 27.22 710 HIS A O 1
ATOM 5480 N N . PRO A 1 711 ? 14.402 61.982 6.793 1.00 34.62 711 PRO A N 1
ATOM 5481 C CA . PRO A 1 711 ? 14.740 63.070 5.856 1.00 34.62 711 PRO A CA 1
ATOM 5482 C C . PRO A 1 711 ? 14.773 62.703 4.348 1.00 34.62 711 PRO A C 1
ATOM 5484 O O . PRO A 1 711 ? 14.671 61.550 3.945 1.00 34.62 711 PRO A O 1
ATOM 5487 N N . SER A 1 712 ? 14.909 63.760 3.537 1.00 25.14 712 SER A N 1
ATOM 5488 C CA . SER A 1 712 ? 15.102 63.875 2.071 1.00 25.14 712 SER A CA 1
ATOM 5489 C C . SER A 1 712 ? 16.229 63.027 1.441 1.00 25.14 712 SER A C 1
ATOM 5491 O O . SER A 1 712 ? 17.162 62.657 2.143 1.00 25.14 712 SER A O 1
ATOM 5493 N N . GLY A 1 713 ? 16.302 62.829 0.112 1.00 25.09 713 GLY A N 1
ATOM 5494 C CA . GLY A 1 713 ? 15.454 63.317 -0.998 1.00 25.09 713 GLY A CA 1
ATOM 5495 C C . GLY A 1 713 ? 16.229 63.452 -2.334 1.00 25.09 713 GLY A C 1
ATOM 5496 O O . GLY A 1 713 ? 17.369 63.010 -2.421 1.00 25.09 713 GLY A O 1
ATOM 5497 N N . MET A 1 714 ? 15.626 64.119 -3.336 1.00 26.94 714 MET A N 1
ATOM 5498 C CA . MET A 1 714 ? 16.099 64.272 -4.739 1.00 26.94 714 MET A CA 1
ATOM 5499 C C . MET A 1 714 ? 16.176 62.975 -5.575 1.00 26.94 714 MET A C 1
ATOM 5501 O O . MET A 1 714 ? 16.232 61.870 -5.049 1.00 26.94 714 MET A O 1
ATOM 5505 N N . GLY A 1 715 ? 16.132 63.113 -6.906 1.00 23.30 715 GLY A N 1
ATOM 5506 C CA . GLY A 1 715 ? 16.139 61.991 -7.851 1.00 23.30 715 GLY A CA 1
ATOM 5507 C C . GLY A 1 715 ? 16.474 62.413 -9.286 1.00 23.30 715 GLY A C 1
ATOM 5508 O O . GLY A 1 715 ? 16.662 63.597 -9.564 1.00 23.30 715 GLY A O 1
ATOM 5509 N N . VAL A 1 716 ? 16.536 61.435 -10.193 1.00 26.25 716 VAL A N 1
ATOM 5510 C CA . VAL A 1 716 ? 16.772 61.607 -11.639 1.00 26.25 716 VAL A CA 1
ATOM 5511 C C . VAL A 1 716 ? 15.776 60.722 -12.394 1.00 26.25 716 VAL A C 1
ATOM 5513 O O . VAL A 1 716 ? 15.476 59.619 -11.944 1.00 26.25 716 VAL A O 1
ATOM 5516 N N . ALA A 1 717 ? 15.239 61.206 -13.515 1.00 26.58 717 ALA A N 1
ATOM 5517 C CA . ALA A 1 717 ? 14.217 60.499 -14.283 1.00 26.58 717 ALA A CA 1
ATOM 5518 C C . ALA A 1 717 ? 14.809 59.656 -15.424 1.00 26.58 717 ALA A C 1
ATOM 5520 O O . ALA A 1 717 ? 15.612 60.156 -16.210 1.00 26.58 717 ALA A O 1
ATOM 5521 N N . THR A 1 718 ? 14.301 58.430 -15.581 1.00 23.62 718 THR A N 1
ATOM 5522 C CA . THR A 1 718 ? 14.433 57.619 -16.803 1.00 23.62 718 THR A CA 1
ATOM 5523 C C . THR A 1 718 ? 13.080 56.961 -17.101 1.00 23.62 718 THR A C 1
ATOM 5525 O O . THR A 1 718 ? 12.287 56.722 -16.193 1.00 23.62 718 THR A O 1
ATOM 5528 N N . GLN A 1 719 ? 12.768 56.735 -18.377 1.00 24.78 719 GLN A N 1
ATOM 5529 C CA . GLN A 1 719 ? 11.409 56.436 -18.845 1.00 24.78 719 GLN A CA 1
ATOM 5530 C C . GLN A 1 719 ? 10.915 55.031 -18.454 1.00 24.78 719 GLN A C 1
ATOM 5532 O O . GLN A 1 719 ? 11.518 54.028 -18.830 1.00 24.78 719 GLN A O 1
ATOM 5537 N N . CYS A 1 720 ? 9.743 54.955 -17.818 1.00 23.88 720 CYS A N 1
ATOM 5538 C CA . CYS A 1 720 ? 8.958 53.721 -17.739 1.00 23.88 720 CYS A CA 1
ATOM 5539 C C . CYS A 1 720 ? 8.068 53.605 -18.982 1.00 23.88 720 CYS A C 1
ATOM 5541 O O . CYS A 1 720 ? 7.105 54.357 -19.127 1.00 23.88 720 CYS A O 1
ATOM 5543 N N . ASN A 1 721 ? 8.384 52.668 -19.878 1.00 26.69 721 ASN A N 1
ATOM 5544 C CA . ASN A 1 721 ? 7.550 52.365 -21.042 1.00 26.69 721 ASN A CA 1
ATOM 5545 C C . ASN A 1 721 ? 6.506 51.287 -20.685 1.00 26.69 721 ASN A C 1
ATOM 5547 O O . ASN A 1 721 ? 6.788 50.389 -19.889 1.00 26.69 721 ASN A O 1
ATOM 5551 N N . ALA A 1 722 ? 5.293 51.383 -21.230 1.00 32.38 722 ALA A N 1
ATOM 5552 C CA . ALA A 1 722 ? 4.152 50.603 -20.747 1.00 32.38 722 ALA A CA 1
ATOM 5553 C C . ALA A 1 722 ? 4.263 49.097 -21.062 1.00 32.38 722 ALA A C 1
ATOM 5555 O O . ALA A 1 722 ? 4.553 48.706 -22.193 1.00 32.38 722 ALA A O 1
ATOM 5556 N N . LYS A 1 723 ? 3.938 48.239 -20.083 1.00 29.17 723 LYS A N 1
ATOM 5557 C CA . LYS A 1 723 ? 3.660 46.811 -20.311 1.00 29.17 723 LYS A CA 1
ATOM 5558 C C . LYS A 1 723 ? 2.152 46.560 -20.294 1.00 29.17 723 LYS A C 1
ATOM 5560 O O . LYS A 1 723 ? 1.457 47.013 -19.390 1.00 29.17 723 LYS A O 1
ATOM 5565 N N . ARG A 1 724 ? 1.663 45.821 -21.296 1.00 28.86 724 ARG A N 1
ATOM 5566 C CA . ARG A 1 724 ? 0.286 45.301 -21.351 1.00 28.86 724 ARG A CA 1
ATOM 5567 C C . ARG A 1 724 ? 0.003 44.414 -20.135 1.00 28.86 724 ARG A C 1
ATOM 5569 O O . ARG A 1 724 ? 0.861 43.622 -19.752 1.00 28.86 724 ARG A O 1
ATOM 5576 N N . ALA A 1 725 ? -1.220 44.482 -19.615 1.00 32.06 725 ALA A N 1
ATOM 5577 C CA . ALA A 1 725 ? -1.744 43.443 -18.736 1.00 32.06 725 ALA A CA 1
ATOM 5578 C C . ALA A 1 725 ? -1.916 42.132 -19.525 1.00 32.06 725 ALA A C 1
ATOM 5580 O O . ALA A 1 725 ? -2.472 42.131 -20.626 1.00 32.06 725 ALA A O 1
ATOM 5581 N N . SER A 1 726 ? -1.433 41.024 -18.969 1.00 29.67 726 SER A N 1
ATOM 5582 C CA . SER A 1 726 ? -1.724 39.670 -19.446 1.00 29.67 726 SER A CA 1
ATOM 5583 C C . SER A 1 726 ? -3.049 39.172 -18.863 1.00 29.67 726 SER A C 1
ATOM 5585 O O . SER A 1 726 ? -3.449 39.589 -17.775 1.00 29.67 726 SER A O 1
ATOM 5587 N N . LYS A 1 727 ? -3.722 38.247 -19.559 1.00 27.00 727 LYS A N 1
ATOM 5588 C CA . LYS A 1 727 ? -4.813 37.463 -18.953 1.00 27.00 727 LYS A CA 1
ATOM 5589 C C . LYS A 1 727 ? -4.268 36.644 -17.762 1.00 27.00 727 LYS A C 1
ATOM 5591 O O . LYS A 1 727 ? -3.071 36.346 -17.761 1.00 27.00 727 LYS A O 1
ATOM 5596 N N . PRO A 1 728 ? -5.105 36.260 -16.781 1.00 28.36 728 PRO A N 1
ATOM 5597 C CA . PRO A 1 728 ? -4.695 35.328 -15.732 1.00 28.36 728 PRO A CA 1
ATOM 5598 C C . PRO A 1 728 ? -4.217 34.000 -16.336 1.00 28.36 728 PRO A C 1
ATOM 5600 O O . PRO A 1 728 ? -4.890 33.449 -17.209 1.00 28.36 728 PRO A O 1
ATOM 5603 N N . GLU A 1 729 ? -3.077 33.479 -15.873 1.00 25.34 729 GLU A N 1
ATOM 5604 C CA . GLU A 1 729 ? -2.720 32.077 -16.124 1.00 25.34 729 GLU A CA 1
ATOM 5605 C C . GLU A 1 729 ? -3.676 31.165 -15.330 1.00 25.34 729 GLU A C 1
ATOM 5607 O O . GLU A 1 729 ? -4.021 31.499 -14.191 1.00 25.34 729 GLU A O 1
ATOM 5612 N N . PRO A 1 730 ? -4.098 30.008 -15.875 1.00 29.23 730 PRO A N 1
ATOM 5613 C CA . PRO A 1 730 ? -4.730 28.970 -15.065 1.00 29.23 730 PRO A CA 1
ATOM 5614 C C . PRO A 1 730 ? -3.733 28.435 -14.016 1.00 29.23 730 PRO A C 1
ATOM 5616 O O . PRO A 1 730 ? -2.519 28.494 -14.239 1.00 29.23 730 PRO A O 1
ATOM 5619 N N . PRO A 1 731 ? -4.207 27.889 -12.879 1.00 39.25 731 PRO A N 1
ATOM 5620 C CA . PRO A 1 731 ? -3.327 27.343 -11.850 1.00 39.25 731 PRO A CA 1
ATOM 5621 C C . PRO A 1 731 ? -2.423 26.248 -12.433 1.00 39.25 731 PRO A C 1
ATOM 5623 O O . PRO A 1 731 ? -2.877 25.336 -13.127 1.00 39.25 731 PRO A O 1
ATOM 5626 N N . ARG A 1 732 ? -1.119 26.358 -12.164 1.00 50.19 732 ARG A N 1
ATOM 5627 C CA . ARG A 1 732 ? -0.100 25.466 -12.728 1.00 50.19 732 ARG A CA 1
ATOM 5628 C C . ARG A 1 732 ? -0.247 24.065 -12.124 1.00 50.19 732 ARG A C 1
ATOM 5630 O O . ARG A 1 732 ? 0.053 23.876 -10.948 1.00 50.19 732 ARG A O 1
ATOM 5637 N N . ARG A 1 733 ? -0.699 23.094 -12.933 1.00 61.47 733 ARG A N 1
ATOM 5638 C CA . ARG A 1 733 ? -0.722 21.661 -12.572 1.00 61.47 733 ARG A CA 1
ATOM 5639 C C . ARG A 1 733 ? 0.657 21.217 -12.064 1.00 61.47 733 ARG A C 1
ATOM 5641 O O . ARG A 1 733 ? 1.677 21.671 -12.577 1.00 61.47 733 ARG A O 1
ATOM 5648 N N . ASN A 1 734 ? 0.676 20.295 -11.100 1.00 79.62 734 ASN A N 1
ATOM 5649 C CA . ASN A 1 734 ? 1.899 19.677 -10.579 1.00 79.62 734 ASN A CA 1
ATOM 5650 C C . ASN A 1 734 ? 2.758 19.113 -11.741 1.00 79.62 734 ASN A C 1
ATOM 5652 O O . ASN A 1 734 ? 2.224 18.319 -12.521 1.00 79.62 734 ASN A O 1
ATOM 5656 N N . PRO A 1 735 ? 4.059 19.459 -11.857 1.00 85.31 735 PRO A N 1
ATOM 5657 C CA . PRO A 1 735 ? 4.929 18.974 -12.933 1.00 85.31 735 PRO A CA 1
ATOM 5658 C C . PRO A 1 735 ? 4.967 17.449 -13.088 1.00 85.31 735 PRO A C 1
ATOM 5660 O O . PRO A 1 735 ? 5.101 16.959 -14.206 1.00 85.31 735 PRO A O 1
ATOM 5663 N N . LEU A 1 736 ? 4.784 16.686 -12.000 1.00 88.81 736 LEU A N 1
ATOM 5664 C CA . LEU A 1 736 ? 4.666 15.228 -12.087 1.00 88.81 736 LEU A CA 1
ATOM 5665 C C . LEU A 1 736 ? 3.413 14.826 -12.878 1.00 88.81 736 LEU A C 1
ATOM 5667 O O . LEU A 1 736 ? 3.526 14.115 -13.871 1.00 88.81 736 LEU A O 1
ATOM 5671 N N . LEU A 1 737 ? 2.236 15.337 -12.499 1.00 88.06 737 LEU A N 1
ATOM 5672 C CA . LEU A 1 737 ? 0.973 15.080 -13.208 1.00 88.06 737 LEU A CA 1
ATOM 5673 C C . LEU A 1 737 ? 1.003 15.591 -14.656 1.00 88.06 737 LEU A C 1
ATOM 5675 O O . LEU A 1 737 ? 0.399 14.975 -15.533 1.00 88.06 737 LEU A O 1
ATOM 5679 N N . GLN A 1 738 ? 1.735 16.677 -14.928 1.00 89.56 738 GLN A N 1
ATOM 5680 C CA . GLN A 1 738 ? 1.987 17.124 -16.298 1.00 89.56 738 GLN A CA 1
ATOM 5681 C C . GLN A 1 738 ? 2.784 16.073 -17.087 1.00 89.56 738 GLN A C 1
ATOM 5683 O O . GLN A 1 738 ? 2.313 15.653 -18.145 1.00 89.56 738 GLN A O 1
ATOM 5688 N N . LEU A 1 739 ? 3.912 15.571 -16.562 1.00 92.75 739 LEU A N 1
ATOM 5689 C CA . LEU A 1 739 ? 4.686 14.509 -17.221 1.00 92.75 739 LEU A CA 1
ATOM 5690 C C . LEU A 1 739 ? 3.842 13.244 -17.439 1.00 92.75 739 LEU A C 1
ATOM 5692 O O . LEU A 1 739 ? 3.825 12.697 -18.540 1.00 92.75 739 LEU A O 1
ATOM 5696 N N . VAL A 1 740 ? 3.093 12.817 -16.417 1.00 92.19 740 VAL A N 1
ATOM 5697 C CA . VAL A 1 740 ? 2.181 11.663 -16.475 1.00 92.19 740 VAL A CA 1
ATOM 5698 C C . VAL A 1 740 ? 1.144 11.832 -17.590 1.00 92.19 740 VAL A C 1
ATOM 5700 O O . VAL A 1 740 ? 0.928 10.909 -18.374 1.00 92.19 740 VAL A O 1
ATOM 5703 N N . SER A 1 741 ? 0.537 13.018 -17.725 1.00 91.69 741 SER A N 1
ATOM 5704 C CA . SER A 1 741 ? -0.477 13.291 -18.755 1.00 91.69 741 SER A CA 1
ATOM 5705 C C . SER A 1 741 ? 0.038 13.116 -20.190 1.00 91.69 741 SER A C 1
ATOM 5707 O O . SER A 1 741 ? -0.725 12.676 -21.055 1.00 91.69 741 SER A O 1
ATOM 5709 N N . LEU A 1 742 ? 1.333 13.358 -20.414 1.00 93.88 742 LEU A N 1
ATOM 5710 C CA . LEU A 1 742 ? 1.999 13.264 -21.716 1.00 93.88 742 LEU A CA 1
ATOM 5711 C C . LEU A 1 742 ? 2.413 11.834 -22.111 1.00 93.88 742 LEU A C 1
ATOM 5713 O O . LEU A 1 742 ? 2.734 11.610 -23.278 1.00 93.88 742 LEU A O 1
ATOM 5717 N N . GLN A 1 743 ? 2.400 10.862 -21.190 1.00 94.25 743 GLN A N 1
ATOM 5718 C CA . GLN A 1 743 ? 2.762 9.481 -21.527 1.00 94.25 743 GLN A CA 1
ATOM 5719 C C . GLN A 1 743 ? 1.709 8.865 -22.460 1.00 94.25 743 GLN A C 1
ATOM 5721 O O . GLN A 1 743 ? 0.508 8.930 -22.188 1.00 94.25 743 GLN A O 1
ATOM 5726 N N . LYS A 1 744 ? 2.138 8.233 -23.548 1.00 93.94 744 LYS A N 1
ATOM 5727 C CA . LYS A 1 744 ? 1.282 7.435 -24.429 1.00 93.94 744 LYS A CA 1
ATOM 5728 C C . LYS A 1 744 ? 0.894 6.111 -23.766 1.00 93.94 744 LYS A C 1
ATOM 5730 O O . LYS A 1 744 ? 1.605 5.607 -22.898 1.00 93.94 744 LYS A O 1
ATOM 5735 N N . ALA A 1 745 ? -0.232 5.524 -24.171 1.00 89.50 745 ALA A N 1
ATOM 5736 C CA . ALA A 1 745 ? -0.749 4.271 -23.618 1.00 89.50 745 ALA A CA 1
ATOM 5737 C C . ALA A 1 745 ? 0.263 3.123 -23.743 1.00 89.50 745 ALA A C 1
ATOM 5739 O O . ALA A 1 745 ? 0.317 2.266 -22.869 1.00 89.50 745 ALA A O 1
ATOM 5740 N N . SER A 1 746 ? 1.113 3.154 -24.772 1.00 85.75 746 SER A N 1
ATOM 5741 C CA . SER A 1 746 ? 2.251 2.248 -24.968 1.00 85.75 746 SER A CA 1
ATOM 5742 C C . SER A 1 746 ? 3.307 2.297 -23.854 1.00 85.75 746 SER A C 1
ATOM 5744 O O . SER A 1 746 ? 4.011 1.312 -23.656 1.00 85.75 746 SER A O 1
ATOM 5746 N N . GLY A 1 747 ? 3.424 3.418 -23.134 1.00 86.81 747 GLY A N 1
ATOM 5747 C CA . GLY A 1 747 ? 4.473 3.698 -22.149 1.00 86.81 747 GLY A CA 1
ATOM 5748 C C . GLY A 1 747 ? 5.509 4.744 -22.589 1.00 86.81 747 GLY A C 1
ATOM 5749 O O . GLY A 1 747 ? 6.299 5.179 -21.753 1.00 86.81 747 GLY A O 1
ATOM 5750 N N . CYS A 1 748 ? 5.515 5.171 -23.856 1.00 91.00 748 CYS A N 1
ATOM 5751 C CA . CYS A 1 748 ? 6.477 6.156 -24.367 1.00 91.00 748 CYS A CA 1
ATOM 5752 C C . CYS A 1 748 ? 6.036 7.614 -24.148 1.00 91.00 748 CYS A C 1
ATOM 5754 O O . CYS A 1 748 ? 4.883 7.890 -23.823 1.00 91.00 748 CYS A O 1
ATOM 5756 N N . TRP A 1 749 ? 6.941 8.560 -24.394 1.00 93.06 749 TRP A N 1
ATOM 5757 C CA . TRP A 1 749 ? 6.638 9.988 -24.557 1.00 93.06 749 TRP A CA 1
ATOM 5758 C C . TRP A 1 749 ? 6.977 10.454 -25.979 1.00 93.06 749 TRP A C 1
ATOM 5760 O O . TRP A 1 749 ? 7.721 9.787 -26.696 1.00 93.06 749 TRP A O 1
ATOM 5770 N N . LEU A 1 750 ? 6.429 11.602 -26.385 1.00 91.31 750 LEU A N 1
ATOM 5771 C CA . LEU A 1 750 ? 6.777 12.280 -27.637 1.00 91.31 750 LEU A CA 1
ATOM 5772 C C . LEU A 1 750 ? 7.712 13.463 -27.358 1.00 91.31 750 LEU A C 1
ATOM 5774 O O . LEU A 1 750 ? 7.611 14.114 -26.318 1.00 91.31 750 LEU A O 1
ATOM 5778 N N . LEU A 1 751 ? 8.620 13.747 -28.293 1.00 87.62 751 LEU A N 1
ATOM 5779 C CA . LEU A 1 751 ? 9.595 14.832 -28.171 1.00 87.62 751 LEU A CA 1
ATOM 5780 C C . LEU A 1 751 ? 8.983 16.160 -28.635 1.00 87.62 751 LEU A C 1
ATOM 5782 O O . LEU A 1 751 ? 9.235 16.627 -29.742 1.00 87.62 751 LEU A O 1
ATOM 5786 N N . ASP A 1 752 ? 8.124 16.740 -27.799 1.00 89.19 752 ASP A N 1
ATOM 5787 C CA . ASP A 1 752 ? 7.362 17.946 -28.127 1.00 89.19 752 ASP A CA 1
ATOM 5788 C C . ASP A 1 752 ? 7.605 19.120 -27.155 1.00 89.19 752 ASP A C 1
ATOM 5790 O O . ASP A 1 752 ? 8.382 19.051 -26.199 1.00 89.19 752 ASP A O 1
ATOM 5794 N N . ALA A 1 753 ? 6.954 20.253 -27.432 1.00 88.75 753 ALA A N 1
ATOM 5795 C CA . ALA A 1 753 ? 7.042 21.460 -26.611 1.00 88.75 753 ALA A CA 1
ATOM 5796 C C . ALA A 1 753 ? 6.389 21.329 -25.222 1.00 88.75 753 ALA A C 1
ATOM 5798 O O . ALA A 1 753 ? 6.764 22.069 -24.312 1.00 88.75 753 ALA A O 1
ATOM 5799 N N . ALA A 1 754 ? 5.446 20.403 -25.030 1.00 88.56 754 ALA A N 1
ATOM 5800 C CA . ALA A 1 754 ? 4.851 20.153 -23.724 1.00 88.56 754 ALA A CA 1
ATOM 5801 C C . ALA A 1 754 ? 5.811 19.342 -22.841 1.00 88.56 754 ALA A C 1
ATOM 5803 O O . ALA A 1 754 ? 6.043 19.735 -21.697 1.00 88.56 754 ALA A O 1
ATOM 5804 N N . LEU A 1 755 ? 6.454 18.297 -23.381 1.00 90.12 755 LEU A N 1
ATOM 5805 C CA . LEU A 1 755 ? 7.522 17.579 -22.676 1.00 90.12 755 LEU A CA 1
ATOM 5806 C C . LEU A 1 755 ? 8.680 18.525 -22.339 1.00 90.12 755 LEU A C 1
ATOM 5808 O O . LEU A 1 755 ? 9.115 18.573 -21.188 1.00 90.12 755 LEU A O 1
ATOM 5812 N N . ALA A 1 756 ? 9.127 19.338 -23.302 1.00 87.94 756 ALA A N 1
ATOM 5813 C CA . ALA A 1 756 ? 10.170 20.335 -23.070 1.00 87.94 756 ALA A CA 1
ATOM 5814 C C . ALA A 1 756 ? 9.808 21.304 -21.927 1.00 87.94 756 ALA A C 1
ATOM 5816 O O . ALA A 1 756 ? 10.605 21.503 -21.008 1.00 87.94 756 ALA A O 1
ATOM 5817 N N . SER A 1 757 ? 8.572 21.821 -21.915 1.00 89.50 757 SER A N 1
ATOM 5818 C CA . SER A 1 757 ? 8.085 22.708 -20.853 1.00 89.50 757 SER A CA 1
ATOM 5819 C C . SER A 1 757 ? 8.064 22.052 -19.467 1.00 89.50 757 SER A C 1
ATOM 5821 O O . SER A 1 757 ? 8.290 22.753 -18.482 1.00 89.50 757 SER A O 1
ATOM 5823 N N . VAL A 1 758 ? 7.793 20.746 -19.364 1.00 88.81 758 VAL A N 1
ATOM 5824 C CA . VAL A 1 758 ? 7.802 20.013 -18.083 1.00 88.81 758 VAL A CA 1
ATOM 5825 C C . VAL A 1 758 ? 9.231 19.744 -17.601 1.00 88.81 758 VAL A C 1
ATOM 5827 O O . VAL A 1 758 ? 9.517 19.858 -16.409 1.00 88.81 758 VAL A O 1
ATOM 5830 N N . LEU A 1 759 ? 10.149 19.465 -18.529 1.00 86.75 759 LEU A N 1
ATOM 5831 C CA . LEU A 1 759 ? 11.577 19.281 -18.250 1.00 86.75 759 LEU A CA 1
ATOM 5832 C C . LEU A 1 759 ? 12.329 20.604 -17.985 1.00 86.75 759 LEU A C 1
ATOM 5834 O O . LEU A 1 759 ? 13.508 20.576 -17.637 1.00 86.75 759 LEU A O 1
ATOM 5838 N N . GLY A 1 760 ? 11.672 21.762 -18.133 1.00 85.56 760 GLY A N 1
ATOM 5839 C CA . GLY A 1 760 ? 12.287 23.082 -17.952 1.00 85.56 760 GLY A CA 1
ATOM 5840 C C . GLY A 1 760 ? 13.260 23.463 -19.076 1.00 85.56 760 GLY A C 1
ATOM 5841 O O . GLY A 1 760 ? 14.270 24.120 -18.821 1.00 85.56 760 GLY A O 1
ATOM 5842 N N . LYS A 1 761 ? 12.976 23.012 -20.303 1.00 86.69 761 LYS A N 1
ATOM 5843 C CA . LYS A 1 761 ? 13.817 23.131 -21.502 1.00 86.69 761 LYS A CA 1
ATOM 5844 C C . LYS A 1 761 ? 13.022 23.655 -22.698 1.00 86.69 761 LYS A C 1
ATOM 5846 O O . LYS A 1 761 ? 11.794 23.713 -22.671 1.00 86.69 761 LYS A O 1
ATOM 5851 N N . THR A 1 762 ? 13.718 24.022 -23.768 1.00 85.31 762 THR A N 1
ATOM 5852 C CA . THR A 1 762 ? 13.095 24.283 -25.078 1.00 85.31 762 THR A CA 1
ATOM 5853 C C . THR A 1 762 ? 13.116 23.031 -25.962 1.00 85.31 762 THR A C 1
ATOM 5855 O O . THR A 1 762 ? 13.975 22.165 -25.799 1.00 85.31 762 THR A O 1
ATOM 5858 N N . SER A 1 763 ? 12.197 22.925 -26.929 1.00 81.00 763 SER A N 1
ATOM 5859 C CA . SER A 1 763 ? 12.222 21.826 -27.913 1.00 81.00 763 SER A CA 1
ATOM 5860 C C . SER A 1 763 ? 13.528 21.805 -28.713 1.00 81.00 763 SER A C 1
ATOM 5862 O O . SER A 1 763 ? 14.057 20.736 -28.996 1.00 81.00 763 SER A O 1
ATOM 5864 N N . GLU A 1 764 ? 14.073 22.985 -29.029 1.00 80.38 764 GLU A N 1
ATOM 5865 C CA . GLU A 1 764 ? 15.343 23.142 -29.746 1.00 80.38 764 GLU A CA 1
ATOM 5866 C C . GLU A 1 764 ? 16.532 22.595 -28.944 1.00 80.38 764 GLU A C 1
ATOM 5868 O O . GLU A 1 764 ? 17.418 21.973 -29.520 1.00 80.38 764 GLU A O 1
ATOM 5873 N N . GLU A 1 765 ? 16.545 22.771 -27.618 1.00 77.88 765 GLU A N 1
ATOM 5874 C CA . GLU A 1 765 ? 17.565 22.177 -26.744 1.00 77.88 765 GLU A CA 1
ATOM 5875 C C . GLU A 1 765 ? 17.489 20.645 -26.735 1.00 77.88 765 GLU A C 1
ATOM 5877 O O . GLU A 1 765 ? 18.528 20.000 -26.855 1.00 77.88 765 GLU A O 1
ATOM 5882 N N . LEU A 1 766 ? 16.286 20.067 -26.623 1.00 79.00 766 LEU A N 1
ATOM 5883 C CA . LEU A 1 766 ? 16.103 18.613 -26.503 1.00 79.00 766 LEU A CA 1
ATOM 5884 C C . LEU A 1 766 ? 16.300 17.848 -27.820 1.00 79.00 766 LEU A C 1
ATOM 5886 O O . LEU A 1 766 ? 16.787 16.718 -27.794 1.00 79.00 766 LEU A O 1
ATOM 5890 N N . GLU A 1 767 ? 15.943 18.450 -28.958 1.00 77.75 767 GLU A N 1
ATOM 5891 C CA . GLU A 1 767 ? 16.252 17.907 -30.289 1.00 77.75 767 GLU A CA 1
ATOM 5892 C C . GLU A 1 767 ? 17.741 18.078 -30.629 1.00 77.75 767 GLU A C 1
ATOM 5894 O O . GLU A 1 767 ? 18.362 17.167 -31.172 1.00 77.75 767 GLU A O 1
ATOM 5899 N N . LYS A 1 768 ? 18.372 19.198 -30.242 1.00 79.00 768 LYS A N 1
ATOM 5900 C CA . LYS A 1 768 ? 19.825 19.378 -30.408 1.00 79.00 768 LYS A CA 1
ATOM 5901 C C . LYS A 1 768 ? 20.642 18.428 -29.527 1.00 79.00 768 LYS A C 1
ATOM 5903 O O . LYS A 1 768 ? 21.760 18.080 -29.898 1.00 79.00 768 LYS A O 1
ATOM 5908 N N . SER A 1 769 ? 20.103 18.010 -28.384 1.00 73.88 769 SER A N 1
ATOM 5909 C CA . SER A 1 769 ? 20.682 16.959 -27.547 1.00 73.88 769 SER A CA 1
ATOM 5910 C C . SER A 1 769 ? 20.164 15.558 -27.903 1.00 73.88 769 SER A C 1
ATOM 5912 O O . SER A 1 769 ? 20.200 14.694 -27.040 1.00 73.88 769 SER A O 1
ATOM 5914 N N . LYS A 1 770 ? 19.630 15.300 -29.105 1.00 76.50 770 LYS A N 1
ATOM 5915 C CA . LYS A 1 770 ? 19.192 13.950 -29.499 1.00 76.50 770 LYS A CA 1
ATOM 5916 C C . LYS A 1 770 ? 20.338 13.165 -30.163 1.00 76.50 770 LYS A C 1
ATOM 5918 O O . LYS A 1 770 ? 21.025 13.725 -31.016 1.00 76.50 770 LYS A O 1
ATOM 5923 N N . PRO A 1 771 ? 20.534 11.868 -29.852 1.00 72.00 771 PRO A N 1
ATOM 5924 C CA . PRO A 1 771 ? 21.475 11.027 -30.592 1.00 72.00 771 PRO A CA 1
ATOM 5925 C C . PRO A 1 771 ? 21.034 10.824 -32.049 1.00 72.00 771 PRO A C 1
ATOM 5927 O O . PRO A 1 771 ? 19.881 10.475 -32.294 1.00 72.00 771 PRO A O 1
ATOM 5930 N N . GLU A 1 772 ? 21.956 10.930 -33.014 1.00 52.72 772 GLU A N 1
ATOM 5931 C CA . GLU A 1 772 ? 21.654 10.752 -34.453 1.00 52.72 772 GLU A CA 1
ATOM 5932 C C . GLU A 1 772 ? 21.027 9.384 -34.792 1.00 52.72 772 GLU A C 1
ATOM 5934 O O . GLU A 1 772 ? 20.289 9.264 -35.767 1.00 52.72 772 GLU A O 1
ATOM 5939 N N . LYS A 1 773 ? 21.296 8.359 -33.971 1.00 50.41 773 LYS A N 1
ATOM 5940 C CA . LYS A 1 773 ? 20.815 6.976 -34.135 1.00 50.41 773 LYS A CA 1
ATOM 5941 C C . LYS A 1 773 ? 19.557 6.625 -33.325 1.00 50.41 773 LYS A C 1
ATOM 5943 O O . LYS A 1 773 ? 19.110 5.483 -33.374 1.00 50.41 773 LYS A O 1
ATOM 5948 N N . VAL A 1 774 ? 19.003 7.550 -32.537 1.00 58.59 774 VAL A N 1
ATOM 5949 C CA . VAL A 1 774 ? 17.894 7.263 -31.604 1.00 58.59 774 VAL A CA 1
ATOM 5950 C C . VAL A 1 774 ? 16.624 7.989 -32.041 1.00 58.59 774 VAL A C 1
ATOM 5952 O O . VAL A 1 774 ? 16.646 9.184 -32.335 1.00 58.59 774 VAL A O 1
ATOM 5955 N N . SER A 1 775 ? 15.496 7.270 -32.073 1.00 74.12 775 SER A N 1
ATOM 5956 C CA . SER A 1 775 ? 14.204 7.866 -32.435 1.00 74.12 775 SER A CA 1
ATOM 5957 C C . SER A 1 775 ? 13.765 8.909 -31.400 1.00 74.12 775 SER A C 1
ATOM 5959 O O . SER A 1 775 ? 14.082 8.801 -30.210 1.00 74.12 775 SER A O 1
ATOM 5961 N N . SER A 1 776 ? 13.014 9.924 -31.837 1.00 80.19 776 SER A N 1
ATOM 5962 C CA . SER A 1 776 ? 12.546 10.995 -30.948 1.00 80.19 776 SER A CA 1
ATOM 5963 C C . SER A 1 776 ? 11.697 10.456 -29.786 1.00 80.19 776 SER A C 1
ATOM 5965 O O . SER A 1 776 ? 11.785 10.980 -28.681 1.00 80.19 776 SER A O 1
ATOM 5967 N N . GLU A 1 777 ? 10.936 9.379 -29.987 1.00 81.38 777 GLU A N 1
ATOM 5968 C CA . GLU A 1 777 ? 10.106 8.728 -28.964 1.00 81.38 777 GLU A CA 1
ATOM 5969 C C . GLU A 1 777 ? 10.946 7.984 -27.917 1.00 81.38 777 GLU A C 1
ATOM 5971 O O . GLU A 1 777 ? 10.677 8.080 -26.718 1.00 81.38 777 GLU A O 1
ATOM 5976 N N . VAL A 1 778 ? 11.994 7.267 -28.342 1.00 78.25 778 VAL A N 1
ATOM 5977 C CA . VAL A 1 778 ? 12.927 6.601 -27.418 1.00 78.25 778 VAL A CA 1
ATOM 5978 C C . VAL A 1 778 ? 13.690 7.646 -26.602 1.00 78.25 778 VAL A C 1
ATOM 5980 O O . VAL A 1 778 ? 13.756 7.531 -25.378 1.00 78.25 778 VAL A O 1
ATOM 5983 N N . TRP A 1 779 ? 14.176 8.713 -27.243 1.00 83.75 779 TRP A N 1
ATOM 5984 C CA . TRP A 1 779 ? 14.867 9.808 -26.557 1.00 83.75 779 TRP A CA 1
ATOM 5985 C C . TRP A 1 779 ? 13.961 10.541 -25.553 1.00 83.75 779 TRP A C 1
ATOM 5987 O O . TRP A 1 779 ? 14.325 10.681 -24.386 1.00 83.75 779 TRP A O 1
ATOM 5997 N N . ALA A 1 780 ? 12.744 10.918 -25.957 1.00 85.25 780 ALA A N 1
ATOM 5998 C CA . ALA A 1 780 ? 11.741 11.527 -25.079 1.00 85.25 780 ALA A CA 1
ATOM 5999 C C . ALA A 1 780 ? 11.395 10.648 -23.866 1.00 85.25 780 ALA A C 1
ATOM 6001 O O . ALA A 1 780 ? 11.288 11.143 -22.743 1.00 85.25 780 ALA A O 1
ATOM 6002 N N . THR A 1 781 ? 11.254 9.338 -24.080 1.00 83.31 781 THR A N 1
ATOM 6003 C CA . THR A 1 781 ? 10.945 8.372 -23.014 1.00 83.31 781 THR A CA 1
ATOM 6004 C C . THR A 1 781 ? 12.084 8.255 -22.004 1.00 83.31 781 THR A C 1
ATOM 6006 O O . THR A 1 781 ? 11.841 8.176 -20.800 1.00 83.31 781 THR A O 1
ATOM 6009 N N . ILE A 1 782 ? 13.331 8.299 -22.473 1.00 80.25 782 ILE A N 1
ATOM 6010 C CA . ILE A 1 782 ? 14.519 8.248 -21.616 1.00 80.25 782 ILE A CA 1
ATOM 6011 C C . ILE A 1 782 ? 14.675 9.554 -20.830 1.00 80.25 782 ILE A C 1
ATOM 6013 O O . ILE A 1 782 ? 14.865 9.495 -19.619 1.00 80.25 782 ILE A O 1
ATOM 6017 N N . LEU A 1 783 ? 14.476 10.718 -21.458 1.00 81.94 783 LEU A N 1
ATOM 6018 C CA . LEU A 1 783 ? 14.445 12.012 -20.763 1.00 81.94 783 LEU A CA 1
ATOM 6019 C C . LEU A 1 783 ? 13.385 12.051 -19.645 1.00 81.94 783 LEU A C 1
ATOM 6021 O O . LEU A 1 783 ? 13.674 12.513 -18.539 1.00 81.94 783 LEU A O 1
ATOM 6025 N N . ALA A 1 784 ? 12.181 11.529 -19.902 1.00 82.56 784 ALA A N 1
ATOM 6026 C CA . ALA A 1 784 ? 11.118 11.426 -18.901 1.00 82.56 784 ALA A CA 1
ATOM 6027 C C . ALA A 1 784 ? 11.506 10.503 -17.727 1.00 82.56 784 ALA A C 1
ATOM 6029 O O . ALA A 1 784 ? 11.342 10.880 -16.565 1.00 82.56 784 ALA A O 1
ATOM 6030 N N . LEU A 1 785 ? 12.082 9.328 -18.009 1.00 80.69 785 LEU A N 1
ATOM 6031 C CA . LEU A 1 785 ? 12.588 8.398 -16.990 1.00 80.69 785 LEU A CA 1
ATOM 6032 C C . LEU A 1 785 ? 13.719 9.012 -16.149 1.00 80.69 785 LEU A C 1
ATOM 6034 O O . LEU A 1 785 ? 13.682 8.937 -14.919 1.00 80.69 785 LEU A O 1
ATOM 6038 N N . THR A 1 786 ? 14.694 9.665 -16.787 1.00 79.56 786 THR A N 1
ATOM 6039 C CA . THR A 1 786 ? 15.785 10.375 -16.105 1.00 79.56 786 THR A CA 1
ATOM 6040 C C . THR A 1 786 ? 15.248 11.498 -15.219 1.00 79.56 786 THR A C 1
ATOM 6042 O O . THR A 1 786 ? 15.741 11.678 -14.107 1.00 79.56 786 THR A O 1
ATOM 6045 N N . TRP A 1 787 ? 14.205 12.219 -15.647 1.00 87.44 787 TRP A N 1
ATOM 6046 C CA . TRP A 1 787 ? 13.583 13.254 -14.820 1.00 87.44 787 TRP A CA 1
ATOM 6047 C C . TRP A 1 787 ? 12.863 12.680 -13.594 1.00 87.44 787 TRP A C 1
ATOM 6049 O O . TRP A 1 787 ? 13.027 13.208 -12.495 1.00 87.44 787 TRP A O 1
ATOM 6059 N N . LEU A 1 788 ? 12.131 11.569 -13.741 1.00 78.75 788 LEU A N 1
ATOM 6060 C CA . LEU A 1 788 ? 11.476 10.891 -12.615 1.00 78.75 788 LEU A CA 1
ATOM 6061 C C . LEU A 1 788 ? 12.499 10.428 -11.562 1.00 78.75 788 LEU A C 1
ATOM 6063 O O . LEU A 1 788 ? 12.378 10.767 -10.383 1.00 78.75 788 LEU A O 1
ATOM 6067 N N . HIS A 1 789 ? 13.552 9.733 -11.998 1.00 79.06 789 HIS A N 1
ATOM 6068 C CA . HIS A 1 789 ? 14.619 9.253 -11.116 1.00 79.06 789 HIS A CA 1
ATOM 6069 C C . HIS A 1 789 ? 15.527 10.368 -10.562 1.00 79.06 789 HIS A C 1
ATOM 6071 O O . HIS A 1 789 ? 16.101 10.197 -9.489 1.00 79.06 789 HIS A O 1
ATOM 6077 N N . GLY A 1 790 ? 15.663 11.502 -11.258 1.00 76.31 790 GLY A N 1
ATOM 6078 C CA . GLY A 1 790 ? 16.495 12.631 -10.826 1.00 76.31 790 GLY A CA 1
ATOM 6079 C C . GLY A 1 790 ? 15.784 13.644 -9.921 1.00 76.31 790 GLY A C 1
ATOM 6080 O O . GLY A 1 790 ? 16.405 14.185 -9.009 1.00 76.31 790 GLY A O 1
ATOM 6081 N N . PHE A 1 791 ? 14.490 13.900 -10.148 1.00 78.94 791 PHE A N 1
ATOM 6082 C CA . PHE A 1 791 ? 13.750 15.010 -9.523 1.00 78.94 791 PHE A CA 1
ATOM 6083 C C . PHE A 1 791 ? 12.465 14.598 -8.786 1.00 78.94 791 PHE A C 1
ATOM 6085 O O . PHE A 1 791 ? 11.826 15.466 -8.182 1.00 78.94 791 PHE A O 1
ATOM 6092 N N . LYS A 1 792 ? 12.056 13.317 -8.835 1.00 81.75 792 LYS A N 1
ATOM 6093 C CA . LYS A 1 792 ? 10.794 12.839 -8.234 1.00 81.75 792 LYS A CA 1
ATOM 6094 C C . LYS A 1 792 ? 10.891 11.575 -7.371 1.00 81.75 792 LYS A C 1
ATOM 6096 O O . LYS A 1 792 ? 9.878 10.925 -7.119 1.00 81.75 792 LYS A O 1
ATOM 6101 N N . MET A 1 793 ? 12.071 11.221 -6.862 1.00 80.88 793 MET A N 1
ATOM 6102 C CA . MET A 1 793 ? 12.239 10.049 -5.978 1.00 80.88 793 MET A CA 1
ATOM 6103 C C . MET A 1 793 ? 11.427 10.125 -4.666 1.00 80.88 793 MET A C 1
ATOM 6105 O O . MET A 1 793 ? 11.081 9.085 -4.114 1.00 80.88 793 MET A O 1
ATOM 6109 N N . ASP A 1 794 ? 11.042 11.324 -4.216 1.00 78.56 794 ASP A N 1
ATOM 6110 C CA . ASP A 1 794 ? 10.073 11.579 -3.132 1.00 78.56 794 ASP A CA 1
ATOM 6111 C C . ASP A 1 794 ? 8.664 11.018 -3.421 1.00 78.56 794 ASP A C 1
ATOM 6113 O O . ASP A 1 794 ? 7.899 10.679 -2.513 1.00 78.56 794 ASP A O 1
ATOM 6117 N N . ALA A 1 795 ? 8.319 10.895 -4.701 1.00 81.62 795 ALA A N 1
ATOM 6118 C CA . ALA A 1 795 ? 7.042 10.408 -5.212 1.00 81.62 795 ALA A CA 1
ATOM 6119 C C . ALA A 1 795 ? 7.149 9.039 -5.906 1.00 81.62 795 ALA A C 1
ATOM 6121 O O . ALA A 1 795 ? 6.262 8.686 -6.680 1.00 81.62 795 ALA A O 1
ATOM 6122 N N . LYS A 1 796 ? 8.212 8.256 -5.647 1.00 83.81 796 LYS A N 1
ATOM 6123 C CA . LYS A 1 796 ? 8.485 6.987 -6.351 1.00 83.81 796 LYS A CA 1
ATOM 6124 C C . LYS A 1 796 ? 7.273 6.053 -6.434 1.00 83.81 796 LYS A C 1
ATOM 6126 O O . LYS A 1 796 ? 6.998 5.521 -7.505 1.00 83.81 796 LYS A O 1
ATOM 6131 N N . ASP A 1 797 ? 6.526 5.875 -5.347 1.00 80.62 797 ASP A N 1
ATOM 6132 C CA . ASP A 1 797 ? 5.366 4.973 -5.319 1.00 80.62 797 ASP A CA 1
ATOM 6133 C C . ASP A 1 797 ? 4.187 5.409 -6.191 1.00 80.62 797 ASP A C 1
ATOM 6135 O O . ASP A 1 797 ? 3.367 4.572 -6.564 1.00 80.62 797 ASP A O 1
ATOM 6139 N N . GLU A 1 798 ? 4.136 6.686 -6.569 1.00 87.06 798 GLU A N 1
ATOM 6140 C CA . GLU A 1 798 ? 3.143 7.229 -7.492 1.00 87.06 798 GLU A CA 1
ATOM 6141 C C . GLU A 1 798 ? 3.493 6.857 -8.944 1.00 87.06 798 GLU A C 1
ATOM 6143 O O . GLU A 1 798 ? 2.617 6.458 -9.705 1.00 87.06 798 GLU A O 1
ATOM 6148 N N . TRP A 1 799 ? 4.770 6.934 -9.343 1.00 87.31 799 TRP A N 1
ATOM 6149 C CA . TRP A 1 799 ? 5.182 6.785 -10.749 1.00 87.31 799 TRP A CA 1
ATOM 6150 C C . TRP A 1 799 ? 5.917 5.486 -11.105 1.00 87.31 799 TRP A C 1
ATOM 6152 O O . TRP A 1 799 ? 6.123 5.222 -12.289 1.00 87.31 799 TRP A O 1
ATOM 6162 N N . GLU A 1 800 ? 6.293 4.640 -10.141 1.00 84.50 800 GLU A N 1
ATOM 6163 C CA . GLU A 1 800 ? 7.067 3.410 -10.393 1.00 84.50 800 GLU A CA 1
ATOM 6164 C C . GLU A 1 800 ? 6.431 2.497 -11.459 1.00 84.50 800 GLU A C 1
ATOM 6166 O O . GLU A 1 800 ? 7.143 1.932 -12.289 1.00 84.50 800 GLU A O 1
ATOM 6171 N N . LEU A 1 801 ? 5.098 2.374 -11.491 1.00 85.38 801 LEU A N 1
ATOM 6172 C CA . LEU A 1 801 ?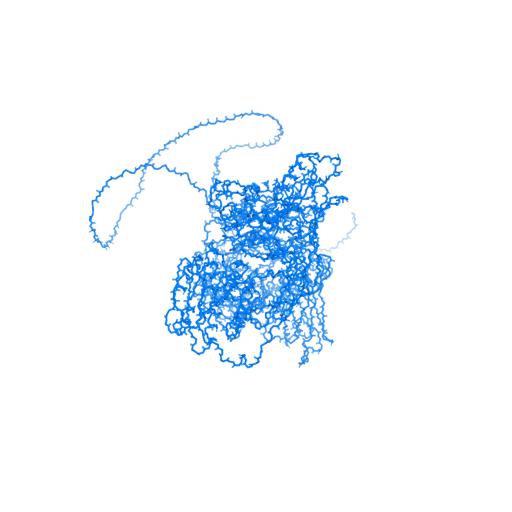 4.413 1.567 -12.510 1.00 85.38 801 LEU A CA 1
ATOM 6173 C C . LEU A 1 801 ? 4.487 2.194 -13.914 1.00 85.38 801 LEU A C 1
ATOM 6175 O O . LEU A 1 801 ? 4.676 1.459 -14.884 1.00 85.38 801 LEU A O 1
ATOM 6179 N N . LEU A 1 802 ? 4.436 3.528 -14.028 1.00 88.12 802 LEU A N 1
ATOM 6180 C CA . LEU A 1 802 ? 4.665 4.246 -15.292 1.00 88.12 802 LEU A CA 1
ATOM 6181 C C . LEU A 1 802 ? 6.086 4.009 -15.809 1.00 88.12 802 LEU A C 1
ATOM 6183 O O . LEU A 1 802 ? 6.276 3.789 -17.004 1.00 88.12 802 LEU A O 1
ATOM 6187 N N . ALA A 1 803 ? 7.073 4.052 -14.908 1.00 81.25 803 ALA A N 1
ATOM 6188 C CA . ALA A 1 803 ? 8.480 3.876 -15.247 1.00 81.25 803 ALA A CA 1
ATOM 6189 C C . ALA A 1 803 ? 8.801 2.431 -15.655 1.00 81.25 803 ALA A C 1
ATOM 6191 O O . ALA A 1 803 ? 9.493 2.226 -16.648 1.00 81.25 803 ALA A O 1
ATOM 6192 N N . VAL A 1 804 ? 8.242 1.429 -14.963 1.00 79.00 804 VAL A N 1
ATOM 6193 C CA . VAL A 1 804 ? 8.343 0.018 -15.381 1.00 79.00 804 VAL A CA 1
ATOM 6194 C C . VAL A 1 804 ? 7.728 -0.176 -16.768 1.00 79.00 804 VAL A C 1
ATOM 6196 O O . VAL A 1 804 ? 8.371 -0.747 -17.643 1.00 79.00 804 VAL A O 1
ATOM 6199 N N . LYS A 1 805 ? 6.525 0.361 -17.005 1.00 83.06 805 LYS A N 1
ATOM 6200 C CA . LYS A 1 805 ? 5.839 0.298 -18.304 1.00 83.06 805 LYS A CA 1
ATOM 6201 C C . LYS A 1 805 ? 6.652 0.956 -19.430 1.00 83.06 805 LYS A C 1
ATOM 6203 O O . LYS A 1 805 ? 6.805 0.369 -20.499 1.00 83.06 805 LYS A O 1
ATOM 6208 N N . ALA A 1 806 ? 7.222 2.132 -19.175 1.00 80.81 806 ALA A N 1
ATOM 6209 C CA . ALA A 1 806 ? 8.103 2.833 -20.106 1.00 80.81 806 ALA A CA 1
ATOM 6210 C C . ALA A 1 806 ? 9.396 2.054 -20.397 1.00 80.81 806 ALA A C 1
ATOM 6212 O O . ALA A 1 806 ? 9.777 1.906 -21.557 1.00 80.81 806 ALA A O 1
ATOM 6213 N N . ALA A 1 807 ? 10.044 1.503 -19.367 1.00 74.75 807 ALA A N 1
ATOM 6214 C CA . ALA A 1 807 ? 11.245 0.686 -19.520 1.00 74.75 807 ALA A CA 1
ATOM 6215 C C . ALA A 1 807 ? 10.968 -0.586 -20.339 1.00 74.75 807 ALA A C 1
ATOM 6217 O O . ALA A 1 807 ? 11.739 -0.904 -21.243 1.00 74.75 807 ALA A O 1
ATOM 6218 N N . SER A 1 808 ? 9.841 -1.267 -20.099 1.00 70.62 808 SER A N 1
ATOM 6219 C CA . SER A 1 808 ? 9.397 -2.401 -20.921 1.00 70.62 808 SER A CA 1
ATOM 6220 C C . SER A 1 808 ? 9.128 -2.002 -22.375 1.00 70.62 808 SER A C 1
ATOM 6222 O O . SER A 1 808 ? 9.485 -2.751 -23.283 1.00 70.62 808 SER A O 1
ATOM 6224 N N . TRP A 1 809 ? 8.558 -0.818 -22.627 1.00 80.06 809 TRP A N 1
ATOM 6225 C CA . TRP A 1 809 ? 8.363 -0.318 -23.991 1.00 80.06 809 TRP A CA 1
ATOM 6226 C C . TRP A 1 809 ? 9.691 -0.037 -24.710 1.00 80.06 809 TRP A C 1
ATOM 6228 O O . TRP A 1 809 ? 9.849 -0.451 -25.859 1.00 80.06 809 TRP A O 1
ATOM 6238 N N . VAL A 1 810 ? 10.662 0.597 -24.036 1.00 67.56 810 VAL A N 1
ATOM 6239 C CA . VAL A 1 810 ? 12.012 0.843 -24.586 1.00 67.56 810 VAL A CA 1
ATOM 6240 C C . VAL A 1 810 ? 12.732 -0.479 -24.870 1.00 67.56 810 VAL A C 1
ATOM 6242 O O . VAL A 1 810 ? 13.295 -0.649 -25.949 1.00 67.56 810 VAL A O 1
ATOM 6245 N N . GLN A 1 811 ? 12.660 -1.452 -23.955 1.00 58.69 811 GLN A N 1
ATOM 6246 C CA . GLN A 1 811 ? 13.198 -2.802 -24.173 1.00 58.69 811 GLN A CA 1
ATOM 6247 C C . GLN A 1 811 ? 12.579 -3.474 -25.410 1.00 58.69 811 GLN A C 1
ATOM 6249 O O . GLN A 1 811 ? 13.299 -4.115 -26.176 1.00 58.69 811 GLN A O 1
ATOM 6254 N N . ALA A 1 812 ? 11.278 -3.279 -25.643 1.00 57.47 812 ALA A N 1
ATOM 6255 C CA . ALA A 1 812 ? 10.545 -3.842 -26.774 1.00 57.47 812 ALA A CA 1
ATOM 6256 C C . ALA A 1 812 ? 10.803 -3.159 -28.136 1.00 57.47 812 ALA A C 1
ATOM 6258 O O . ALA A 1 812 ? 10.334 -3.678 -29.146 1.00 57.47 812 ALA A O 1
ATOM 6259 N N . GLN A 1 813 ? 11.548 -2.043 -28.208 1.00 56.53 813 GLN A N 1
ATOM 6260 C CA . GLN A 1 813 ? 11.926 -1.433 -29.501 1.00 56.53 813 GLN A CA 1
ATOM 6261 C C . GLN A 1 813 ? 13.104 -2.150 -30.194 1.00 56.53 813 GLN A C 1
ATOM 6263 O O . GLN A 1 813 ? 13.385 -1.897 -31.370 1.00 56.53 813 GLN A O 1
ATOM 6268 N N . ASN A 1 814 ? 13.784 -3.051 -29.477 1.00 51.22 814 ASN A N 1
ATOM 6269 C CA . ASN A 1 814 ? 14.937 -3.809 -29.962 1.00 51.22 814 ASN A CA 1
ATOM 6270 C C . ASN A 1 814 ? 14.519 -5.078 -30.723 1.00 51.22 814 ASN A C 1
ATOM 6272 O O . ASN A 1 814 ? 13.513 -5.707 -30.396 1.00 51.22 814 ASN A O 1
ATOM 6276 N N . VAL A 1 815 ? 15.358 -5.531 -31.662 1.00 46.31 815 VAL A N 1
ATOM 6277 C CA . VAL A 1 815 ? 15.262 -6.900 -32.200 1.00 46.31 815 VAL A CA 1
ATOM 6278 C C . VAL A 1 815 ? 15.578 -7.880 -31.058 1.00 46.31 815 VAL A C 1
ATOM 6280 O O . VAL A 1 815 ? 16.676 -7.810 -30.499 1.00 46.31 815 VAL A O 1
ATOM 6283 N N . PRO A 1 816 ? 14.653 -8.774 -30.660 1.00 49.00 816 PRO A N 1
ATOM 6284 C CA . PRO A 1 816 ? 14.797 -9.517 -29.415 1.00 49.00 816 PRO A CA 1
ATOM 6285 C C . PRO A 1 816 ? 15.835 -10.641 -29.528 1.00 49.00 816 PRO A C 1
ATOM 6287 O O . PRO A 1 816 ? 15.613 -11.656 -30.196 1.00 49.00 816 PRO A O 1
ATOM 6290 N N . LEU A 1 817 ? 16.937 -10.473 -28.795 1.00 50.38 817 LEU A N 1
ATOM 6291 C CA . LEU A 1 817 ? 17.835 -11.546 -28.367 1.00 50.38 817 LEU A CA 1
ATOM 6292 C C . LEU A 1 817 ? 17.020 -12.571 -27.556 1.00 50.38 817 LEU A C 1
ATOM 6294 O O . LEU A 1 817 ? 16.459 -12.238 -26.514 1.00 50.38 817 LEU A O 1
ATOM 6298 N N . GLN A 1 818 ? 16.903 -13.795 -28.066 1.00 56.81 818 GLN A N 1
ATOM 6299 C CA . GLN A 1 818 ? 16.051 -14.857 -27.520 1.00 56.81 818 GLN A CA 1
ATOM 6300 C C . GLN A 1 818 ? 16.762 -15.712 -26.471 1.00 56.81 818 GLN A C 1
ATOM 6302 O O . GLN A 1 818 ? 16.150 -16.090 -25.474 1.00 56.81 818 GLN A O 1
ATOM 6307 N N . SER A 1 819 ? 18.044 -16.015 -26.683 1.00 54.44 819 SER A N 1
ATOM 6308 C CA . SER A 1 819 ? 18.894 -16.672 -25.690 1.00 54.44 819 SER A CA 1
ATOM 6309 C C . SER A 1 819 ? 20.357 -16.261 -25.842 1.00 54.44 819 SER A C 1
ATOM 6311 O O . SER A 1 819 ? 20.805 -15.845 -26.916 1.00 54.44 819 SER A O 1
ATOM 6313 N N . VAL A 1 820 ? 21.087 -16.400 -24.736 1.00 54.94 820 VAL A N 1
ATOM 6314 C CA . VAL A 1 820 ? 22.547 -16.351 -24.671 1.00 54.94 820 VAL A CA 1
ATOM 6315 C C . VAL A 1 820 ? 23.006 -17.659 -24.045 1.00 54.94 820 VAL A C 1
ATOM 6317 O O . VAL A 1 820 ? 22.574 -18.005 -22.946 1.00 54.94 820 VAL A O 1
ATOM 6320 N N . GLU A 1 821 ? 23.882 -18.377 -24.733 1.00 65.12 821 GLU A N 1
ATOM 6321 C CA . GLU A 1 821 ? 24.492 -19.618 -24.260 1.00 65.12 821 GLU A CA 1
ATOM 6322 C C . GLU A 1 821 ? 26.004 -19.398 -24.168 1.00 65.12 821 GLU A C 1
ATOM 6324 O O . GLU A 1 821 ? 26.617 -18.946 -25.132 1.00 65.12 821 GLU A O 1
ATOM 6329 N N . VAL A 1 822 ? 26.610 -19.682 -23.012 1.00 60.53 822 VAL A N 1
ATOM 6330 C CA . VAL A 1 822 ? 28.052 -19.487 -22.788 1.00 60.53 822 VAL A CA 1
ATOM 6331 C C . VAL A 1 822 ? 28.676 -20.801 -22.340 1.00 60.53 822 VAL A C 1
ATOM 6333 O O . VAL A 1 822 ? 28.365 -21.308 -21.263 1.00 60.53 822 VAL A O 1
ATOM 6336 N N . GLU A 1 823 ? 29.577 -21.338 -23.157 1.00 72.69 823 GLU A N 1
ATOM 6337 C CA . GLU A 1 823 ? 30.430 -22.470 -22.803 1.00 72.69 823 GLU A CA 1
ATOM 6338 C C . GLU A 1 823 ? 31.798 -21.947 -22.341 1.00 72.69 823 GLU A C 1
ATOM 6340 O O . GLU A 1 823 ? 32.402 -21.087 -22.986 1.00 72.69 823 GLU A O 1
ATOM 6345 N N . LEU A 1 824 ? 32.287 -22.467 -21.212 1.00 66.75 824 LEU A N 1
ATOM 6346 C CA . LEU A 1 824 ? 33.547 -22.061 -20.595 1.00 66.75 824 LEU A CA 1
ATOM 6347 C C . LEU A 1 824 ? 34.506 -23.252 -20.527 1.00 66.75 824 LEU A C 1
ATOM 6349 O O . LEU A 1 824 ? 34.270 -24.204 -19.783 1.00 66.75 824 LEU A O 1
ATOM 6353 N N . GLN A 1 825 ? 35.616 -23.177 -21.258 1.00 70.50 825 GLN A N 1
ATOM 6354 C CA . GLN A 1 825 ? 36.683 -24.176 -21.218 1.00 70.50 825 GLN A CA 1
ATOM 6355 C C . GLN A 1 825 ? 37.902 -23.586 -20.502 1.00 70.50 825 GLN A C 1
ATOM 6357 O O . GLN A 1 825 ? 38.705 -22.860 -21.090 1.00 70.50 825 GLN A O 1
ATOM 6362 N N . VAL A 1 826 ? 38.025 -23.884 -19.205 1.00 67.00 826 VAL A N 1
ATOM 6363 C CA . VAL A 1 826 ? 39.164 -23.457 -18.379 1.00 67.00 826 VAL A CA 1
ATOM 6364 C C . VAL A 1 826 ? 40.308 -24.456 -18.503 1.00 67.00 826 VAL A C 1
ATOM 6366 O O . VAL A 1 826 ? 40.117 -25.659 -18.317 1.00 67.00 826 VAL A O 1
ATOM 6369 N N . LYS A 1 827 ? 41.515 -23.950 -18.755 1.00 55.19 827 LYS A N 1
ATOM 6370 C CA . LYS A 1 827 ? 42.759 -24.710 -18.676 1.00 55.19 827 LYS A CA 1
ATOM 6371 C C . LYS A 1 827 ? 43.810 -23.895 -17.925 1.00 55.19 827 LYS A C 1
ATOM 6373 O O . LYS A 1 827 ? 44.148 -22.784 -18.325 1.00 55.19 827 LYS A O 1
ATOM 6378 N N . ASP A 1 828 ? 44.339 -24.474 -16.851 1.00 64.56 828 ASP A N 1
ATOM 6379 C CA . ASP A 1 828 ? 45.293 -23.834 -15.942 1.00 64.56 828 ASP A CA 1
ATOM 6380 C C . ASP A 1 828 ? 44.736 -22.506 -15.375 1.00 64.56 828 ASP A C 1
ATOM 6382 O O . ASP A 1 828 ? 43.834 -22.538 -14.537 1.00 64.56 828 ASP A O 1
ATOM 6386 N N . HIS A 1 829 ? 45.224 -21.346 -15.824 1.00 61.19 829 HIS A N 1
ATOM 6387 C CA . HIS A 1 829 ? 44.700 -20.017 -15.450 1.00 61.19 829 HIS A CA 1
ATOM 6388 C C . HIS A 1 829 ? 44.066 -19.258 -16.631 1.00 61.19 829 HIS A C 1
ATOM 6390 O O . HIS A 1 829 ? 43.776 -18.072 -16.525 1.00 61.19 829 HIS A O 1
ATOM 6396 N N . VAL A 1 830 ? 43.831 -19.930 -17.761 1.00 60.50 830 VAL A N 1
ATOM 6397 C CA . VAL A 1 830 ? 43.268 -19.338 -18.982 1.00 60.50 830 VAL A CA 1
ATOM 6398 C C . VAL A 1 830 ? 41.878 -19.910 -19.239 1.00 60.50 830 VAL A C 1
ATOM 6400 O O . VAL A 1 830 ? 41.663 -21.118 -19.120 1.00 60.50 830 VAL A O 1
ATOM 6403 N N . ALA A 1 831 ? 40.934 -19.056 -19.626 1.00 65.50 831 ALA A N 1
ATOM 6404 C CA . ALA A 1 831 ? 39.612 -19.478 -20.070 1.00 65.50 831 ALA A CA 1
ATOM 6405 C C . ALA A 1 831 ? 39.411 -19.174 -21.555 1.00 65.50 831 ALA A C 1
ATOM 6407 O O . ALA A 1 831 ? 39.516 -18.022 -21.977 1.00 65.50 831 ALA A O 1
ATOM 6408 N N . THR A 1 832 ? 39.063 -20.203 -22.328 1.00 76.00 832 THR A N 1
ATOM 6409 C CA . THR A 1 832 ? 38.402 -20.032 -23.624 1.00 76.00 832 THR A CA 1
ATOM 6410 C C . THR A 1 832 ? 36.902 -19.931 -23.372 1.00 76.00 832 THR A C 1
ATOM 6412 O O . THR A 1 832 ? 36.321 -20.791 -22.706 1.00 76.00 832 THR A O 1
ATOM 6415 N N . VAL A 1 833 ? 36.278 -18.882 -23.898 1.00 71.75 833 VAL A N 1
ATOM 6416 C CA . VAL A 1 833 ? 34.847 -18.604 -23.771 1.00 71.75 833 VAL A CA 1
ATOM 6417 C C . VAL A 1 833 ? 34.214 -18.681 -25.154 1.00 71.75 833 VAL A C 1
ATOM 6419 O O . VAL A 1 833 ? 34.683 -18.032 -26.089 1.00 71.75 833 VAL A O 1
ATOM 6422 N N . ILE A 1 834 ? 33.151 -19.471 -25.281 1.00 77.62 834 ILE A N 1
ATOM 6423 C CA . ILE A 1 834 ? 32.349 -19.588 -26.500 1.00 77.62 834 ILE A CA 1
ATOM 6424 C C . ILE A 1 834 ? 30.957 -19.050 -26.175 1.00 77.62 834 ILE A C 1
ATOM 6426 O O . ILE A 1 834 ? 30.195 -19.692 -25.453 1.00 77.62 834 ILE A O 1
ATOM 6430 N N . SER A 1 835 ? 30.623 -17.883 -26.719 1.00 70.56 835 SER A N 1
ATOM 6431 C CA . SER A 1 835 ? 29.316 -17.244 -26.548 1.00 70.56 835 SER A CA 1
ATOM 6432 C C . SER A 1 835 ? 28.471 -17.429 -27.804 1.00 70.56 835 SER A C 1
ATOM 6434 O O . SER A 1 835 ? 28.901 -17.066 -28.899 1.00 70.56 835 SER A O 1
ATOM 6436 N N . THR A 1 836 ? 27.260 -17.960 -27.645 1.00 74.25 836 THR A N 1
ATOM 6437 C CA . THR A 1 836 ? 26.262 -18.100 -28.711 1.00 74.25 836 THR A CA 1
ATOM 6438 C C . THR A 1 836 ? 25.072 -17.183 -28.425 1.00 74.25 836 THR A C 1
ATOM 6440 O O . THR A 1 836 ? 24.471 -17.255 -27.354 1.00 74.25 836 THR A O 1
ATOM 6443 N N . LEU A 1 837 ? 24.754 -16.300 -29.371 1.00 68.69 837 LEU A N 1
ATOM 6444 C CA . LEU A 1 837 ? 23.721 -15.268 -29.288 1.00 68.69 837 LEU A CA 1
ATOM 6445 C C . LEU A 1 837 ? 22.642 -15.565 -30.336 1.00 68.69 837 LEU A C 1
ATOM 6447 O O . LEU A 1 837 ? 22.936 -15.578 -31.532 1.00 68.69 837 LEU A O 1
ATOM 6451 N N . ASN A 1 838 ? 21.404 -15.809 -29.906 1.00 68.44 838 ASN A N 1
ATOM 6452 C CA . ASN A 1 838 ? 20.308 -16.186 -30.804 1.00 68.44 838 ASN A CA 1
ATOM 6453 C C . ASN A 1 838 ? 19.291 -15.048 -30.950 1.00 68.44 838 ASN A C 1
ATOM 6455 O O . ASN A 1 838 ? 18.684 -14.632 -29.968 1.00 68.44 838 ASN A O 1
ATOM 6459 N N . TYR A 1 839 ? 19.055 -14.581 -32.173 1.00 67.75 839 TYR A N 1
ATOM 6460 C CA . TYR A 1 839 ? 18.138 -13.489 -32.513 1.00 67.75 839 TYR A CA 1
ATOM 6461 C C . TYR A 1 839 ? 17.067 -13.963 -33.499 1.00 67.75 839 TYR A C 1
ATOM 6463 O O . TYR A 1 839 ? 17.312 -14.876 -34.285 1.00 67.75 839 TYR A O 1
ATOM 6471 N N . GLN A 1 840 ? 15.911 -13.296 -33.519 1.00 72.38 840 GLN A N 1
ATOM 6472 C CA . GLN A 1 840 ? 14.892 -13.485 -34.558 1.00 72.38 840 GLN A CA 1
ATOM 6473 C C . GLN A 1 840 ? 14.338 -12.141 -35.022 1.00 72.38 840 GLN A C 1
ATOM 6475 O O . GLN A 1 840 ? 13.925 -11.326 -34.193 1.00 72.38 840 GLN A O 1
ATOM 6480 N N . ASN A 1 841 ? 14.244 -11.947 -36.336 1.00 73.88 841 ASN A N 1
ATOM 6481 C CA . ASN A 1 841 ? 13.465 -10.852 -36.896 1.00 73.88 841 ASN A CA 1
ATOM 6482 C C . ASN A 1 841 ? 11.968 -11.207 -36.844 1.00 73.88 841 ASN A C 1
ATOM 6484 O O . ASN A 1 841 ? 11.533 -12.194 -37.433 1.00 73.88 841 ASN A O 1
ATOM 6488 N N . LYS A 1 842 ? 11.177 -10.403 -36.128 1.00 66.06 842 LYS A N 1
ATOM 6489 C CA . LYS A 1 842 ? 9.716 -10.569 -36.000 1.00 66.06 842 LYS A CA 1
ATOM 6490 C C . LYS A 1 842 ? 8.914 -9.551 -36.820 1.00 66.06 842 LYS A C 1
ATOM 6492 O O . LYS A 1 842 ? 7.688 -9.588 -36.780 1.00 66.06 842 LYS A O 1
ATOM 6497 N N . GLU A 1 843 ? 9.594 -8.658 -37.535 1.00 62.97 843 GLU A N 1
ATOM 6498 C CA . GLU A 1 843 ? 8.984 -7.663 -38.416 1.00 62.97 843 GLU A CA 1
ATOM 6499 C C . GLU A 1 843 ? 8.571 -8.294 -39.758 1.00 62.97 843 GLU A C 1
ATOM 6501 O O . GLU A 1 843 ? 9.069 -9.345 -40.163 1.00 62.97 843 GLU A O 1
ATOM 6506 N N . ASP A 1 844 ? 7.694 -7.611 -40.493 1.00 69.69 844 ASP A N 1
ATOM 6507 C CA . ASP A 1 844 ? 7.275 -7.961 -41.859 1.00 69.69 844 ASP A CA 1
ATOM 6508 C C . ASP A 1 844 ? 8.295 -7.537 -42.943 1.00 69.69 844 ASP A C 1
ATOM 6510 O O . ASP A 1 844 ? 8.044 -7.708 -44.137 1.00 69.69 844 ASP A O 1
ATOM 6514 N N . LYS A 1 845 ? 9.437 -6.963 -42.540 1.00 67.56 845 LYS A N 1
ATOM 6515 C CA . LYS A 1 845 ? 10.465 -6.354 -43.405 1.00 67.56 845 LYS A CA 1
ATOM 6516 C C . LYS A 1 845 ? 11.870 -6.853 -43.036 1.00 67.56 845 LYS A C 1
ATOM 6518 O O . LYS A 1 845 ? 12.094 -7.211 -41.878 1.00 67.56 845 LYS A O 1
ATOM 6523 N N . PRO A 1 846 ? 12.827 -6.884 -43.983 1.00 69.94 846 PRO A N 1
ATOM 6524 C CA . PRO A 1 846 ? 14.216 -7.204 -43.674 1.00 69.94 846 PRO A CA 1
ATOM 6525 C C . PRO A 1 846 ? 14.843 -6.117 -42.791 1.00 69.94 846 PRO A C 1
ATOM 6527 O O . PRO A 1 846 ? 14.630 -4.921 -43.014 1.00 69.94 846 PRO A O 1
ATOM 6530 N N . VAL A 1 847 ? 15.623 -6.541 -41.797 1.00 70.06 847 VAL A N 1
ATOM 6531 C CA . VAL A 1 847 ? 16.235 -5.654 -40.798 1.00 70.06 847 VAL A CA 1
ATOM 6532 C C . VAL A 1 847 ? 17.761 -5.718 -40.881 1.00 70.06 847 VAL A C 1
ATOM 6534 O O . VAL A 1 847 ? 18.337 -6.804 -40.953 1.00 70.06 847 VAL A O 1
ATOM 6537 N N . GLU A 1 848 ? 18.411 -4.553 -40.842 1.00 70.69 848 GLU A N 1
ATOM 6538 C CA . GLU A 1 848 ? 19.809 -4.432 -40.409 1.00 70.69 848 GLU A CA 1
ATOM 6539 C C . GLU A 1 848 ? 19.804 -4.140 -38.907 1.00 70.69 848 GLU A C 1
ATOM 6541 O O . GLU A 1 848 ? 19.146 -3.193 -38.472 1.00 70.69 848 GLU A O 1
ATOM 6546 N N . ALA A 1 849 ? 20.532 -4.925 -38.116 1.00 61.81 849 ALA A N 1
ATOM 6547 C CA . ALA A 1 849 ? 20.634 -4.728 -36.672 1.00 61.81 849 ALA A CA 1
ATOM 6548 C C . ALA A 1 849 ? 22.093 -4.525 -36.250 1.00 61.81 849 ALA A C 1
ATOM 6550 O O . ALA A 1 849 ? 22.958 -5.308 -36.637 1.00 61.81 849 ALA A O 1
ATOM 6551 N N . VAL A 1 850 ? 22.365 -3.500 -35.439 1.00 60.53 850 VAL A N 1
ATOM 6552 C CA . VAL A 1 850 ? 23.709 -3.237 -34.898 1.00 60.53 850 VAL A CA 1
ATOM 6553 C C . VAL A 1 850 ? 23.703 -3.460 -33.391 1.00 60.53 850 VAL A C 1
ATOM 6555 O O . VAL A 1 850 ? 22.968 -2.789 -32.666 1.00 60.53 850 VAL A O 1
ATOM 6558 N N . PHE A 1 851 ? 24.531 -4.397 -32.929 1.00 61.56 851 PHE A N 1
ATOM 6559 C CA . PHE A 1 851 ? 24.667 -4.789 -31.528 1.00 61.56 851 PHE A CA 1
ATOM 6560 C C . PHE A 1 851 ? 26.043 -4.389 -30.997 1.00 61.56 851 PHE A C 1
ATOM 6562 O O . PHE A 1 851 ? 27.062 -4.803 -31.543 1.00 61.56 851 PHE A O 1
ATOM 6569 N N . VAL A 1 852 ? 26.085 -3.621 -29.910 1.00 53.41 852 VAL A N 1
ATOM 6570 C CA . VAL A 1 852 ? 27.333 -3.123 -29.317 1.00 53.41 852 VAL A CA 1
ATOM 6571 C C . VAL A 1 852 ? 27.531 -3.747 -27.935 1.00 53.41 852 VAL A C 1
ATOM 6573 O O . VAL A 1 852 ? 26.633 -3.683 -27.096 1.00 53.41 852 VAL A O 1
ATOM 6576 N N . PHE A 1 853 ? 28.694 -4.358 -27.689 1.00 52.28 853 PHE A N 1
ATOM 6577 C CA . PHE A 1 853 ? 28.986 -5.067 -26.440 1.00 52.28 853 PHE A CA 1
ATOM 6578 C C . PHE A 1 853 ? 30.477 -5.032 -26.048 1.00 52.28 853 PHE A C 1
ATOM 6580 O O . PHE A 1 853 ? 31.318 -5.309 -26.894 1.00 52.28 853 PHE A O 1
ATOM 6587 N N . PRO A 1 854 ? 30.863 -4.756 -24.785 1.00 48.69 854 PRO A N 1
ATOM 6588 C CA . PRO A 1 854 ? 32.168 -5.128 -24.255 1.00 48.69 854 PRO A CA 1
ATOM 6589 C C . PRO A 1 854 ? 32.431 -6.636 -24.257 1.00 48.69 854 PRO A C 1
ATOM 6591 O O . PRO A 1 854 ? 31.535 -7.451 -24.029 1.00 48.69 854 PRO A O 1
ATOM 6594 N N . LEU A 1 855 ? 33.712 -6.970 -24.306 1.00 58.03 855 LEU A N 1
ATOM 6595 C CA . LEU A 1 855 ? 34.310 -8.144 -23.677 1.00 58.03 855 LEU A CA 1
ATOM 6596 C C . LEU A 1 855 ? 35.265 -7.683 -22.554 1.00 58.03 855 LEU A C 1
ATOM 6598 O O . LEU A 1 855 ? 35.542 -6.486 -22.449 1.00 58.03 855 LEU A O 1
ATOM 6602 N N . PRO A 1 856 ? 35.780 -8.581 -21.690 1.00 57.09 856 PRO A N 1
ATOM 6603 C CA . PRO A 1 856 ? 36.805 -8.222 -20.708 1.00 57.09 856 PRO A CA 1
ATOM 6604 C C . PRO A 1 856 ? 38.002 -7.499 -21.344 1.00 57.09 856 PRO A C 1
ATOM 6606 O O . PRO A 1 856 ? 38.399 -7.799 -22.469 1.00 57.09 856 PRO A O 1
ATOM 6609 N N . GLY A 1 857 ? 38.587 -6.533 -20.630 1.00 52.91 857 GLY A N 1
ATOM 6610 C CA . GLY A 1 857 ? 39.604 -5.635 -21.192 1.00 52.91 857 GLY A CA 1
ATOM 6611 C C . GLY A 1 857 ? 40.887 -6.328 -21.673 1.00 52.91 857 GLY A C 1
ATOM 6612 O O . GLY A 1 857 ? 41.610 -5.760 -22.490 1.00 52.91 857 GLY A O 1
ATOM 6613 N N . ASP A 1 858 ? 41.165 -7.548 -21.217 1.00 56.72 858 ASP A N 1
ATOM 6614 C CA . ASP A 1 858 ? 42.264 -8.429 -21.630 1.00 56.72 858 ASP A CA 1
ATOM 6615 C C . ASP A 1 858 ? 41.911 -9.365 -22.806 1.00 56.72 858 ASP A C 1
ATOM 6617 O O . ASP A 1 858 ? 42.811 -9.946 -23.413 1.00 56.72 858 ASP A O 1
ATOM 6621 N N . ALA A 1 859 ? 40.627 -9.480 -23.164 1.00 63.16 859 ALA A N 1
ATOM 6622 C CA . ALA A 1 859 ? 40.127 -10.493 -24.084 1.00 63.16 859 ALA A CA 1
ATOM 6623 C C . ALA A 1 859 ? 40.759 -10.432 -25.482 1.00 63.16 859 ALA A C 1
ATOM 6625 O O . ALA A 1 859 ? 40.881 -9.372 -26.110 1.00 63.16 859 ALA A O 1
ATOM 6626 N N . ALA A 1 860 ? 41.095 -11.614 -25.995 1.00 70.56 860 ALA A N 1
ATOM 6627 C CA . ALA A 1 860 ? 41.507 -11.852 -27.370 1.00 70.56 860 ALA A CA 1
ATOM 6628 C C . ALA A 1 860 ? 40.379 -12.576 -28.121 1.00 70.56 860 ALA A C 1
ATOM 6630 O O . ALA A 1 860 ? 40.196 -13.778 -27.925 1.00 70.56 860 ALA A O 1
ATOM 6631 N N . VAL A 1 861 ? 39.625 -11.865 -28.969 1.00 78.19 861 VAL A N 1
ATOM 6632 C CA . VAL A 1 861 ? 38.658 -12.495 -29.888 1.00 78.19 861 VAL A CA 1
ATOM 6633 C C . VAL A 1 861 ? 39.431 -13.244 -30.963 1.00 78.19 861 VAL A C 1
ATOM 6635 O O . VAL A 1 861 ? 40.283 -12.650 -31.623 1.00 78.19 861 VAL A O 1
ATOM 6638 N N . CYS A 1 862 ? 39.143 -14.537 -31.121 1.00 71.94 862 CYS A N 1
ATOM 6639 C CA . CYS 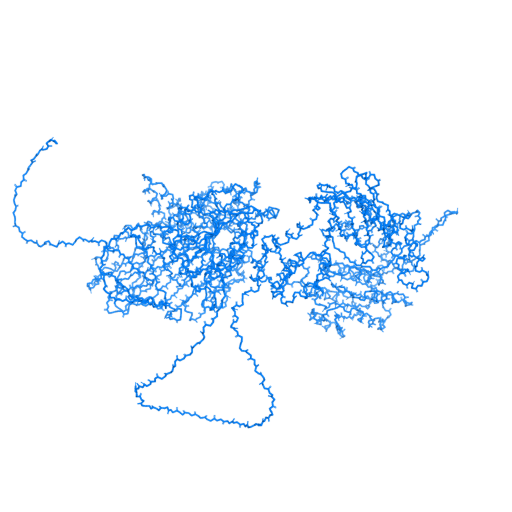A 1 862 ? 39.873 -15.424 -32.029 1.00 71.94 862 CYS A CA 1
ATOM 6640 C C . CYS A 1 862 ? 39.000 -16.204 -33.021 1.00 71.94 862 CYS A C 1
ATOM 6642 O O . CYS A 1 862 ? 39.536 -16.832 -33.934 1.00 71.94 862 CYS A O 1
ATOM 6644 N N . HIS A 1 863 ? 37.671 -16.170 -32.885 1.00 77.19 863 HIS A N 1
ATOM 6645 C CA . HIS A 1 863 ? 36.765 -16.693 -33.907 1.00 77.19 863 HIS A CA 1
ATOM 6646 C C . HIS A 1 863 ? 35.414 -15.977 -33.884 1.00 77.19 863 HIS A C 1
ATOM 6648 O O . HIS A 1 863 ? 34.860 -15.701 -32.819 1.00 77.19 863 HIS A O 1
ATOM 6654 N N . PHE A 1 864 ? 34.855 -15.749 -35.070 1.00 81.50 864 PHE A N 1
ATOM 6655 C CA . PHE A 1 864 ? 33.482 -15.308 -35.265 1.00 81.50 864 PHE A CA 1
ATOM 6656 C C . PHE A 1 864 ? 32.849 -16.118 -36.405 1.00 81.50 864 PHE A C 1
ATOM 6658 O O . PHE A 1 864 ? 33.443 -16.314 -37.467 1.00 81.50 864 PHE A O 1
ATOM 6665 N N . SER A 1 865 ? 31.640 -16.616 -36.167 1.00 81.31 865 SER A N 1
ATOM 6666 C CA . SER A 1 865 ? 30.805 -17.289 -37.162 1.00 81.31 865 SER A CA 1
ATOM 6667 C C . SER A 1 865 ? 29.336 -16.957 -36.918 1.00 81.31 865 SER A C 1
ATOM 6669 O O . SER A 1 865 ? 28.932 -16.639 -35.797 1.00 81.31 865 SER A O 1
ATOM 6671 N N . ALA A 1 866 ? 28.529 -17.018 -37.971 1.00 78.94 866 ALA A N 1
ATOM 6672 C CA . ALA A 1 866 ? 27.105 -16.739 -37.902 1.00 78.94 866 ALA A CA 1
ATOM 6673 C C . ALA A 1 866 ? 26.312 -17.712 -38.776 1.00 78.94 866 ALA A C 1
ATOM 6675 O O . ALA A 1 866 ? 26.780 -18.179 -39.814 1.00 78.94 866 ALA A O 1
ATOM 6676 N N . LYS A 1 867 ? 25.089 -18.017 -38.354 1.00 77.81 867 LYS A N 1
ATOM 6677 C CA . LYS A 1 867 ? 24.176 -18.924 -39.041 1.00 77.81 867 LYS A CA 1
ATOM 6678 C C . LYS A 1 867 ? 22.812 -18.263 -39.205 1.00 77.81 867 LYS A C 1
ATOM 6680 O O . LYS A 1 867 ? 22.214 -17.877 -38.204 1.00 77.81 867 LYS A O 1
ATOM 6685 N N . ILE A 1 868 ? 22.309 -18.188 -40.436 1.00 73.31 868 ILE A N 1
ATOM 6686 C CA . ILE A 1 868 ? 20.927 -17.779 -40.742 1.00 73.31 868 ILE A CA 1
ATOM 6687 C C . ILE A 1 868 ? 20.220 -18.977 -41.380 1.00 73.31 868 ILE A C 1
ATOM 6689 O O . ILE A 1 868 ? 20.762 -19.592 -42.302 1.00 73.31 868 ILE A O 1
ATOM 6693 N N . GLY A 1 869 ? 19.041 -19.347 -40.875 1.00 71.12 869 GLY A N 1
ATOM 6694 C CA . GLY A 1 869 ? 18.302 -20.523 -41.340 1.00 71.12 869 GLY A CA 1
ATOM 6695 C C . GLY A 1 869 ? 19.143 -21.809 -41.278 1.00 71.12 869 GLY A C 1
ATOM 6696 O O . GLY A 1 869 ? 19.419 -22.346 -40.199 1.00 71.12 869 GLY A O 1
ATOM 6697 N N . GLN A 1 870 ? 19.569 -22.319 -42.441 1.00 65.50 870 GLN A N 1
ATOM 6698 C CA . GLN A 1 870 ? 20.488 -23.466 -42.549 1.00 65.50 870 GLN A CA 1
ATOM 6699 C C . GLN A 1 870 ? 21.939 -23.093 -42.904 1.00 65.50 870 GLN A C 1
ATOM 6701 O O . GLN A 1 870 ? 22.834 -23.903 -42.660 1.00 65.50 870 GLN A O 1
ATOM 6706 N N . THR A 1 871 ? 22.194 -21.896 -43.436 1.00 69.06 871 THR A N 1
ATOM 6707 C CA . THR A 1 871 ? 23.512 -21.489 -43.948 1.00 69.06 871 THR A CA 1
ATOM 6708 C C . THR A 1 871 ? 24.433 -21.071 -42.807 1.00 69.06 871 THR A C 1
ATOM 6710 O O . THR A 1 871 ? 24.054 -20.243 -41.982 1.00 69.06 871 THR A O 1
ATOM 6713 N N . HIS A 1 872 ? 25.647 -21.625 -42.764 1.00 79.88 872 HIS A N 1
ATOM 6714 C CA . HIS A 1 872 ? 26.661 -21.334 -41.749 1.00 79.88 872 HIS A CA 1
ATOM 6715 C C . HIS A 1 872 ? 27.863 -20.624 -42.381 1.00 79.88 872 HIS A C 1
ATOM 6717 O O . HIS A 1 872 ? 28.560 -21.199 -43.216 1.00 79.88 872 HIS A O 1
ATOM 6723 N N . ILE A 1 873 ? 28.119 -19.393 -41.949 1.00 79.81 873 ILE A N 1
ATOM 6724 C CA . ILE A 1 873 ? 29.123 -18.484 -42.495 1.00 79.81 873 ILE A CA 1
ATOM 6725 C C . ILE A 1 873 ? 30.230 -18.313 -41.449 1.00 79.81 873 ILE A C 1
ATOM 6727 O O . ILE A 1 873 ? 29.970 -17.922 -40.310 1.00 79.81 873 ILE A O 1
ATOM 6731 N N . VAL A 1 874 ? 31.472 -18.614 -41.824 1.00 79.88 874 VAL A N 1
ATOM 6732 C CA . VAL A 1 874 ? 32.660 -18.327 -41.004 1.00 79.88 874 VAL A CA 1
ATOM 6733 C C . VAL A 1 874 ? 33.228 -16.985 -41.447 1.00 79.88 874 VAL A C 1
ATOM 6735 O O . VAL A 1 874 ? 33.321 -16.737 -42.647 1.00 79.88 874 VAL A O 1
ATOM 6738 N N . ALA A 1 875 ? 33.591 -16.123 -40.498 1.00 83.12 875 ALA A N 1
ATOM 6739 C CA . ALA A 1 875 ? 34.126 -14.807 -40.814 1.00 83.12 875 ALA A CA 1
ATOM 6740 C C . ALA A 1 875 ? 35.646 -14.831 -41.034 1.00 83.12 875 ALA A C 1
ATOM 6742 O O . ALA A 1 875 ? 36.392 -15.503 -40.318 1.00 83.12 875 ALA A O 1
ATOM 6743 N N . GLU A 1 876 ? 36.102 -14.049 -42.007 1.00 83.94 876 GLU A N 1
ATOM 6744 C CA . GLU A 1 876 ? 37.510 -13.815 -42.314 1.00 83.94 876 GLU A CA 1
ATOM 6745 C C . GLU A 1 876 ? 37.976 -12.531 -41.607 1.00 83.94 876 GLU A C 1
ATOM 6747 O O . GLU A 1 876 ? 37.309 -11.501 -41.692 1.00 83.94 876 GLU A O 1
ATOM 6752 N N . LEU A 1 877 ? 39.118 -12.571 -40.914 1.00 82.31 877 LEU A N 1
ATOM 6753 C CA . LEU A 1 877 ? 39.731 -11.382 -40.309 1.00 82.31 877 LEU A CA 1
ATOM 6754 C C . LEU A 1 877 ? 40.513 -10.606 -41.380 1.00 82.31 877 LEU A C 1
ATOM 6756 O O . LEU A 1 877 ? 41.433 -11.160 -41.983 1.00 82.31 877 LEU A O 1
ATOM 6760 N N . LYS A 1 878 ? 40.155 -9.340 -41.619 1.00 85.94 878 LYS A N 1
ATOM 6761 C CA . LYS A 1 878 ? 40.771 -8.472 -42.644 1.00 85.94 878 LYS A CA 1
ATOM 6762 C C . LYS A 1 878 ? 41.114 -7.096 -42.082 1.00 85.94 878 LYS A C 1
ATOM 6764 O O . LYS A 1 878 ? 40.730 -6.761 -40.960 1.00 85.94 878 LYS A O 1
ATOM 6769 N N . GLU A 1 879 ? 41.822 -6.286 -42.870 1.00 88.81 879 GLU A N 1
ATOM 6770 C CA . GLU A 1 879 ? 41.949 -4.854 -42.588 1.00 88.81 879 GLU A CA 1
ATOM 6771 C C . GLU A 1 879 ? 40.552 -4.230 -42.489 1.00 88.81 879 GLU A C 1
ATOM 6773 O O . GLU A 1 879 ? 39.686 -4.478 -43.329 1.00 88.81 879 GLU A O 1
ATOM 6778 N N . LYS A 1 880 ? 40.322 -3.425 -41.451 1.00 84.94 880 LYS A N 1
ATOM 6779 C CA . LYS A 1 880 ? 38.993 -2.911 -41.104 1.00 84.94 880 LYS A CA 1
ATOM 6780 C C . LYS A 1 880 ? 38.318 -2.147 -42.249 1.00 84.94 880 LYS A C 1
ATOM 6782 O O . LYS A 1 880 ? 37.120 -2.309 -42.460 1.00 84.94 880 LYS A O 1
ATOM 6787 N N . GLN A 1 881 ? 39.076 -1.351 -43.005 1.00 82.00 881 GLN A N 1
ATOM 6788 C CA . GLN A 1 881 ? 38.536 -0.609 -44.147 1.00 82.00 881 GLN A CA 1
ATOM 6789 C C . GLN A 1 881 ? 38.049 -1.557 -45.256 1.00 82.00 881 GLN A C 1
ATOM 6791 O O . GLN A 1 881 ? 36.918 -1.430 -45.713 1.00 82.00 881 GLN A O 1
ATOM 6796 N N . GLN A 1 882 ? 38.850 -2.570 -45.602 1.00 87.81 882 GLN A N 1
ATOM 6797 C CA . GLN A 1 882 ? 38.477 -3.603 -46.574 1.00 87.81 882 GLN A CA 1
ATOM 6798 C C . GLN A 1 882 ? 37.258 -4.421 -46.109 1.00 87.81 882 GLN A C 1
ATOM 6800 O O . GLN A 1 882 ? 36.403 -4.778 -46.915 1.00 87.81 882 GLN A O 1
ATOM 6805 N N . ALA A 1 883 ? 37.166 -4.712 -44.808 1.00 85.25 883 ALA A N 1
ATOM 6806 C CA . ALA A 1 883 ? 36.042 -5.436 -44.217 1.00 85.25 883 ALA A CA 1
ATOM 6807 C C . ALA A 1 883 ? 34.724 -4.638 -44.268 1.00 85.25 883 ALA A C 1
ATOM 6809 O O . ALA A 1 883 ? 33.670 -5.230 -44.492 1.00 85.25 883 ALA A O 1
ATOM 6810 N N . ARG A 1 884 ? 34.782 -3.308 -44.093 1.00 85.62 884 ARG A N 1
ATOM 6811 C CA . ARG A 1 884 ? 33.634 -2.402 -44.282 1.00 85.62 884 ARG A CA 1
ATOM 6812 C C . ARG A 1 884 ? 33.212 -2.326 -45.748 1.00 85.62 884 ARG A C 1
ATOM 6814 O O . ARG A 1 884 ? 32.038 -2.498 -46.038 1.00 85.62 884 ARG A O 1
ATOM 6821 N N . GLU A 1 885 ? 34.165 -2.160 -46.664 1.00 86.50 885 GLU A N 1
ATOM 6822 C CA . GLU A 1 885 ? 33.892 -2.130 -48.108 1.00 86.50 885 GLU A CA 1
ATOM 6823 C C . GLU A 1 885 ? 33.228 -3.437 -48.590 1.00 86.50 885 GLU A C 1
ATOM 6825 O O . GLU A 1 885 ? 32.209 -3.387 -49.273 1.00 86.50 885 GLU A O 1
ATOM 6830 N N . GLU A 1 886 ? 33.705 -4.611 -48.151 1.00 86.56 886 GLU A N 1
ATOM 6831 C CA . GLU A 1 886 ? 33.077 -5.907 -48.476 1.00 86.56 886 GLU A CA 1
ATOM 6832 C C . GLU A 1 886 ? 31.703 -6.114 -47.789 1.00 86.56 886 GLU A C 1
ATOM 6834 O O . GLU A 1 886 ? 30.874 -6.866 -48.304 1.00 86.56 886 GLU A O 1
ATOM 6839 N N . TYR A 1 887 ? 31.419 -5.436 -46.667 1.00 84.75 887 TYR A N 1
ATOM 6840 C CA . TYR A 1 887 ? 30.093 -5.419 -46.025 1.00 84.75 887 TYR A CA 1
ATOM 6841 C C . TYR A 1 887 ? 29.099 -4.518 -46.783 1.00 84.75 887 TYR A C 1
ATOM 6843 O O . TYR A 1 887 ? 27.978 -4.946 -47.064 1.00 84.75 887 TYR A O 1
ATOM 6851 N N . ASP A 1 888 ? 29.514 -3.309 -47.168 1.00 82.00 888 ASP A N 1
ATOM 6852 C CA . ASP A 1 888 ? 28.677 -2.339 -47.886 1.00 82.00 888 ASP A CA 1
ATOM 6853 C C . ASP A 1 888 ? 28.379 -2.792 -49.333 1.00 82.00 888 ASP A C 1
ATOM 6855 O O . ASP A 1 888 ? 27.241 -2.672 -49.806 1.00 82.00 888 ASP A O 1
ATOM 6859 N N . ASP A 1 889 ? 29.353 -3.400 -50.024 1.00 82.94 889 ASP A N 1
ATOM 6860 C CA . ASP A 1 889 ? 29.152 -4.044 -51.335 1.00 82.94 889 ASP A CA 1
ATOM 6861 C C . ASP A 1 889 ? 28.174 -5.232 -51.238 1.00 82.94 889 ASP A C 1
ATOM 6863 O O . ASP A 1 889 ? 27.325 -5.423 -52.116 1.00 82.94 889 ASP A O 1
ATOM 6867 N N . ALA A 1 890 ? 28.237 -6.018 -50.157 1.00 82.06 890 ALA A N 1
ATOM 6868 C CA . ALA A 1 890 ? 27.313 -7.129 -49.928 1.00 82.06 890 ALA A CA 1
ATOM 6869 C C . ALA A 1 890 ? 25.884 -6.637 -49.631 1.00 82.06 890 ALA A C 1
ATOM 6871 O O . ALA A 1 890 ? 24.930 -7.124 -50.247 1.00 82.06 890 ALA A O 1
ATOM 6872 N N . LEU A 1 891 ? 25.724 -5.636 -48.755 1.00 78.31 891 LEU A N 1
ATOM 6873 C CA . LEU A 1 891 ? 24.427 -5.019 -48.453 1.00 78.31 891 LEU A CA 1
ATOM 6874 C C . LEU A 1 891 ? 23.780 -4.389 -49.690 1.00 78.31 891 LEU A C 1
ATOM 6876 O O . LEU A 1 891 ? 22.602 -4.625 -49.957 1.00 78.31 891 LEU A O 1
ATOM 6880 N N . SER A 1 892 ? 24.541 -3.611 -50.462 1.00 76.56 892 SER A N 1
ATOM 6881 C CA . SER A 1 892 ? 24.044 -2.972 -51.689 1.00 76.56 892 SER A CA 1
ATOM 6882 C C . SER A 1 892 ? 23.726 -3.982 -52.802 1.00 76.56 892 SER A C 1
ATOM 6884 O O . SER A 1 892 ? 22.839 -3.732 -53.620 1.00 76.56 892 SER A O 1
ATOM 6886 N N . SER A 1 893 ? 24.357 -5.161 -52.773 1.00 77.06 893 SER A N 1
ATOM 6887 C CA . SER A 1 893 ? 24.013 -6.324 -53.605 1.00 77.06 893 SER A CA 1
ATOM 6888 C C . SER A 1 893 ? 22.834 -7.158 -53.067 1.00 77.06 893 SER A C 1
ATOM 6890 O O . SER A 1 893 ? 22.445 -8.143 -53.697 1.00 77.06 893 SER A O 1
ATOM 6892 N N . GLY A 1 894 ? 22.254 -6.801 -51.914 1.00 70.88 894 GLY A N 1
ATOM 6893 C CA . GLY A 1 894 ? 21.146 -7.526 -51.280 1.00 70.88 894 GLY A CA 1
ATOM 6894 C C . GLY A 1 894 ? 21.530 -8.877 -50.660 1.00 70.88 894 GLY A C 1
ATOM 6895 O O . GLY A 1 894 ? 20.645 -9.700 -50.413 1.00 70.88 894 GLY A O 1
ATOM 6896 N N . GLN A 1 895 ? 22.826 -9.113 -50.430 1.00 78.88 895 GLN A N 1
ATOM 6897 C CA . GLN A 1 895 ? 23.362 -10.308 -49.776 1.00 78.88 895 GLN A CA 1
ATOM 6898 C C . GLN A 1 895 ? 23.273 -10.200 -48.246 1.00 78.88 895 GLN A C 1
ATOM 6900 O O . GLN A 1 895 ? 23.101 -9.123 -47.675 1.00 78.88 895 GLN A O 1
ATOM 6905 N N . GLN A 1 896 ? 23.410 -11.340 -47.569 1.00 80.38 896 GLN A N 1
ATOM 6906 C CA . GLN A 1 896 ? 23.533 -11.394 -46.111 1.00 80.38 896 GLN A CA 1
ATOM 6907 C C . GLN A 1 896 ? 24.998 -11.212 -45.712 1.00 80.38 896 GLN A C 1
ATOM 6909 O O . GLN A 1 896 ? 25.869 -11.929 -46.212 1.00 80.38 896 GLN A O 1
ATOM 6914 N N . ALA A 1 897 ? 25.261 -10.285 -44.794 1.00 82.12 897 ALA A N 1
ATOM 6915 C CA . ALA A 1 897 ? 26.609 -9.940 -44.359 1.00 82.12 897 ALA A CA 1
ATOM 6916 C C . ALA A 1 897 ? 26.672 -9.727 -42.843 1.00 82.12 897 ALA A C 1
ATOM 6918 O O . ALA A 1 897 ? 25.701 -9.311 -42.216 1.00 82.12 897 ALA A O 1
ATOM 6919 N N . PHE A 1 898 ? 27.831 -9.993 -42.253 1.00 83.56 898 PHE A N 1
ATOM 6920 C CA . PHE A 1 898 ? 28.116 -9.770 -40.841 1.00 83.56 898 PHE A CA 1
ATOM 6921 C C . PHE A 1 898 ? 29.475 -9.098 -40.692 1.00 83.56 898 PHE A C 1
ATOM 6923 O O . PHE A 1 898 ? 30.465 -9.613 -41.212 1.00 83.56 898 PHE A O 1
ATOM 6930 N N . LEU A 1 899 ? 29.531 -8.004 -39.938 1.00 83.88 899 LEU A N 1
ATOM 6931 C CA . LEU A 1 899 ? 30.765 -7.277 -39.644 1.00 83.88 899 LEU A CA 1
ATOM 6932 C C . LEU A 1 899 ? 30.934 -7.148 -38.127 1.00 83.88 899 LEU A C 1
ATOM 6934 O O . LEU A 1 899 ? 30.081 -6.563 -37.465 1.00 83.88 899 LEU A O 1
ATOM 6938 N N . LEU A 1 900 ? 32.028 -7.689 -37.587 1.00 83.25 900 LEU A N 1
ATOM 6939 C CA . LEU A 1 900 ? 32.405 -7.574 -36.177 1.00 83.25 900 LEU A CA 1
ATOM 6940 C C . LEU A 1 900 ? 33.680 -6.730 -36.051 1.00 83.25 900 LEU A C 1
ATOM 6942 O O . LEU A 1 900 ? 34.762 -7.157 -36.463 1.00 83.25 900 LEU A O 1
ATOM 6946 N N . GLU A 1 901 ? 33.549 -5.547 -35.457 1.00 81.44 901 GLU A N 1
ATOM 6947 C CA . GLU A 1 901 ? 34.620 -4.561 -35.298 1.00 81.44 901 GLU A CA 1
ATOM 6948 C C . GLU A 1 901 ? 34.990 -4.346 -33.828 1.00 81.44 901 GLU A C 1
ATOM 6950 O O . GLU A 1 901 ? 34.110 -4.119 -33.002 1.00 81.44 901 GLU A O 1
ATOM 6955 N N . GLU A 1 902 ? 36.283 -4.307 -33.508 1.00 73.75 902 GLU A N 1
ATOM 6956 C CA . GLU A 1 902 ? 36.772 -3.735 -32.245 1.00 73.75 902 GLU A CA 1
ATOM 6957 C C . GLU A 1 902 ? 36.780 -2.200 -32.339 1.00 73.75 902 GLU A C 1
ATOM 6959 O O . GLU A 1 902 ? 37.157 -1.651 -33.381 1.00 73.75 902 GLU A O 1
ATOM 6964 N N . SER A 1 903 ? 36.385 -1.468 -31.293 1.00 61.03 903 SER A N 1
ATOM 6965 C CA . SER A 1 903 ? 36.353 0.000 -31.384 1.00 61.03 903 SER A CA 1
ATOM 6966 C C . SER A 1 903 ? 37.738 0.638 -31.246 1.00 61.03 903 SER A C 1
ATOM 6968 O O . SER A 1 903 ? 38.393 0.551 -30.207 1.00 61.03 903 SER A O 1
ATOM 6970 N N . GLU A 1 904 ? 38.110 1.439 -32.251 1.00 56.41 904 GLU A N 1
ATOM 6971 C CA . GLU A 1 904 ? 39.242 2.386 -32.226 1.00 56.41 904 GLU A CA 1
ATOM 6972 C C . GLU A 1 904 ? 39.139 3.435 -31.104 1.00 56.41 904 GLU A C 1
ATOM 6974 O O . GLU A 1 904 ? 40.056 4.243 -30.933 1.00 56.41 904 GLU A O 1
ATOM 6979 N N . GLN A 1 905 ? 38.035 3.447 -30.347 1.00 46.16 905 GLN A N 1
ATOM 6980 C CA . GLN A 1 905 ? 37.765 4.363 -29.246 1.00 46.16 905 GLN A CA 1
ATOM 6981 C C . GLN A 1 905 ? 37.408 3.685 -27.908 1.00 46.16 905 GLN A C 1
ATOM 6983 O O . GLN A 1 905 ? 37.084 4.427 -26.984 1.00 46.16 905 GLN A O 1
ATOM 6988 N N . SER A 1 906 ? 37.428 2.346 -27.761 1.00 51.00 906 SER A N 1
ATOM 6989 C CA . SER A 1 906 ? 37.299 1.581 -26.484 1.00 51.00 906 SER A CA 1
ATOM 6990 C C . SER A 1 906 ? 37.541 0.069 -26.760 1.00 51.00 906 SER A C 1
ATOM 6992 O O . SER A 1 906 ? 36.816 -0.482 -27.579 1.00 51.00 906 SER A O 1
ATOM 6994 N N . PRO A 1 907 ? 38.561 -0.623 -26.189 1.00 52.22 907 PRO A N 1
ATOM 6995 C CA . PRO A 1 907 ? 39.151 -1.839 -26.792 1.00 52.22 907 PRO A CA 1
ATOM 6996 C C . PRO A 1 907 ? 38.459 -3.139 -26.324 1.00 52.22 907 PRO A C 1
ATOM 6998 O O . PRO A 1 907 ? 38.915 -4.257 -26.572 1.00 52.22 907 PRO A O 1
ATOM 7001 N N . ASP A 1 908 ? 37.468 -2.932 -25.469 1.00 50.75 908 ASP A N 1
ATOM 7002 C CA . ASP A 1 908 ? 36.529 -3.832 -24.860 1.00 50.75 908 ASP A CA 1
ATOM 7003 C C . ASP A 1 908 ? 35.290 -3.875 -25.752 1.00 50.75 908 ASP A C 1
ATOM 7005 O O . ASP A 1 908 ? 34.781 -4.966 -25.969 1.00 50.75 908 ASP A O 1
ATOM 7009 N N . VAL A 1 909 ? 34.852 -2.738 -26.324 1.00 56.72 909 VAL A N 1
ATOM 7010 C CA . VAL A 1 909 ? 33.762 -2.686 -27.310 1.00 56.72 909 VAL A CA 1
ATOM 7011 C C . VAL A 1 909 ? 34.073 -3.579 -28.500 1.00 56.72 909 VAL A C 1
ATOM 7013 O O . VAL A 1 909 ? 35.061 -3.385 -29.213 1.00 56.72 909 VAL A O 1
ATOM 7016 N N . PHE A 1 910 ? 33.090 -4.404 -28.813 1.00 64.38 910 PHE A N 1
ATOM 7017 C CA . PHE A 1 910 ? 32.859 -4.936 -30.133 1.00 64.38 910 PHE A CA 1
ATOM 7018 C C . PHE A 1 910 ? 31.510 -4.429 -30.649 1.00 64.38 910 PHE A C 1
ATOM 7020 O O . PHE A 1 910 ? 30.522 -4.366 -29.914 1.00 64.38 910 PHE A O 1
ATOM 7027 N N . SER A 1 911 ? 31.485 -4.017 -31.913 1.00 68.31 911 SER A N 1
ATOM 7028 C CA . SER A 1 911 ? 30.273 -3.672 -32.654 1.00 68.31 911 SER A CA 1
ATOM 7029 C C . SER A 1 911 ? 30.023 -4.767 -33.677 1.00 68.31 911 SER A C 1
ATOM 7031 O O . SER A 1 911 ? 30.890 -5.035 -34.506 1.00 68.31 911 SER A O 1
ATOM 7033 N N . LEU A 1 912 ? 28.855 -5.397 -33.615 1.00 73.25 912 LEU A N 1
ATOM 7034 C CA . LEU A 1 912 ? 28.412 -6.431 -34.539 1.00 73.25 912 LEU A CA 1
ATOM 7035 C C . LEU A 1 912 ? 27.242 -5.913 -35.375 1.00 73.25 912 LEU A C 1
ATOM 7037 O O . LEU A 1 912 ? 26.120 -5.796 -34.878 1.00 73.25 912 LEU A O 1
ATOM 7041 N N . SER A 1 913 ? 27.504 -5.649 -36.649 1.00 76.25 913 SER A N 1
ATOM 7042 C CA . SER A 1 913 ? 26.481 -5.339 -37.645 1.00 76.25 913 SER A CA 1
ATOM 7043 C C . SER A 1 913 ? 25.980 -6.636 -38.283 1.00 76.25 913 SER A C 1
ATOM 7045 O O . SER A 1 913 ? 26.766 -7.423 -38.817 1.00 76.25 913 SER A O 1
ATOM 7047 N N . VAL A 1 914 ? 24.668 -6.864 -38.212 1.00 75.50 914 VAL A N 1
ATOM 7048 C CA . VAL A 1 914 ? 23.946 -7.989 -38.817 1.00 75.50 914 VAL A CA 1
ATOM 7049 C C . VAL A 1 914 ? 23.151 -7.458 -40.004 1.00 75.50 914 VAL A C 1
ATOM 7051 O O . VAL A 1 914 ? 22.095 -6.844 -39.839 1.00 75.50 914 VAL A O 1
ATOM 7054 N N . GLY A 1 915 ? 23.680 -7.688 -41.201 1.00 71.50 915 GLY A N 1
ATOM 7055 C CA . GLY A 1 915 ? 23.152 -7.185 -42.458 1.00 71.50 915 GLY A CA 1
ATOM 7056 C C . GLY A 1 915 ? 22.106 -8.106 -43.082 1.00 71.50 915 GLY A C 1
ATOM 7057 O O . GLY A 1 915 ? 22.380 -9.272 -43.374 1.00 71.50 915 GLY A O 1
ATOM 7058 N N . SER A 1 916 ? 20.928 -7.543 -43.367 1.00 73.56 916 SER A N 1
ATOM 7059 C CA . SER A 1 916 ? 19.859 -8.167 -44.161 1.00 73.56 916 SER A CA 1
ATOM 7060 C C . SER A 1 916 ? 19.262 -9.457 -43.562 1.00 73.56 916 SER A C 1
ATOM 7062 O O . SER A 1 916 ? 19.193 -10.502 -44.214 1.00 73.56 916 SER A O 1
ATOM 7064 N N . LEU A 1 917 ? 18.786 -9.397 -42.309 1.00 75.31 917 LEU A N 1
ATOM 7065 C CA . LEU A 1 917 ? 18.049 -10.502 -41.680 1.00 75.31 917 LEU A CA 1
ATOM 7066 C C . LEU A 1 917 ? 16.581 -10.527 -42.178 1.00 75.31 917 LEU A C 1
ATOM 7068 O O . LEU A 1 917 ? 15.840 -9.579 -41.888 1.00 75.31 917 LEU A O 1
ATOM 7072 N N . PRO A 1 918 ? 16.120 -11.567 -42.910 1.00 77.88 918 PRO A N 1
ATOM 7073 C CA . PRO A 1 918 ? 14.785 -11.576 -43.523 1.00 77.88 918 PRO A CA 1
ATOM 7074 C C . PRO A 1 918 ? 13.622 -11.626 -42.510 1.00 77.88 918 PRO A C 1
ATOM 7076 O O . PRO A 1 918 ? 13.836 -12.002 -41.357 1.00 77.88 918 PRO A O 1
ATOM 7079 N N . PRO A 1 919 ? 12.381 -11.295 -42.922 1.00 77.62 919 PRO A N 1
ATOM 7080 C CA . PRO A 1 919 ? 11.184 -11.445 -42.088 1.00 77.62 919 PRO A CA 1
ATOM 7081 C C . PRO A 1 919 ? 11.021 -12.869 -41.534 1.00 77.62 919 PRO A C 1
ATOM 7083 O O . PRO A 1 919 ? 11.068 -13.839 -42.289 1.00 77.62 919 PRO A O 1
ATOM 7086 N N . GLY A 1 920 ? 10.806 -13.003 -40.224 1.00 74.06 920 GLY A N 1
ATOM 7087 C CA . GLY A 1 920 ? 10.580 -14.285 -39.538 1.00 74.06 920 GLY A CA 1
ATOM 7088 C C . GLY A 1 920 ? 11.825 -15.152 -39.293 1.00 74.06 920 GLY A C 1
ATOM 7089 O O . GLY A 1 920 ? 11.756 -16.067 -38.465 1.00 74.06 920 GLY A O 1
ATOM 7090 N N . GLU A 1 921 ? 12.941 -14.873 -39.973 1.00 79.38 921 GLU A N 1
ATOM 7091 C CA . GLU A 1 921 ? 14.191 -15.638 -39.884 1.00 79.38 921 GLU A CA 1
ATOM 7092 C C . GLU A 1 921 ? 14.969 -15.390 -38.584 1.00 79.38 921 GLU A C 1
ATOM 7094 O O . GLU A 1 921 ? 14.840 -14.350 -37.925 1.00 79.38 921 GLU A O 1
ATOM 7099 N N . SER A 1 922 ? 15.820 -16.360 -38.244 1.00 76.81 922 SER A N 1
ATOM 7100 C CA . SER A 1 922 ? 16.648 -16.340 -37.036 1.00 76.81 922 SER A CA 1
ATOM 7101 C C . SER A 1 922 ? 18.138 -16.357 -37.361 1.00 76.81 922 SER A C 1
ATOM 7103 O O . SER A 1 922 ? 18.602 -17.151 -38.179 1.00 76.81 922 SER A O 1
ATOM 7105 N N . ALA A 1 923 ? 18.896 -15.517 -36.653 1.00 75.38 923 ALA A N 1
ATOM 7106 C CA . ALA A 1 923 ? 20.352 -15.473 -36.702 1.00 75.38 923 ALA A CA 1
ATOM 7107 C C . ALA A 1 923 ? 20.941 -16.042 -35.404 1.00 75.38 923 ALA A C 1
ATOM 7109 O O . ALA A 1 923 ? 20.628 -15.565 -34.314 1.00 75.38 923 ALA A O 1
ATOM 7110 N N . SER A 1 924 ? 21.815 -17.038 -35.523 1.00 78.75 924 SER A N 1
ATOM 7111 C CA . SER A 1 924 ? 22.611 -17.586 -34.423 1.00 78.75 924 SER A CA 1
ATOM 7112 C C . SER A 1 924 ? 24.069 -17.187 -34.632 1.00 78.75 924 SER A C 1
ATOM 7114 O O . SER A 1 924 ? 24.684 -17.552 -35.632 1.00 78.75 924 SER A O 1
ATOM 7116 N N . ILE A 1 925 ? 24.602 -16.382 -33.721 1.00 76.19 925 ILE A N 1
ATOM 7117 C CA . ILE A 1 925 ? 25.947 -15.800 -33.762 1.00 76.19 925 ILE A CA 1
ATOM 7118 C C . ILE A 1 925 ? 26.820 -16.522 -32.745 1.00 76.19 925 ILE A C 1
ATOM 7120 O O . ILE A 1 925 ? 26.427 -16.633 -31.590 1.00 76.19 925 ILE A O 1
ATOM 7124 N N . ARG A 1 926 ? 28.006 -16.984 -33.148 1.00 80.88 926 ARG A N 1
ATOM 7125 C CA . ARG A 1 926 ? 28.951 -17.702 -32.286 1.00 80.88 926 ARG A CA 1
ATOM 7126 C C . ARG A 1 926 ? 30.310 -17.005 -32.273 1.00 80.88 926 ARG A C 1
ATOM 7128 O O . ARG A 1 926 ? 30.965 -16.860 -33.306 1.00 80.88 926 ARG A O 1
ATOM 7135 N N . LEU A 1 927 ? 30.722 -16.600 -31.078 1.00 78.81 927 LEU A N 1
ATOM 7136 C CA . LEU A 1 927 ? 31.923 -15.825 -30.782 1.00 78.81 927 LEU A CA 1
ATOM 7137 C C . LEU A 1 927 ? 32.853 -16.644 -29.876 1.00 78.81 927 LEU A C 1
ATOM 7139 O O . LEU A 1 927 ? 32.407 -17.137 -28.843 1.00 78.81 927 LEU A O 1
ATOM 7143 N N . GLU A 1 928 ? 34.132 -16.765 -30.231 1.00 78.38 928 GLU A N 1
ATOM 7144 C CA . GLU A 1 928 ? 35.169 -17.382 -29.387 1.00 78.38 928 GLU A CA 1
ATOM 7145 C C . GLU A 1 928 ? 36.197 -16.327 -28.969 1.00 78.38 928 GLU A C 1
ATOM 7147 O O . GLU A 1 928 ? 36.757 -15.620 -29.816 1.00 78.38 928 GLU A O 1
ATOM 7152 N N . TYR A 1 929 ? 36.469 -16.238 -27.668 1.00 77.50 929 TYR A N 1
ATOM 7153 C CA . TYR A 1 929 ? 37.501 -15.363 -27.121 1.00 77.50 929 TYR A CA 1
ATOM 7154 C C . TYR A 1 929 ? 38.236 -16.001 -25.936 1.00 77.50 929 TYR A C 1
ATOM 7156 O O . TYR A 1 929 ? 37.748 -16.940 -25.310 1.00 77.50 929 TYR A O 1
ATOM 7164 N N . VAL A 1 930 ? 39.437 -15.502 -25.639 1.00 69.75 930 VAL A N 1
ATOM 7165 C CA . VAL A 1 930 ? 40.317 -16.024 -24.579 1.00 69.75 930 VAL A CA 1
ATOM 7166 C C . VAL A 1 930 ? 40.686 -14.917 -23.587 1.00 69.75 930 VAL A C 1
ATOM 7168 O O . VAL A 1 930 ? 41.001 -13.809 -24.019 1.00 69.75 930 VAL A O 1
ATOM 7171 N N . ILE A 1 931 ? 40.665 -15.230 -22.285 1.00 63.03 931 ILE A N 1
ATOM 7172 C CA . ILE A 1 931 ? 40.987 -14.330 -21.152 1.00 63.03 931 ILE A CA 1
ATOM 7173 C C . ILE A 1 931 ? 41.872 -15.023 -20.101 1.00 63.03 931 ILE A C 1
ATOM 7175 O O . ILE A 1 931 ? 41.916 -16.258 -20.042 1.00 63.03 931 ILE A O 1
ATOM 7179 N N . GLU A 1 932 ? 42.534 -14.247 -19.238 1.00 63.94 932 GLU A N 1
ATOM 7180 C CA . GLU A 1 932 ? 43.183 -14.765 -18.019 1.00 63.94 932 GLU A CA 1
ATOM 7181 C C . GLU A 1 932 ? 42.217 -14.728 -16.820 1.00 63.94 932 GLU A C 1
ATOM 7183 O O . GLU A 1 932 ? 41.423 -13.802 -16.657 1.00 63.94 932 GLU A O 1
ATOM 7188 N N . LEU A 1 933 ? 42.262 -15.751 -15.964 1.00 60.53 933 LEU A N 1
ATOM 7189 C CA . LEU A 1 933 ? 41.451 -15.829 -14.750 1.00 60.53 933 LEU A CA 1
ATOM 7190 C C . LEU A 1 933 ? 42.234 -15.291 -13.552 1.00 60.53 933 LEU A C 1
ATOM 7192 O O . LEU A 1 933 ? 43.273 -15.835 -13.176 1.00 60.53 933 LEU A O 1
ATOM 7196 N N . ALA A 1 934 ? 41.697 -14.254 -12.910 1.00 53.00 934 ALA A N 1
ATOM 7197 C CA . ALA A 1 934 ? 42.285 -13.697 -11.698 1.00 53.00 934 ALA A CA 1
ATOM 7198 C C . ALA A 1 934 ? 42.261 -14.718 -10.546 1.00 53.00 934 ALA A C 1
ATOM 7200 O O . ALA A 1 934 ? 41.251 -15.391 -10.323 1.00 53.00 934 ALA A O 1
ATOM 7201 N N . VAL A 1 935 ? 43.365 -14.795 -9.798 1.00 52.19 935 VAL A N 1
ATOM 7202 C CA . VAL A 1 935 ? 43.485 -15.603 -8.576 1.00 52.19 935 VAL A CA 1
ATOM 7203 C C . VAL A 1 935 ? 43.114 -14.732 -7.374 1.00 52.19 935 VAL A C 1
ATOM 7205 O O . VAL A 1 935 ? 43.763 -13.715 -7.123 1.00 52.19 935 VAL A O 1
ATOM 7208 N N . GLU A 1 936 ? 42.075 -15.117 -6.639 1.00 48.91 936 GLU A N 1
ATOM 7209 C CA . GLU A 1 936 ? 41.644 -14.450 -5.405 1.00 48.91 936 GLU A CA 1
ATOM 7210 C C . GLU A 1 936 ? 42.538 -14.831 -4.206 1.00 48.91 936 GLU A C 1
ATOM 7212 O O . GLU A 1 936 ? 43.382 -15.730 -4.268 1.00 48.91 936 GLU A O 1
ATOM 7217 N N . ALA A 1 937 ? 42.379 -14.124 -3.082 1.00 42.94 937 ALA A N 1
ATOM 7218 C CA . ALA A 1 937 ? 43.244 -14.262 -1.901 1.00 42.94 937 ALA A CA 1
ATOM 7219 C C . ALA A 1 937 ? 43.140 -15.619 -1.158 1.00 42.94 937 ALA A C 1
ATOM 7221 O O . ALA A 1 937 ? 43.905 -15.858 -0.222 1.00 42.94 937 ALA A O 1
ATOM 7222 N N . ASP A 1 938 ? 42.210 -16.484 -1.563 1.00 48.38 938 ASP A N 1
ATOM 7223 C CA . ASP A 1 938 ? 41.986 -17.862 -1.105 1.00 48.38 938 ASP A CA 1
ATOM 7224 C C . ASP A 1 938 ? 42.397 -18.924 -2.153 1.00 48.38 938 ASP A C 1
ATOM 7226 O O . ASP A 1 938 ? 42.059 -20.097 -2.014 1.00 48.38 938 ASP A O 1
ATOM 7230 N N . GLU A 1 939 ? 43.141 -18.509 -3.185 1.00 53.41 939 GLU A N 1
ATOM 7231 C CA . GLU A 1 939 ? 43.547 -19.286 -4.368 1.00 53.41 939 GLU A CA 1
ATOM 7232 C C . GLU A 1 939 ? 42.417 -19.664 -5.351 1.00 53.41 939 GLU A C 1
ATOM 7234 O O . GLU A 1 939 ? 42.671 -20.379 -6.325 1.00 53.41 939 GLU A O 1
ATOM 7239 N N . ALA A 1 940 ? 41.188 -19.159 -5.177 1.00 47.50 940 ALA A N 1
ATOM 7240 C CA . ALA A 1 940 ? 40.102 -19.390 -6.130 1.00 47.50 940 ALA A CA 1
ATOM 7241 C C . ALA A 1 940 ? 40.328 -18.666 -7.475 1.00 47.50 940 ALA A C 1
ATOM 7243 O O . ALA A 1 940 ? 40.828 -17.542 -7.517 1.00 47.50 940 ALA A O 1
ATOM 7244 N N . LEU A 1 941 ? 39.910 -19.287 -8.587 1.00 54.66 941 LEU A N 1
ATOM 7245 C CA . LEU A 1 941 ? 39.937 -18.669 -9.920 1.00 54.66 941 LEU A CA 1
ATOM 7246 C C . LEU A 1 941 ? 38.613 -17.966 -10.223 1.00 54.66 941 LEU A C 1
ATOM 7248 O O . LEU A 1 941 ? 37.553 -18.595 -10.244 1.00 54.66 941 LEU A O 1
ATOM 7252 N N . ARG A 1 942 ? 38.677 -16.664 -10.505 1.00 52.75 942 ARG A N 1
ATOM 7253 C CA . ARG A 1 942 ? 37.502 -15.825 -10.746 1.00 52.75 942 ARG A CA 1
ATOM 7254 C C . ARG A 1 942 ? 37.254 -15.602 -12.235 1.00 52.75 942 ARG A C 1
ATOM 7256 O O . ARG A 1 942 ? 37.877 -14.752 -12.864 1.00 52.75 942 ARG A O 1
ATOM 7263 N N . PHE A 1 943 ? 36.268 -16.317 -12.773 1.00 59.88 943 PHE A N 1
ATOM 7264 C CA . PHE A 1 943 ? 35.590 -15.933 -14.012 1.00 59.88 943 PHE A CA 1
ATOM 7265 C C . PHE A 1 943 ? 34.501 -14.892 -13.712 1.00 59.88 943 PHE A C 1
ATOM 7267 O O . PHE A 1 943 ? 33.804 -14.995 -12.702 1.00 59.88 943 PHE A O 1
ATOM 7274 N N . CYS A 1 944 ? 34.339 -13.896 -14.584 1.00 53.53 944 CYS A N 1
ATOM 7275 C CA . CYS A 1 944 ? 33.287 -12.888 -14.479 1.00 53.53 944 CYS A CA 1
ATOM 7276 C C . CYS A 1 944 ? 32.614 -12.709 -15.845 1.00 53.53 944 CYS A C 1
ATOM 7278 O O . CYS A 1 944 ? 33.245 -12.232 -16.787 1.00 53.53 944 CYS A O 1
ATOM 7280 N N . LEU A 1 945 ? 31.338 -13.088 -15.946 1.00 49.88 945 LEU A N 1
ATOM 7281 C CA . LEU A 1 945 ? 30.510 -12.831 -17.123 1.00 49.88 945 LEU A CA 1
ATOM 7282 C C . LEU A 1 945 ? 29.745 -11.510 -16.908 1.00 49.88 945 LEU A C 1
ATOM 7284 O O . LEU A 1 945 ? 28.996 -11.422 -15.931 1.00 49.88 945 LEU A O 1
ATOM 7288 N N . PRO A 1 946 ? 29.903 -10.483 -17.766 1.00 43.91 946 PRO A N 1
ATOM 7289 C CA . PRO A 1 946 ? 29.177 -9.224 -17.608 1.00 43.91 946 PRO A CA 1
ATOM 7290 C C . PRO A 1 946 ? 27.660 -9.420 -17.743 1.00 43.91 946 PRO A C 1
ATOM 7292 O O . PRO A 1 946 ? 27.181 -9.901 -18.766 1.00 43.91 946 PRO A O 1
ATOM 7295 N N . ALA A 1 947 ? 26.895 -9.018 -16.723 1.00 36.75 947 ALA A N 1
ATOM 7296 C CA . ALA A 1 947 ? 25.432 -9.152 -16.717 1.00 36.75 947 ALA A CA 1
ATOM 7297 C C . ALA A 1 947 ? 24.718 -8.157 -17.657 1.00 36.75 947 ALA A C 1
ATOM 7299 O O . ALA A 1 947 ? 23.606 -8.417 -18.108 1.00 36.75 947 ALA A O 1
ATOM 7300 N N . VAL A 1 948 ? 25.362 -7.025 -17.956 1.00 37.81 948 VAL A N 1
ATOM 7301 C CA . VAL A 1 948 ? 24.977 -6.064 -18.999 1.00 37.81 948 VAL A CA 1
ATOM 7302 C C . VAL A 1 948 ? 26.253 -5.596 -19.687 1.00 37.81 948 VAL A C 1
ATOM 7304 O O . VAL A 1 948 ? 27.282 -5.387 -19.043 1.00 37.81 948 VAL A O 1
ATOM 7307 N N . LEU A 1 949 ? 26.186 -5.429 -21.000 1.00 37.56 949 LEU A N 1
ATOM 7308 C CA . LEU A 1 949 ? 27.336 -5.173 -21.851 1.00 37.56 949 LEU A CA 1
ATOM 7309 C C . LEU A 1 949 ? 27.507 -3.632 -22.037 1.00 37.56 949 LEU A C 1
ATOM 7311 O O . LEU A 1 949 ? 26.843 -3.033 -22.874 1.00 37.56 949 LEU A O 1
ATOM 7315 N N . ASN A 1 950 ? 28.407 -2.993 -21.258 1.00 26.62 950 ASN A N 1
ATOM 7316 C CA . ASN A 1 950 ? 28.825 -1.564 -21.318 1.00 26.62 950 ASN A CA 1
ATOM 7317 C C . ASN A 1 950 ? 30.381 -1.337 -21.399 1.00 26.62 950 ASN A C 1
ATOM 7319 O O . ASN A 1 950 ? 31.073 -1.969 -20.605 1.00 26.62 950 ASN A O 1
ATOM 7323 N N . PRO A 1 951 ? 30.938 -0.412 -22.233 1.00 25.23 951 PRO A N 1
ATOM 7324 C CA . PRO A 1 951 ? 32.411 -0.284 -22.472 1.00 25.23 951 PRO A CA 1
ATOM 7325 C C . PRO A 1 951 ? 33.118 1.114 -22.297 1.00 25.23 951 PRO A C 1
ATOM 7327 O O . PRO A 1 951 ? 32.447 2.147 -22.444 1.00 25.23 951 PRO A O 1
ATOM 7330 N N . ARG A 1 952 ? 34.466 1.181 -22.071 1.00 25.62 952 ARG A N 1
ATOM 7331 C CA . ARG A 1 952 ? 35.362 2.405 -22.001 1.00 25.62 952 ARG A CA 1
ATOM 7332 C C . ARG A 1 952 ? 36.885 2.186 -22.344 1.00 25.62 952 ARG A C 1
ATOM 7334 O O . ARG A 1 952 ? 37.395 1.081 -22.227 1.00 25.62 952 ARG A O 1
ATOM 7341 N N . TYR A 1 953 ? 37.647 3.244 -22.736 1.00 26.98 953 TYR A N 1
ATOM 7342 C CA . TYR A 1 953 ? 38.972 3.140 -23.436 1.00 26.98 953 TYR A CA 1
ATOM 7343 C C . TYR A 1 953 ? 40.295 3.004 -22.620 1.00 26.98 953 TYR A C 1
ATOM 7345 O O . TYR A 1 953 ? 40.333 2.985 -21.395 1.00 26.98 953 TYR A O 1
ATOM 7353 N N . GLN A 1 954 ? 41.383 2.916 -23.401 1.00 30.11 954 GLN A N 1
ATOM 7354 C CA . GLN A 1 954 ? 42.788 2.489 -23.231 1.00 30.11 954 GLN A CA 1
ATOM 7355 C C . GLN A 1 954 ? 43.735 3.651 -23.693 1.00 30.11 954 GLN A C 1
ATOM 7357 O O . GLN A 1 954 ? 43.193 4.743 -23.897 1.00 30.11 954 GLN A O 1
ATOM 7362 N N . PRO A 1 955 ? 45.079 3.525 -23.926 1.00 29.75 955 PRO A N 1
ATOM 7363 C CA . PRO A 1 955 ? 45.950 2.347 -24.216 1.00 29.75 955 PRO A CA 1
ATOM 7364 C C . PRO A 1 955 ? 47.180 2.239 -23.237 1.00 29.75 955 PRO A C 1
ATOM 7366 O O . PRO A 1 955 ? 47.188 2.987 -22.265 1.00 29.75 955 PRO A O 1
ATOM 7369 N N . GLN A 1 956 ? 48.199 1.340 -23.267 1.00 21.83 956 GLN A N 1
ATOM 7370 C CA . GLN A 1 956 ? 49.256 1.032 -24.277 1.00 21.83 956 GLN A CA 1
ATOM 7371 C C . GLN A 1 956 ? 50.223 -0.145 -23.789 1.00 21.83 956 GLN A C 1
ATOM 7373 O O . GLN A 1 956 ? 50.711 -0.013 -22.670 1.00 21.83 956 GLN A O 1
ATOM 7378 N N . GLY A 1 957 ? 50.577 -1.236 -24.535 1.00 25.22 957 GLY A N 1
ATOM 7379 C CA . GLY A 1 957 ? 51.616 -2.293 -24.163 1.00 25.22 957 GLY A CA 1
ATOM 7380 C C . GLY A 1 957 ? 51.803 -3.550 -25.114 1.00 25.22 957 GLY A C 1
ATOM 7381 O O . GLY A 1 957 ? 50.821 -3.838 -25.775 1.00 25.22 957 GLY A O 1
ATOM 7382 N N . THR A 1 958 ? 53.006 -4.216 -25.209 1.00 24.80 958 THR A N 1
ATOM 7383 C CA . THR A 1 958 ? 53.626 -5.128 -26.294 1.00 24.80 958 THR A CA 1
ATOM 7384 C C . THR A 1 958 ? 53.755 -6.682 -25.980 1.00 24.80 958 THR A C 1
ATOM 7386 O O . THR A 1 958 ? 53.303 -7.054 -24.900 1.00 24.80 958 THR A O 1
ATOM 7389 N N . LEU A 1 959 ? 54.300 -7.713 -26.725 1.00 24.42 959 LEU A N 1
ATOM 7390 C CA . LEU A 1 959 ? 55.220 -7.968 -27.911 1.00 24.42 959 LEU A CA 1
ATOM 7391 C C . LEU A 1 959 ? 55.009 -9.384 -28.634 1.00 24.42 959 LEU A C 1
ATOM 7393 O O . LEU A 1 959 ? 54.220 -10.181 -28.143 1.00 24.42 959 LEU A O 1
ATOM 7397 N N . MET A 1 960 ? 55.663 -9.684 -29.800 1.00 26.48 960 MET A N 1
ATOM 7398 C CA . MET A 1 960 ? 55.304 -10.611 -30.959 1.00 26.48 960 MET A CA 1
ATOM 7399 C C . MET A 1 960 ? 55.201 -12.160 -30.797 1.00 26.48 960 MET A C 1
ATOM 7401 O O . MET A 1 960 ? 55.287 -12.699 -29.707 1.00 26.48 960 MET A O 1
ATOM 7405 N N . GLY A 1 961 ? 54.965 -12.895 -31.902 1.00 32.59 961 GLY A N 1
ATOM 7406 C CA . GLY A 1 961 ? 54.720 -14.348 -31.931 1.00 32.59 961 GLY A CA 1
ATOM 7407 C C . GLY A 1 961 ? 55.868 -15.216 -32.474 1.00 32.59 961 GLY A C 1
ATOM 7408 O O . GLY A 1 961 ? 56.558 -14.839 -33.412 1.00 32.59 961 GLY A O 1
ATOM 7409 N N . ASP A 1 962 ? 56.006 -16.401 -31.877 1.00 26.88 962 ASP A N 1
ATOM 7410 C CA . ASP A 1 962 ? 56.780 -17.593 -32.283 1.00 26.88 962 ASP A CA 1
ATOM 7411 C C . ASP A 1 962 ? 56.231 -18.776 -31.420 1.00 26.88 962 ASP A C 1
ATOM 7413 O O . ASP A 1 962 ? 55.345 -18.527 -30.593 1.00 26.88 962 ASP A O 1
ATOM 7417 N N . PRO A 1 963 ? 56.646 -20.057 -31.543 1.00 31.78 963 PRO A N 1
ATOM 7418 C CA . PRO A 1 963 ? 56.057 -21.143 -30.742 1.00 31.78 963 PRO A CA 1
ATOM 7419 C C . PRO A 1 963 ? 56.372 -21.013 -29.234 1.00 31.78 963 PRO A C 1
ATOM 7421 O O . PRO A 1 963 ? 57.469 -21.331 -28.773 1.00 31.78 963 PRO A O 1
ATOM 7424 N N . VAL A 1 964 ? 55.384 -20.555 -28.455 1.00 33.62 964 VAL A N 1
ATOM 7425 C CA . VAL A 1 964 ? 55.527 -20.194 -27.031 1.00 33.62 964 VAL A CA 1
ATOM 7426 C C . VAL A 1 964 ? 55.494 -21.411 -26.097 1.00 33.62 964 VAL A C 1
ATOM 7428 O O . VAL A 1 964 ? 54.601 -22.255 -26.175 1.00 33.62 964 VAL A O 1
ATOM 7431 N N . VAL A 1 965 ? 56.423 -21.445 -25.136 1.00 35.38 965 VAL A N 1
ATOM 7432 C CA . VAL A 1 965 ? 56.441 -22.392 -24.008 1.00 35.38 965 VAL A CA 1
ATOM 7433 C C . VAL A 1 965 ? 55.825 -21.737 -22.767 1.00 35.38 965 VAL A C 1
ATOM 7435 O O . VAL A 1 965 ? 56.249 -20.657 -22.363 1.00 35.38 965 VAL A O 1
ATOM 7438 N N . MET A 1 966 ? 54.858 -22.407 -22.134 1.00 36.31 966 MET A N 1
ATOM 7439 C CA . MET A 1 966 ? 54.274 -21.967 -20.862 1.00 36.31 966 MET A CA 1
ATOM 7440 C C . MET A 1 966 ? 55.279 -22.154 -19.717 1.00 36.31 966 MET A C 1
ATOM 7442 O O . MET A 1 966 ? 55.792 -23.256 -19.522 1.00 36.31 966 MET A O 1
ATOM 7446 N N . LEU A 1 967 ? 55.549 -21.093 -18.952 1.00 37.84 967 LEU A N 1
ATOM 7447 C CA . LEU A 1 967 ? 56.537 -21.115 -17.873 1.00 37.84 967 LEU A CA 1
ATOM 7448 C C . LEU A 1 967 ? 56.099 -20.190 -16.728 1.00 37.84 967 LEU A C 1
ATOM 7450 O O . LEU A 1 967 ? 56.156 -18.968 -16.851 1.00 37.84 967 LEU A O 1
ATOM 7454 N N . SER A 1 968 ? 55.667 -20.782 -15.613 1.00 38.25 968 SER A N 1
ATOM 7455 C CA . SER A 1 968 ? 55.267 -20.055 -14.404 1.00 38.25 968 SER A CA 1
ATOM 7456 C C . SER A 1 968 ? 56.358 -20.133 -13.341 1.00 38.25 968 SER A C 1
ATOM 7458 O O . SER A 1 968 ? 56.864 -21.211 -13.031 1.00 38.25 968 SER A O 1
ATOM 7460 N N . LEU A 1 969 ? 56.717 -18.981 -12.778 1.00 43.78 969 LEU A N 1
ATOM 7461 C CA . LEU A 1 969 ? 57.736 -18.850 -11.737 1.00 43.78 969 LEU A CA 1
ATOM 7462 C C . LEU A 1 969 ? 57.073 -18.560 -10.387 1.00 43.78 969 LEU A C 1
ATOM 7464 O O . LEU A 1 969 ? 56.135 -17.766 -10.320 1.00 43.78 969 LEU A O 1
ATOM 7468 N N . TYR A 1 970 ? 57.582 -19.178 -9.317 1.00 49.56 970 TYR A N 1
ATOM 7469 C CA . TYR A 1 970 ? 57.111 -18.947 -7.950 1.00 49.56 970 TYR A CA 1
ATOM 7470 C C . TYR A 1 970 ? 58.288 -18.546 -7.041 1.00 49.56 970 TYR A C 1
ATOM 7472 O O . TYR A 1 970 ? 59.117 -19.391 -6.701 1.00 49.56 970 TYR A O 1
ATOM 7480 N N . PRO A 1 971 ? 58.431 -17.249 -6.706 1.00 47.62 971 PRO A N 1
ATOM 7481 C CA . PRO A 1 971 ? 59.586 -16.735 -5.978 1.00 47.62 971 PRO A CA 1
ATOM 7482 C C . PRO A 1 971 ? 59.396 -16.878 -4.461 1.00 47.62 971 PRO A C 1
ATOM 7484 O O . PRO A 1 971 ? 58.742 -16.056 -3.812 1.00 47.62 971 PRO A O 1
ATOM 7487 N N . GLU A 1 972 ? 59.992 -17.921 -3.883 1.00 49.84 972 GLU A N 1
ATOM 7488 C CA . GLU A 1 972 ? 60.074 -18.096 -2.430 1.00 49.84 972 GLU A CA 1
ATOM 7489 C C . GLU A 1 972 ? 61.236 -17.296 -1.828 1.00 49.84 972 GLU A C 1
ATOM 7491 O O . GLU A 1 972 ? 62.361 -17.308 -2.332 1.00 49.84 972 GLU A O 1
ATOM 7496 N N . PHE A 1 973 ? 60.967 -16.605 -0.718 1.00 57.62 973 PHE A N 1
ATOM 7497 C CA . PHE A 1 973 ? 61.941 -15.758 -0.034 1.00 57.62 973 PHE A CA 1
ATOM 7498 C C . PHE A 1 973 ? 62.427 -16.407 1.266 1.00 57.62 973 PHE A C 1
ATOM 7500 O O . PHE A 1 973 ? 61.593 -16.762 2.102 1.00 57.62 973 PHE A O 1
ATOM 7507 N N . PRO A 1 974 ? 63.752 -16.519 1.495 1.00 54.38 974 PRO A N 1
ATOM 7508 C CA . PRO A 1 974 ? 64.281 -17.022 2.758 1.00 54.38 974 PRO A CA 1
ATOM 7509 C C . PRO A 1 974 ? 63.811 -16.179 3.949 1.00 54.38 974 PRO A C 1
ATOM 7511 O O . PRO A 1 974 ? 63.854 -14.946 3.897 1.00 54.38 974 PRO A O 1
ATOM 7514 N N . GLU A 1 975 ? 63.444 -16.831 5.057 1.00 54.81 975 GLU A N 1
ATOM 7515 C CA . GLU A 1 975 ? 62.982 -16.154 6.282 1.00 54.81 975 GLU A CA 1
ATOM 7516 C C . GLU A 1 975 ? 63.971 -15.098 6.791 1.00 54.81 975 GLU A C 1
ATOM 7518 O O . GLU A 1 975 ? 63.562 -14.065 7.313 1.00 54.81 975 GLU A O 1
ATOM 7523 N N . SER A 1 976 ? 65.275 -15.307 6.584 1.00 51.25 976 SER A N 1
ATOM 7524 C CA . SER A 1 976 ? 66.320 -14.340 6.933 1.00 51.25 976 SER A CA 1
ATOM 7525 C C . SER A 1 976 ? 66.129 -12.981 6.247 1.00 51.25 976 SER A C 1
ATOM 7527 O O . SER A 1 976 ? 66.342 -11.950 6.885 1.00 51.25 976 SER A O 1
ATOM 7529 N N . VAL A 1 977 ? 65.660 -12.956 4.995 1.00 57.00 977 VAL A N 1
ATOM 7530 C CA . VAL A 1 977 ? 65.354 -11.722 4.251 1.00 57.00 977 VAL A CA 1
ATOM 7531 C C . VAL A 1 977 ? 64.087 -11.065 4.808 1.00 57.00 977 VAL A C 1
ATOM 7533 O O . VAL A 1 977 ? 64.094 -9.865 5.090 1.00 57.00 977 VAL A O 1
ATOM 7536 N N . MET A 1 978 ? 63.029 -11.849 5.050 1.00 53.53 978 MET A N 1
ATOM 7537 C CA . MET A 1 978 ? 61.779 -11.364 5.659 1.00 53.53 978 MET A CA 1
ATOM 7538 C C . MET A 1 978 ? 61.938 -10.886 7.112 1.00 53.53 978 MET A C 1
ATOM 7540 O O . MET A 1 978 ? 61.174 -10.036 7.557 1.00 53.53 978 MET A O 1
ATOM 7544 N N . SER A 1 979 ? 62.929 -11.400 7.846 1.00 49.44 979 SER A N 1
ATOM 7545 C CA . SER A 1 979 ? 63.220 -11.019 9.238 1.00 49.44 979 SER A CA 1
ATOM 7546 C C . SER A 1 979 ? 63.916 -9.659 9.380 1.00 49.44 979 SER A C 1
ATOM 7548 O O . SER A 1 979 ? 64.020 -9.126 10.488 1.00 49.44 979 SER A O 1
ATOM 7550 N N . SER A 1 980 ? 64.397 -9.082 8.272 1.00 51.12 980 SER A N 1
ATOM 7551 C CA . SER A 1 980 ? 64.941 -7.724 8.275 1.00 51.12 980 SER A CA 1
ATOM 7552 C C . SER A 1 980 ? 63.846 -6.720 8.666 1.00 51.12 980 SER A C 1
ATOM 7554 O O . SER A 1 980 ? 62.684 -6.871 8.291 1.00 51.12 980 SER A O 1
ATOM 7556 N N . ARG A 1 981 ? 64.189 -5.712 9.487 1.00 50.47 981 ARG A N 1
ATOM 7557 C CA . ARG A 1 981 ? 63.200 -4.734 9.976 1.00 50.47 981 ARG A CA 1
ATOM 7558 C C . ARG A 1 981 ? 62.481 -4.095 8.787 1.00 50.47 981 ARG A C 1
ATOM 7560 O O . ARG A 1 981 ? 63.149 -3.478 7.959 1.00 50.47 981 ARG A O 1
ATOM 7567 N N . ALA A 1 982 ? 61.149 -4.207 8.767 1.00 53.16 982 ALA A N 1
ATOM 7568 C CA . ALA A 1 982 ? 60.282 -3.603 7.758 1.00 53.16 982 ALA A CA 1
ATOM 7569 C C . ALA A 1 982 ? 60.736 -2.170 7.452 1.00 53.16 982 ALA A C 1
ATOM 7571 O O . ALA A 1 982 ? 60.941 -1.367 8.370 1.00 53.16 982 ALA A O 1
ATOM 7572 N N . SER A 1 983 ? 60.958 -1.877 6.170 1.00 54.62 983 SER A N 1
ATOM 7573 C CA . SER A 1 983 ? 61.606 -0.636 5.760 1.00 54.62 983 SER A CA 1
ATOM 7574 C C . SER A 1 983 ? 60.696 0.551 6.046 1.00 54.62 983 SER A C 1
ATOM 7576 O O . SER A 1 983 ? 59.760 0.822 5.294 1.00 54.62 983 SER A O 1
ATOM 7578 N N . CYS A 1 984 ? 61.006 1.262 7.132 1.00 61.62 984 CYS A N 1
ATOM 7579 C CA . CYS A 1 984 ? 60.516 2.607 7.392 1.00 61.62 984 CYS A CA 1
ATOM 7580 C C . CYS A 1 984 ? 60.636 3.446 6.108 1.00 61.62 984 CYS A C 1
ATOM 7582 O O . CYS A 1 984 ? 61.688 3.444 5.459 1.00 61.62 984 CYS A O 1
ATOM 7584 N N . GLY A 1 985 ? 59.532 4.085 5.727 1.00 72.00 985 GLY A N 1
ATOM 7585 C CA . GLY A 1 985 ? 59.366 4.735 4.434 1.00 72.00 985 GLY A CA 1
ATOM 7586 C C . GLY A 1 985 ? 58.553 6.019 4.517 1.00 72.00 985 GLY A C 1
ATOM 7587 O O . GLY A 1 985 ? 58.007 6.365 5.566 1.00 72.00 985 GLY A O 1
ATOM 7588 N N . GLU A 1 986 ? 58.462 6.704 3.380 1.00 84.69 986 GLU A N 1
ATOM 7589 C CA . GLU A 1 986 ? 57.652 7.907 3.202 1.00 84.69 986 GLU A CA 1
ATOM 7590 C C . GLU A 1 986 ? 56.306 7.529 2.565 1.00 84.69 986 GLU A C 1
ATOM 7592 O O . GLU A 1 986 ? 56.250 7.183 1.388 1.00 84.69 986 GLU A O 1
ATOM 7597 N N . PHE A 1 987 ? 55.218 7.569 3.333 1.00 88.81 987 PHE A N 1
ATOM 7598 C CA . PHE A 1 987 ? 53.876 7.195 2.881 1.00 88.81 987 PHE A CA 1
ATOM 7599 C C . PHE A 1 987 ? 53.069 8.428 2.463 1.00 88.81 987 PHE A C 1
ATOM 7601 O O . PHE A 1 987 ? 52.840 9.337 3.257 1.00 88.81 987 PHE A O 1
ATOM 7608 N N . VAL A 1 988 ? 52.618 8.478 1.212 1.00 89.88 988 VAL A N 1
ATOM 7609 C CA . VAL A 1 988 ? 51.901 9.635 0.667 1.00 89.88 988 VAL A CA 1
ATOM 7610 C C . VAL A 1 988 ? 50.501 9.212 0.242 1.00 89.88 988 VAL A C 1
ATOM 7612 O O . VAL A 1 988 ? 50.339 8.481 -0.732 1.00 89.88 988 VAL A O 1
ATOM 7615 N N . PHE A 1 989 ? 49.496 9.669 0.988 1.00 92.38 989 PHE A N 1
ATOM 7616 C CA . PHE A 1 989 ? 48.092 9.316 0.780 1.00 92.38 989 PHE A CA 1
ATOM 7617 C C . PHE A 1 989 ? 47.373 10.416 -0.008 1.00 92.38 989 PHE A C 1
ATOM 7619 O O . PHE A 1 989 ? 47.363 11.573 0.415 1.00 92.38 989 PHE A O 1
ATOM 7626 N N . LEU A 1 990 ? 46.765 10.056 -1.139 1.00 91.56 990 LEU A N 1
ATOM 7627 C CA . LEU A 1 990 ? 45.900 10.918 -1.944 1.00 91.56 990 LEU A CA 1
ATOM 7628 C C . LEU A 1 990 ? 44.464 10.422 -1.797 1.00 91.56 990 LEU A C 1
ATOM 7630 O O . LEU A 1 990 ? 44.162 9.297 -2.197 1.00 91.56 990 LEU A O 1
ATOM 7634 N N . LEU A 1 991 ? 43.591 11.266 -1.254 1.00 92.31 991 LEU A N 1
ATOM 7635 C CA . LEU A 1 991 ? 42.162 11.000 -1.140 1.00 92.31 991 LEU A CA 1
ATOM 7636 C C . LEU A 1 991 ? 41.378 11.954 -2.041 1.00 92.31 991 LEU A C 1
ATOM 7638 O O . LEU A 1 991 ? 41.442 13.177 -1.887 1.00 92.31 991 LEU A O 1
ATOM 7642 N N . ASP A 1 992 ? 40.639 11.373 -2.976 1.00 90.81 992 ASP A N 1
ATOM 7643 C CA . ASP A 1 992 ? 39.686 12.082 -3.817 1.00 90.81 992 ASP A CA 1
ATOM 7644 C C . ASP A 1 992 ? 38.551 12.675 -2.961 1.00 90.81 992 ASP A C 1
ATOM 7646 O O . ASP A 1 992 ? 37.991 12.011 -2.085 1.00 90.81 992 ASP A O 1
ATOM 7650 N N . ARG A 1 993 ? 38.241 13.952 -3.196 1.00 90.12 993 ARG A N 1
ATOM 7651 C CA . ARG A 1 993 ? 37.157 14.727 -2.566 1.00 90.12 993 ARG A CA 1
ATOM 7652 C C . ARG A 1 993 ? 36.266 15.391 -3.624 1.00 90.12 993 ARG A C 1
ATOM 7654 O O . ARG A 1 993 ? 35.640 16.424 -3.378 1.00 90.12 993 ARG A O 1
ATOM 7661 N N . SER A 1 994 ? 36.219 14.809 -4.818 1.00 84.88 994 SER A N 1
ATOM 7662 C CA . SER A 1 994 ? 35.219 15.080 -5.847 1.00 84.88 994 SER A CA 1
ATOM 7663 C C . SER A 1 994 ? 33.795 14.810 -5.342 1.00 84.88 994 SER A C 1
ATOM 7665 O O . SER A 1 994 ? 33.580 14.119 -4.348 1.00 84.88 994 SER A O 1
ATOM 7667 N N . GLY A 1 995 ? 32.791 15.352 -6.038 1.00 80.75 995 GLY A N 1
ATOM 7668 C CA . GLY A 1 995 ? 31.389 15.199 -5.635 1.00 80.75 995 GLY A CA 1
ATOM 7669 C C . GLY A 1 995 ? 30.861 13.764 -5.748 1.00 80.75 995 GLY A C 1
ATOM 7670 O O . GLY A 1 995 ? 29.951 13.404 -5.006 1.00 80.75 995 GLY A O 1
ATOM 7671 N N . SER A 1 996 ? 31.437 12.925 -6.617 1.00 80.25 996 SER A N 1
ATOM 7672 C CA . SER A 1 996 ? 31.075 11.505 -6.749 1.00 80.25 996 SER A CA 1
ATOM 7673 C C . SER A 1 996 ? 31.376 10.715 -5.473 1.00 80.25 996 SER A C 1
ATOM 7675 O O . SER A 1 996 ? 30.569 9.878 -5.066 1.00 80.25 996 SER A O 1
ATOM 7677 N N . MET A 1 997 ? 32.430 11.092 -4.741 1.00 84.38 997 MET A N 1
ATOM 7678 C CA . MET A 1 997 ? 32.775 10.488 -3.452 1.00 84.38 997 MET A CA 1
ATOM 7679 C C . MET A 1 997 ? 31.703 10.710 -2.359 1.00 84.38 997 MET A C 1
ATOM 7681 O O . MET A 1 997 ? 31.766 10.075 -1.307 1.00 84.38 997 MET A O 1
ATOM 7685 N N . SER A 1 998 ? 30.688 11.558 -2.585 1.00 84.00 998 SER A N 1
ATOM 7686 C CA . SER A 1 998 ? 29.514 11.671 -1.698 1.00 84.00 998 SER A CA 1
ATOM 7687 C C . SER A 1 998 ? 28.503 10.524 -1.850 1.00 84.00 998 SER A C 1
ATOM 7689 O O . SER A 1 998 ? 27.674 10.323 -0.964 1.00 84.00 998 SER A O 1
ATOM 7691 N N . CYS A 1 999 ? 28.554 9.756 -2.943 1.00 78.56 999 CYS A N 1
ATOM 7692 C CA . CYS A 1 999 ? 27.615 8.667 -3.198 1.00 78.56 999 CYS A CA 1
ATOM 7693 C C . CYS A 1 999 ? 27.775 7.511 -2.186 1.00 78.56 999 CYS A C 1
ATOM 7695 O O . CYS A 1 999 ? 28.874 7.295 -1.666 1.00 78.56 999 CYS A O 1
ATOM 7697 N N . PRO A 1 1000 ? 26.721 6.705 -1.946 1.00 73.94 1000 PRO A N 1
ATOM 7698 C CA . PRO A 1 1000 ? 26.840 5.443 -1.220 1.00 73.94 1000 PRO A CA 1
ATOM 7699 C C . PRO A 1 1000 ? 27.826 4.462 -1.877 1.00 73.94 1000 PRO A C 1
ATOM 7701 O O . PRO A 1 1000 ? 28.052 4.490 -3.092 1.00 73.94 1000 PRO A O 1
ATOM 7704 N N . ILE A 1 1001 ? 28.380 3.550 -1.073 1.00 65.50 1001 ILE A N 1
ATOM 7705 C CA . ILE A 1 1001 ? 29.161 2.397 -1.571 1.00 65.50 1001 ILE A CA 1
ATOM 7706 C C . ILE A 1 1001 ? 28.242 1.244 -2.005 1.00 65.50 1001 ILE A C 1
ATOM 7708 O O . ILE A 1 1001 ? 28.586 0.479 -2.902 1.00 65.50 1001 ILE A O 1
ATOM 7712 N N . ASN A 1 1002 ? 27.064 1.123 -1.388 1.00 62.25 1002 ASN A N 1
ATOM 7713 C CA . ASN A 1 1002 ? 26.078 0.086 -1.678 1.00 62.25 1002 ASN A CA 1
ATOM 7714 C C . ASN A 1 1002 ? 24.657 0.653 -1.525 1.00 62.25 1002 ASN A C 1
ATOM 7716 O O . ASN A 1 1002 ? 24.344 1.285 -0.515 1.00 62.25 1002 ASN A O 1
ATOM 7720 N N . ASN A 1 1003 ? 23.780 0.365 -2.490 1.00 52.53 1003 ASN A N 1
ATOM 7721 C CA . ASN A 1 1003 ? 22.373 0.789 -2.501 1.00 52.53 1003 ASN A CA 1
ATOM 7722 C C . ASN A 1 1003 ? 21.575 0.353 -1.255 1.00 52.53 1003 ASN A C 1
ATOM 7724 O O . ASN A 1 1003 ? 20.544 0.951 -0.956 1.00 52.53 1003 ASN A O 1
ATOM 7728 N N . LYS A 1 1004 ? 22.038 -0.669 -0.520 1.00 48.00 1004 LYS A N 1
ATOM 7729 C CA . LYS A 1 1004 ? 21.387 -1.170 0.702 1.00 48.00 1004 LYS A CA 1
ATOM 7730 C C . LYS A 1 1004 ? 21.667 -0.351 1.967 1.00 48.00 1004 LYS A C 1
ATOM 7732 O O . LYS A 1 1004 ? 20.969 -0.561 2.951 1.00 48.00 1004 LYS A O 1
ATOM 7737 N N . ASN A 1 1005 ? 22.667 0.539 1.983 1.00 50.81 1005 ASN A N 1
ATOM 7738 C CA . ASN A 1 1005 ? 23.108 1.203 3.218 1.00 50.81 1005 ASN A CA 1
ATOM 7739 C C . ASN A 1 1005 ? 23.415 2.696 2.988 1.00 50.81 1005 ASN A C 1
ATOM 7741 O O . ASN A 1 1005 ? 24.567 3.113 2.902 1.00 50.81 1005 ASN A O 1
ATOM 7745 N N . GLN A 1 1006 ? 22.364 3.519 2.889 1.00 54.97 1006 GLN A N 1
ATOM 7746 C CA . GLN A 1 1006 ? 22.454 4.940 2.501 1.00 54.97 1006 GLN A CA 1
ATOM 7747 C C . GLN A 1 1006 ? 23.272 5.832 3.460 1.00 54.97 1006 GLN A C 1
ATOM 7749 O O . GLN A 1 1006 ? 23.604 6.957 3.100 1.00 54.97 1006 GLN A O 1
ATOM 7754 N N . GLN A 1 1007 ? 23.609 5.351 4.662 1.00 58.25 1007 GLN A N 1
ATOM 7755 C CA . GLN A 1 1007 ? 24.439 6.080 5.629 1.00 58.25 1007 GLN A CA 1
ATOM 7756 C C . GLN A 1 1007 ? 25.954 5.957 5.370 1.00 58.25 1007 GLN A C 1
ATOM 7758 O O . GLN A 1 1007 ? 26.710 6.767 5.903 1.00 58.25 1007 GLN A O 1
ATOM 7763 N N . GLU A 1 1008 ? 26.421 4.986 4.568 1.00 73.25 1008 GLU A N 1
ATOM 7764 C CA . GLU A 1 1008 ? 27.855 4.797 4.293 1.00 73.25 1008 GLU A CA 1
ATOM 7765 C C . GLU A 1 1008 ? 28.238 5.238 2.870 1.00 73.25 1008 GLU A C 1
ATOM 7767 O O . GLU A 1 1008 ? 27.969 4.571 1.866 1.00 73.25 1008 GLU A O 1
ATOM 7772 N N . THR A 1 1009 ? 28.906 6.389 2.805 1.00 83.69 1009 THR A N 1
ATOM 7773 C CA . THR A 1 1009 ? 29.402 7.019 1.573 1.00 83.69 1009 THR A CA 1
ATOM 7774 C C . THR A 1 1009 ? 30.813 6.558 1.202 1.00 83.69 1009 THR A C 1
ATOM 7776 O O . THR A 1 1009 ? 31.583 6.098 2.053 1.00 83.69 1009 THR A O 1
ATOM 7779 N N . ARG A 1 1010 ? 31.190 6.740 -0.070 1.00 87.88 1010 ARG A N 1
ATOM 7780 C CA . ARG A 1 1010 ? 32.545 6.463 -0.578 1.00 87.88 1010 ARG A CA 1
ATOM 7781 C C . ARG A 1 1010 ? 33.598 7.242 0.212 1.00 87.88 1010 ARG A C 1
ATOM 7783 O O . ARG A 1 1010 ? 34.568 6.643 0.674 1.00 87.88 1010 ARG A O 1
ATOM 7790 N N . ILE A 1 1011 ? 33.365 8.536 0.458 1.00 88.88 1011 ILE A N 1
ATOM 7791 C CA . ILE A 1 1011 ? 34.263 9.381 1.252 1.00 88.88 1011 ILE A CA 1
ATOM 7792 C C . ILE A 1 1011 ? 34.352 8.929 2.714 1.00 88.88 1011 ILE A C 1
ATOM 7794 O O . ILE A 1 1011 ? 35.458 8.881 3.245 1.00 88.88 1011 ILE A O 1
ATOM 7798 N N . SER A 1 1012 ? 33.247 8.536 3.364 1.00 87.31 1012 SER A N 1
ATOM 7799 C CA . SER A 1 1012 ? 33.292 8.110 4.773 1.00 87.31 1012 SER A CA 1
ATOM 7800 C C . SER A 1 1012 ? 34.060 6.801 4.964 1.00 87.31 1012 SER A C 1
ATOM 7802 O O . SER A 1 1012 ? 34.917 6.739 5.839 1.00 87.31 1012 SER A O 1
ATOM 7804 N N . SER A 1 1013 ? 33.848 5.784 4.122 1.00 88.00 1013 SER A N 1
ATOM 7805 C CA . SER A 1 1013 ? 34.586 4.515 4.263 1.00 88.00 1013 SER A CA 1
ATOM 7806 C C . SER A 1 1013 ? 36.063 4.650 3.862 1.00 88.00 1013 SER A C 1
ATOM 7808 O O . SER A 1 1013 ? 36.942 4.073 4.509 1.00 88.00 1013 SER A O 1
ATOM 7810 N N . ALA A 1 1014 ? 36.367 5.480 2.852 1.00 89.25 1014 ALA A N 1
ATOM 7811 C CA . ALA A 1 1014 ? 37.743 5.809 2.472 1.00 89.25 1014 ALA A CA 1
ATOM 7812 C C . ALA A 1 1014 ? 38.481 6.561 3.593 1.00 89.25 1014 ALA A C 1
ATOM 7814 O O . ALA A 1 1014 ? 39.607 6.206 3.942 1.00 89.25 1014 ALA A O 1
ATOM 7815 N N . ARG A 1 1015 ? 37.823 7.551 4.209 1.00 90.12 1015 ARG A N 1
ATOM 7816 C CA . ARG A 1 1015 ? 38.310 8.287 5.382 1.00 90.12 1015 ARG A CA 1
ATOM 7817 C C . ARG A 1 1015 ? 38.569 7.351 6.561 1.00 90.12 1015 ARG A C 1
ATOM 7819 O O . ARG A 1 1015 ? 39.652 7.383 7.138 1.00 90.12 1015 ARG A O 1
ATOM 7826 N N . ASP A 1 1016 ? 37.612 6.495 6.900 1.00 88.12 1016 ASP A N 1
ATOM 7827 C CA . ASP A 1 1016 ? 37.708 5.613 8.066 1.00 88.12 1016 ASP A CA 1
ATOM 7828 C C . ASP A 1 1016 ? 38.776 4.520 7.849 1.00 88.12 1016 ASP A C 1
ATOM 7830 O O . ASP A 1 1016 ? 39.508 4.154 8.772 1.00 88.12 1016 ASP A O 1
ATOM 7834 N N . THR A 1 1017 ? 38.968 4.083 6.599 1.00 90.19 1017 THR A N 1
ATOM 7835 C CA . THR A 1 1017 ? 40.088 3.221 6.191 1.00 90.19 1017 THR A CA 1
ATOM 7836 C C . THR A 1 1017 ? 41.438 3.953 6.229 1.00 90.19 1017 THR A C 1
ATOM 7838 O O . THR A 1 1017 ? 42.436 3.371 6.657 1.00 90.19 1017 THR A O 1
ATOM 7841 N N . LEU A 1 1018 ? 41.496 5.237 5.861 1.00 90.50 1018 LEU A N 1
ATOM 7842 C CA . LEU A 1 1018 ? 42.703 6.062 5.983 1.00 90.50 1018 LEU A CA 1
ATOM 7843 C C . LEU A 1 1018 ? 43.086 6.297 7.458 1.00 90.50 1018 LEU A C 1
ATOM 7845 O O . LEU A 1 1018 ? 44.264 6.216 7.806 1.00 90.50 1018 LEU A O 1
ATOM 7849 N N . LEU A 1 1019 ? 42.110 6.493 8.352 1.00 89.19 1019 LEU A N 1
ATOM 7850 C CA . LEU A 1 1019 ? 42.343 6.553 9.802 1.00 89.19 1019 LEU A CA 1
ATOM 7851 C C . LEU A 1 1019 ? 42.926 5.238 10.347 1.00 89.19 1019 LEU A C 1
ATOM 7853 O O . LEU A 1 1019 ? 43.797 5.278 11.220 1.00 89.19 1019 LEU A O 1
ATOM 7857 N N . LEU A 1 1020 ? 42.485 4.084 9.833 1.00 88.69 1020 LEU A N 1
ATOM 7858 C CA . LEU A 1 1020 ? 43.050 2.774 10.175 1.00 88.69 1020 LEU A CA 1
ATOM 7859 C C . LEU A 1 1020 ? 44.485 2.609 9.646 1.00 88.69 1020 LEU A C 1
ATOM 7861 O O . LEU A 1 1020 ? 45.357 2.172 10.400 1.00 88.69 1020 LEU A O 1
ATOM 7865 N N . LEU A 1 1021 ? 44.747 2.995 8.392 1.00 88.50 1021 LEU A N 1
ATOM 7866 C CA . LEU A 1 1021 ? 46.084 2.974 7.785 1.00 88.50 1021 LEU A CA 1
ATOM 7867 C C . LEU A 1 1021 ? 47.090 3.788 8.601 1.00 88.50 1021 LEU A C 1
ATOM 7869 O O . LEU A 1 1021 ? 48.131 3.262 8.984 1.00 88.50 1021 LEU A O 1
ATOM 7873 N N . LEU A 1 1022 ? 46.763 5.048 8.907 1.00 87.69 1022 LEU A N 1
ATOM 7874 C CA . LEU A 1 1022 ? 47.633 5.952 9.664 1.00 87.69 1022 LEU A CA 1
ATOM 7875 C C . LEU A 1 1022 ? 47.967 5.373 11.046 1.00 87.69 1022 LEU A C 1
ATOM 7877 O O . LEU A 1 1022 ? 49.132 5.340 11.436 1.00 87.69 1022 LEU A O 1
ATOM 7881 N N . LYS A 1 1023 ? 46.963 4.844 11.762 1.00 86.75 1023 LYS A N 1
ATOM 7882 C CA . LYS A 1 1023 ? 47.142 4.173 13.065 1.00 86.75 1023 LYS A CA 1
ATOM 7883 C C . LYS A 1 1023 ? 47.932 2.855 12.976 1.00 86.75 1023 LYS A C 1
ATOM 7885 O O . LYS A 1 1023 ? 48.371 2.357 14.008 1.00 86.75 1023 LYS A O 1
ATOM 7890 N N . SER A 1 1024 ? 48.125 2.312 11.772 1.00 87.50 1024 SER A N 1
ATOM 7891 C CA . SER A 1 1024 ? 48.852 1.063 11.504 1.00 87.50 1024 SER A CA 1
ATOM 7892 C C . SER A 1 1024 ? 50.271 1.267 10.953 1.00 87.50 1024 SER A C 1
ATOM 7894 O O . SER A 1 1024 ? 50.986 0.284 10.748 1.00 87.50 1024 SER A O 1
ATOM 7896 N N . LEU A 1 1025 ? 50.707 2.509 10.703 1.00 86.31 1025 LEU A N 1
ATOM 7897 C CA . LEU A 1 1025 ? 52.064 2.786 10.226 1.00 86.31 1025 LEU A CA 1
ATOM 7898 C C . LEU A 1 1025 ? 53.116 2.481 11.316 1.00 86.31 1025 LEU A C 1
ATOM 7900 O O . LEU A 1 1025 ? 52.963 2.924 12.457 1.00 86.31 1025 LEU A O 1
ATOM 7904 N N . PRO A 1 1026 ? 54.220 1.775 10.994 1.00 82.56 1026 PRO A N 1
ATOM 7905 C CA . PRO A 1 1026 ? 55.290 1.523 11.956 1.00 82.56 1026 PRO A CA 1
ATOM 7906 C C . PRO A 1 1026 ? 55.934 2.807 12.497 1.00 82.56 1026 PRO A C 1
ATOM 7908 O O . PRO A 1 1026 ? 56.235 3.737 11.744 1.00 82.56 1026 PRO A O 1
ATOM 7911 N N . MET A 1 1027 ? 56.224 2.824 13.802 1.00 76.06 1027 MET A N 1
ATOM 7912 C CA . MET A 1 1027 ? 56.885 3.947 14.477 1.00 76.06 1027 MET A CA 1
ATOM 7913 C C . MET A 1 1027 ? 58.177 4.369 13.765 1.00 76.06 1027 MET A C 1
ATOM 7915 O O . MET A 1 1027 ? 59.121 3.587 13.643 1.00 76.06 1027 MET A O 1
ATOM 7919 N N . GLY A 1 1028 ? 58.213 5.633 13.340 1.00 74.31 1028 GLY A N 1
ATOM 7920 C CA . GLY A 1 1028 ? 59.325 6.247 12.615 1.00 74.31 1028 GLY A CA 1
ATOM 7921 C C . GLY A 1 1028 ? 59.062 6.504 11.130 1.00 74.31 1028 GLY A C 1
ATOM 7922 O O . GLY A 1 1028 ? 59.837 7.248 10.539 1.00 74.31 1028 GLY A O 1
ATOM 7923 N N . CYS A 1 1029 ? 58.000 5.942 10.534 1.00 81.25 1029 CYS A N 1
ATOM 7924 C CA . CYS A 1 1029 ? 57.626 6.251 9.148 1.00 81.25 1029 CYS A CA 1
ATOM 7925 C C . CYS A 1 1029 ? 57.236 7.725 8.991 1.00 81.25 1029 CYS A C 1
ATOM 7927 O O . CYS A 1 1029 ? 56.547 8.292 9.843 1.00 81.25 1029 CYS A O 1
ATOM 7929 N N . TYR A 1 1030 ? 57.632 8.323 7.870 1.00 84.56 1030 TYR A N 1
ATOM 7930 C CA . TYR A 1 1030 ? 57.155 9.640 7.463 1.00 84.56 1030 TYR A CA 1
ATOM 7931 C C . TYR A 1 1030 ? 55.846 9.477 6.697 1.00 84.56 1030 TYR A C 1
ATOM 7933 O O . TYR A 1 1030 ? 55.688 8.510 5.952 1.00 84.56 1030 TYR A O 1
ATOM 7941 N N . PHE A 1 1031 ? 54.916 10.419 6.838 1.00 88.00 1031 PHE A N 1
ATOM 7942 C CA . PHE A 1 1031 ? 53.713 10.428 6.014 1.00 88.00 1031 PHE A CA 1
ATOM 7943 C C . PHE A 1 1031 ? 53.247 11.844 5.671 1.00 88.00 1031 PHE A C 1
ATOM 7945 O O . PHE A 1 1031 ? 53.500 12.780 6.424 1.00 88.00 1031 PHE A O 1
ATOM 7952 N N . ASN A 1 1032 ? 52.538 11.973 4.550 1.00 87.00 1032 ASN A N 1
ATOM 7953 C CA . ASN A 1 1032 ? 51.824 13.180 4.130 1.00 87.00 1032 ASN A CA 1
ATOM 7954 C C . ASN A 1 1032 ? 50.442 12.804 3.571 1.00 87.00 1032 ASN A C 1
ATOM 7956 O O . ASN A 1 1032 ? 50.264 11.712 3.024 1.00 87.00 1032 ASN A O 1
ATOM 7960 N N . ILE A 1 1033 ? 49.470 13.715 3.683 1.00 88.75 1033 ILE A N 1
ATOM 7961 C CA . ILE A 1 1033 ? 48.084 13.497 3.238 1.00 88.75 1033 ILE A CA 1
ATOM 7962 C C . ILE A 1 1033 ? 47.638 14.658 2.346 1.00 88.75 1033 ILE A C 1
ATOM 7964 O O . ILE A 1 1033 ? 47.782 15.827 2.718 1.00 88.75 1033 ILE A O 1
ATOM 7968 N N . TYR A 1 1034 ? 47.079 14.308 1.190 1.00 88.88 1034 TYR A N 1
ATOM 7969 C CA . TYR A 1 1034 ? 46.620 15.211 0.142 1.00 88.88 1034 TYR A CA 1
ATOM 7970 C C . TYR A 1 1034 ? 45.143 14.924 -0.160 1.00 88.88 1034 TYR A C 1
ATOM 7972 O O . TYR A 1 1034 ? 44.800 13.825 -0.593 1.00 88.88 1034 TYR A O 1
ATOM 7980 N N . GLY A 1 1035 ? 44.268 15.908 0.045 1.00 87.69 1035 GLY A N 1
ATOM 7981 C CA . GLY A 1 1035 ? 42.906 15.888 -0.493 1.00 87.69 1035 GLY A CA 1
ATOM 7982 C C . GLY A 1 1035 ? 42.891 16.547 -1.870 1.00 87.69 1035 GLY A C 1
ATOM 7983 O O . GLY A 1 1035 ? 43.490 17.613 -2.017 1.00 87.69 1035 GLY A O 1
ATOM 7984 N N . PHE A 1 1036 ? 42.236 15.959 -2.873 1.00 87.75 1036 PHE A N 1
ATOM 7985 C CA . PHE A 1 1036 ? 42.194 16.543 -4.222 1.00 87.75 1036 PHE A CA 1
ATOM 7986 C C . PHE A 1 1036 ? 40.790 16.567 -4.838 1.00 87.75 1036 PHE A C 1
ATOM 7988 O O . PHE A 1 1036 ? 39.986 15.665 -4.629 1.00 87.75 1036 PHE A O 1
ATOM 7995 N N . GLY A 1 1037 ? 40.514 17.627 -5.596 1.00 81.94 1037 GLY A N 1
ATOM 7996 C CA . GLY A 1 1037 ? 39.319 17.815 -6.415 1.00 81.94 1037 GLY A CA 1
ATOM 7997 C C . GLY A 1 1037 ? 39.624 18.785 -7.563 1.00 81.94 1037 GLY A C 1
ATOM 7998 O O . GLY A 1 1037 ? 40.613 18.578 -8.259 1.00 81.94 1037 GLY A O 1
ATOM 7999 N N . LYS A 1 1038 ? 38.869 19.884 -7.730 1.00 76.06 1038 LYS A N 1
ATOM 8000 C CA . LYS A 1 1038 ? 39.309 21.067 -8.520 1.00 76.06 1038 LYS A CA 1
ATOM 8001 C C . LYS A 1 1038 ? 40.407 21.872 -7.821 1.00 76.06 1038 LYS A C 1
ATOM 8003 O O . LYS A 1 1038 ? 41.159 22.598 -8.466 1.00 76.06 1038 LYS A O 1
ATOM 8008 N N . SER A 1 1039 ? 40.471 21.778 -6.498 1.00 72.31 1039 SER A N 1
ATOM 8009 C CA . SER A 1 1039 ? 41.521 22.337 -5.647 1.00 72.31 1039 SER A CA 1
ATOM 8010 C C . SER A 1 1039 ? 42.280 21.211 -4.938 1.00 72.31 1039 SER A C 1
ATOM 8012 O O . SER A 1 1039 ? 41.879 20.047 -4.982 1.00 72.31 1039 SER A O 1
ATOM 8014 N N . VAL A 1 1040 ? 43.402 21.548 -4.301 1.00 77.69 1040 VAL A N 1
ATOM 8015 C CA . VAL A 1 1040 ? 44.230 20.594 -3.552 1.00 77.69 1040 VAL A CA 1
ATOM 8016 C C . VAL A 1 1040 ? 44.392 21.102 -2.129 1.00 77.69 1040 VAL A C 1
ATOM 8018 O O . VAL A 1 1040 ? 44.766 22.259 -1.928 1.00 77.69 1040 VAL A O 1
ATOM 8021 N N . GLU A 1 1041 ? 44.127 20.243 -1.149 1.00 79.00 1041 GLU A N 1
ATOM 8022 C CA . GLU A 1 1041 ? 44.303 20.543 0.267 1.00 79.00 1041 GLU A CA 1
ATOM 8023 C C . GLU A 1 1041 ? 45.406 19.673 0.883 1.00 79.00 1041 GLU A C 1
ATOM 8025 O O . GLU A 1 1041 ? 45.438 18.455 0.711 1.00 79.00 1041 GLU A O 1
ATOM 8030 N N . TYR A 1 1042 ? 46.300 20.310 1.637 1.00 75.81 1042 TYR A N 1
ATOM 8031 C CA . TYR A 1 1042 ? 47.511 19.704 2.189 1.00 75.81 1042 TYR A CA 1
ATOM 8032 C C . TYR A 1 1042 ? 47.407 19.576 3.714 1.00 75.81 1042 TYR A C 1
ATOM 8034 O O . TYR A 1 1042 ? 46.895 20.481 4.382 1.00 75.81 1042 TYR A O 1
ATOM 8042 N N . SER A 1 1043 ? 47.906 18.478 4.284 1.00 64.62 1043 SER A N 1
ATOM 8043 C CA . SER A 1 1043 ? 48.069 18.313 5.736 1.00 64.62 1043 SER A CA 1
ATOM 8044 C C . SER A 1 1043 ? 49.550 18.309 6.110 1.00 64.62 1043 SER A C 1
ATOM 8046 O O . SER A 1 1043 ? 50.264 17.379 5.751 1.00 64.62 1043 SER A O 1
ATOM 8048 N N . GLU A 1 1044 ? 49.997 19.312 6.870 1.00 59.22 1044 GLU A N 1
ATOM 8049 C CA . GLU A 1 1044 ? 51.333 19.353 7.477 1.00 59.22 1044 GLU A CA 1
ATOM 8050 C C . GLU A 1 1044 ? 51.247 19.469 9.003 1.00 59.22 1044 GLU A C 1
ATOM 8052 O O . GLU A 1 1044 ? 50.451 20.255 9.511 1.00 59.22 1044 GLU A O 1
ATOM 8057 N N . LYS A 1 1045 ? 52.203 18.812 9.676 1.00 60.78 1045 LYS A N 1
ATOM 8058 C CA . LYS A 1 1045 ? 52.409 18.708 11.136 1.00 60.78 1045 LYS A CA 1
ATOM 8059 C C . LYS A 1 1045 ? 51.444 17.757 11.865 1.00 60.78 1045 LYS A C 1
ATOM 8061 O O . LYS A 1 1045 ? 50.336 17.509 11.413 1.00 60.78 1045 LYS A O 1
ATOM 8066 N N . SER A 1 1046 ? 52.034 17.172 12.918 1.00 76.06 1046 SER A N 1
ATOM 8067 C CA . SER A 1 1046 ? 51.632 16.118 13.872 1.00 76.06 1046 SER A CA 1
ATOM 8068 C C . SER A 1 1046 ? 50.652 15.002 13.456 1.00 76.06 1046 SER A C 1
ATOM 8070 O O . SER A 1 1046 ? 49.747 15.143 12.643 1.00 76.06 1046 SER A O 1
ATOM 8072 N N . MET A 1 1047 ? 50.804 13.847 14.111 1.00 80.69 1047 MET A N 1
ATOM 8073 C CA . MET A 1 1047 ? 49.868 12.723 13.987 1.00 80.69 1047 MET A CA 1
ATOM 8074 C C . MET A 1 1047 ? 48.454 13.086 14.472 1.00 80.69 1047 MET A C 1
ATOM 8076 O O . MET A 1 1047 ? 47.465 12.645 13.897 1.00 80.69 1047 MET A O 1
ATOM 8080 N N . GLU A 1 1048 ? 48.353 13.911 15.515 1.00 81.88 1048 GLU A N 1
ATOM 8081 C CA . GLU A 1 1048 ? 47.081 14.316 16.124 1.00 81.88 1048 GLU A CA 1
ATOM 8082 C C . GLU A 1 1048 ? 46.321 15.313 15.235 1.00 81.88 1048 GLU A C 1
ATOM 8084 O O . GLU A 1 1048 ? 45.118 15.160 15.021 1.00 81.88 1048 GLU A O 1
ATOM 8089 N N . GLU A 1 1049 ? 47.026 16.285 14.646 1.00 79.38 1049 GLU A N 1
ATOM 8090 C CA . GLU A 1 1049 ? 46.460 17.210 13.655 1.00 79.38 1049 GLU A CA 1
ATOM 8091 C C . GLU A 1 1049 ? 46.053 16.474 12.371 1.00 79.38 1049 GLU A C 1
ATOM 8093 O O . GLU A 1 1049 ? 44.965 16.722 11.852 1.00 79.38 1049 GLU A O 1
ATOM 8098 N N . ALA A 1 1050 ? 46.865 15.522 11.895 1.00 82.19 1050 ALA A N 1
ATOM 8099 C CA . ALA A 1 1050 ? 46.548 14.712 10.720 1.00 82.19 1050 ALA A CA 1
ATOM 8100 C C . ALA A 1 1050 ? 45.295 13.838 10.911 1.00 82.19 1050 ALA A C 1
ATOM 8102 O O . ALA A 1 1050 ? 44.423 13.837 10.042 1.00 82.19 1050 ALA A O 1
ATOM 8103 N N . LEU A 1 1051 ? 45.163 13.135 12.045 1.00 85.31 1051 LEU A N 1
ATOM 8104 C CA . LEU A 1 1051 ? 43.966 12.341 12.356 1.00 85.31 1051 LEU A CA 1
ATOM 8105 C C . LEU A 1 1051 ? 42.712 13.225 12.403 1.00 85.31 1051 LEU A C 1
ATOM 8107 O O . LEU A 1 1051 ? 41.745 12.955 11.691 1.00 85.31 1051 LEU A O 1
ATOM 8111 N N . LYS A 1 1052 ? 42.765 14.332 13.155 1.00 83.75 1052 LYS A N 1
ATOM 8112 C CA . LYS A 1 1052 ? 41.666 15.303 13.261 1.00 83.75 1052 LYS A CA 1
ATOM 8113 C C . LYS A 1 1052 ? 41.294 15.924 11.910 1.00 83.75 1052 LYS A C 1
ATOM 8115 O O . LYS A 1 1052 ? 40.125 16.215 11.658 1.00 83.75 1052 LYS A O 1
ATOM 8120 N N . LYS A 1 1053 ? 42.278 16.141 11.030 1.00 83.25 1053 LYS A N 1
ATOM 8121 C CA . LYS A 1 1053 ? 42.052 16.665 9.680 1.00 83.25 1053 LYS A CA 1
ATOM 8122 C C . LYS A 1 1053 ? 41.399 15.634 8.762 1.00 83.25 1053 LYS A C 1
ATOM 8124 O O . LYS A 1 1053 ? 40.504 16.010 8.014 1.00 83.25 1053 LYS A O 1
ATOM 8129 N N . VAL A 1 1054 ? 41.791 14.360 8.842 1.00 87.06 1054 VAL A N 1
ATOM 8130 C CA . VAL A 1 1054 ? 41.130 13.271 8.104 1.00 87.06 1054 VAL A CA 1
ATOM 8131 C C . VAL A 1 1054 ? 39.688 13.088 8.580 1.00 87.06 1054 VAL A C 1
ATOM 8133 O O . VAL A 1 1054 ? 38.796 13.057 7.742 1.00 87.06 1054 VAL A O 1
ATOM 8136 N N . GLU A 1 1055 ? 39.428 13.062 9.892 1.00 86.88 1055 GLU A N 1
ATOM 8137 C CA . GLU A 1 1055 ? 38.070 12.952 10.468 1.00 86.88 1055 GLU A CA 1
ATOM 8138 C C . GLU A 1 1055 ? 37.081 13.986 9.885 1.00 86.88 1055 GLU A C 1
ATOM 8140 O O . GLU A 1 1055 ? 35.915 13.659 9.643 1.00 86.88 1055 GLU A O 1
ATOM 8145 N N . GLY A 1 1056 ? 37.561 15.202 9.595 1.00 83.31 1056 GLY A N 1
ATOM 8146 C CA . GLY A 1 1056 ? 36.785 16.295 9.003 1.00 83.31 1056 GLY A CA 1
ATOM 8147 C C . GLY A 1 1056 ? 36.686 16.334 7.469 1.00 83.31 1056 GLY A C 1
ATOM 8148 O O . GLY A 1 1056 ? 36.038 17.248 6.960 1.00 83.31 1056 GLY A O 1
ATOM 8149 N N . MET A 1 1057 ? 37.303 15.411 6.717 1.00 88.50 1057 MET A N 1
ATOM 8150 C CA . MET A 1 1057 ? 37.258 15.436 5.243 1.00 88.50 1057 MET A CA 1
ATOM 8151 C C . MET A 1 1057 ? 35.873 15.078 4.687 1.00 88.50 1057 MET A C 1
ATOM 8153 O O . MET A 1 1057 ? 35.218 14.149 5.160 1.00 88.50 1057 MET A O 1
ATOM 8157 N N . GLN A 1 1058 ? 35.455 15.802 3.645 1.00 86.81 1058 GLN A N 1
ATOM 8158 C CA . GLN A 1 1058 ? 34.173 15.636 2.948 1.00 86.81 1058 GLN A CA 1
ATOM 8159 C C . GLN A 1 1058 ? 34.368 15.674 1.421 1.00 86.81 1058 GLN A C 1
ATOM 8161 O O . GLN A 1 1058 ? 35.451 15.986 0.933 1.00 86.81 1058 GLN A O 1
ATOM 8166 N N . ALA A 1 1059 ? 33.321 15.344 0.664 1.00 86.62 1059 ALA A N 1
ATOM 8167 C CA . ALA A 1 1059 ? 33.296 15.330 -0.803 1.00 86.62 1059 ALA A CA 1
ATOM 8168 C C . ALA A 1 1059 ? 33.012 16.735 -1.393 1.00 86.62 1059 ALA A C 1
ATOM 8170 O O . ALA A 1 1059 ? 32.045 16.948 -2.122 1.00 86.62 1059 ALA A O 1
ATOM 8171 N N . ASP A 1 1060 ? 33.822 17.717 -0.995 1.00 85.00 1060 ASP A N 1
ATOM 8172 C CA . ASP A 1 1060 ? 33.575 19.160 -1.133 1.00 85.00 1060 ASP A CA 1
ATOM 8173 C C . ASP A 1 1060 ? 34.516 19.892 -2.113 1.00 85.00 1060 ASP A C 1
ATOM 8175 O O . ASP A 1 1060 ? 34.263 21.048 -2.454 1.00 85.00 1060 ASP A O 1
ATOM 8179 N N . LEU A 1 1061 ? 35.580 19.243 -2.602 1.00 79.12 1061 LEU A N 1
ATOM 8180 C CA . LEU A 1 1061 ? 36.567 19.863 -3.501 1.00 79.12 1061 LEU A CA 1
ATOM 8181 C C . LEU A 1 1061 ? 36.156 19.805 -4.986 1.00 79.12 1061 LEU A C 1
ATOM 8183 O O . LEU A 1 1061 ? 36.657 20.606 -5.775 1.00 79.12 1061 LEU A O 1
ATOM 8187 N N . GLY A 1 1062 ? 35.242 18.891 -5.349 1.00 72.56 1062 GLY A N 1
ATOM 8188 C CA . GLY A 1 1062 ? 34.443 18.860 -6.590 1.00 72.56 1062 GLY A CA 1
ATOM 8189 C C . GLY A 1 1062 ? 35.205 18.707 -7.920 1.00 72.56 1062 GLY A C 1
ATOM 8190 O O . GLY A 1 1062 ? 35.998 19.562 -8.279 1.00 72.56 1062 GLY A O 1
ATOM 8191 N N . GLY A 1 1063 ? 34.898 17.689 -8.736 1.00 73.75 1063 GLY A N 1
ATOM 8192 C CA . GLY A 1 1063 ? 35.742 17.313 -9.893 1.00 73.75 1063 GLY A CA 1
ATOM 8193 C C . GLY A 1 1063 ? 37.059 16.656 -9.451 1.00 73.75 1063 GLY A C 1
ATOM 8194 O O . GLY A 1 1063 ? 37.285 16.561 -8.251 1.00 73.75 1063 GLY A O 1
ATOM 8195 N N . THR A 1 1064 ? 37.909 16.199 -10.381 1.00 76.81 1064 THR A N 1
ATOM 8196 C CA . THR A 1 1064 ? 38.980 15.225 -10.062 1.00 76.81 1064 THR A CA 1
ATOM 8197 C C . THR A 1 1064 ? 40.312 15.536 -10.777 1.00 76.81 1064 THR A C 1
ATOM 8199 O O . THR A 1 1064 ? 40.639 14.936 -11.798 1.00 76.81 1064 THR A O 1
ATOM 8202 N N . GLU A 1 1065 ? 41.118 16.470 -10.253 1.00 80.81 1065 GLU A N 1
ATOM 8203 C CA . GLU A 1 1065 ? 42.414 16.879 -10.840 1.00 80.81 1065 GLU A CA 1
ATOM 8204 C C . GLU A 1 1065 ? 43.626 16.266 -10.110 1.00 80.81 1065 GLU A C 1
ATOM 8206 O O . GLU A 1 1065 ? 44.355 16.954 -9.393 1.00 80.81 1065 GLU A O 1
ATOM 8211 N N . ILE A 1 1066 ? 43.898 14.968 -10.301 1.00 86.44 1066 ILE A N 1
ATOM 8212 C CA . ILE A 1 1066 ? 45.026 14.287 -9.622 1.00 86.44 1066 ILE A CA 1
ATOM 8213 C C . ILE A 1 1066 ? 46.420 14.748 -10.107 1.00 86.44 1066 ILE A C 1
ATOM 8215 O O . ILE A 1 1066 ? 47.422 14.613 -9.398 1.00 86.44 1066 ILE A O 1
ATOM 8219 N N . LEU A 1 1067 ? 46.509 15.327 -11.308 1.00 82.69 1067 LEU A N 1
ATOM 8220 C CA . LEU A 1 1067 ? 47.781 15.647 -11.960 1.00 82.69 1067 LEU A CA 1
ATOM 8221 C C . LEU A 1 1067 ? 48.585 16.744 -11.240 1.00 82.69 1067 LEU A C 1
ATOM 8223 O O . LEU A 1 1067 ? 49.812 16.669 -11.199 1.00 82.69 1067 LEU A O 1
ATOM 8227 N N . GLN A 1 1068 ? 47.922 17.748 -10.656 1.00 81.69 1068 GLN A N 1
ATOM 8228 C CA . GLN A 1 1068 ? 48.598 18.820 -9.911 1.00 81.69 1068 GLN A CA 1
ATOM 8229 C C . GLN A 1 1068 ? 49.150 18.346 -8.547 1.00 81.69 1068 GLN A C 1
ATOM 8231 O O . GLN A 1 1068 ? 50.332 18.595 -8.294 1.00 81.69 1068 GLN A O 1
ATOM 8236 N N . PRO A 1 1069 ? 48.396 17.596 -7.707 1.00 84.69 1069 PRO A N 1
ATOM 8237 C CA . PRO A 1 1069 ? 48.946 16.883 -6.552 1.00 84.69 1069 PRO A CA 1
ATOM 8238 C C . PRO A 1 1069 ? 50.192 16.062 -6.893 1.00 84.69 1069 PRO A C 1
ATOM 8240 O O . PRO A 1 1069 ? 51.215 16.200 -6.227 1.00 84.69 1069 PRO A O 1
ATOM 8243 N N . LEU A 1 1070 ? 50.148 15.254 -7.959 1.00 85.50 1070 LEU A N 1
ATOM 8244 C CA . LEU A 1 1070 ? 51.279 14.406 -8.347 1.00 85.50 1070 LEU A CA 1
ATOM 8245 C C . LEU A 1 1070 ? 52.488 15.230 -8.814 1.00 85.50 1070 LEU A C 1
ATOM 8247 O O . LEU A 1 1070 ? 53.604 14.955 -8.374 1.00 85.50 1070 LEU A O 1
ATOM 8251 N N . LYS A 1 1071 ? 52.288 16.277 -9.631 1.00 84.56 1071 LYS A N 1
ATOM 8252 C CA . LYS A 1 1071 ? 53.363 17.211 -10.026 1.00 84.56 1071 LYS A CA 1
ATOM 8253 C C . LYS A 1 1071 ? 54.013 17.861 -8.795 1.00 84.56 1071 LYS A C 1
ATOM 8255 O O . LYS A 1 1071 ? 55.237 17.952 -8.739 1.00 84.56 1071 LYS A O 1
ATOM 8260 N N . HIS A 1 1072 ? 53.224 18.236 -7.785 1.00 84.19 1072 HIS A N 1
ATOM 8261 C CA . HIS A 1 1072 ? 53.741 18.765 -6.523 1.00 84.19 1072 HIS A CA 1
ATOM 8262 C C . HIS A 1 1072 ? 54.531 17.711 -5.728 1.00 84.19 1072 HIS A C 1
ATOM 8264 O O . HIS A 1 1072 ? 55.688 17.951 -5.387 1.00 84.19 1072 HIS A O 1
ATOM 8270 N N . ILE A 1 1073 ? 53.958 16.529 -5.485 1.00 86.38 1073 ILE A N 1
ATOM 8271 C CA . ILE A 1 1073 ? 54.591 15.440 -4.719 1.00 86.38 1073 ILE A CA 1
ATOM 8272 C C . ILE A 1 1073 ? 55.928 15.033 -5.344 1.00 86.38 1073 ILE A C 1
ATOM 8274 O O . ILE A 1 1073 ? 56.938 14.968 -4.647 1.00 86.38 1073 ILE A O 1
ATOM 8278 N N . TYR A 1 1074 ? 55.971 14.803 -6.658 1.00 84.69 1074 TYR A N 1
ATOM 8279 C CA . TYR A 1 1074 ? 57.208 14.426 -7.345 1.00 84.69 1074 TYR A CA 1
ATOM 8280 C C . TYR A 1 1074 ? 58.252 15.556 -7.404 1.00 84.69 1074 TYR A C 1
ATOM 8282 O O . TYR A 1 1074 ? 59.435 15.269 -7.563 1.00 84.69 1074 TYR A O 1
ATOM 8290 N N . SER A 1 1075 ? 57.859 16.821 -7.199 1.00 81.94 1075 SER A N 1
ATOM 8291 C CA . SER A 1 1075 ? 58.810 17.930 -7.014 1.00 81.94 1075 SER A CA 1
ATOM 8292 C C . SER A 1 1075 ? 59.433 17.991 -5.609 1.00 81.94 1075 SER A C 1
ATOM 8294 O O . SER A 1 1075 ? 60.486 18.608 -5.440 1.00 81.94 1075 SER A O 1
ATOM 8296 N N . GLN A 1 1076 ? 58.831 17.340 -4.602 1.00 78.88 1076 GLN A N 1
ATOM 8297 C CA . GLN A 1 1076 ? 59.395 17.264 -3.251 1.00 78.88 1076 GLN A CA 1
ATOM 8298 C C . GLN A 1 1076 ? 60.462 16.153 -3.151 1.00 78.88 1076 GLN A C 1
ATOM 8300 O O . GLN A 1 1076 ? 60.168 15.000 -3.498 1.00 78.88 1076 GLN A O 1
ATOM 8305 N N . PRO A 1 1077 ? 61.667 16.437 -2.613 1.00 73.88 1077 PRO A N 1
ATOM 8306 C CA . PRO A 1 1077 ? 62.709 15.428 -2.423 1.00 73.88 1077 PRO A CA 1
ATOM 8307 C C . PRO A 1 1077 ? 62.258 14.334 -1.444 1.00 73.88 1077 PRO A C 1
ATOM 8309 O O . PRO A 1 1077 ? 61.587 14.622 -0.455 1.00 73.88 1077 PRO A O 1
ATOM 8312 N N . CYS A 1 1078 ? 62.640 13.080 -1.706 1.00 69.44 1078 CYS A N 1
ATOM 8313 C CA . CYS A 1 1078 ? 62.292 11.949 -0.839 1.00 69.44 1078 CYS A CA 1
ATOM 8314 C C . CYS A 1 1078 ? 63.036 12.030 0.504 1.00 69.44 1078 CYS A C 1
ATOM 8316 O O . CYS A 1 1078 ? 64.255 12.232 0.548 1.00 69.44 1078 CYS A O 1
ATOM 8318 N N . ILE A 1 1079 ? 62.314 11.848 1.607 1.00 69.56 1079 ILE A N 1
ATOM 8319 C CA . ILE A 1 1079 ? 62.839 12.027 2.961 1.00 69.56 1079 ILE A CA 1
ATOM 8320 C C . ILE A 1 1079 ? 63.831 10.906 3.297 1.00 69.56 1079 ILE A C 1
ATOM 8322 O O . ILE A 1 1079 ? 63.555 9.722 3.118 1.00 69.56 1079 ILE A O 1
ATOM 8326 N N . SER A 1 1080 ? 65.010 11.286 3.802 1.00 61.44 1080 SER A N 1
ATOM 8327 C CA . SER A 1 1080 ? 66.057 10.366 4.283 1.00 61.44 1080 SER A CA 1
ATOM 8328 C C . SER A 1 1080 ? 66.470 9.266 3.282 1.00 61.44 1080 SER A C 1
ATOM 8330 O O . SER A 1 1080 ? 66.928 8.194 3.675 1.00 61.44 1080 SER A O 1
ATOM 8332 N N . ASN A 1 1081 ? 66.308 9.522 1.977 1.00 62.16 1081 ASN A N 1
ATOM 8333 C CA . ASN A 1 1081 ? 66.575 8.556 0.907 1.00 62.16 1081 ASN A CA 1
ATOM 8334 C C . ASN A 1 1081 ? 65.755 7.244 1.047 1.00 62.16 1081 ASN A C 1
ATOM 8336 O O . ASN A 1 1081 ? 66.240 6.160 0.721 1.00 62.16 1081 ASN A O 1
ATOM 8340 N N . GLN A 1 1082 ? 64.517 7.335 1.553 1.00 68.12 1082 GLN A N 1
ATOM 8341 C CA . GLN A 1 1082 ? 63.584 6.212 1.720 1.00 68.12 1082 GLN A CA 1
ATOM 8342 C C . GLN A 1 1082 ? 62.571 6.104 0.561 1.00 68.12 1082 GLN A C 1
ATOM 8344 O O . GLN A 1 1082 ? 62.180 7.125 -0.008 1.00 68.12 1082 GLN A O 1
ATOM 8349 N N . PRO A 1 1083 ? 62.112 4.890 0.191 1.00 71.06 1083 PRO A N 1
ATOM 8350 C CA . PRO A 1 1083 ? 61.222 4.698 -0.953 1.00 71.06 1083 PRO A CA 1
ATOM 8351 C C . PRO A 1 1083 ? 59.810 5.220 -0.669 1.00 71.06 1083 PRO A C 1
ATOM 8353 O O . PRO A 1 1083 ? 59.107 4.691 0.195 1.00 71.06 1083 PRO A O 1
ATOM 8356 N N . ARG A 1 1084 ? 59.373 6.224 -1.438 1.00 83.94 1084 ARG A N 1
ATOM 8357 C CA . ARG A 1 1084 ? 58.028 6.811 -1.341 1.00 83.94 1084 ARG A CA 1
ATOM 8358 C C . ARG A 1 1084 ? 56.946 5.791 -1.724 1.00 83.94 1084 ARG A C 1
ATOM 8360 O O . ARG A 1 1084 ? 56.913 5.326 -2.862 1.00 83.94 1084 ARG A O 1
ATOM 8367 N N . GLN A 1 1085 ? 56.069 5.445 -0.785 1.00 87.62 1085 GLN A N 1
ATOM 8368 C CA . GLN A 1 1085 ? 54.901 4.590 -1.006 1.00 87.62 1085 GLN A CA 1
ATOM 8369 C C . GLN A 1 1085 ? 53.674 5.487 -1.225 1.00 87.62 1085 GLN A C 1
ATOM 8371 O O . GLN A 1 1085 ? 53.178 6.116 -0.293 1.00 87.62 1085 GLN A O 1
ATOM 8376 N N . LEU A 1 1086 ? 53.203 5.580 -2.463 1.00 89.75 1086 LEU A N 1
ATOM 8377 C CA . LEU A 1 1086 ? 52.047 6.375 -2.864 1.00 89.75 1086 LEU A CA 1
ATOM 8378 C C . LEU A 1 1086 ? 50.774 5.523 -2.748 1.00 89.75 1086 LEU A C 1
ATOM 8380 O O . LEU A 1 1086 ? 50.732 4.425 -3.295 1.00 89.75 1086 LEU A O 1
ATOM 8384 N N . PHE A 1 1087 ? 49.748 6.016 -2.058 1.00 93.38 1087 PHE A N 1
ATOM 8385 C CA . PHE A 1 1087 ? 48.448 5.357 -1.884 1.00 93.38 1087 PHE A CA 1
ATOM 8386 C C . PHE A 1 1087 ? 47.354 6.282 -2.429 1.00 93.38 1087 PHE A C 1
ATOM 8388 O O . PHE A 1 1087 ? 47.203 7.395 -1.930 1.00 93.38 1087 PHE A O 1
ATOM 8395 N N . VAL A 1 1088 ? 46.611 5.850 -3.450 1.00 92.62 1088 VAL A N 1
ATOM 8396 C CA . VAL A 1 1088 ? 45.635 6.683 -4.178 1.00 92.62 1088 VAL A CA 1
ATOM 8397 C C . VAL A 1 1088 ? 44.232 6.095 -4.061 1.00 92.62 1088 VAL A C 1
ATOM 8399 O O . VAL A 1 1088 ? 44.002 4.974 -4.506 1.00 92.62 1088 VAL A O 1
ATOM 8402 N N . PHE A 1 1089 ? 43.292 6.866 -3.518 1.00 92.94 1089 PHE A N 1
ATOM 8403 C CA . PHE A 1 1089 ? 41.875 6.513 -3.384 1.00 92.94 1089 PHE A CA 1
ATOM 8404 C C . PHE A 1 1089 ? 41.030 7.431 -4.269 1.00 92.94 1089 PHE A C 1
ATOM 8406 O O . PHE A 1 1089 ? 41.079 8.646 -4.081 1.00 92.94 1089 PHE A O 1
ATOM 8413 N N . THR A 1 1090 ? 40.267 6.875 -5.216 1.00 88.31 1090 THR A N 1
ATOM 8414 C CA . THR A 1 1090 ? 39.377 7.633 -6.120 1.00 88.31 1090 THR A CA 1
ATOM 8415 C C . THR A 1 1090 ? 38.228 6.765 -6.635 1.00 88.31 1090 THR A C 1
ATOM 8417 O O . THR A 1 1090 ? 38.352 5.542 -6.726 1.00 88.31 1090 THR A O 1
ATOM 8420 N N . ASP A 1 1091 ? 37.104 7.396 -6.972 1.00 79.94 1091 ASP A N 1
ATOM 8421 C CA . ASP A 1 1091 ? 35.959 6.766 -7.637 1.00 79.94 1091 ASP A CA 1
ATOM 8422 C C . ASP A 1 1091 ? 35.742 7.251 -9.082 1.00 79.94 1091 ASP A C 1
ATOM 8424 O O . ASP A 1 1091 ? 34.777 6.838 -9.728 1.00 79.94 1091 ASP A O 1
ATOM 8428 N N . GLY A 1 1092 ? 36.625 8.119 -9.589 1.00 64.56 1092 GLY A N 1
ATOM 8429 C CA . GLY A 1 1092 ? 36.416 8.876 -10.821 1.00 64.56 1092 GLY A CA 1
ATOM 8430 C C . GLY A 1 1092 ? 37.330 8.510 -11.994 1.00 64.56 1092 GLY A C 1
ATOM 8431 O O . GLY A 1 1092 ? 38.271 7.719 -11.899 1.00 64.56 1092 GLY A O 1
ATOM 8432 N N . GLU A 1 1093 ? 37.051 9.151 -13.128 1.00 55.31 1093 GLU A N 1
ATOM 8433 C CA . GLU A 1 1093 ? 37.946 9.248 -14.284 1.00 55.31 1093 GLU A CA 1
ATOM 8434 C C . GLU A 1 1093 ? 38.680 10.592 -14.278 1.00 55.31 1093 GLU A C 1
ATOM 8436 O O . GLU A 1 1093 ? 38.128 11.615 -13.873 1.00 55.31 1093 GLU A O 1
ATOM 8441 N N . VAL A 1 1094 ? 39.911 10.608 -14.797 1.00 58.72 1094 VAL A N 1
ATOM 8442 C CA . VAL A 1 1094 ? 40.699 11.835 -14.963 1.00 58.72 1094 VAL A CA 1
ATOM 8443 C C . VAL A 1 1094 ? 40.947 12.084 -16.449 1.00 58.72 1094 VAL A C 1
ATOM 8445 O O . VAL A 1 1094 ? 41.559 11.265 -17.137 1.00 58.72 1094 VAL A O 1
ATOM 8448 N N . TRP A 1 1095 ? 40.515 13.246 -16.945 1.00 48.75 1095 TRP A N 1
ATOM 8449 C CA . TRP A 1 1095 ? 40.570 13.617 -18.369 1.00 48.75 1095 TRP A CA 1
ATOM 8450 C C . TRP A 1 1095 ? 41.989 13.611 -18.968 1.00 48.75 1095 TRP A C 1
ATOM 8452 O O . TRP A 1 1095 ? 42.153 13.397 -20.165 1.00 48.75 1095 TRP A O 1
ATOM 8462 N N . ASN A 1 1096 ? 43.019 13.801 -18.139 1.00 63.00 1096 ASN A N 1
ATOM 8463 C CA . ASN A 1 1096 ? 44.435 13.781 -18.518 1.00 63.00 1096 ASN A CA 1
ATOM 8464 C C . ASN A 1 1096 ? 45.167 12.487 -18.100 1.00 63.00 1096 ASN A C 1
ATOM 8466 O O . ASN A 1 1096 ? 46.377 12.510 -17.877 1.00 63.00 1096 ASN A O 1
ATOM 8470 N N . THR A 1 1097 ? 44.466 11.342 -18.032 1.00 65.31 1097 THR A N 1
ATOM 8471 C CA . THR A 1 1097 ? 45.033 10.041 -17.604 1.00 65.31 1097 THR A CA 1
ATOM 8472 C C . THR A 1 1097 ? 46.380 9.711 -18.267 1.00 65.31 1097 THR A C 1
ATOM 8474 O O . THR A 1 1097 ? 47.299 9.301 -17.562 1.00 65.31 1097 THR A O 1
ATOM 8477 N N . LYS A 1 1098 ? 46.581 9.972 -19.571 1.00 63.47 1098 LYS A N 1
ATOM 8478 C CA . LYS A 1 1098 ? 47.901 9.763 -20.199 1.00 63.47 1098 LYS A CA 1
ATOM 8479 C C . LYS A 1 1098 ? 49.012 10.630 -19.582 1.00 63.47 1098 LYS A C 1
ATOM 8481 O O . LYS A 1 1098 ? 50.078 10.099 -19.294 1.00 63.47 1098 LYS A O 1
ATOM 8486 N N . GLU A 1 1099 ? 48.778 11.920 -19.322 1.00 73.50 1099 GLU A N 1
ATOM 8487 C CA . GLU A 1 1099 ? 49.772 12.779 -18.649 1.00 73.50 1099 GLU A CA 1
ATOM 8488 C C . GLU A 1 1099 ? 50.072 12.311 -17.218 1.00 73.50 1099 GLU A C 1
ATOM 8490 O O . GLU A 1 1099 ? 51.212 12.419 -16.763 1.00 73.50 1099 GLU A O 1
ATOM 8495 N N . VAL A 1 1100 ? 49.062 11.792 -16.513 1.00 76.56 1100 VAL A N 1
ATOM 8496 C CA . VAL A 1 1100 ? 49.208 11.225 -15.164 1.00 76.56 1100 VAL A CA 1
ATOM 8497 C C . VAL A 1 1100 ? 50.103 9.987 -15.194 1.00 76.56 1100 VAL A C 1
ATOM 8499 O O . VAL A 1 1100 ? 51.076 9.922 -14.442 1.00 76.56 1100 VAL A O 1
ATOM 8502 N N . LEU A 1 1101 ? 49.819 9.036 -16.087 1.00 76.12 1101 LEU A N 1
ATOM 8503 C CA . LEU A 1 1101 ? 50.607 7.811 -16.226 1.00 76.12 1101 LEU A CA 1
ATOM 8504 C C . LEU A 1 1101 ? 52.037 8.112 -16.691 1.00 76.12 1101 LEU A C 1
ATOM 8506 O O . LEU A 1 1101 ? 52.987 7.631 -16.079 1.00 76.12 1101 LEU A O 1
ATOM 8510 N N . ASP A 1 1102 ? 52.213 8.995 -17.677 1.00 74.50 1102 ASP A N 1
ATOM 8511 C CA . ASP A 1 1102 ? 53.536 9.437 -18.127 1.00 74.50 1102 ASP A CA 1
ATOM 8512 C C . ASP A 1 1102 ? 54.348 10.127 -17.023 1.00 74.50 1102 ASP A C 1
ATOM 8514 O O . ASP A 1 1102 ? 55.571 9.983 -16.979 1.00 74.50 1102 ASP A O 1
ATOM 8518 N N . LEU A 1 1103 ? 53.706 10.886 -16.132 1.00 79.38 1103 LEU A N 1
ATOM 8519 C CA . LEU A 1 1103 ? 54.376 11.512 -14.993 1.00 79.38 1103 LEU A CA 1
ATOM 8520 C C . LEU A 1 1103 ? 54.855 10.465 -13.979 1.00 79.38 1103 LEU A C 1
ATOM 8522 O O . LEU A 1 1103 ? 55.995 10.551 -13.515 1.00 79.38 1103 LEU A O 1
ATOM 8526 N N . VAL A 1 1104 ? 54.020 9.474 -13.652 1.00 79.75 1104 VAL A N 1
ATOM 8527 C CA . VAL A 1 1104 ? 54.392 8.366 -12.755 1.00 79.75 1104 VAL A CA 1
ATOM 8528 C C . VAL A 1 1104 ? 55.534 7.551 -13.372 1.00 79.75 1104 VAL A C 1
ATOM 8530 O O . VAL A 1 1104 ? 56.580 7.400 -12.739 1.00 79.75 1104 VAL A O 1
ATOM 8533 N N . ARG A 1 1105 ? 55.393 7.149 -14.641 1.00 78.19 1105 ARG A N 1
ATOM 8534 C CA . ARG A 1 1105 ? 56.397 6.456 -15.466 1.00 78.19 1105 ARG A CA 1
ATOM 8535 C C . ARG A 1 1105 ? 57.751 7.169 -15.466 1.00 78.19 1105 ARG A C 1
ATOM 8537 O O . ARG A 1 1105 ? 58.774 6.566 -15.145 1.00 78.19 1105 ARG A O 1
ATOM 8544 N N . LYS A 1 1106 ? 57.776 8.475 -15.763 1.00 75.81 1106 LYS A N 1
ATOM 8545 C CA . LYS A 1 1106 ? 59.012 9.286 -15.814 1.00 75.81 1106 LYS A CA 1
ATOM 8546 C C . LYS A 1 1106 ? 59.712 9.372 -14.455 1.00 75.81 1106 LYS A C 1
ATOM 8548 O O . LYS A 1 1106 ? 60.939 9.324 -14.403 1.00 75.81 1106 LYS A O 1
ATOM 8553 N N . ASN A 1 1107 ? 58.960 9.425 -13.354 1.00 71.69 1107 ASN A N 1
ATOM 8554 C CA . ASN A 1 1107 ? 59.536 9.381 -12.008 1.00 71.69 1107 ASN A CA 1
ATOM 8555 C C . ASN A 1 1107 ? 60.044 7.975 -11.642 1.00 71.69 1107 ASN A C 1
ATOM 8557 O O . ASN A 1 1107 ? 61.159 7.845 -11.133 1.00 71.69 1107 ASN A O 1
ATOM 8561 N N . ALA A 1 1108 ? 59.293 6.922 -11.976 1.00 67.31 1108 ALA A N 1
ATOM 8562 C CA . ALA A 1 1108 ? 59.682 5.525 -11.769 1.00 67.31 1108 ALA A CA 1
ATOM 8563 C C . ALA A 1 1108 ? 60.870 5.068 -12.645 1.00 67.31 1108 ALA A C 1
ATOM 8565 O O . ALA A 1 1108 ? 61.499 4.055 -12.334 1.00 67.31 1108 ALA A O 1
ATOM 8566 N N . ALA A 1 1109 ? 61.192 5.796 -13.719 1.00 61.38 1109 ALA A N 1
ATOM 8567 C CA . ALA A 1 1109 ? 62.368 5.585 -14.572 1.00 61.38 1109 ALA A CA 1
ATOM 8568 C C . ALA A 1 1109 ? 63.600 6.426 -14.165 1.00 61.38 1109 ALA A C 1
ATOM 8570 O O . ALA A 1 1109 ? 64.708 6.199 -14.667 1.00 61.38 1109 ALA A O 1
ATOM 8571 N N . SER A 1 1110 ? 63.443 7.396 -13.257 1.00 57.84 1110 SER A N 1
ATOM 8572 C CA . SER A 1 1110 ? 64.565 8.211 -12.781 1.00 57.84 1110 SER A CA 1
ATOM 8573 C C . SER A 1 1110 ? 65.591 7.339 -12.043 1.00 57.84 1110 SER A C 1
ATOM 8575 O O . SER A 1 1110 ? 65.234 6.501 -11.218 1.00 57.84 1110 SER A O 1
ATOM 8577 N N . HIS A 1 1111 ? 66.885 7.518 -12.335 1.00 48.41 1111 HIS A N 1
ATOM 8578 C CA . HIS A 1 1111 ? 67.975 6.667 -11.819 1.00 48.41 1111 HIS A CA 1
ATOM 8579 C C . HIS A 1 1111 ? 68.354 6.966 -10.350 1.00 48.41 1111 HIS A C 1
ATOM 8581 O O . HIS A 1 1111 ? 69.511 6.875 -9.939 1.00 48.41 1111 HIS A O 1
ATOM 8587 N N . SER A 1 1112 ? 67.359 7.326 -9.543 1.00 53.38 1112 SER A N 1
ATOM 8588 C CA . SER A 1 1112 ? 67.435 7.306 -8.089 1.00 53.38 1112 SER A CA 1
ATOM 8589 C C . SER A 1 1112 ? 67.649 5.866 -7.606 1.00 53.38 1112 SER A C 1
ATOM 8591 O O . SER A 1 1112 ? 66.963 4.945 -8.050 1.00 53.38 1112 SER A O 1
ATOM 8593 N N . SER A 1 1113 ? 68.537 5.648 -6.629 1.00 48.22 1113 SER A N 1
ATOM 8594 C CA . SER A 1 1113 ? 68.651 4.343 -5.945 1.00 48.22 1113 SER A CA 1
ATOM 8595 C C . SER A 1 1113 ? 67.379 3.970 -5.158 1.00 48.22 1113 SER A C 1
ATOM 8597 O O . SER A 1 1113 ? 67.165 2.814 -4.773 1.00 48.22 1113 SER A O 1
ATOM 8599 N N . VAL A 1 1114 ? 66.503 4.957 -4.971 1.00 56.59 1114 VAL A N 1
ATOM 8600 C CA . VAL A 1 1114 ? 65.265 4.936 -4.208 1.00 56.59 1114 VAL A CA 1
ATOM 8601 C C . VAL A 1 1114 ? 64.088 4.968 -5.180 1.00 56.59 1114 VAL A C 1
ATOM 8603 O O . VAL A 1 1114 ? 63.765 6.010 -5.748 1.00 56.59 1114 VAL A O 1
ATOM 8606 N N . VAL A 1 1115 ? 63.458 3.809 -5.374 1.00 59.53 1115 VAL A N 1
ATOM 8607 C CA . VAL A 1 1115 ? 62.312 3.621 -6.276 1.00 59.53 1115 VAL A CA 1
ATOM 8608 C C . VAL A 1 1115 ? 61.042 3.613 -5.429 1.00 59.53 1115 VAL A C 1
ATOM 8610 O O . VAL A 1 1115 ? 60.935 2.813 -4.498 1.00 59.53 1115 VAL A O 1
ATOM 8613 N N . GLY A 1 1116 ? 60.114 4.524 -5.719 1.00 69.56 1116 GLY A N 1
ATOM 8614 C CA . GLY A 1 1116 ? 58.796 4.552 -5.083 1.00 69.56 1116 GLY A CA 1
ATOM 8615 C C . GLY A 1 1116 ? 57.847 3.487 -5.641 1.00 69.56 1116 GLY A C 1
ATOM 8616 O O . GLY A 1 1116 ? 58.119 2.906 -6.690 1.00 69.56 1116 GLY A O 1
ATOM 8617 N N . ARG A 1 1117 ? 56.730 3.248 -4.946 1.00 82.31 1117 ARG A N 1
ATOM 8618 C CA . ARG A 1 1117 ? 55.638 2.364 -5.398 1.00 82.31 1117 ARG A CA 1
ATOM 8619 C C . ARG A 1 1117 ? 54.296 3.091 -5.389 1.00 82.31 1117 ARG A C 1
ATOM 8621 O O . ARG A 1 1117 ? 54.108 3.958 -4.541 1.00 82.31 1117 ARG A O 1
ATOM 8628 N N . CYS A 1 1118 ? 53.365 2.723 -6.269 1.00 86.94 1118 CYS A N 1
ATOM 8629 C CA . CYS A 1 1118 ? 51.988 3.227 -6.268 1.00 86.94 1118 CYS A CA 1
ATOM 8630 C C . CYS A 1 1118 ? 50.963 2.110 -6.038 1.00 86.94 1118 CYS A C 1
ATOM 8632 O O . CYS A 1 1118 ? 50.904 1.137 -6.786 1.00 86.94 1118 CYS A O 1
ATOM 8634 N N . PHE A 1 1119 ? 50.146 2.278 -5.002 1.00 89.38 1119 PHE A N 1
ATOM 8635 C CA . PHE A 1 1119 ? 49.004 1.437 -4.673 1.00 89.38 1119 PHE A CA 1
ATOM 8636 C C . PHE A 1 1119 ? 47.724 2.228 -4.944 1.00 89.38 1119 PHE A C 1
ATOM 8638 O O . PHE A 1 1119 ? 47.576 3.351 -4.453 1.00 89.38 1119 PHE A O 1
ATOM 8645 N N . SER A 1 1120 ? 46.820 1.672 -5.744 1.00 89.38 1120 SER A N 1
ATOM 8646 C CA . SER A 1 1120 ? 45.650 2.375 -6.278 1.00 89.38 1120 SER A CA 1
ATOM 8647 C C . SER A 1 1120 ? 44.353 1.642 -5.937 1.00 89.38 1120 SER A C 1
ATOM 8649 O O . SER A 1 1120 ? 44.239 0.426 -6.092 1.00 89.38 1120 SER A O 1
ATOM 8651 N N . PHE A 1 1121 ? 43.366 2.400 -5.463 1.00 91.50 1121 PHE A N 1
ATOM 8652 C CA . PHE A 1 1121 ? 42.110 1.892 -4.924 1.00 91.50 1121 PHE A CA 1
ATOM 8653 C C . PHE A 1 1121 ? 40.935 2.538 -5.653 1.00 91.50 1121 PHE A C 1
ATOM 8655 O O . PHE A 1 1121 ? 40.615 3.705 -5.415 1.00 91.50 1121 PHE A O 1
ATOM 8662 N N . GLY A 1 1122 ? 40.312 1.769 -6.548 1.00 87.19 1122 GLY A N 1
ATOM 8663 C CA . GLY A 1 1122 ? 39.090 2.160 -7.244 1.00 87.19 1122 GLY A CA 1
ATOM 8664 C C . GLY A 1 1122 ? 37.872 1.897 -6.364 1.00 87.19 1122 GLY A C 1
ATOM 8665 O O . GLY A 1 1122 ? 37.614 0.746 -6.006 1.00 87.19 1122 GLY A O 1
ATOM 8666 N N . ILE A 1 1123 ? 37.143 2.947 -5.988 1.00 84.25 1123 ILE A N 1
ATOM 8667 C CA . ILE A 1 1123 ? 36.030 2.859 -5.035 1.00 84.25 1123 ILE A CA 1
ATOM 8668 C C . ILE A 1 1123 ? 34.687 2.930 -5.769 1.00 84.25 1123 ILE A C 1
ATOM 8670 O O . ILE A 1 1123 ? 34.356 3.932 -6.390 1.00 84.25 1123 ILE A O 1
ATOM 8674 N N . GLY A 1 1124 ? 33.874 1.883 -5.645 1.00 71.25 1124 GLY A N 1
ATOM 8675 C CA . GLY A 1 1124 ? 32.580 1.771 -6.313 1.00 71.25 1124 GLY A CA 1
ATOM 8676 C C . GLY A 1 1124 ? 32.674 1.353 -7.785 1.00 71.25 1124 GLY A C 1
ATOM 8677 O O . GLY A 1 1124 ? 33.732 1.352 -8.410 1.00 71.25 1124 GLY A O 1
ATOM 8678 N N . GLU A 1 1125 ? 31.522 0.996 -8.349 1.00 62.59 1125 GLU A N 1
ATOM 8679 C CA . GLU A 1 1125 ? 31.386 0.368 -9.676 1.00 62.59 1125 GLU A CA 1
ATOM 8680 C C . GLU A 1 1125 ? 31.714 1.299 -10.863 1.00 62.59 1125 GLU A C 1
ATOM 8682 O O . GLU A 1 1125 ? 31.803 0.839 -11.996 1.00 62.59 1125 GLU A O 1
ATOM 8687 N N . GLY A 1 1126 ? 31.910 2.600 -10.613 1.00 58.12 1126 GLY A N 1
ATOM 8688 C CA . GLY A 1 1126 ? 32.284 3.596 -11.627 1.00 58.12 1126 GLY A CA 1
ATOM 8689 C C . GLY A 1 1126 ? 33.783 3.907 -11.721 1.00 58.12 1126 GLY A C 1
ATOM 8690 O O . GLY A 1 1126 ? 34.168 4.720 -12.559 1.00 58.12 1126 GLY A O 1
ATOM 8691 N N . ALA A 1 1127 ? 34.625 3.307 -10.872 1.00 64.56 1127 ALA A N 1
ATOM 8692 C CA . ALA A 1 1127 ? 36.039 3.664 -10.785 1.00 64.56 1127 ALA A CA 1
ATOM 8693 C C . ALA A 1 1127 ? 36.831 3.281 -12.051 1.00 64.56 1127 ALA A C 1
ATOM 8695 O O . ALA A 1 1127 ? 36.723 2.168 -12.565 1.00 64.56 1127 ALA A O 1
ATOM 8696 N N . SER A 1 1128 ? 37.674 4.197 -12.538 1.00 67.62 1128 SER A N 1
ATOM 8697 C CA . SER A 1 1128 ? 38.378 4.037 -13.816 1.00 67.62 1128 SER A CA 1
ATOM 8698 C C . SER A 1 1128 ? 39.427 2.919 -13.795 1.00 67.62 1128 SER A C 1
ATOM 8700 O O . SER A 1 1128 ? 40.535 3.100 -13.286 1.00 67.62 1128 SER A O 1
ATOM 8702 N N . SER A 1 1129 ? 39.124 1.776 -14.419 1.00 57.56 1129 SER A N 1
ATOM 8703 C CA . SER A 1 1129 ? 40.061 0.646 -14.501 1.00 57.56 1129 SER A CA 1
ATOM 8704 C C . SER A 1 1129 ? 41.376 0.990 -15.204 1.00 57.56 1129 SER A C 1
ATOM 8706 O O . SER A 1 1129 ? 42.430 0.527 -14.772 1.00 57.56 1129 SER A O 1
ATOM 8708 N N . ALA A 1 1130 ? 41.344 1.833 -16.242 1.00 52.88 1130 ALA A N 1
ATOM 8709 C CA . ALA A 1 1130 ? 42.546 2.267 -16.956 1.00 52.88 1130 ALA A CA 1
ATOM 8710 C C . ALA A 1 1130 ? 43.474 3.115 -16.067 1.00 52.88 1130 ALA A C 1
ATOM 8712 O O . ALA A 1 1130 ? 44.679 2.867 -16.020 1.00 52.88 1130 ALA A O 1
ATOM 8713 N N . LEU A 1 1131 ? 42.920 4.072 -15.311 1.00 70.06 1131 LEU A N 1
ATOM 8714 C CA . LEU A 1 1131 ? 43.695 4.898 -14.384 1.00 70.06 1131 LEU A CA 1
ATOM 8715 C C . LEU A 1 1131 ? 44.197 4.082 -13.185 1.00 70.06 1131 LEU A C 1
ATOM 8717 O O . LEU A 1 1131 ? 45.372 4.165 -12.842 1.00 70.06 1131 LEU A O 1
ATOM 8721 N N . ILE A 1 1132 ? 43.331 3.279 -12.559 1.00 73.19 1132 ILE A N 1
ATOM 8722 C CA . ILE A 1 1132 ? 43.670 2.499 -11.362 1.00 73.19 1132 ILE A CA 1
ATOM 8723 C C . ILE A 1 1132 ? 44.740 1.446 -11.678 1.00 73.19 1132 ILE A C 1
ATOM 8725 O O . ILE A 1 1132 ? 45.771 1.420 -11.002 1.00 73.19 1132 ILE A O 1
ATOM 8729 N N . ASN A 1 1133 ? 44.568 0.640 -12.731 1.00 63.97 1133 ASN A N 1
ATOM 8730 C CA . ASN A 1 1133 ? 45.568 -0.361 -13.114 1.00 63.97 1133 ASN A CA 1
ATOM 8731 C C . ASN A 1 1133 ? 46.847 0.297 -13.651 1.00 63.97 1133 ASN A C 1
ATOM 8733 O O . ASN A 1 1133 ? 47.941 -0.098 -13.253 1.00 63.97 1133 ASN A O 1
ATOM 8737 N N . GLY A 1 1134 ? 46.727 1.347 -14.473 1.00 64.00 1134 GLY A N 1
ATOM 8738 C CA . GLY A 1 1134 ? 47.874 2.081 -15.009 1.00 64.00 1134 GLY A CA 1
ATOM 8739 C C . GLY A 1 1134 ? 48.744 2.717 -13.921 1.00 64.00 1134 GLY A C 1
ATOM 8740 O O . GLY A 1 1134 ? 49.968 2.602 -13.972 1.00 64.00 1134 GLY A O 1
ATOM 8741 N N . LEU A 1 1135 ? 48.139 3.335 -12.896 1.00 76.19 1135 LEU A N 1
ATOM 8742 C CA . LEU A 1 1135 ? 48.870 3.922 -11.765 1.00 76.19 1135 LEU A CA 1
ATOM 8743 C C . LEU A 1 1135 ? 49.711 2.871 -11.028 1.00 76.19 1135 LEU A C 1
ATOM 8745 O O . LEU A 1 1135 ? 50.872 3.132 -10.711 1.00 76.19 1135 LEU A O 1
ATOM 8749 N N . ALA A 1 1136 ? 49.158 1.677 -10.798 1.00 74.56 1136 ALA A N 1
ATOM 8750 C CA . ALA A 1 1136 ? 49.886 0.573 -10.177 1.00 74.56 1136 ALA A CA 1
ATOM 8751 C C . ALA A 1 1136 ? 50.967 -0.017 -11.095 1.00 74.56 1136 ALA A C 1
ATOM 8753 O O . ALA A 1 1136 ? 52.058 -0.325 -10.619 1.00 74.56 1136 ALA A O 1
ATOM 8754 N N . GLN A 1 1137 ? 50.689 -0.156 -12.393 1.00 69.00 1137 GLN A N 1
ATOM 8755 C CA . GLN A 1 1137 ? 51.604 -0.721 -13.386 1.00 69.00 1137 GLN A CA 1
ATOM 8756 C C . GLN A 1 1137 ? 52.835 0.175 -13.591 1.00 69.00 1137 GLN A C 1
ATOM 8758 O O . GLN A 1 1137 ? 53.961 -0.247 -13.327 1.00 69.00 1137 GLN A O 1
ATOM 8763 N N . GLU A 1 1138 ? 52.628 1.439 -13.971 1.00 75.25 1138 GLU A N 1
ATOM 8764 C CA . GLU A 1 1138 ? 53.703 2.427 -14.157 1.00 75.25 1138 GLU A CA 1
ATOM 8765 C C . GLU A 1 1138 ? 54.411 2.752 -12.834 1.00 75.25 1138 GLU A C 1
ATOM 8767 O O . GLU A 1 1138 ? 55.623 2.972 -12.782 1.00 75.25 1138 GLU A O 1
ATOM 8772 N N . GLY A 1 1139 ? 53.650 2.748 -11.737 1.00 72.44 1139 GLY A N 1
ATOM 8773 C CA . GLY A 1 1139 ? 54.139 2.975 -10.384 1.00 72.44 1139 GLY A CA 1
ATOM 8774 C C . GLY A 1 1139 ? 54.672 1.733 -9.669 1.00 72.44 1139 GLY A C 1
ATOM 8775 O O . GLY A 1 1139 ? 54.944 1.832 -8.478 1.00 72.44 1139 GLY A O 1
ATOM 8776 N N . ARG A 1 1140 ? 54.822 0.578 -10.333 1.00 75.31 1140 ARG A N 1
ATOM 8777 C CA . ARG A 1 1140 ? 55.391 -0.673 -9.778 1.00 75.31 1140 ARG A CA 1
ATOM 8778 C C . ARG A 1 1140 ? 54.797 -1.131 -8.427 1.00 75.31 1140 ARG A C 1
ATOM 8780 O O . ARG A 1 1140 ? 55.530 -1.578 -7.539 1.00 75.31 1140 ARG A O 1
ATOM 8787 N N . GLY A 1 1141 ? 53.487 -0.993 -8.244 1.00 75.00 1141 GLY A N 1
ATOM 8788 C CA . GLY A 1 1141 ? 52.761 -1.443 -7.052 1.00 75.00 1141 GLY A CA 1
ATOM 8789 C C . GLY A 1 1141 ? 51.586 -2.360 -7.391 1.00 75.00 1141 GLY A C 1
ATOM 8790 O O . GLY A 1 1141 ? 51.753 -3.317 -8.142 1.00 75.00 1141 GLY A O 1
ATOM 8791 N N . HIS A 1 1142 ? 50.419 -2.125 -6.788 1.00 75.94 1142 HIS A N 1
ATOM 8792 C CA . HIS A 1 1142 ? 49.261 -3.021 -6.897 1.00 75.94 1142 HIS A CA 1
ATOM 8793 C C . HIS A 1 1142 ? 47.937 -2.242 -6.902 1.00 75.94 1142 HIS A C 1
ATOM 8795 O O . HIS A 1 1142 ? 47.767 -1.294 -6.134 1.00 75.94 1142 HIS A O 1
ATOM 8801 N N . ALA A 1 1143 ? 47.020 -2.656 -7.776 1.00 77.50 1143 ALA A N 1
ATOM 8802 C CA . ALA A 1 1143 ? 45.705 -2.056 -7.979 1.00 77.50 1143 ALA A CA 1
ATOM 8803 C C . ALA A 1 1143 ? 44.606 -2.937 -7.377 1.00 77.50 1143 ALA A C 1
ATOM 8805 O O . ALA A 1 1143 ? 44.651 -4.160 -7.513 1.00 77.50 1143 ALA A O 1
ATOM 8806 N N . GLN A 1 1144 ? 43.609 -2.325 -6.737 1.00 78.31 1144 GLN A N 1
ATOM 8807 C CA . GLN A 1 1144 ? 42.468 -3.029 -6.153 1.00 78.31 1144 GLN A CA 1
ATOM 8808 C C . GLN A 1 1144 ? 41.163 -2.250 -6.353 1.00 78.31 1144 GLN A C 1
ATOM 8810 O O . GLN A 1 1144 ? 41.119 -1.030 -6.202 1.00 78.31 1144 GLN A O 1
ATOM 8815 N N . PHE A 1 1145 ? 40.079 -2.972 -6.635 1.00 77.44 1145 PHE A N 1
ATOM 8816 C CA . PHE A 1 1145 ? 38.728 -2.415 -6.743 1.00 77.44 1145 PHE A CA 1
ATOM 8817 C C . PHE A 1 1145 ? 37.893 -2.810 -5.524 1.00 77.44 1145 PHE A C 1
ATOM 8819 O O . PHE A 1 1145 ? 38.036 -3.919 -4.994 1.00 77.44 1145 PHE A O 1
ATOM 8826 N N . ILE A 1 1146 ? 37.048 -1.889 -5.065 1.00 81.00 1146 ILE A N 1
ATOM 8827 C CA . ILE A 1 1146 ? 36.231 -2.007 -3.855 1.00 81.00 1146 ILE A CA 1
ATOM 8828 C C . ILE A 1 1146 ? 34.768 -1.777 -4.240 1.00 81.00 1146 ILE A C 1
ATOM 8830 O O . ILE A 1 1146 ? 34.355 -0.656 -4.525 1.00 81.00 1146 ILE A O 1
ATOM 8834 N N . THR A 1 1147 ? 33.996 -2.856 -4.259 1.00 71.44 1147 THR A N 1
ATOM 8835 C CA . THR A 1 1147 ? 32.578 -2.904 -4.643 1.00 71.44 1147 THR A CA 1
ATOM 8836 C C . THR A 1 1147 ? 31.661 -3.014 -3.419 1.00 71.44 1147 THR A C 1
ATOM 8838 O O . THR A 1 1147 ? 32.134 -3.150 -2.291 1.00 71.44 1147 THR A O 1
ATOM 8841 N N . GLY A 1 1148 ? 30.337 -2.971 -3.610 1.00 59.56 1148 GLY A N 1
ATOM 8842 C CA . GLY A 1 1148 ? 29.358 -2.914 -2.513 1.00 59.56 1148 GLY A CA 1
ATOM 8843 C C . GLY A 1 1148 ? 29.358 -4.092 -1.520 1.00 59.56 1148 GLY A C 1
ATOM 8844 O O . GLY A 1 1148 ? 28.726 -3.987 -0.469 1.00 59.56 1148 GLY A O 1
ATOM 8845 N N . SER A 1 1149 ? 30.038 -5.201 -1.825 1.00 56.81 1149 SER A N 1
ATOM 8846 C CA . SER A 1 1149 ? 30.221 -6.364 -0.938 1.00 56.81 1149 SER A CA 1
ATOM 8847 C C . SER A 1 1149 ? 31.623 -6.461 -0.315 1.00 56.81 1149 SER A C 1
ATOM 8849 O O . SER A 1 1149 ? 31.861 -7.332 0.525 1.00 56.81 1149 SER A O 1
ATOM 8851 N N . ASP A 1 1150 ? 32.557 -5.587 -0.700 1.00 64.38 1150 ASP A N 1
ATOM 8852 C CA . ASP A 1 1150 ? 33.962 -5.668 -0.310 1.00 64.38 1150 ASP A CA 1
ATOM 8853 C C . ASP A 1 1150 ? 34.260 -5.015 1.043 1.00 64.38 1150 ASP A C 1
ATOM 8855 O O . ASP A 1 1150 ? 33.889 -3.875 1.321 1.00 64.38 1150 ASP A O 1
ATOM 8859 N N . ARG A 1 1151 ? 35.082 -5.683 1.860 1.00 74.38 1151 ARG A N 1
ATOM 8860 C CA . ARG A 1 1151 ? 35.679 -5.063 3.052 1.00 74.38 1151 ARG A CA 1
ATOM 8861 C C . ARG A 1 1151 ? 36.872 -4.198 2.647 1.00 74.38 1151 ARG A C 1
ATOM 8863 O O . ARG A 1 1151 ? 38.006 -4.679 2.662 1.00 74.38 1151 ARG A O 1
ATOM 8870 N N . MET A 1 1152 ? 36.618 -2.923 2.329 1.00 83.75 1152 MET A N 1
ATOM 8871 C CA . MET A 1 1152 ? 37.631 -1.924 1.935 1.00 83.75 1152 MET A CA 1
ATOM 8872 C C . MET A 1 1152 ? 38.901 -2.001 2.798 1.00 83.75 1152 MET A C 1
ATOM 8874 O O . MET A 1 1152 ? 40.005 -2.161 2.280 1.00 83.75 1152 MET A O 1
ATOM 8878 N N . GLN A 1 1153 ? 38.728 -1.986 4.122 1.00 83.25 1153 GLN A N 1
ATOM 8879 C CA . GLN A 1 1153 ? 39.813 -2.057 5.103 1.00 83.25 1153 GLN A CA 1
ATOM 8880 C C . GLN A 1 1153 ? 40.714 -3.291 4.931 1.00 83.25 1153 GLN A C 1
ATOM 8882 O O . GLN A 1 1153 ? 41.927 -3.176 5.067 1.00 83.25 1153 GLN A O 1
ATOM 8887 N N . ALA A 1 1154 ? 40.159 -4.464 4.606 1.00 78.00 1154 ALA A N 1
ATOM 8888 C CA . ALA A 1 1154 ? 40.941 -5.694 4.459 1.00 78.00 1154 ALA A CA 1
ATOM 8889 C C . ALA A 1 1154 ? 41.829 -5.657 3.203 1.00 78.00 1154 ALA A C 1
ATOM 8891 O O . ALA A 1 1154 ? 43.027 -5.927 3.292 1.00 78.00 1154 ALA A O 1
ATOM 8892 N N . LYS A 1 1155 ? 41.254 -5.244 2.063 1.00 79.94 1155 LYS A N 1
ATOM 8893 C CA . LYS A 1 1155 ? 41.967 -5.038 0.790 1.00 79.94 1155 LYS A CA 1
ATOM 8894 C C . LYS A 1 1155 ? 43.111 -4.024 0.960 1.00 79.94 1155 LYS A C 1
ATOM 8896 O O . LYS A 1 1155 ? 44.285 -4.329 0.739 1.00 79.94 1155 LYS A O 1
ATOM 8901 N N . VAL A 1 1156 ? 42.799 -2.850 1.505 1.00 85.69 1156 VAL A N 1
ATOM 8902 C CA . VAL A 1 1156 ? 43.770 -1.766 1.714 1.00 85.69 1156 VAL A CA 1
ATOM 8903 C C . VAL A 1 1156 ? 44.891 -2.155 2.697 1.00 85.69 1156 VAL A C 1
ATOM 8905 O O . VAL A 1 1156 ? 46.061 -1.856 2.447 1.00 85.69 1156 VAL A O 1
ATOM 8908 N N . MET A 1 1157 ? 44.585 -2.891 3.772 1.00 82.50 1157 MET A N 1
ATOM 8909 C CA . MET A 1 1157 ? 45.599 -3.382 4.721 1.00 82.50 1157 MET A CA 1
ATOM 8910 C C . MET A 1 1157 ? 46.490 -4.497 4.141 1.00 82.50 1157 MET A C 1
ATOM 8912 O O . MET A 1 1157 ? 47.665 -4.586 4.504 1.00 82.50 1157 MET A O 1
ATOM 8916 N N . GLN A 1 1158 ? 45.990 -5.310 3.204 1.00 79.31 1158 GLN A N 1
ATOM 8917 C CA . GLN A 1 1158 ? 46.819 -6.245 2.431 1.00 79.31 1158 GLN A CA 1
ATOM 8918 C C . GLN A 1 1158 ? 47.838 -5.485 1.567 1.00 79.31 1158 GLN A C 1
ATOM 8920 O O . GLN A 1 1158 ? 49.019 -5.831 1.550 1.00 79.31 1158 GLN A O 1
ATOM 8925 N N . SER A 1 1159 ? 47.416 -4.390 0.931 1.00 83.31 1159 SER A N 1
ATOM 8926 C CA . SER A 1 1159 ? 48.318 -3.513 0.177 1.00 83.31 1159 SER A CA 1
ATOM 8927 C C . SER A 1 1159 ? 49.344 -2.799 1.072 1.00 83.31 1159 SER A C 1
ATOM 8929 O O . SER A 1 1159 ? 50.508 -2.697 0.688 1.00 83.31 1159 SER A O 1
ATOM 8931 N N . LEU A 1 1160 ? 48.988 -2.406 2.306 1.00 85.19 1160 LEU A N 1
ATOM 8932 C CA . LEU A 1 1160 ? 49.972 -1.934 3.297 1.00 85.19 1160 LEU A CA 1
ATOM 8933 C C . LEU A 1 1160 ? 51.002 -3.021 3.656 1.00 85.19 1160 LEU A C 1
ATOM 8935 O O . LEU A 1 1160 ? 52.190 -2.721 3.774 1.00 85.19 1160 LEU A O 1
ATOM 8939 N N . LYS A 1 1161 ? 50.589 -4.290 3.775 1.00 78.75 1161 LYS A N 1
ATOM 8940 C CA . LYS A 1 1161 ? 51.516 -5.412 4.004 1.00 78.75 1161 LYS A CA 1
ATOM 8941 C C . LYS A 1 1161 ? 52.528 -5.546 2.856 1.00 78.75 1161 LYS A C 1
ATOM 8943 O O . LYS A 1 1161 ? 53.721 -5.664 3.131 1.00 78.75 1161 LYS A O 1
ATOM 8948 N N . PHE A 1 1162 ? 52.091 -5.446 1.598 1.00 75.38 1162 PHE A N 1
ATOM 8949 C CA . PHE A 1 1162 ? 52.994 -5.420 0.435 1.00 75.38 1162 PHE A CA 1
ATOM 8950 C C . PHE A 1 1162 ? 53.907 -4.176 0.429 1.00 75.38 1162 PHE A C 1
ATOM 8952 O O . PHE A 1 1162 ? 55.100 -4.279 0.126 1.00 75.38 1162 PHE A O 1
ATOM 8959 N N . ALA A 1 1163 ? 53.388 -3.009 0.828 1.00 78.88 1163 ALA A N 1
ATOM 8960 C CA . ALA A 1 1163 ? 54.147 -1.760 0.947 1.00 78.88 1163 ALA A CA 1
ATOM 8961 C C . ALA A 1 1163 ? 55.243 -1.789 2.037 1.00 78.88 1163 ALA A C 1
ATOM 8963 O O . ALA A 1 1163 ? 56.185 -0.998 1.974 1.00 78.88 1163 ALA A O 1
ATOM 8964 N N . LEU A 1 1164 ? 55.157 -2.716 2.998 1.00 76.69 1164 LEU A N 1
ATOM 8965 C CA . LEU A 1 1164 ? 56.136 -2.923 4.075 1.00 76.69 1164 LEU A CA 1
ATOM 8966 C C . LEU A 1 1164 ? 57.109 -4.094 3.828 1.00 76.69 1164 LEU A C 1
ATOM 8968 O O . LEU A 1 1164 ? 58.075 -4.248 4.578 1.00 76.69 1164 LEU A O 1
ATOM 8972 N N . GLN A 1 1165 ? 56.878 -4.914 2.797 1.00 70.81 1165 GLN A N 1
ATOM 8973 C CA . GLN A 1 1165 ? 57.736 -6.050 2.443 1.00 70.81 1165 GLN A CA 1
ATOM 8974 C C . GLN A 1 1165 ? 58.959 -5.647 1.593 1.00 70.81 1165 GLN A C 1
ATOM 8976 O O . GLN A 1 1165 ? 58.869 -4.705 0.794 1.00 70.81 1165 GLN A O 1
ATOM 8981 N N . PRO A 1 1166 ? 60.089 -6.380 1.718 1.00 62.12 1166 PRO A N 1
ATOM 8982 C CA . PRO A 1 1166 ? 61.248 -6.235 0.838 1.00 62.12 1166 PRO A CA 1
ATOM 8983 C C . PRO A 1 1166 ? 60.931 -6.702 -0.593 1.00 62.12 1166 PRO A C 1
ATOM 8985 O O . PRO A 1 1166 ? 60.032 -7.512 -0.812 1.00 62.12 1166 PRO A O 1
ATOM 8988 N N . VAL A 1 1167 ? 61.698 -6.205 -1.567 1.00 60.53 1167 VAL A N 1
ATOM 8989 C CA . VAL A 1 1167 ? 61.523 -6.499 -3.001 1.00 60.53 1167 VAL A CA 1
ATOM 8990 C C . VAL A 1 1167 ? 62.861 -6.780 -3.683 1.00 60.53 1167 VAL A C 1
ATOM 8992 O O . VAL A 1 1167 ? 63.885 -6.212 -3.297 1.00 60.53 1167 VAL A O 1
ATOM 8995 N N . VAL A 1 1168 ? 62.855 -7.620 -4.720 1.00 57.53 1168 VAL A N 1
ATOM 8996 C CA . VAL A 1 1168 ? 64.030 -7.859 -5.581 1.00 57.53 1168 VAL A CA 1
ATOM 8997 C C . VAL A 1 1168 ? 64.031 -6.851 -6.722 1.00 57.53 1168 VAL A C 1
ATOM 8999 O O . VAL A 1 1168 ? 62.975 -6.562 -7.276 1.00 57.53 1168 VAL A O 1
ATOM 9002 N N . LYS A 1 1169 ? 65.210 -6.345 -7.088 1.00 55.38 1169 LYS A N 1
ATOM 9003 C CA . LYS A 1 1169 ? 65.450 -5.508 -8.274 1.00 55.38 1169 LYS A CA 1
ATOM 9004 C C . LYS A 1 1169 ? 66.411 -6.224 -9.228 1.00 55.38 1169 LYS A C 1
ATOM 9006 O O . LYS A 1 1169 ? 67.022 -7.218 -8.845 1.00 55.38 1169 LYS A O 1
ATOM 9011 N N . ASP A 1 1170 ? 66.553 -5.691 -10.440 1.00 51.75 1170 ASP A N 1
ATOM 9012 C CA . ASP A 1 1170 ? 67.610 -6.059 -11.398 1.00 51.75 1170 ASP A CA 1
ATOM 9013 C C . ASP A 1 1170 ? 67.606 -7.551 -11.796 1.00 51.75 1170 ASP A C 1
ATOM 9015 O O . ASP A 1 1170 ? 68.639 -8.206 -11.943 1.00 51.75 1170 ASP A O 1
ATOM 9019 N N . ILE A 1 1171 ? 66.398 -8.095 -11.969 1.00 53.41 1171 ILE A N 1
ATOM 9020 C CA . ILE A 1 1171 ? 66.151 -9.502 -12.292 1.00 53.41 1171 ILE A CA 1
ATOM 9021 C C . ILE A 1 1171 ? 66.467 -9.742 -13.771 1.00 53.41 1171 ILE A C 1
ATOM 9023 O O . ILE A 1 1171 ? 65.949 -9.060 -14.653 1.00 53.41 1171 ILE A O 1
ATOM 9027 N N . SER A 1 1172 ? 67.292 -10.751 -14.045 1.00 50.31 1172 SER A N 1
ATOM 9028 C CA . SER A 1 1172 ? 67.591 -11.218 -15.400 1.00 50.31 1172 SER A CA 1
ATOM 9029 C C . SER A 1 1172 ? 67.224 -12.693 -15.543 1.00 50.31 1172 SER A C 1
ATOM 9031 O O . SER A 1 1172 ? 67.445 -13.492 -14.635 1.00 50.31 1172 SER A O 1
ATOM 9033 N N . VAL A 1 1173 ? 66.638 -13.043 -16.690 1.00 53.16 1173 VAL A N 1
ATOM 9034 C CA . VAL A 1 1173 ? 66.255 -14.414 -17.047 1.00 53.16 1173 VAL A CA 1
ATOM 9035 C C . VAL A 1 1173 ? 67.090 -14.826 -18.251 1.00 53.16 1173 VAL A C 1
ATOM 9037 O O . VAL A 1 1173 ? 67.015 -14.199 -19.308 1.00 53.16 1173 VAL A O 1
ATOM 9040 N N . THR A 1 1174 ? 67.912 -15.858 -18.083 1.00 48.16 1174 THR A N 1
ATOM 9041 C CA . THR A 1 1174 ? 68.770 -16.415 -19.133 1.00 48.16 1174 THR A CA 1
ATOM 9042 C C . THR A 1 1174 ? 68.256 -17.779 -19.582 1.00 48.16 1174 THR A C 1
ATOM 9044 O O . THR A 1 1174 ? 67.657 -18.522 -18.807 1.00 48.16 1174 THR A O 1
ATOM 9047 N N . TRP A 1 1175 ? 68.495 -18.103 -20.852 1.00 54.47 1175 TRP A N 1
ATOM 9048 C CA . TRP A 1 1175 ? 68.026 -19.328 -21.498 1.00 54.47 1175 TRP A CA 1
ATOM 9049 C C . TRP A 1 1175 ? 69.229 -20.087 -22.059 1.00 54.47 1175 TRP A C 1
ATOM 9051 O O . TRP A 1 1175 ? 70.084 -19.478 -22.702 1.00 54.47 1175 TRP A O 1
ATOM 9061 N N . ASP A 1 1176 ? 69.287 -21.400 -21.838 1.00 45.91 1176 ASP A N 1
ATOM 9062 C CA . ASP A 1 1176 ? 70.282 -22.287 -22.450 1.00 45.91 1176 ASP A CA 1
ATOM 9063 C C . ASP A 1 1176 ? 69.576 -23.138 -23.516 1.00 45.91 1176 ASP A C 1
ATOM 9065 O O . ASP A 1 1176 ? 68.624 -23.861 -23.213 1.00 45.91 1176 ASP A O 1
ATOM 9069 N N . LEU A 1 1177 ? 69.965 -22.968 -24.783 1.00 52.97 1177 LEU A N 1
ATOM 9070 C CA . LEU A 1 1177 ? 69.195 -23.421 -25.948 1.00 52.97 1177 LEU A CA 1
ATOM 9071 C C . LEU A 1 1177 ? 70.063 -24.217 -26.939 1.00 52.97 1177 LEU A C 1
ATOM 9073 O O . LEU A 1 1177 ? 71.253 -23.925 -27.099 1.00 52.97 1177 LEU A O 1
ATOM 9077 N N . PRO A 1 1178 ? 69.492 -25.206 -27.659 1.00 46.28 1178 PRO A N 1
ATOM 9078 C CA . PRO A 1 1178 ? 70.232 -25.984 -28.649 1.00 46.28 1178 PRO A CA 1
ATOM 9079 C C . PRO A 1 1178 ? 70.835 -25.115 -29.761 1.00 46.28 1178 PRO A C 1
ATOM 9081 O O . PRO A 1 1178 ? 70.205 -24.183 -30.259 1.00 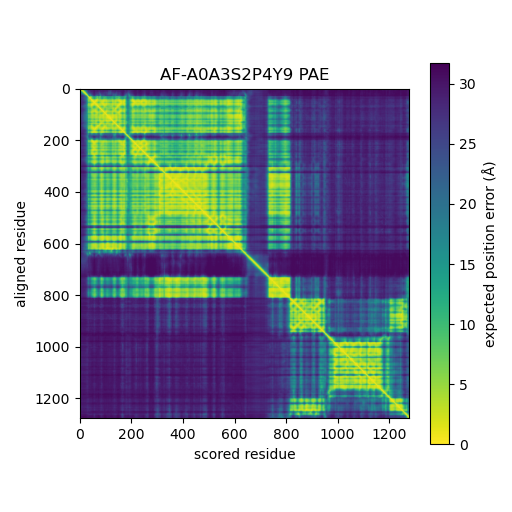46.28 1178 PRO A O 1
ATOM 9084 N N . LYS A 1 1179 ? 72.046 -25.464 -30.220 1.00 41.19 1179 LYS A N 1
ATOM 9085 C CA . LYS A 1 1179 ? 72.716 -24.760 -31.327 1.00 41.19 1179 LYS A CA 1
ATOM 9086 C C . LYS A 1 1179 ? 71.834 -24.731 -32.580 1.00 41.19 1179 LYS A C 1
ATOM 9088 O O . LYS A 1 1179 ? 71.573 -25.775 -33.170 1.00 41.19 1179 LYS A O 1
ATOM 9093 N N . GLY A 1 1180 ? 71.453 -23.525 -32.999 1.00 44.69 1180 GLY A N 1
ATOM 9094 C CA . GLY A 1 1180 ? 70.547 -23.279 -34.126 1.00 44.69 1180 GLY A CA 1
ATOM 9095 C C . GLY A 1 1180 ? 69.163 -22.765 -33.717 1.00 44.69 1180 GLY A C 1
ATOM 9096 O O . GLY A 1 1180 ? 68.414 -22.348 -34.591 1.00 44.69 1180 GLY A O 1
ATOM 9097 N N . VAL A 1 1181 ? 68.839 -22.746 -32.418 1.00 41.06 1181 VAL A N 1
ATOM 9098 C CA . VAL A 1 1181 ? 67.604 -22.164 -31.875 1.00 41.06 1181 VAL A CA 1
ATOM 9099 C C . VAL A 1 1181 ? 67.924 -20.849 -31.163 1.00 41.06 1181 VAL A C 1
ATOM 9101 O O . VAL A 1 1181 ? 68.765 -20.811 -30.267 1.00 41.06 1181 VAL A O 1
ATOM 9104 N N . SER A 1 1182 ? 67.229 -19.778 -31.538 1.00 45.47 1182 SER A N 1
ATOM 9105 C CA . SER A 1 1182 ? 67.222 -18.490 -30.838 1.00 45.47 1182 SER A CA 1
ATOM 9106 C C . SER A 1 1182 ? 65.823 -18.219 -30.296 1.00 45.47 1182 SER A C 1
ATOM 9108 O O . SER A 1 1182 ? 64.865 -18.303 -31.059 1.00 45.47 1182 SER A O 1
ATOM 9110 N N . ALA A 1 1183 ? 65.701 -17.865 -29.016 1.00 46.50 1183 ALA A N 1
ATOM 9111 C CA . ALA A 1 1183 ? 64.443 -17.395 -28.442 1.00 46.50 1183 ALA A CA 1
ATOM 9112 C C . ALA A 1 1183 ? 64.452 -15.867 -28.309 1.00 46.50 1183 ALA A C 1
ATOM 9114 O O . ALA A 1 1183 ? 65.398 -15.293 -27.765 1.00 46.50 1183 ALA A O 1
ATOM 9115 N N . THR A 1 1184 ? 63.379 -15.224 -28.762 1.00 43.28 1184 THR A N 1
ATOM 9116 C CA . THR A 1 1184 ? 63.134 -13.793 -28.558 1.00 43.28 1184 THR A CA 1
ATOM 9117 C C . THR A 1 1184 ? 62.317 -13.617 -27.282 1.00 43.28 1184 THR A C 1
ATOM 9119 O O . THR A 1 1184 ? 61.205 -14.130 -27.183 1.00 43.28 1184 THR A O 1
ATOM 9122 N N . VAL A 1 1185 ? 62.850 -12.907 -26.283 1.00 47.69 1185 VAL A N 1
ATOM 9123 C CA . VAL A 1 1185 ? 62.096 -12.608 -25.056 1.00 47.69 1185 VAL A CA 1
ATOM 9124 C C . VAL A 1 1185 ? 61.118 -11.474 -25.346 1.00 47.69 1185 VAL A C 1
ATOM 9126 O O . VAL A 1 1185 ? 61.520 -10.343 -25.594 1.00 47.69 1185 VAL A O 1
ATOM 9129 N N . LEU A 1 1186 ? 59.827 -11.799 -25.308 1.00 43.97 1186 LEU A N 1
ATOM 9130 C CA . LEU A 1 1186 ? 58.718 -10.903 -25.660 1.00 43.97 1186 LEU A CA 1
ATOM 9131 C C . LEU A 1 1186 ? 58.326 -9.937 -24.528 1.00 43.97 1186 LEU A C 1
ATOM 9133 O O . LEU A 1 1186 ? 57.485 -9.067 -24.712 1.00 43.97 1186 LEU A O 1
ATOM 9137 N N . SER A 1 1187 ? 58.894 -10.111 -23.336 1.00 43.88 1187 SER A N 1
ATOM 9138 C CA . SER A 1 1187 ? 58.565 -9.317 -22.154 1.00 43.88 1187 SER A CA 1
ATOM 9139 C C . SER A 1 1187 ? 59.559 -8.159 -21.987 1.00 43.88 1187 SER A C 1
ATOM 9141 O O . SER A 1 1187 ? 60.768 -8.418 -21.969 1.00 43.88 1187 SER A O 1
ATOM 9143 N N . PRO A 1 1188 ? 59.104 -6.900 -21.822 1.00 44.16 1188 PRO A N 1
ATOM 9144 C CA . PRO A 1 1188 ? 59.973 -5.831 -21.340 1.00 44.16 1188 PRO A CA 1
ATOM 9145 C C . PRO A 1 1188 ? 60.463 -6.160 -19.920 1.00 44.16 1188 PRO A C 1
ATOM 9147 O O . PRO A 1 1188 ? 59.750 -6.777 -19.131 1.00 44.16 1188 PRO A O 1
ATOM 9150 N N . SER A 1 1189 ? 61.695 -5.758 -19.600 1.00 45.31 1189 SER A N 1
ATOM 9151 C CA . SER A 1 1189 ? 62.462 -6.225 -18.435 1.00 45.31 1189 SER A CA 1
ATOM 9152 C C . SER A 1 1189 ? 61.663 -6.323 -17.127 1.00 45.31 1189 SER A C 1
ATOM 9154 O O . SER A 1 1189 ? 61.120 -5.329 -16.643 1.00 45.31 1189 SER A O 1
ATOM 9156 N N . ILE A 1 1190 ? 61.681 -7.501 -16.491 1.00 51.97 1190 ILE A N 1
ATOM 9157 C CA . ILE A 1 1190 ? 61.062 -7.746 -15.178 1.00 51.97 1190 ILE A CA 1
ATOM 9158 C C . ILE A 1 1190 ? 61.817 -6.939 -14.109 1.00 51.97 1190 ILE A C 1
ATOM 9160 O O . ILE A 1 1190 ? 62.814 -7.386 -13.549 1.00 51.97 1190 ILE A O 1
ATOM 9164 N N . THR A 1 1191 ? 61.377 -5.709 -13.835 1.00 44.41 1191 THR A N 1
ATOM 9165 C CA . THR A 1 1191 ? 62.162 -4.788 -12.992 1.00 44.41 1191 THR A CA 1
ATOM 9166 C C . THR A 1 1191 ? 62.051 -5.042 -11.489 1.00 44.41 1191 THR A C 1
ATOM 9168 O O . THR A 1 1191 ? 62.924 -4.595 -10.740 1.00 44.41 1191 THR A O 1
ATOM 9171 N N . THR A 1 1192 ? 60.983 -5.686 -11.004 1.00 49.69 1192 THR A N 1
ATOM 9172 C CA . THR A 1 1192 ? 60.757 -5.916 -9.567 1.00 49.69 1192 THR A CA 1
ATOM 9173 C C . THR A 1 1192 ? 59.839 -7.119 -9.327 1.00 49.69 1192 THR A C 1
ATOM 9175 O O . THR A 1 1192 ? 58.822 -7.244 -10.003 1.00 49.69 1192 THR A O 1
ATOM 9178 N N . ILE A 1 1193 ? 60.180 -7.973 -8.353 1.00 53.34 1193 ILE A N 1
ATOM 9179 C CA . ILE A 1 1193 ? 59.348 -9.100 -7.883 1.00 53.34 1193 ILE A CA 1
ATOM 9180 C C . ILE A 1 1193 ? 59.208 -9.070 -6.353 1.00 53.34 1193 ILE A C 1
ATOM 9182 O O . ILE A 1 1193 ? 60.166 -8.751 -5.638 1.00 53.34 1193 ILE A O 1
ATOM 9186 N N . PHE A 1 1194 ? 58.025 -9.454 -5.864 1.00 56.69 1194 PHE A N 1
ATOM 9187 C CA . PHE A 1 1194 ? 57.722 -9.720 -4.451 1.00 56.69 1194 PHE A CA 1
ATOM 9188 C C . PHE A 1 1194 ? 57.080 -11.108 -4.244 1.00 56.69 1194 PHE A C 1
ATOM 9190 O O . PHE A 1 1194 ? 56.727 -11.805 -5.195 1.00 56.69 1194 PHE A O 1
ATOM 9197 N N . GLN A 1 1195 ? 56.974 -11.549 -2.987 1.00 48.25 1195 GLN A N 1
ATOM 9198 C CA . GLN A 1 1195 ? 56.542 -12.910 -2.651 1.00 48.25 1195 GLN A CA 1
ATOM 9199 C C . GLN A 1 1195 ? 55.072 -13.172 -3.015 1.00 48.25 1195 GLN A C 1
ATOM 9201 O O . GLN A 1 1195 ? 54.191 -12.398 -2.647 1.00 48.25 1195 GLN A O 1
ATOM 9206 N N . GLY A 1 1196 ? 54.814 -14.296 -3.695 1.00 47.62 1196 GLY A N 1
ATOM 9207 C CA . GLY A 1 1196 ? 53.475 -14.720 -4.135 1.00 47.62 1196 GLY A CA 1
ATOM 9208 C C . GLY A 1 1196 ? 53.046 -14.205 -5.516 1.00 47.62 1196 GLY A C 1
ATOM 9209 O O . GLY A 1 1196 ? 51.990 -14.594 -6.006 1.00 47.62 1196 GLY A O 1
ATOM 9210 N N . GLN A 1 1197 ? 53.856 -13.370 -6.172 1.00 46.06 1197 GLN A N 1
ATOM 9211 C CA . GLN A 1 1197 ? 53.593 -12.871 -7.524 1.00 46.06 1197 GLN A CA 1
ATOM 9212 C C . GLN A 1 1197 ? 53.814 -13.983 -8.578 1.00 46.06 1197 GLN A C 1
ATOM 9214 O O . GLN A 1 1197 ? 54.870 -14.616 -8.583 1.00 46.06 1197 GLN A O 1
ATOM 9219 N N . ARG A 1 1198 ? 52.829 -14.222 -9.462 1.00 47.53 1198 ARG A N 1
ATOM 9220 C CA . ARG A 1 1198 ? 52.868 -15.224 -10.558 1.00 47.53 1198 ARG A CA 1
ATOM 9221 C C . ARG A 1 1198 ? 53.053 -14.565 -11.939 1.00 47.53 1198 ARG A C 1
ATOM 9223 O O . ARG A 1 1198 ? 52.884 -13.356 -12.075 1.00 47.53 1198 ARG A O 1
ATOM 9230 N N . LEU A 1 1199 ? 53.407 -15.374 -12.945 1.00 45.41 1199 LEU A N 1
ATOM 9231 C CA . LEU A 1 1199 ? 53.566 -15.004 -14.363 1.00 45.41 1199 LEU A CA 1
ATOM 9232 C C . LEU A 1 1199 ? 53.045 -16.145 -15.273 1.00 45.41 1199 LEU A C 1
ATOM 9234 O O . LEU A 1 1199 ? 53.251 -17.322 -14.951 1.00 45.41 1199 LEU A O 1
ATOM 9238 N N . THR A 1 1200 ? 52.422 -15.797 -16.408 1.00 40.25 1200 THR A N 1
ATOM 9239 C CA . THR A 1 1200 ? 51.731 -16.718 -17.346 1.00 40.25 1200 THR A CA 1
ATOM 9240 C C . THR A 1 1200 ? 51.925 -16.256 -18.804 1.00 40.25 1200 THR A C 1
ATOM 9242 O O . THR A 1 1200 ? 52.004 -15.053 -19.041 1.00 40.25 1200 THR A O 1
ATOM 9245 N N . VAL A 1 1201 ? 52.009 -17.163 -19.801 1.00 45.06 1201 VAL A N 1
ATOM 9246 C CA . VAL A 1 1201 ? 52.206 -16.781 -21.228 1.00 45.06 1201 VAL A CA 1
ATOM 9247 C C . VAL A 1 1201 ? 51.600 -17.781 -22.246 1.00 45.06 1201 VAL A C 1
ATOM 9249 O O . VAL A 1 1201 ? 52.141 -18.870 -22.412 1.00 45.06 1201 VAL A O 1
ATOM 9252 N N . HIS A 1 1202 ? 50.541 -17.393 -22.984 1.00 44.44 1202 HIS A N 1
ATOM 9253 C CA . HIS A 1 1202 ? 50.176 -17.853 -24.355 1.00 44.44 1202 HIS A CA 1
ATOM 9254 C C . HIS A 1 1202 ? 48.952 -17.063 -24.892 1.00 44.44 1202 HIS A C 1
ATOM 9256 O O . HIS A 1 1202 ? 48.118 -16.671 -24.085 1.00 44.44 1202 HIS A O 1
ATOM 9262 N N . ARG A 1 1203 ? 48.797 -16.882 -26.225 1.00 47.56 1203 ARG A N 1
ATOM 9263 C CA . ARG A 1 1203 ? 47.691 -16.197 -26.978 1.00 47.56 1203 ARG A CA 1
ATOM 9264 C C . ARG A 1 1203 ? 47.386 -14.747 -26.565 1.00 47.56 1203 ARG A C 1
ATOM 9266 O O . ARG A 1 1203 ? 47.524 -13.849 -27.390 1.00 47.56 1203 ARG A O 1
ATOM 9273 N N . LEU A 1 1204 ? 47.099 -14.517 -25.288 1.00 54.22 1204 LEU A N 1
ATOM 9274 C CA . LEU A 1 1204 ? 47.192 -13.228 -24.600 1.00 54.22 1204 LEU A CA 1
ATOM 9275 C C . LEU A 1 1204 ? 48.524 -12.525 -24.906 1.00 54.22 1204 LEU A C 1
ATOM 9277 O O . LEU A 1 1204 ? 48.538 -11.316 -25.045 1.00 54.22 1204 LEU A O 1
ATOM 9281 N N . ALA A 1 1205 ? 49.616 -13.267 -25.131 1.00 52.59 1205 ALA A N 1
ATOM 9282 C CA . ALA A 1 1205 ? 50.888 -12.718 -25.611 1.00 52.59 1205 ALA A CA 1
ATOM 9283 C C . ALA A 1 1205 ? 50.775 -12.001 -26.978 1.00 52.59 1205 ALA A C 1
ATOM 9285 O O . ALA A 1 1205 ? 51.290 -10.901 -27.131 1.00 52.59 1205 ALA A O 1
ATOM 9286 N N . ALA A 1 1206 ? 50.046 -12.559 -27.952 1.00 54.44 1206 ALA A N 1
ATOM 9287 C CA . ALA A 1 1206 ? 49.845 -11.922 -29.259 1.00 54.44 1206 ALA A CA 1
ATOM 9288 C C . ALA A 1 1206 ? 48.884 -10.720 -29.175 1.00 54.44 1206 ALA A C 1
ATOM 9290 O O . ALA A 1 1206 ? 49.131 -9.687 -29.795 1.00 54.44 1206 ALA A O 1
ATOM 9291 N N . ARG A 1 1207 ? 47.838 -10.816 -28.341 1.00 62.59 1207 ARG A N 1
ATOM 9292 C CA . ARG A 1 1207 ? 46.962 -9.680 -27.995 1.00 62.59 1207 ARG A CA 1
ATOM 9293 C C . ARG A 1 1207 ? 47.731 -8.572 -27.270 1.00 62.59 1207 ARG A C 1
ATOM 9295 O O . ARG A 1 1207 ? 47.486 -7.393 -27.519 1.00 62.59 1207 ARG A O 1
ATOM 9302 N N . SER A 1 1208 ? 48.685 -8.964 -26.427 1.00 54.53 1208 SER A N 1
ATOM 9303 C CA . SER A 1 1208 ? 49.646 -8.079 -25.785 1.00 54.53 1208 SER A CA 1
ATOM 9304 C C . SER A 1 1208 ? 50.590 -7.469 -26.811 1.00 54.53 1208 SER A C 1
ATOM 9306 O O . SER A 1 1208 ? 50.901 -6.311 -26.645 1.00 54.53 1208 SER A O 1
ATOM 9308 N N . LEU A 1 1209 ? 51.000 -8.117 -27.916 1.00 56.53 1209 LEU A N 1
ATOM 9309 C CA . LEU A 1 1209 ? 51.705 -7.346 -28.952 1.00 56.53 1209 LEU A CA 1
ATOM 9310 C C . LEU A 1 1209 ? 50.838 -6.245 -29.529 1.00 56.53 1209 LEU A C 1
ATOM 9312 O O . LEU A 1 1209 ? 51.261 -5.092 -29.550 1.00 56.53 1209 LEU A O 1
ATOM 9316 N N . ILE A 1 1210 ? 49.696 -6.642 -30.095 1.00 64.12 1210 ILE A N 1
ATOM 9317 C CA . ILE A 1 1210 ? 48.864 -5.797 -30.957 1.00 64.12 1210 ILE A CA 1
ATOM 9318 C C . ILE A 1 1210 ? 48.740 -4.397 -30.338 1.00 64.12 1210 ILE A C 1
ATOM 9320 O O . ILE A 1 1210 ? 49.124 -3.403 -30.956 1.00 64.12 1210 ILE A O 1
ATOM 9324 N N . ARG A 1 1211 ? 48.406 -4.364 -29.046 1.00 60.09 1211 ARG A N 1
ATOM 9325 C CA . ARG A 1 1211 ? 48.190 -3.168 -28.231 1.00 60.09 1211 ARG A CA 1
ATOM 9326 C C . ARG A 1 1211 ? 49.442 -2.346 -27.854 1.00 60.09 1211 ARG A C 1
ATOM 9328 O O . ARG A 1 1211 ? 49.285 -1.406 -27.075 1.00 60.09 1211 ARG A O 1
ATOM 9335 N N . SER A 1 1212 ? 50.645 -2.589 -28.411 1.00 55.53 1212 SER A N 1
ATOM 9336 C CA . SER A 1 1212 ? 51.667 -1.525 -28.573 1.00 55.53 1212 SER A CA 1
ATOM 9337 C C . SER A 1 1212 ? 52.434 -1.394 -29.875 1.00 55.53 1212 SER A C 1
ATOM 9339 O O . SER A 1 1212 ? 53.172 -0.418 -30.019 1.00 55.53 1212 SER A O 1
ATOM 9341 N N . LEU A 1 1213 ? 52.151 -2.213 -30.885 1.00 60.91 1213 LEU A N 1
ATOM 9342 C CA . LEU A 1 1213 ? 52.298 -1.648 -32.228 1.00 60.91 1213 LEU A CA 1
ATOM 9343 C C . LEU A 1 1213 ? 51.239 -0.544 -32.435 1.00 60.91 1213 LEU A C 1
ATOM 9345 O O . LEU A 1 1213 ? 51.596 0.529 -32.901 1.00 60.91 1213 LEU A O 1
ATOM 9349 N N . GLU A 1 1214 ? 50.018 -0.707 -31.902 1.00 62.59 1214 GLU A N 1
ATOM 9350 C CA . GLU A 1 1214 ? 48.960 0.325 -31.766 1.00 62.59 1214 GLU A CA 1
ATOM 9351 C C . GLU A 1 1214 ? 49.300 1.489 -30.794 1.00 62.59 1214 GLU A C 1
ATOM 9353 O O . GLU A 1 1214 ? 48.412 2.085 -30.183 1.00 62.59 1214 GLU A O 1
ATOM 9358 N N . VAL A 1 1215 ? 50.572 1.778 -30.527 1.00 56.25 1215 VAL A N 1
ATOM 9359 C CA . VAL A 1 1215 ? 51.028 2.711 -29.470 1.00 56.25 1215 VAL A CA 1
ATOM 9360 C C . VAL A 1 1215 ? 52.246 3.456 -29.913 1.00 56.25 1215 VAL A C 1
ATOM 9362 O O . VAL A 1 1215 ? 52.265 4.677 -29.831 1.00 56.25 1215 VAL A O 1
ATOM 9365 N N . GLU A 1 1216 ? 53.242 2.706 -30.373 1.00 55.12 1216 GLU A N 1
ATOM 9366 C CA . GLU A 1 1216 ? 54.419 3.261 -31.010 1.00 55.12 1216 GLU A CA 1
ATOM 9367 C C . GLU A 1 1216 ? 53.968 4.012 -32.277 1.00 55.12 1216 GLU A C 1
ATOM 9369 O O . GLU A 1 1216 ? 54.479 5.095 -32.535 1.00 55.12 1216 GLU A O 1
ATOM 9374 N N . GLU A 1 1217 ? 52.911 3.529 -32.947 1.00 59.44 1217 GLU A N 1
ATOM 9375 C CA . GLU A 1 1217 ? 52.029 4.247 -33.887 1.00 59.44 1217 GLU A CA 1
ATOM 9376 C C . GLU A 1 1217 ? 51.492 5.566 -33.270 1.00 59.44 1217 GLU A C 1
ATOM 9378 O O . GLU A 1 1217 ? 52.077 6.623 -33.511 1.00 59.44 1217 GLU A O 1
ATOM 9383 N N . ARG A 1 1218 ? 50.499 5.529 -32.361 1.00 56.84 1218 ARG A N 1
ATOM 9384 C CA . ARG A 1 1218 ? 49.909 6.727 -31.696 1.00 56.84 1218 ARG A CA 1
ATOM 9385 C C . ARG A 1 1218 ? 50.893 7.733 -31.070 1.00 56.84 1218 ARG A C 1
ATOM 9387 O O . ARG A 1 1218 ? 50.493 8.871 -30.800 1.00 56.84 1218 ARG A O 1
ATOM 9394 N N . GLU A 1 1219 ? 52.130 7.344 -30.766 1.00 48.34 1219 GLU A N 1
ATOM 9395 C CA . GLU A 1 1219 ? 53.180 8.219 -30.230 1.00 48.34 1219 GLU A CA 1
ATOM 9396 C C . GLU A 1 1219 ? 54.113 8.827 -31.299 1.00 48.34 1219 GLU A C 1
ATOM 9398 O O . GLU A 1 1219 ? 54.593 9.945 -31.091 1.00 48.34 1219 GLU A O 1
ATOM 9403 N N . ASN A 1 1220 ? 54.343 8.180 -32.452 1.00 53.31 1220 ASN A N 1
ATOM 9404 C CA . ASN A 1 1220 ? 55.290 8.644 -33.480 1.00 53.31 1220 ASN A CA 1
ATOM 9405 C C . ASN A 1 1220 ? 54.603 9.250 -34.714 1.00 53.31 1220 ASN A C 1
ATOM 9407 O O . ASN A 1 1220 ? 54.435 8.606 -35.749 1.00 53.31 1220 ASN A O 1
ATOM 9411 N N . LYS A 1 1221 ? 54.317 10.554 -34.659 1.00 45.91 1221 LYS A N 1
ATOM 9412 C CA . LYS A 1 1221 ? 53.732 11.295 -35.791 1.00 45.91 1221 LYS A CA 1
ATOM 9413 C C . LYS A 1 1221 ? 54.763 11.582 -36.895 1.00 45.91 1221 LYS A C 1
ATOM 9415 O O . LYS A 1 1221 ? 55.440 12.610 -36.857 1.00 45.91 1221 LYS A O 1
ATOM 9420 N N . GLY A 1 1222 ? 54.865 10.691 -37.884 1.00 53.72 1222 GLY A N 1
ATOM 9421 C CA . GLY A 1 1222 ? 55.762 10.804 -39.046 1.00 53.72 1222 GLY A CA 1
ATOM 9422 C C . GLY A 1 1222 ? 55.588 9.659 -40.056 1.00 53.72 1222 GLY A C 1
ATOM 9423 O O . GLY A 1 1222 ? 54.656 8.876 -39.943 1.00 53.72 1222 GLY A O 1
ATOM 9424 N N . GLU A 1 1223 ? 56.496 9.514 -41.031 1.00 45.44 1223 GLU A N 1
ATOM 9425 C CA . GLU A 1 1223 ? 56.425 8.441 -42.057 1.00 45.44 1223 GLU A CA 1
ATOM 9426 C C . GLU A 1 1223 ? 56.451 7.005 -41.488 1.00 45.44 1223 GLU A C 1
ATOM 9428 O O . GLU A 1 1223 ? 56.085 6.062 -42.183 1.00 45.44 1223 GLU A O 1
ATOM 9433 N N . SER A 1 1224 ? 56.849 6.822 -40.225 1.00 53.03 1224 SER A N 1
ATOM 9434 C CA . SER A 1 1224 ? 56.820 5.532 -39.521 1.00 53.03 1224 SER A CA 1
ATOM 9435 C C . SER A 1 1224 ? 55.419 5.063 -39.100 1.00 53.03 1224 SER A C 1
ATOM 9437 O O . SER A 1 1224 ? 55.273 3.905 -38.721 1.00 53.03 1224 SER A O 1
ATOM 9439 N N . ASP A 1 1225 ? 54.420 5.948 -39.128 1.00 56.75 1225 ASP A N 1
ATOM 9440 C CA . ASP A 1 1225 ? 53.061 5.738 -38.603 1.00 56.75 1225 ASP A CA 1
ATOM 9441 C C . ASP A 1 1225 ? 52.311 4.646 -39.399 1.00 56.75 1225 ASP A C 1
ATOM 9443 O O . ASP A 1 1225 ? 52.023 3.563 -38.884 1.00 56.75 1225 ASP A O 1
ATOM 9447 N N . GLU A 1 1226 ? 52.145 4.847 -40.713 1.00 63.12 1226 GLU A N 1
ATOM 9448 C CA . GLU A 1 1226 ? 51.584 3.843 -41.639 1.00 63.12 1226 GLU A CA 1
ATOM 9449 C C . GLU A 1 1226 ? 52.401 2.539 -41.661 1.00 63.12 1226 GLU A C 1
ATOM 9451 O O . GLU A 1 1226 ? 51.853 1.440 -41.755 1.00 63.12 1226 GLU A O 1
ATOM 9456 N N . ASP A 1 1227 ? 53.721 2.642 -41.503 1.00 67.06 1227 ASP A N 1
ATOM 9457 C CA . ASP A 1 1227 ? 54.633 1.499 -41.486 1.00 67.06 1227 ASP A CA 1
ATOM 9458 C C . ASP A 1 1227 ? 54.525 0.669 -40.185 1.00 67.06 1227 ASP A C 1
ATOM 9460 O O . ASP A 1 1227 ? 54.986 -0.475 -40.141 1.00 67.06 1227 ASP A O 1
ATOM 9464 N N . MET A 1 1228 ? 53.910 1.204 -39.122 1.00 63.12 1228 MET A N 1
ATOM 9465 C CA . MET A 1 1228 ? 53.548 0.473 -37.898 1.00 63.12 1228 MET A CA 1
ATOM 9466 C C . MET A 1 1228 ? 52.101 -0.016 -37.927 1.00 63.12 1228 MET A C 1
ATOM 9468 O O . MET A 1 1228 ? 51.873 -1.195 -37.660 1.00 63.12 1228 MET A O 1
ATOM 9472 N N . LYS A 1 1229 ? 51.148 0.817 -38.357 1.00 73.56 1229 LYS A N 1
ATOM 9473 C CA . LYS A 1 1229 ? 49.752 0.423 -38.625 1.00 73.56 1229 LYS A CA 1
ATOM 9474 C C . LYS A 1 1229 ? 49.676 -0.817 -39.525 1.00 73.56 1229 LYS A C 1
ATOM 9476 O O . LYS A 1 1229 ? 48.996 -1.789 -39.198 1.00 73.56 1229 LYS A O 1
ATOM 9481 N N . LYS A 1 1230 ? 50.478 -0.858 -40.595 1.00 76.75 1230 LYS A N 1
ATOM 9482 C CA . LYS A 1 1230 ? 50.609 -2.025 -41.481 1.00 76.75 1230 LYS A CA 1
ATOM 9483 C C . LYS A 1 1230 ? 51.112 -3.287 -40.764 1.00 76.75 1230 LYS A C 1
ATOM 9485 O O . LYS A 1 1230 ? 50.606 -4.373 -41.036 1.00 76.75 1230 LYS A O 1
ATOM 9490 N N . LYS A 1 1231 ? 52.050 -3.154 -39.816 1.00 70.56 1231 LYS A N 1
ATOM 9491 C CA . LYS A 1 1231 ? 52.534 -4.272 -38.980 1.00 70.56 1231 LYS A CA 1
ATOM 9492 C C . LYS A 1 1231 ? 51.464 -4.755 -37.997 1.00 70.56 1231 LYS A C 1
ATOM 9494 O O . LYS A 1 1231 ? 51.391 -5.959 -37.764 1.00 70.56 1231 LYS A O 1
ATOM 9499 N N . VAL A 1 1232 ? 50.619 -3.864 -37.458 1.00 70.25 1232 VAL A N 1
ATOM 9500 C CA . VAL A 1 1232 ? 49.454 -4.270 -36.647 1.00 70.25 1232 VAL A CA 1
ATOM 9501 C C . VAL A 1 1232 ? 48.506 -5.125 -37.484 1.00 70.25 1232 VAL A C 1
ATOM 9503 O O . VAL A 1 1232 ? 48.156 -6.226 -37.061 1.00 70.25 1232 VAL A O 1
ATOM 9506 N N . VAL A 1 1233 ? 48.115 -4.652 -38.672 1.00 76.62 1233 VAL A N 1
ATOM 9507 C CA . VAL A 1 1233 ? 47.190 -5.370 -39.567 1.00 76.62 1233 VAL A CA 1
ATOM 9508 C C . VAL A 1 1233 ? 47.757 -6.737 -39.960 1.00 76.62 1233 VAL A C 1
ATOM 9510 O O . VAL A 1 1233 ? 47.087 -7.749 -39.761 1.00 76.62 1233 VAL A O 1
ATOM 9513 N N . GLU A 1 1234 ? 49.005 -6.789 -40.438 1.00 72.06 1234 GLU A N 1
ATOM 9514 C CA . GLU A 1 1234 ? 49.667 -8.034 -40.849 1.00 72.06 1234 GLU A CA 1
ATOM 9515 C C . GLU A 1 1234 ? 49.714 -9.069 -39.711 1.00 72.06 1234 GLU A C 1
ATOM 9517 O O . GLU A 1 1234 ? 49.305 -10.215 -39.896 1.00 72.06 1234 GLU A O 1
ATOM 9522 N N . LEU A 1 1235 ? 50.126 -8.655 -38.510 1.00 65.56 1235 LEU A N 1
ATOM 9523 C CA . LEU A 1 1235 ? 50.139 -9.501 -37.316 1.00 65.56 1235 LEU A CA 1
ATOM 9524 C C . LEU A 1 1235 ? 48.744 -9.988 -36.909 1.00 65.56 1235 LEU A C 1
ATOM 9526 O O . LEU A 1 1235 ? 48.587 -11.144 -36.514 1.00 65.56 1235 LEU A O 1
ATOM 9530 N N . SER A 1 1236 ? 47.745 -9.106 -36.938 1.00 67.44 1236 SER A N 1
ATOM 9531 C CA . SER A 1 1236 ? 46.378 -9.427 -36.506 1.00 67.44 1236 SER A CA 1
ATOM 9532 C C . SER A 1 1236 ? 45.814 -10.546 -37.381 1.00 67.44 1236 SER A C 1
ATOM 9534 O O . SER A 1 1236 ? 45.374 -11.578 -36.874 1.00 67.44 1236 SER A O 1
ATOM 9536 N N . VAL A 1 1237 ? 45.965 -10.402 -38.703 1.00 72.12 1237 VAL A N 1
ATOM 9537 C CA . VAL A 1 1237 ? 45.579 -11.411 -39.699 1.00 72.12 1237 VAL A CA 1
ATOM 9538 C C . VAL A 1 1237 ? 46.399 -12.703 -39.552 1.00 72.12 1237 VAL A C 1
ATOM 9540 O O . VAL A 1 1237 ? 45.825 -13.787 -39.598 1.00 72.12 1237 VAL A O 1
ATOM 9543 N N . GLN A 1 1238 ? 47.716 -12.625 -39.314 1.00 61.12 1238 GLN A N 1
ATOM 9544 C CA . GLN A 1 1238 ? 48.571 -13.812 -39.119 1.00 61.12 1238 GLN A CA 1
ATOM 9545 C C . GLN A 1 1238 ? 48.288 -14.578 -37.814 1.00 61.12 1238 GLN A C 1
ATOM 9547 O O . GLN A 1 1238 ? 48.444 -15.798 -37.773 1.00 61.12 1238 GLN A O 1
ATOM 9552 N N . SER A 1 1239 ? 47.894 -13.884 -36.743 1.00 56.94 1239 SER A N 1
ATOM 9553 C CA . SER A 1 1239 ? 47.618 -14.483 -35.427 1.00 56.94 1239 SER A CA 1
ATOM 9554 C C . SER A 1 1239 ? 46.154 -14.889 -35.226 1.00 56.94 1239 SER A C 1
ATOM 9556 O O . SER A 1 1239 ? 45.863 -15.669 -34.316 1.00 56.94 1239 SER A O 1
ATOM 9558 N N . GLY A 1 1240 ? 45.243 -14.385 -36.066 1.00 62.81 1240 GLY A N 1
ATOM 9559 C CA . GLY A 1 1240 ? 43.801 -14.598 -35.947 1.00 62.81 1240 GLY A CA 1
ATOM 9560 C C . GLY A 1 1240 ? 43.173 -13.869 -34.756 1.00 62.81 1240 GLY A C 1
ATOM 9561 O O . GLY A 1 1240 ? 42.159 -14.333 -34.245 1.00 62.81 1240 GLY A O 1
ATOM 9562 N N . VAL A 1 1241 ? 43.784 -12.778 -34.281 1.00 74.00 1241 VAL A N 1
ATOM 9563 C CA . VAL A 1 1241 ? 43.350 -12.015 -33.098 1.00 74.00 1241 VAL A CA 1
ATOM 9564 C C . VAL A 1 1241 ? 42.961 -10.592 -33.499 1.00 74.00 1241 VAL A C 1
ATOM 9566 O O . VAL A 1 1241 ? 43.681 -9.952 -34.263 1.00 74.00 1241 VAL A O 1
ATOM 9569 N N . SER A 1 1242 ? 41.842 -10.089 -32.966 1.00 76.88 1242 SER A N 1
ATOM 9570 C CA . SER A 1 1242 ? 41.347 -8.738 -33.269 1.00 76.88 1242 SER A CA 1
ATOM 9571 C C . SER A 1 1242 ? 42.289 -7.610 -32.821 1.00 76.88 1242 SER A C 1
ATOM 9573 O O . SER A 1 1242 ? 43.036 -7.718 -31.838 1.00 76.88 1242 SER A O 1
ATOM 9575 N N . SER A 1 1243 ? 42.202 -6.496 -33.545 1.00 78.88 1243 SER A N 1
ATOM 9576 C CA . SER A 1 1243 ? 42.901 -5.236 -33.292 1.00 78.88 1243 SER A CA 1
ATOM 9577 C C . SER A 1 1243 ? 42.037 -4.051 -33.714 1.00 78.88 1243 SER A C 1
ATOM 9579 O O . SER A 1 1243 ? 41.104 -4.207 -34.502 1.00 78.88 1243 SER A O 1
ATOM 9581 N N . GLY A 1 1244 ? 42.382 -2.842 -33.270 1.00 74.62 1244 GLY A N 1
ATOM 9582 C CA . GLY A 1 1244 ? 41.694 -1.613 -33.669 1.00 74.62 1244 GLY A CA 1
ATOM 9583 C C . GLY A 1 1244 ? 41.707 -1.362 -35.184 1.00 74.62 1244 GLY A C 1
ATOM 9584 O O . GLY A 1 1244 ? 40.807 -0.697 -35.693 1.00 74.62 1244 GLY A O 1
ATOM 9585 N N . HIS A 1 1245 ? 42.662 -1.937 -35.923 1.00 81.50 1245 HIS A N 1
ATOM 9586 C CA . HIS A 1 1245 ? 42.788 -1.791 -37.380 1.00 81.50 1245 HIS A CA 1
ATOM 9587 C C . HIS A 1 1245 ? 42.264 -3.001 -38.180 1.00 81.50 1245 HIS A C 1
ATOM 9589 O O . HIS A 1 1245 ? 42.376 -3.015 -39.408 1.00 81.50 1245 HIS A O 1
ATOM 9595 N N . THR A 1 1246 ? 41.670 -4.008 -37.529 1.00 85.62 1246 THR A N 1
ATOM 9596 C CA . THR A 1 1246 ? 41.058 -5.167 -38.202 1.00 85.62 1246 THR A CA 1
ATOM 9597 C C . THR A 1 1246 ? 39.594 -5.369 -37.820 1.00 85.62 1246 THR A C 1
ATOM 9599 O O . THR A 1 1246 ? 39.102 -4.822 -36.833 1.00 85.62 1246 THR A O 1
ATOM 9602 N N . ALA A 1 1247 ? 38.876 -6.128 -38.644 1.00 86.19 1247 ALA A N 1
ATOM 9603 C CA . ALA A 1 1247 ? 37.505 -6.553 -38.385 1.00 86.19 1247 ALA A CA 1
ATOM 9604 C C . ALA A 1 1247 ? 37.258 -7.938 -39.001 1.00 86.19 1247 ALA A C 1
ATOM 9606 O O . ALA A 1 1247 ? 37.876 -8.299 -40.008 1.00 86.19 1247 ALA A O 1
ATOM 9607 N N . PHE A 1 1248 ? 36.360 -8.716 -38.397 1.00 84.62 1248 PHE A N 1
ATOM 9608 C CA . PHE A 1 1248 ? 35.899 -9.977 -38.977 1.00 84.62 1248 PHE A CA 1
ATOM 9609 C C . PHE A 1 1248 ? 34.707 -9.705 -39.904 1.00 84.62 1248 PHE A C 1
ATOM 9611 O O . PHE A 1 1248 ? 33.707 -9.139 -39.463 1.00 84.62 1248 PHE A O 1
ATOM 9618 N N . ILE A 1 1249 ? 34.795 -10.148 -41.160 1.00 87.06 1249 ILE A N 1
ATOM 9619 C CA . ILE A 1 1249 ? 33.740 -10.028 -42.176 1.00 87.06 1249 ILE A CA 1
ATOM 9620 C C . ILE A 1 1249 ? 33.282 -11.417 -42.640 1.00 87.06 1249 ILE A C 1
ATOM 9622 O O . ILE A 1 1249 ? 34.089 -12.271 -43.004 1.00 87.06 1249 ILE A O 1
ATOM 9626 N N . ALA A 1 1250 ? 31.972 -11.654 -42.617 1.00 83.81 1250 ALA A N 1
ATOM 9627 C CA . ALA A 1 1250 ? 31.322 -12.878 -43.082 1.00 83.81 1250 ALA A CA 1
ATOM 9628 C C . ALA A 1 1250 ? 30.228 -12.519 -44.098 1.00 83.81 1250 ALA A C 1
ATOM 9630 O O . ALA A 1 1250 ? 29.228 -11.911 -43.729 1.00 83.81 1250 ALA A O 1
ATOM 9631 N N . VAL A 1 1251 ? 30.392 -12.911 -45.366 1.00 81.50 1251 VAL A N 1
ATOM 9632 C CA . VAL A 1 1251 ? 29.417 -12.649 -46.445 1.00 81.50 1251 VAL A CA 1
ATOM 9633 C C . VAL A 1 1251 ? 28.875 -13.961 -47.003 1.00 81.50 1251 VAL A C 1
ATOM 9635 O O . VAL A 1 1251 ? 29.642 -14.869 -47.331 1.00 81.50 1251 VAL A O 1
ATOM 9638 N N . ASN A 1 1252 ? 27.552 -14.054 -47.143 1.00 77.62 1252 ASN A N 1
ATOM 9639 C CA . ASN A 1 1252 ? 26.875 -15.188 -47.762 1.00 77.62 1252 ASN A CA 1
ATOM 9640 C C . ASN A 1 1252 ? 27.028 -15.139 -49.291 1.00 77.62 1252 ASN A C 1
ATOM 9642 O O . ASN A 1 1252 ? 26.230 -14.522 -49.993 1.00 77.62 1252 ASN A O 1
ATOM 9646 N N . LYS A 1 1253 ? 28.061 -15.804 -49.811 1.00 67.62 1253 LYS A N 1
ATOM 9647 C CA . LYS A 1 1253 ? 28.372 -15.833 -51.251 1.00 67.62 1253 LYS A CA 1
ATOM 9648 C C . LYS A 1 1253 ? 27.510 -16.833 -52.047 1.00 67.62 1253 LYS A C 1
ATOM 9650 O O . LYS A 1 1253 ? 27.583 -16.836 -53.272 1.00 67.62 1253 LYS A O 1
ATOM 9655 N N . ASP A 1 1254 ? 26.658 -17.609 -51.368 1.00 61.75 1254 ASP A N 1
ATOM 9656 C CA . ASP A 1 1254 ? 25.780 -18.635 -51.954 1.00 61.75 1254 ASP A CA 1
ATOM 9657 C C . ASP A 1 1254 ? 24.291 -18.215 -52.036 1.00 61.75 1254 ASP A C 1
ATOM 9659 O O . ASP A 1 1254 ? 23.460 -18.970 -52.549 1.00 61.75 1254 ASP A O 1
ATOM 9663 N N . SER A 1 1255 ? 23.910 -17.021 -51.554 1.00 55.00 1255 SER A N 1
ATOM 9664 C CA . SER A 1 1255 ? 22.519 -16.539 -51.615 1.00 55.00 1255 SER A CA 1
ATOM 9665 C C . SER A 1 1255 ? 22.120 -16.118 -53.037 1.00 55.00 1255 SER A C 1
ATOM 9667 O O . SER A 1 1255 ? 22.307 -14.967 -53.432 1.00 55.00 1255 SER A O 1
ATOM 9669 N N . GLY A 1 1256 ? 21.556 -17.056 -53.805 1.00 49.88 1256 GLY A N 1
ATOM 9670 C CA . GLY A 1 1256 ? 21.087 -16.822 -55.179 1.00 49.88 1256 GLY A CA 1
ATOM 9671 C C . GLY A 1 1256 ? 19.861 -15.905 -55.308 1.00 49.88 1256 GLY A C 1
ATOM 9672 O O . GLY A 1 1256 ? 19.657 -15.323 -56.372 1.00 49.88 1256 GLY A O 1
ATOM 9673 N N . ASP A 1 1257 ? 19.083 -15.743 -54.235 1.00 53.44 1257 ASP A N 1
ATOM 9674 C CA . ASP A 1 1257 ? 17.963 -14.804 -54.146 1.00 53.44 1257 ASP A CA 1
ATOM 9675 C C . ASP A 1 1257 ? 18.370 -13.585 -53.302 1.00 53.44 1257 ASP A C 1
ATOM 9677 O O . ASP A 1 1257 ? 18.593 -13.700 -52.095 1.00 53.44 1257 ASP A O 1
ATOM 9681 N N . ALA A 1 1258 ? 18.458 -12.409 -53.929 1.00 57.34 1258 ALA A N 1
ATOM 9682 C CA . ALA A 1 1258 ? 18.708 -11.149 -53.226 1.00 57.34 1258 ALA A CA 1
ATOM 9683 C C . ALA A 1 1258 ? 17.484 -10.737 -52.387 1.00 57.34 1258 ALA A C 1
ATOM 9685 O O . ALA A 1 1258 ? 16.343 -10.833 -52.850 1.00 57.34 1258 ALA A O 1
ATOM 9686 N N . VAL A 1 1259 ? 17.709 -10.242 -51.167 1.00 60.47 1259 VAL A N 1
ATOM 9687 C CA . VAL A 1 1259 ? 16.629 -9.892 -50.230 1.00 60.47 1259 VAL A CA 1
ATOM 9688 C C . VAL A 1 1259 ? 15.866 -8.655 -50.726 1.00 60.47 1259 VAL A C 1
ATOM 9690 O O . VAL A 1 1259 ? 16.354 -7.530 -50.646 1.00 60.47 1259 VAL A O 1
ATOM 9693 N N . GLN A 1 1260 ? 14.652 -8.850 -51.251 1.00 53.09 1260 GLN A N 1
ATOM 9694 C CA . GLN A 1 1260 ? 13.854 -7.767 -51.839 1.00 53.09 1260 GLN A CA 1
ATOM 9695 C C . GLN A 1 1260 ? 13.042 -6.995 -50.790 1.00 53.09 1260 GLN A C 1
ATOM 9697 O O . GLN A 1 1260 ? 12.067 -7.503 -50.239 1.00 53.09 1260 GLN A O 1
ATOM 9702 N N . GLY A 1 1261 ? 13.396 -5.729 -50.573 1.00 54.09 1261 GLY A N 1
ATOM 9703 C CA . GLY A 1 1261 ? 12.616 -4.777 -49.780 1.00 54.09 1261 GLY A CA 1
ATOM 9704 C C . GLY A 1 1261 ? 13.446 -3.567 -49.338 1.00 54.09 1261 GLY A C 1
ATOM 9705 O O . GLY A 1 1261 ? 14.670 -3.595 -49.453 1.00 54.09 1261 GLY A O 1
ATOM 9706 N N . PRO A 1 1262 ? 12.816 -2.494 -48.827 1.00 50.84 1262 PRO A N 1
ATOM 9707 C CA . PRO A 1 1262 ? 13.544 -1.432 -48.144 1.00 50.84 1262 PRO A CA 1
ATOM 9708 C C . PRO A 1 1262 ? 14.098 -1.970 -46.817 1.00 50.84 1262 PRO A C 1
ATOM 9710 O O . PRO A 1 1262 ? 13.332 -2.356 -45.932 1.00 50.84 1262 PRO A O 1
ATOM 9713 N N . LEU A 1 1263 ? 15.425 -2.005 -46.693 1.00 49.50 1263 LEU A N 1
ATOM 9714 C CA . LEU A 1 1263 ? 16.128 -2.447 -45.488 1.00 49.50 1263 LEU A CA 1
ATOM 9715 C C . LEU A 1 1263 ? 15.854 -1.476 -44.329 1.00 49.50 1263 LEU A C 1
ATOM 9717 O O . LEU A 1 1263 ? 16.112 -0.277 -44.444 1.00 49.50 1263 LEU A O 1
ATOM 9721 N N . VAL A 1 1264 ? 15.331 -1.984 -43.212 1.00 53.81 1264 VAL A N 1
ATOM 9722 C CA . VAL A 1 1264 ? 15.063 -1.174 -42.015 1.00 53.81 1264 VAL A CA 1
ATOM 9723 C C . VAL A 1 1264 ? 16.232 -1.307 -41.048 1.00 53.81 1264 VAL A C 1
ATOM 9725 O O . VAL A 1 1264 ? 16.434 -2.365 -40.457 1.00 53.81 1264 VAL A O 1
ATOM 9728 N N . ARG A 1 1265 ? 16.991 -0.228 -40.858 1.00 51.66 1265 ARG A N 1
ATOM 9729 C CA . ARG A 1 1265 ? 18.070 -0.177 -39.867 1.00 51.66 1265 ARG A CA 1
ATOM 9730 C C . ARG A 1 1265 ? 17.516 -0.027 -38.445 1.00 51.66 1265 ARG A C 1
ATOM 9732 O O . ARG A 1 1265 ? 16.633 0.795 -38.200 1.00 51.66 1265 ARG A O 1
ATOM 9739 N N . ARG A 1 1266 ? 18.052 -0.812 -37.510 1.00 52.22 1266 ARG A N 1
ATOM 9740 C CA . ARG A 1 1266 ? 17.791 -0.769 -36.065 1.00 52.22 1266 ARG A CA 1
ATOM 9741 C C . ARG A 1 1266 ? 19.129 -0.810 -35.315 1.00 52.22 1266 ARG A C 1
ATOM 9743 O O . ARG A 1 1266 ? 19.663 -1.883 -35.037 1.00 52.22 1266 ARG A O 1
ATOM 9750 N N . ASP A 1 1267 ? 19.684 0.355 -34.991 1.00 43.72 1267 ASP A N 1
ATOM 9751 C CA . ASP A 1 1267 ? 20.796 0.443 -34.036 1.00 43.72 1267 ASP A CA 1
ATOM 9752 C C . ASP A 1 1267 ? 20.267 0.161 -32.611 1.00 43.72 1267 ASP A C 1
ATOM 9754 O O . ASP A 1 1267 ? 19.233 0.705 -32.222 1.00 43.72 1267 ASP A O 1
ATOM 9758 N N . VAL A 1 1268 ? 20.957 -0.679 -31.828 1.00 41.41 1268 VAL A N 1
ATOM 9759 C CA . VAL A 1 1268 ? 20.661 -0.909 -30.399 1.00 41.41 1268 VAL A CA 1
ATOM 9760 C C . VAL A 1 1268 ? 21.564 0.009 -29.562 1.00 41.41 1268 VAL A C 1
ATOM 9762 O O . VAL A 1 1268 ? 22.763 -0.266 -29.478 1.00 41.41 1268 VAL A O 1
ATOM 9765 N N . PRO A 1 1269 ? 21.047 1.088 -28.939 1.00 33.53 1269 PRO A N 1
ATOM 9766 C CA . PRO A 1 1269 ? 21.890 2.040 -28.222 1.00 33.53 1269 PRO A CA 1
ATOM 9767 C C . PRO A 1 1269 ? 22.403 1.435 -26.918 1.00 33.53 1269 PRO A C 1
ATOM 9769 O O . PRO A 1 1269 ? 21.627 0.930 -26.102 1.00 33.53 1269 PRO A O 1
ATOM 9772 N N . THR A 1 1270 ? 23.704 1.547 -26.668 1.00 35.50 1270 THR A N 1
ATOM 9773 C CA . THR A 1 1270 ? 24.254 1.224 -25.350 1.00 35.50 1270 THR A CA 1
ATOM 9774 C C . THR A 1 1270 ? 23.712 2.190 -24.288 1.00 35.50 1270 THR A C 1
ATOM 9776 O O . THR A 1 1270 ? 23.495 3.376 -24.570 1.00 35.50 1270 THR A O 1
ATOM 9779 N N . PRO A 1 1271 ? 23.592 1.757 -23.017 1.00 30.45 1271 PRO A N 1
ATOM 9780 C CA . PRO A 1 1271 ? 23.327 2.663 -21.897 1.00 30.45 1271 PRO A CA 1
ATOM 9781 C C . PRO A 1 1271 ? 24.295 3.854 -21.828 1.00 30.45 1271 PRO A C 1
ATOM 9783 O O . PRO A 1 1271 ? 23.941 4.893 -21.275 1.00 30.45 1271 PRO A O 1
ATOM 9786 N N . ARG A 1 1272 ? 25.502 3.729 -22.403 1.00 32.62 1272 ARG A N 1
ATOM 9787 C CA . ARG A 1 1272 ? 26.505 4.795 -22.468 1.00 32.62 1272 ARG A CA 1
ATOM 9788 C C . ARG A 1 1272 ? 26.302 5.789 -23.617 1.00 32.62 1272 ARG A C 1
ATOM 9790 O O . ARG A 1 1272 ? 26.558 6.959 -23.374 1.00 32.62 1272 ARG A O 1
ATOM 9797 N N . GLU A 1 1273 ? 25.826 5.390 -24.798 1.00 30.48 1273 GLU A N 1
ATOM 9798 C CA . GLU A 1 1273 ? 25.447 6.344 -25.865 1.00 30.48 1273 GLU A CA 1
ATOM 9799 C C . GLU A 1 1273 ? 24.289 7.243 -25.419 1.00 30.48 1273 GLU A C 1
ATOM 9801 O O . GLU A 1 1273 ? 24.274 8.438 -25.704 1.00 30.48 1273 GLU A O 1
ATOM 9806 N N . LEU A 1 1274 ? 23.368 6.684 -24.629 1.00 30.03 1274 LEU A N 1
ATOM 9807 C CA . LEU A 1 1274 ? 22.337 7.449 -23.934 1.00 30.03 1274 LEU A CA 1
ATOM 9808 C C . LEU A 1 1274 ? 22.958 8.400 -22.892 1.00 30.03 1274 LEU A C 1
ATOM 9810 O O . LEU A 1 1274 ? 22.586 9.567 -22.818 1.00 30.03 1274 LEU A O 1
ATOM 9814 N N . PHE A 1 1275 ? 23.947 7.939 -22.118 1.00 27.61 1275 PHE A N 1
ATOM 9815 C CA . PHE A 1 1275 ? 24.585 8.747 -21.070 1.00 27.61 1275 PHE A CA 1
ATOM 9816 C C . PHE A 1 1275 ? 25.518 9.853 -21.588 1.00 27.61 1275 PHE A C 1
ATOM 9818 O O . PHE A 1 1275 ? 25.593 10.910 -20.973 1.00 27.61 1275 PHE A O 1
ATOM 9825 N N . SER A 1 1276 ? 26.222 9.653 -22.708 1.00 26.77 1276 SER A N 1
ATOM 9826 C CA . SER A 1 1276 ? 27.127 10.654 -23.305 1.00 26.77 1276 SER A CA 1
ATOM 9827 C C . SER A 1 1276 ? 26.404 11.803 -24.011 1.00 26.77 1276 SER A C 1
ATOM 9829 O O . SER A 1 1276 ? 27.054 12.659 -24.601 1.00 26.77 1276 SER A O 1
ATOM 9831 N N . ILE A 1 1277 ? 25.072 11.770 -24.008 1.00 30.41 1277 ILE A N 1
ATOM 9832 C CA . ILE A 1 1277 ? 24.182 12.742 -24.651 1.00 30.41 1277 ILE A CA 1
ATOM 9833 C C . ILE A 1 1277 ? 23.184 13.330 -23.618 1.00 30.41 1277 ILE A C 1
ATOM 9835 O O . ILE A 1 1277 ? 22.510 14.325 -23.874 1.00 30.41 1277 ILE A O 1
ATOM 9839 N N . LEU A 1 1278 ? 23.173 12.781 -22.393 1.00 27.45 1278 LEU A N 1
ATOM 9840 C CA . LEU A 1 1278 ? 22.568 13.360 -21.184 1.00 27.45 1278 LEU A CA 1
ATOM 9841 C C . LEU A 1 1278 ? 23.528 14.297 -20.406 1.00 27.45 1278 LEU A C 1
ATOM 9843 O O . LEU A 1 1278 ? 23.152 14.785 -19.337 1.00 27.45 1278 LEU A O 1
ATOM 9847 N N . VAL A 1 1279 ? 24.750 14.532 -20.912 1.00 24.20 1279 VAL A N 1
ATOM 9848 C CA . VAL A 1 1279 ? 25.818 15.362 -20.306 1.00 24.20 1279 VAL A CA 1
ATOM 9849 C C . VAL A 1 1279 ? 26.321 16.399 -21.306 1.00 24.20 1279 VAL A C 1
ATOM 9851 O O . VAL A 1 1279 ? 26.363 17.587 -20.916 1.00 24.20 1279 VAL A O 1
#

Foldseek 3Di:
DDDDDDDDDDDDDDDDDDDDDDDDDDFAEADAAAKAFLARHHQDWAAKEWEWEAEQQKIKIKIKIKGWAADQFWGWTKHKFFDQLLKFFFWKWKDKDHDIWTWAKFFQVVQVVVQVVQLVVLFWKKWKAADPQGSRMIMIITRTRGHGIMMIIMTIIMDGFFQDPVRWGKDKDFLWRFFFDDDDPDRDDGYGYDDDQLVPQNYAYWYKYKHAYPFAWDDKDKLAAKDDKAQPDPRNRIIMIIGDPGHGSSGMIMMTTHGPPSLDKDKAKAAADPPDDCPDLRHFIKMKIWDFDADDPVLLVVWDLFAEEEEEAELALQQQDCQAPVDPPDGNLRLVLLLVLLVLLLRHAQYWYWYWYAAVHIDTQDPATGGQALVSSVSVNVVSVPGHSPRHHDPPQVVLVVNLVHDADPPHQYEYEYEDLASHRNLVSNLVSLLVCLVRHAYEFENGHGNHRSSNQVSNRVSNQAYGYYRHNPRNPLLRVLVSVSQVRFFWKADKDKDKDAPDFKDKDWLADGDRYHGRPGIDMTMIGIDGPCLVDPDWPQFIKMKIWIAGPNRIDIDMDGGTNDHDPDPPCNSSSSSLSRNLVVLVVVLVVPPDPCNVVSLVVSSVSCSVSSTGHNRMMTMIIDPPPPDRDDDPDDNDGDDDDDDDDPDPDDPDDDDDDDDDDDDDDDDDDDDDDDDDYDDDDDDDDDDDDDDDDDDDDDDDDDDDDDDDDDDDDDDDDDDDDDDDDDPDPDLVSQLSSQAGSQLWGALDQSLQVSLVHGSVLQVVLDDPQDDRRLSSLVSSLCCCVPPPPVPCSSCVSSNVSSVVSNVVLAQDFPDWDWDWDDDDQKIKIKIKIKTWAADQFWAKEKDKFFDPPLKWWQWKWKDKPHDIWTWAKAFQVVQVVVQVVCLVQLFWKWWWAQAPFWRRMIMIITHTRGHGIMMMMITIMMDGFDQDPVRDTDDDDDPAGDTGHDAFFADDDDPDDKDKDADDDDVVQQPPAQFQFEEEEEDELALQQQAALDPVDRVHGNLNLVLVLVLVVLVPHPPPHHYWYWYDACDIDTDDDDPVSVNVVSVPGHSPRHHGDVLVVLVVVLPDDTPPLGAYEYEYEDQEDDPPLVSVLVSLLVSQPPPRPHQHAYEAEHGEPRGDPRSQVSRRVSRVAYGDYAHSPDPPNVVVVVSVVVVRHDKDADDDDDDDDPPPDDDDDTDDDPGIDDHPDMDTDDLSNLVSHLRHLVPCLVVDPDPCNVVSLVVSRVSCSVSSTHHNRMMIMIIDPPPPDRRDDPHHYRYDDGPVSSVVSVD